Protein AF-A0AA39H3S0-F1 (afdb_monomer_lite)

Structure (mmCIF, N/CA/C/O backbone):
data_AF-A0AA39H3S0-F1
#
_entry.id   AF-A0AA39H3S0-F1
#
loop_
_atom_site.group_PDB
_atom_site.id
_atom_site.type_symbol
_atom_site.label_atom_id
_atom_site.label_alt_id
_atom_site.label_comp_id
_atom_site.label_asym_id
_atom_site.label_entity_id
_atom_site.label_seq_id
_atom_site.pdbx_PDB_ins_code
_atom_site.Cartn_x
_atom_site.Cartn_y
_atom_site.Cartn_z
_atom_site.occupancy
_atom_site.B_iso_or_equiv
_atom_site.auth_seq_id
_atom_site.auth_comp_id
_atom_site.auth_asym_id
_atom_site.auth_atom_id
_atom_site.pdbx_PDB_model_num
ATOM 1 N N . MET A 1 1 ? -45.505 -39.256 -21.355 1.00 34.66 1 MET A N 1
ATOM 2 C CA . MET A 1 1 ? -44.046 -39.459 -21.510 1.00 34.66 1 MET A CA 1
ATOM 3 C C . MET A 1 1 ? -43.349 -38.580 -20.465 1.00 34.66 1 MET A C 1
ATOM 5 O O . MET A 1 1 ? -42.935 -37.482 -20.804 1.00 34.66 1 MET A O 1
ATOM 9 N N . GLN A 1 2 ? -43.386 -38.869 -19.154 1.00 29.56 2 GLN A N 1
ATOM 10 C CA . GLN A 1 2 ? -43.341 -40.167 -18.428 1.00 29.56 2 GLN A CA 1
ATOM 11 C C . GLN A 1 2 ? -41.993 -40.883 -18.647 1.00 29.56 2 GLN A C 1
ATOM 13 O O . GLN A 1 2 ? -41.614 -41.015 -19.807 1.00 29.56 2 GLN A O 1
ATOM 18 N N . GLU A 1 3 ? -41.151 -41.051 -17.606 1.00 34.22 3 GLU A N 1
ATOM 19 C CA . GLU A 1 3 ? -41.067 -42.186 -16.622 1.00 34.22 3 GLU A CA 1
ATOM 20 C C . GLU A 1 3 ? -40.345 -43.412 -17.243 1.00 34.22 3 GLU A C 1
ATOM 22 O O . GLU A 1 3 ? -40.505 -43.626 -18.436 1.00 34.22 3 GLU A O 1
ATOM 27 N N . GLU A 1 4 ? -39.508 -44.250 -16.601 1.00 32.31 4 GLU A N 1
ATOM 28 C CA . GLU A 1 4 ? -38.961 -44.440 -15.225 1.00 32.31 4 GLU A CA 1
ATOM 29 C C . GLU A 1 4 ? -37.394 -44.580 -15.281 1.00 32.31 4 GLU A C 1
ATOM 31 O O . GLU A 1 4 ? -36.858 -44.537 -16.384 1.00 32.31 4 GLU A O 1
ATOM 36 N N . ARG A 1 5 ? -36.504 -44.628 -14.254 1.00 34.47 5 ARG A N 1
ATOM 37 C CA . ARG A 1 5 ? -36.439 -44.980 -12.795 1.00 34.47 5 ARG A CA 1
ATOM 38 C C . ARG A 1 5 ? -35.853 -46.402 -12.539 1.00 34.47 5 ARG A C 1
ATOM 40 O O . ARG A 1 5 ? -36.136 -47.311 -13.306 1.00 34.47 5 ARG A O 1
ATOM 47 N N . SER A 1 6 ? -35.096 -46.591 -11.434 1.00 27.64 6 SER A N 1
ATOM 48 C CA . SER A 1 6 ? -34.459 -47.861 -10.935 1.00 27.64 6 SER A CA 1
ATOM 49 C C . SER A 1 6 ? -33.300 -48.463 -11.787 1.00 27.64 6 SER A C 1
ATOM 51 O O . SER A 1 6 ? -33.198 -48.120 -12.958 1.00 27.64 6 SER A O 1
ATOM 53 N N . SER A 1 7 ? -32.363 -49.322 -11.316 1.00 25.88 7 SER A N 1
ATOM 54 C CA . SER A 1 7 ? -31.772 -49.603 -9.972 1.00 25.88 7 SER A CA 1
ATOM 55 C C . SER A 1 7 ? -30.453 -50.440 -10.062 1.00 25.88 7 SER A C 1
ATOM 57 O O . SER A 1 7 ? -30.147 -51.002 -11.106 1.00 25.88 7 SER A O 1
ATOM 59 N N . PHE A 1 8 ? -29.687 -50.531 -8.958 1.00 25.45 8 PHE A N 1
ATOM 60 C CA . PHE A 1 8 ? -28.541 -51.452 -8.679 1.00 25.45 8 PHE A CA 1
ATOM 61 C C . PHE A 1 8 ? -28.967 -52.951 -8.547 1.00 25.45 8 PHE A C 1
ATOM 63 O O . PHE A 1 8 ? -30.180 -53.165 -8.485 1.00 25.45 8 PHE A O 1
ATOM 70 N N . PRO A 1 9 ? -28.089 -53.969 -8.276 1.00 51.00 9 PRO A N 1
ATOM 71 C CA . PRO A 1 9 ? -26.633 -54.220 -8.505 1.00 51.00 9 PRO A CA 1
ATOM 72 C C . PRO A 1 9 ? -26.455 -55.576 -9.303 1.00 51.00 9 PRO A C 1
ATOM 74 O O . PRO A 1 9 ? -27.165 -55.672 -10.300 1.00 51.00 9 PRO A O 1
ATOM 77 N N . PRO A 1 10 ? -25.692 -56.666 -8.956 1.00 49.91 10 PRO A N 1
ATOM 78 C CA . PRO A 1 10 ? -24.397 -56.885 -8.251 1.00 49.91 10 PRO A CA 1
ATOM 79 C C . PRO A 1 10 ? -23.364 -57.896 -8.890 1.00 49.91 10 PRO A C 1
ATOM 81 O O . PRO A 1 10 ? -23.702 -58.733 -9.712 1.00 49.91 10 PRO A O 1
ATOM 84 N N . THR A 1 11 ? -22.105 -57.833 -8.411 1.00 26.19 11 THR A N 1
ATOM 85 C CA . THR A 1 11 ? -21.070 -58.894 -8.147 1.00 26.19 11 THR A CA 1
ATOM 86 C C . THR A 1 11 ? -20.799 -60.161 -9.008 1.00 26.19 11 THR A C 1
ATOM 88 O O . THR A 1 11 ? -21.623 -61.063 -9.061 1.00 26.19 11 THR A O 1
ATOM 91 N N . ALA A 1 12 ? -19.492 -60.319 -9.314 1.00 27.72 12 ALA A N 1
ATOM 92 C CA . ALA A 1 12 ? -18.595 -61.483 -9.073 1.00 27.72 12 ALA A CA 1
ATOM 93 C C . ALA A 1 12 ? -18.612 -62.766 -9.940 1.00 27.72 12 ALA A C 1
ATOM 95 O O . ALA A 1 12 ? -19.651 -63.357 -10.193 1.00 27.72 12 ALA A O 1
ATOM 96 N N . GLU A 1 13 ? -17.397 -63.275 -10.208 1.00 24.83 13 GLU A N 1
ATOM 97 C CA . GLU A 1 13 ? -17.066 -64.712 -10.279 1.00 24.83 13 GLU A CA 1
ATOM 98 C C . GLU A 1 13 ? -15.561 -64.927 -9.966 1.00 24.83 13 GLU A C 1
ATOM 100 O O . GLU A 1 13 ? -14.766 -64.002 -10.157 1.00 24.83 13 GLU A O 1
ATOM 105 N N . ALA A 1 14 ? -15.166 -66.090 -9.418 1.00 29.27 14 ALA A N 1
ATOM 106 C CA . ALA A 1 14 ? -13.783 -66.397 -9.008 1.00 29.27 14 ALA A CA 1
ATOM 107 C C . ALA A 1 14 ? -13.521 -67.912 -8.825 1.00 29.27 14 ALA A C 1
ATOM 109 O O . ALA A 1 14 ? -14.398 -68.635 -8.357 1.00 29.27 14 ALA A O 1
ATOM 110 N N . THR A 1 15 ? -12.289 -68.359 -9.104 1.00 26.80 15 THR A N 1
ATOM 111 C CA . THR A 1 15 ? -11.750 -69.726 -8.887 1.00 26.80 15 THR A CA 1
ATOM 112 C C . THR A 1 15 ? -10.251 -69.607 -8.530 1.00 26.80 15 THR A C 1
ATOM 114 O O . THR A 1 15 ? -9.566 -68.844 -9.209 1.00 26.80 15 THR A O 1
ATOM 117 N N . VAL A 1 16 ? -9.741 -70.116 -7.389 1.00 32.19 16 VAL A N 1
ATOM 118 C CA . VAL A 1 16 ? -9.474 -71.540 -7.013 1.00 32.19 16 VAL A CA 1
ATOM 119 C C . VAL A 1 16 ? -8.237 -72.087 -7.753 1.00 32.19 16 VAL A C 1
ATOM 121 O O . VAL A 1 16 ? -8.102 -71.795 -8.936 1.00 32.19 16 VAL A O 1
ATOM 124 N N . GLU A 1 17 ? -7.317 -72.870 -7.165 1.00 28.11 17 GLU A N 1
ATOM 125 C CA . GLU A 1 17 ? -7.115 -73.408 -5.785 1.00 28.11 17 GLU A CA 1
ATOM 126 C C . GLU A 1 17 ? -6.655 -72.328 -4.731 1.00 28.11 17 GLU A C 1
ATOM 128 O O . GLU A 1 17 ? -6.962 -71.157 -4.943 1.00 28.11 17 GLU A O 1
ATOM 133 N N . ASP A 1 18 ? -6.045 -72.534 -3.537 1.00 27.91 18 ASP A N 1
ATOM 134 C CA . ASP A 1 18 ? -5.355 -73.676 -2.873 1.00 27.91 18 ASP A CA 1
ATOM 135 C C . ASP A 1 18 ? -5.297 -73.568 -1.307 1.00 27.91 18 ASP A C 1
ATOM 137 O O . ASP A 1 18 ? -5.942 -72.708 -0.701 1.00 27.91 18 ASP A O 1
ATOM 141 N N . LEU A 1 19 ? -4.565 -74.479 -0.642 1.00 27.22 19 LEU A N 1
ATOM 142 C CA . LEU A 1 19 ? -4.560 -74.822 0.797 1.00 27.22 19 LEU A CA 1
ATOM 143 C C . LEU A 1 19 ? -3.393 -74.162 1.598 1.00 27.22 19 LEU A C 1
ATOM 145 O O . LEU A 1 19 ? -2.263 -74.140 1.129 1.00 27.22 19 LEU A O 1
ATOM 149 N N . GLN A 1 20 ? -3.621 -73.443 2.720 1.00 27.97 20 GLN A N 1
ATOM 150 C CA . GLN A 1 20 ? -3.739 -73.875 4.151 1.00 27.97 20 GLN A CA 1
ATOM 151 C C . GLN A 1 20 ? -2.425 -74.399 4.804 1.00 27.97 20 GLN A C 1
ATOM 153 O O . GLN A 1 20 ? -1.723 -75.169 4.169 1.00 27.97 20 GLN A O 1
ATOM 158 N N . GLN A 1 21 ? -2.007 -74.114 6.060 1.00 27.75 21 GLN A N 1
ATOM 159 C CA . GLN A 1 21 ? -2.441 -73.284 7.229 1.00 27.75 21 GLN A CA 1
ATOM 160 C C . GLN A 1 21 ? -1.183 -73.004 8.139 1.00 27.75 21 GLN A C 1
ATOM 162 O O . GLN A 1 21 ? -0.101 -73.444 7.767 1.00 27.75 21 GLN A O 1
ATOM 167 N N . GLY A 1 22 ? -1.141 -72.309 9.301 1.00 26.58 22 GLY A N 1
ATOM 168 C CA . GLY A 1 22 ? -2.152 -71.773 10.244 1.00 26.58 22 GLY A CA 1
ATOM 169 C C . GLY A 1 22 ? -1.568 -70.813 11.336 1.00 26.58 22 GLY A C 1
ATOM 170 O O . GLY A 1 22 ? -1.102 -69.727 11.006 1.00 26.58 22 GLY A O 1
ATOM 171 N N . SER A 1 23 ? -1.643 -71.144 12.642 1.00 26.12 23 SER A N 1
ATOM 172 C CA . SER A 1 23 ? -1.149 -70.392 13.856 1.00 26.12 23 SER A CA 1
ATOM 173 C C . SER A 1 23 ? -0.979 -71.399 15.053 1.00 26.12 23 SER A C 1
ATOM 175 O O . SER A 1 23 ? -1.088 -72.581 14.715 1.00 26.12 23 SER A O 1
ATOM 177 N N . PRO A 1 24 ? -0.797 -71.102 16.390 1.00 42.78 24 PRO A N 1
ATOM 178 C CA . PRO A 1 24 ? -0.671 -69.831 17.176 1.00 42.78 24 PRO A CA 1
ATOM 179 C C . PRO A 1 24 ? 0.274 -69.768 18.463 1.00 42.78 24 PRO A C 1
ATOM 181 O O . PRO A 1 24 ? 0.262 -70.665 19.294 1.00 42.78 24 PRO A O 1
ATOM 184 N N . ILE A 1 25 ? 0.934 -68.614 18.728 1.00 26.59 25 ILE A N 1
ATOM 185 C CA . ILE A 1 25 ? 1.431 -68.030 20.041 1.00 26.59 25 ILE A CA 1
ATOM 186 C C . ILE A 1 25 ? 2.549 -68.805 20.890 1.00 26.59 25 ILE A C 1
ATOM 188 O O . ILE A 1 25 ? 3.367 -69.408 20.199 1.00 26.59 25 ILE A O 1
ATOM 192 N N . PRO A 1 26 ? 2.808 -68.688 22.247 1.00 60.19 26 PRO A N 1
ATOM 193 C CA . PRO A 1 26 ? 4.179 -68.426 22.811 1.00 60.19 26 PRO A CA 1
ATOM 194 C C . PRO A 1 26 ? 4.705 -69.315 23.997 1.00 60.19 26 PRO A C 1
ATOM 196 O O . PRO A 1 26 ? 3.995 -70.208 24.432 1.00 60.19 26 PRO A O 1
ATOM 199 N N . GLU A 1 27 ? 5.901 -68.997 24.553 1.00 25.64 27 GLU A N 1
ATOM 200 C CA . GLU A 1 27 ? 6.422 -69.122 25.966 1.00 25.64 27 GLU A CA 1
ATOM 201 C C . GLU A 1 27 ? 7.857 -68.472 26.005 1.00 25.64 27 GLU A C 1
ATOM 203 O O . GLU A 1 27 ? 8.443 -68.319 24.930 1.00 25.64 27 GLU A O 1
ATOM 208 N N . GLU A 1 28 ? 8.452 -67.835 27.041 1.00 29.19 28 GLU A N 1
ATOM 209 C CA . GLU A 1 28 ? 8.688 -68.086 28.500 1.00 29.19 28 GLU A CA 1
ATOM 210 C C . GLU A 1 28 ? 9.741 -69.180 28.812 1.00 29.19 28 GLU A C 1
ATOM 212 O O . GLU A 1 28 ? 9.846 -70.149 28.069 1.00 29.19 28 GLU A O 1
ATOM 217 N N . ASP A 1 29 ? 10.585 -69.134 29.861 1.00 28.56 29 ASP A N 1
ATOM 218 C CA . ASP A 1 29 ? 11.201 -68.050 30.689 1.00 28.56 29 ASP A CA 1
ATOM 219 C C . ASP A 1 29 ? 12.631 -68.577 31.105 1.00 28.56 29 ASP A C 1
ATOM 221 O O . ASP A 1 29 ? 13.154 -69.393 30.346 1.00 28.56 29 ASP A O 1
ATOM 225 N N . VAL A 1 30 ? 13.453 -68.293 32.139 1.00 30.11 30 VAL A N 1
ATOM 226 C CA . VAL A 1 30 ? 13.544 -67.626 33.477 1.00 30.11 30 VAL A CA 1
ATOM 227 C C . VAL A 1 30 ? 15.060 -67.245 33.629 1.00 30.11 30 VAL A C 1
ATOM 229 O O . VAL A 1 30 ? 15.873 -67.816 32.901 1.00 30.11 30 VAL A O 1
ATOM 232 N N . VAL A 1 31 ? 15.664 -66.374 34.467 1.00 27.86 31 VAL A N 1
ATOM 233 C CA . VAL A 1 31 ? 15.462 -65.673 35.772 1.00 27.86 31 VAL A CA 1
ATOM 234 C C . VAL A 1 31 ? 16.294 -64.338 35.719 1.00 27.86 31 VAL A C 1
ATOM 236 O O . VAL A 1 31 ? 16.843 -64.041 34.663 1.00 27.86 31 VAL A O 1
ATOM 239 N N . SER A 1 32 ? 16.532 -63.454 36.715 1.00 24.42 32 SER A N 1
ATOM 240 C CA . SER A 1 32 ? 16.335 -63.365 38.187 1.00 24.42 32 SER A CA 1
ATOM 241 C C . SER A 1 32 ? 16.336 -61.899 38.691 1.00 24.42 32 SER A C 1
ATOM 243 O O . SER A 1 32 ? 16.833 -61.005 38.014 1.00 24.42 32 SER A O 1
ATOM 245 N N . ASN A 1 33 ? 15.874 -61.685 39.931 1.00 24.19 33 ASN A N 1
ATOM 246 C CA . ASN A 1 33 ? 15.874 -60.412 40.691 1.00 24.19 33 ASN A CA 1
ATOM 247 C C . ASN A 1 33 ? 17.105 -60.264 41.630 1.00 24.19 33 ASN A C 1
ATOM 249 O O . ASN A 1 33 ? 17.789 -61.274 41.818 1.00 24.19 33 ASN A O 1
ATOM 253 N N . PRO A 1 34 ? 17.368 -59.110 42.312 1.00 45.41 34 PRO A N 1
ATOM 254 C CA . PRO A 1 34 ? 16.652 -57.809 42.388 1.00 45.41 34 PRO A CA 1
ATOM 255 C C . PRO A 1 34 ? 17.563 -56.619 41.911 1.00 45.41 34 PRO A C 1
ATOM 257 O O . PRO A 1 34 ? 18.404 -56.868 41.056 1.00 45.41 34 PRO A O 1
ATOM 260 N N . SER A 1 35 ? 17.519 -55.325 42.312 1.00 23.62 35 SER A N 1
ATOM 261 C CA . SER A 1 35 ? 16.773 -54.521 43.322 1.00 23.62 35 SER A CA 1
ATOM 262 C C . SER A 1 35 ? 16.784 -52.996 43.029 1.00 23.62 35 SER A C 1
ATOM 264 O O . SER A 1 35 ? 17.794 -52.473 42.578 1.00 23.62 35 SER A O 1
ATOM 266 N N . GLU A 1 36 ? 15.697 -52.311 43.418 1.00 26.22 36 GLU A N 1
ATOM 267 C CA . GLU A 1 36 ? 15.548 -50.929 43.959 1.00 26.22 36 GLU A CA 1
ATOM 268 C C . GLU A 1 36 ? 16.282 -49.660 43.411 1.00 26.22 36 GLU A C 1
ATOM 270 O O . GLU A 1 36 ? 17.498 -49.569 43.311 1.00 26.22 36 GLU A O 1
ATOM 275 N N . ALA A 1 37 ? 15.470 -48.589 43.294 1.00 25.33 37 ALA A N 1
ATOM 276 C CA . ALA A 1 37 ? 15.727 -47.180 43.671 1.00 25.33 37 ALA A CA 1
ATOM 277 C C . ALA A 1 37 ? 16.636 -46.208 42.849 1.00 25.33 37 ALA A C 1
ATOM 279 O O . ALA A 1 37 ? 17.791 -45.967 43.180 1.00 25.33 37 ALA A O 1
ATOM 280 N N . SER A 1 38 ? 15.956 -45.350 42.063 1.00 23.31 38 SER A N 1
ATOM 281 C CA . SER A 1 38 ? 16.024 -43.858 42.125 1.00 23.31 38 SER A CA 1
ATOM 282 C C . SER A 1 38 ? 17.192 -43.016 41.537 1.00 23.31 38 SER A C 1
ATOM 284 O O . SER A 1 38 ? 18.358 -43.387 41.561 1.00 23.31 38 SER A O 1
ATOM 286 N N . THR A 1 39 ? 16.836 -41.756 41.214 1.00 25.14 39 THR A N 1
ATOM 287 C CA . THR A 1 39 ? 17.670 -40.523 41.076 1.00 25.14 39 THR A CA 1
ATOM 288 C C . THR A 1 39 ? 18.270 -40.152 39.701 1.00 25.14 39 THR A C 1
ATOM 290 O O . THR A 1 39 ? 18.663 -40.994 38.902 1.00 25.14 39 THR A O 1
ATOM 293 N N . GLU A 1 40 ? 18.328 -38.835 39.438 1.00 30.39 40 GLU A N 1
ATOM 294 C CA . GLU A 1 40 ? 19.031 -38.174 38.319 1.00 30.39 40 GLU A CA 1
ATOM 295 C C . GLU A 1 40 ? 20.569 -38.254 38.451 1.00 30.39 40 GLU A C 1
ATOM 297 O O . GLU A 1 40 ? 21.087 -38.510 39.541 1.00 30.39 40 GLU A O 1
ATOM 302 N N . PRO A 1 41 ? 21.323 -37.890 37.392 1.00 34.56 41 PRO A N 1
ATOM 303 C CA . PRO A 1 41 ? 22.283 -36.795 37.608 1.00 34.56 41 PRO A CA 1
ATOM 304 C C . PRO A 1 41 ? 22.442 -35.776 36.455 1.00 34.56 41 PRO A C 1
ATOM 306 O O . PRO A 1 41 ? 22.125 -36.016 35.293 1.00 34.56 41 PRO A O 1
ATOM 309 N N . GLN A 1 42 ? 23.009 -34.618 36.812 1.00 21.97 42 GLN A N 1
ATOM 310 C CA . GLN A 1 42 ? 23.301 -33.461 35.948 1.00 21.97 42 GLN A CA 1
ATOM 311 C C . GLN A 1 42 ? 24.601 -33.611 35.126 1.00 21.97 42 GLN A C 1
ATOM 313 O O . GLN A 1 42 ? 25.492 -34.377 35.496 1.00 21.97 42 GLN A O 1
ATOM 318 N N . LEU A 1 43 ? 24.789 -32.764 34.098 1.00 28.72 43 LEU A N 1
ATOM 319 C CA . LEU A 1 43 ? 26.077 -32.576 33.403 1.00 28.72 43 LEU A CA 1
ATOM 320 C C . LEU A 1 43 ? 26.659 -31.156 33.597 1.00 28.72 43 LEU A C 1
ATOM 322 O O . LEU A 1 43 ? 25.923 -30.193 33.808 1.00 28.72 43 LEU A O 1
ATOM 326 N N . LYS A 1 44 ? 27.996 -31.030 33.568 1.00 26.25 44 LYS A N 1
ATOM 327 C CA . LYS A 1 44 ? 28.760 -29.868 34.083 1.00 26.25 44 LYS A CA 1
ATOM 328 C C . LYS A 1 44 ? 29.294 -28.902 33.005 1.00 26.25 44 LYS A C 1
ATOM 330 O O . LYS A 1 44 ? 29.339 -29.219 31.821 1.00 26.25 44 LYS A O 1
ATOM 335 N N . LYS A 1 45 ? 29.735 -27.717 33.459 1.00 22.98 45 LYS A N 1
ATOM 336 C CA . LYS A 1 45 ? 30.402 -26.652 32.674 1.00 22.98 45 LYS A CA 1
ATOM 337 C C . LYS A 1 45 ? 31.883 -26.974 32.338 1.00 22.98 45 LYS A C 1
ATOM 339 O O . LYS A 1 45 ? 32.493 -27.749 33.075 1.00 22.98 45 LYS A O 1
ATOM 344 N N . PRO A 1 46 ? 32.487 -26.319 31.319 1.00 25.78 46 PRO A N 1
ATOM 345 C CA . PRO A 1 46 ? 33.942 -26.293 31.078 1.00 25.78 46 PRO A CA 1
ATOM 346 C C . PRO A 1 46 ? 34.722 -25.373 32.059 1.00 25.78 46 PRO A C 1
ATOM 348 O O . PRO A 1 46 ? 34.088 -24.648 32.831 1.00 25.78 46 PRO A O 1
ATOM 351 N N . PRO A 1 47 ? 36.077 -25.396 32.052 1.00 29.31 47 PRO A N 1
ATOM 352 C CA . PRO A 1 47 ? 36.922 -24.846 33.124 1.00 29.31 47 PRO A CA 1
ATOM 353 C C . PRO A 1 47 ? 37.433 -23.401 32.922 1.00 29.31 47 PRO A C 1
ATOM 355 O O . PRO A 1 47 ? 37.252 -22.786 31.873 1.00 29.31 47 PRO A O 1
ATOM 358 N N . ILE A 1 48 ? 38.120 -22.895 33.955 1.00 25.62 48 ILE A N 1
ATOM 359 C CA . ILE A 1 48 ? 38.788 -21.583 34.053 1.00 25.62 48 ILE A CA 1
ATOM 360 C C . ILE A 1 48 ? 40.317 -21.784 34.044 1.00 25.62 48 ILE A C 1
ATOM 362 O O . ILE A 1 48 ? 40.799 -22.787 34.569 1.00 25.62 48 ILE A O 1
ATOM 366 N N . PHE A 1 49 ? 41.076 -20.818 33.512 1.00 23.47 49 PHE A N 1
ATOM 367 C CA . PHE A 1 49 ? 42.535 -20.714 33.674 1.00 23.47 49 PHE A CA 1
ATOM 368 C C . PHE A 1 49 ? 42.913 -19.483 34.517 1.00 23.47 49 PHE A C 1
ATOM 370 O O . PHE A 1 49 ? 42.243 -18.456 34.446 1.00 23.47 49 PHE A O 1
ATOM 377 N N . TYR A 1 50 ? 44.006 -19.591 35.278 1.00 23.31 50 TYR A N 1
ATOM 378 C CA . TYR A 1 50 ? 44.614 -18.524 36.087 1.00 23.31 50 TYR A CA 1
ATOM 379 C C . TYR A 1 50 ? 46.015 -18.178 35.559 1.00 23.31 50 TYR A C 1
ATOM 381 O O . TYR A 1 50 ? 46.758 -19.079 35.173 1.00 23.31 50 TYR A O 1
ATOM 389 N N . VAL A 1 51 ? 46.395 -16.898 35.631 1.00 23.61 51 VAL A N 1
ATOM 390 C CA . VAL A 1 51 ? 47.782 -16.390 35.557 1.00 23.61 51 VAL A CA 1
ATOM 391 C C . VAL A 1 51 ? 47.913 -15.240 36.574 1.00 23.61 51 VAL A C 1
ATOM 393 O O . VAL A 1 51 ? 46.912 -14.600 36.895 1.00 23.61 51 VAL A O 1
ATOM 396 N N . SER A 1 52 ? 49.107 -15.036 37.136 1.00 22.56 52 SER A N 1
ATOM 397 C CA . SER A 1 52 ? 49.381 -14.164 38.291 1.00 22.56 52 SER A CA 1
ATOM 398 C C . SER A 1 52 ? 49.824 -12.731 37.943 1.00 22.56 52 SER A C 1
ATOM 400 O O . SER A 1 52 ? 50.059 -12.393 36.786 1.00 22.56 52 SER A O 1
ATOM 402 N N . GLU A 1 53 ? 49.934 -11.898 38.982 1.00 28.64 53 GLU A N 1
ATOM 403 C CA . GLU A 1 53 ? 50.349 -10.487 38.957 1.00 28.64 53 GLU A CA 1
ATOM 404 C C . GLU A 1 53 ? 51.838 -10.280 38.617 1.00 28.64 53 GLU A C 1
ATOM 406 O O . GLU A 1 53 ? 52.665 -11.117 38.972 1.00 28.64 53 GLU A O 1
ATOM 411 N N . GLU A 1 54 ? 52.194 -9.100 38.082 1.00 23.45 54 GLU A N 1
ATOM 412 C CA . GLU A 1 54 ? 53.395 -8.378 38.538 1.00 23.45 54 GLU A CA 1
ATOM 413 C C . GLU A 1 54 ? 53.325 -6.849 38.290 1.00 23.45 54 GLU A C 1
ATOM 415 O O . GLU A 1 54 ? 52.446 -6.337 37.598 1.00 23.45 54 GLU A O 1
ATOM 420 N N . ASN A 1 55 ? 54.234 -6.114 38.939 1.00 24.59 55 ASN A N 1
ATOM 421 C CA . ASN A 1 55 ? 54.230 -4.661 39.161 1.00 24.59 55 ASN A CA 1
ATOM 422 C C . ASN A 1 55 ? 54.506 -3.786 37.919 1.00 24.59 55 ASN A C 1
ATOM 424 O O . ASN A 1 55 ? 55.371 -4.128 37.119 1.00 24.59 55 ASN A O 1
ATOM 428 N N . LEU A 1 56 ? 53.971 -2.547 37.896 1.00 25.36 56 LEU A N 1
ATOM 429 C CA . LEU A 1 56 ? 54.786 -1.307 37.973 1.00 25.36 56 LEU A CA 1
ATOM 430 C C . LEU A 1 56 ? 53.952 -0.006 38.054 1.00 25.36 56 LEU A C 1
ATOM 432 O O . LEU A 1 56 ? 52.740 0.001 37.866 1.00 25.36 56 LEU A O 1
ATOM 436 N N . SER A 1 57 ? 54.613 1.105 38.400 1.00 21.78 57 SER A N 1
ATOM 437 C CA . SER A 1 57 ? 54.010 2.387 38.808 1.00 21.78 57 SER A CA 1
ATOM 438 C C . SER A 1 57 ? 54.251 3.538 37.817 1.00 21.78 57 SER A C 1
ATOM 440 O O . SER A 1 57 ? 55.243 3.497 37.087 1.00 21.78 57 SER A O 1
ATOM 442 N N . ARG A 1 58 ? 53.424 4.612 37.872 1.00 24.20 58 ARG A N 1
ATOM 443 C CA . ARG A 1 58 ? 53.883 6.018 38.097 1.00 24.20 58 ARG A CA 1
ATOM 444 C C . ARG A 1 58 ? 52.808 7.137 38.019 1.00 24.20 58 ARG A C 1
ATOM 446 O O . ARG A 1 58 ? 52.089 7.261 37.041 1.00 24.20 58 ARG A O 1
ATOM 453 N N . THR A 1 59 ? 52.844 8.005 39.043 1.00 23.05 59 THR A N 1
ATOM 454 C CA . THR A 1 59 ? 52.653 9.486 39.062 1.00 23.05 59 THR A CA 1
ATOM 455 C C . THR A 1 59 ? 51.406 10.195 38.482 1.00 23.05 59 THR A C 1
ATOM 457 O O . THR A 1 59 ? 51.247 10.337 37.275 1.00 23.05 59 THR A O 1
ATOM 460 N N . TYR A 1 60 ? 50.676 10.839 39.406 1.00 23.67 60 TYR A N 1
ATOM 461 C CA . TYR A 1 60 ? 49.963 12.141 39.321 1.00 23.67 60 TYR A CA 1
ATOM 462 C C . TYR A 1 60 ? 50.915 13.323 38.934 1.00 23.67 60 TYR A C 1
ATOM 464 O O . TYR A 1 60 ? 52.127 13.092 39.016 1.00 23.67 60 TYR A O 1
ATOM 472 N N . PRO A 1 61 ? 50.474 14.564 38.553 1.00 33.97 61 PRO A N 1
ATOM 473 C CA . PRO A 1 61 ? 49.504 15.387 39.310 1.00 33.97 61 PRO A CA 1
ATOM 474 C C . PRO A 1 61 ? 48.595 16.390 38.541 1.00 33.97 61 PRO A C 1
ATOM 476 O O . PRO A 1 61 ? 48.510 16.416 37.317 1.00 33.97 61 PRO A O 1
ATOM 479 N N . ASP A 1 62 ? 47.889 17.199 39.338 1.00 24.83 62 ASP A N 1
ATOM 480 C CA . ASP A 1 62 ? 46.840 18.188 39.046 1.00 24.83 62 ASP A CA 1
ATOM 481 C C . ASP A 1 62 ? 47.261 19.416 38.210 1.00 24.83 62 ASP A C 1
ATOM 483 O O . ASP A 1 62 ? 48.427 19.819 38.239 1.00 24.83 62 ASP A O 1
ATOM 487 N N . ASN A 1 63 ? 46.273 20.153 37.660 1.00 25.56 63 ASN A N 1
ATOM 488 C CA . ASN A 1 63 ? 45.988 21.513 38.169 1.00 25.56 63 ASN A CA 1
ATOM 489 C C . ASN A 1 63 ? 44.660 22.174 37.719 1.00 25.56 63 ASN A C 1
ATOM 491 O O . ASN A 1 63 ? 44.003 21.759 36.769 1.00 25.56 63 ASN A O 1
ATOM 495 N N . HIS A 1 64 ? 44.290 23.247 38.433 1.00 25.48 64 HIS A N 1
ATOM 496 C CA . HIS A 1 64 ? 43.081 24.067 38.251 1.00 25.48 64 HIS A CA 1
ATOM 497 C C . HIS A 1 64 ? 43.027 24.882 36.938 1.00 25.48 64 HIS A C 1
ATOM 499 O O . HIS A 1 64 ? 44.060 25.383 36.494 1.00 25.48 64 HIS A O 1
ATOM 505 N N . ARG A 1 65 ? 41.806 25.236 36.475 1.00 24.08 65 ARG A N 1
ATOM 506 C CA . ARG A 1 65 ? 41.326 26.649 36.400 1.00 24.08 65 ARG A CA 1
ATOM 507 C C . ARG A 1 65 ? 39.872 26.828 35.915 1.00 24.08 65 ARG A C 1
ATOM 509 O O . ARG A 1 65 ? 39.351 26.060 35.119 1.00 24.08 65 ARG A O 1
ATOM 516 N N . THR A 1 66 ? 39.273 27.930 36.368 1.00 24.80 66 THR A N 1
ATOM 517 C CA . THR A 1 66 ? 37.995 28.563 35.962 1.00 24.80 66 THR A CA 1
ATOM 518 C C . THR A 1 66 ? 38.157 30.089 36.126 1.00 24.80 66 THR A C 1
ATOM 520 O O . THR A 1 66 ? 39.109 30.474 36.811 1.00 24.80 66 THR A O 1
ATOM 523 N N . PRO A 1 67 ? 37.235 30.977 35.687 1.00 49.50 67 PRO A N 1
ATOM 524 C CA . PRO A 1 67 ? 36.148 30.880 34.694 1.00 49.50 67 PRO A CA 1
ATOM 525 C C . PRO A 1 67 ? 36.326 31.949 33.572 1.00 49.50 67 PRO A C 1
ATOM 527 O O . PRO A 1 67 ? 37.398 32.529 33.468 1.00 49.50 67 PRO A O 1
ATOM 530 N N . HIS A 1 68 ? 35.291 32.256 32.765 1.00 24.64 68 HIS A N 1
ATOM 531 C CA . HIS A 1 68 ? 34.757 33.631 32.562 1.00 24.64 68 HIS A CA 1
ATOM 532 C C . HIS A 1 68 ? 33.537 33.667 31.605 1.00 24.64 68 HIS A C 1
ATOM 534 O O . HIS A 1 68 ? 33.288 32.719 30.865 1.00 24.64 68 HIS A O 1
ATOM 540 N N . LEU A 1 69 ? 32.752 34.756 31.653 1.00 26.92 69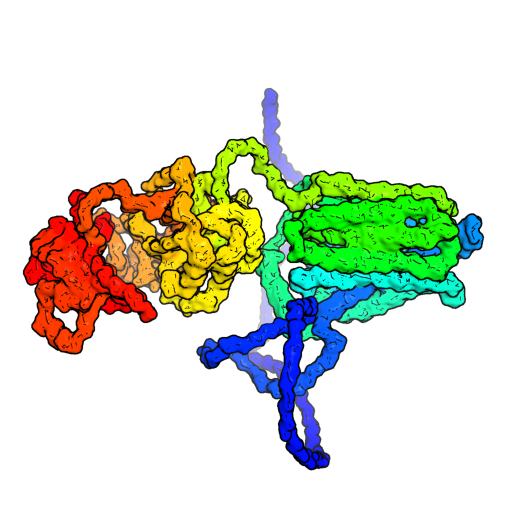 LEU A N 1
ATOM 541 C CA . LEU A 1 69 ? 31.541 34.997 30.846 1.00 26.92 69 LEU A CA 1
ATOM 542 C C . LEU A 1 69 ? 31.805 35.929 29.649 1.00 26.92 69 LEU A C 1
ATOM 544 O O . LEU A 1 69 ? 32.607 36.856 29.752 1.00 26.92 69 LEU A O 1
ATOM 548 N N . SER A 1 70 ? 30.967 35.822 28.615 1.00 23.25 70 SER A N 1
ATOM 549 C CA . SER A 1 70 ? 30.517 36.971 27.810 1.00 23.25 70 SER A CA 1
ATOM 550 C C . SER A 1 70 ? 29.033 36.808 27.412 1.00 23.25 70 SER A C 1
ATOM 552 O O . SER A 1 70 ? 28.392 35.822 27.779 1.00 23.25 70 SER A O 1
ATOM 554 N N . ARG A 1 71 ? 28.436 37.824 26.774 1.00 24.56 71 ARG A N 1
ATOM 555 C CA . ARG A 1 71 ? 26.978 37.994 26.569 1.00 24.56 71 ARG A CA 1
ATOM 556 C C . ARG A 1 71 ? 26.675 38.407 25.119 1.00 24.56 71 ARG A C 1
ATOM 558 O O . ARG A 1 71 ? 27.560 38.945 24.464 1.00 24.56 71 ARG A O 1
ATOM 565 N N . SER A 1 72 ? 25.393 38.324 24.726 1.00 21.97 72 SER A N 1
ATOM 566 C CA . SER A 1 72 ? 24.791 38.907 23.496 1.00 21.97 72 SER A CA 1
ATOM 567 C C . SER A 1 72 ? 25.148 38.183 22.170 1.00 21.97 72 SER A C 1
ATOM 569 O O . SER A 1 72 ? 26.214 37.589 22.084 1.00 21.97 72 SER A O 1
ATOM 571 N N . THR A 1 73 ? 24.309 38.125 21.121 1.00 23.88 73 THR A N 1
ATOM 572 C CA . THR A 1 73 ? 22.884 38.521 20.961 1.00 23.88 73 THR A CA 1
ATOM 573 C C . THR A 1 73 ? 22.206 37.715 19.833 1.00 23.88 73 THR A C 1
ATOM 575 O O . THR A 1 73 ? 22.896 37.185 18.974 1.00 23.88 73 THR A O 1
ATOM 578 N N . SER A 1 74 ? 20.865 37.660 19.854 1.00 23.80 74 SER A N 1
ATOM 579 C CA . SER A 1 74 ? 19.907 37.424 18.741 1.00 23.80 74 SER A CA 1
ATOM 580 C C . SER A 1 74 ? 20.379 36.849 17.389 1.00 23.80 74 SER A C 1
ATOM 582 O O . SER A 1 74 ? 21.169 37.489 16.698 1.00 23.80 74 SER A O 1
ATOM 584 N N . LEU A 1 75 ? 19.680 35.813 16.898 1.00 24.12 75 LEU A N 1
ATOM 585 C CA . LEU A 1 75 ? 18.829 35.903 15.689 1.00 24.12 75 LEU A CA 1
ATOM 586 C C . LEU A 1 75 ? 18.000 34.621 15.466 1.00 24.12 75 LEU A C 1
ATOM 588 O O . LEU A 1 75 ? 18.201 33.613 16.143 1.00 24.12 75 LEU A O 1
ATOM 592 N N . ASP A 1 76 ? 17.029 34.696 14.555 1.00 27.17 76 ASP A N 1
ATOM 593 C CA . ASP A 1 76 ? 16.010 33.673 14.308 1.00 27.17 76 ASP A CA 1
ATOM 594 C C . ASP A 1 76 ? 16.561 32.315 13.843 1.00 27.17 76 ASP A C 1
ATOM 596 O O . ASP A 1 76 ? 17.428 32.220 12.969 1.00 27.17 76 ASP A O 1
ATOM 600 N N . HIS A 1 77 ? 15.957 31.233 14.344 1.00 23.95 77 HIS A N 1
ATOM 601 C CA . HIS A 1 77 ? 16.087 29.904 13.751 1.00 23.95 77 HIS A CA 1
ATOM 602 C C . HIS A 1 77 ? 14.762 29.465 13.107 1.00 23.95 77 HIS A C 1
ATOM 604 O O . HIS A 1 77 ? 13.746 29.384 13.802 1.00 23.95 77 HIS A O 1
ATOM 610 N N . PRO A 1 78 ? 14.746 29.138 11.798 1.00 24.25 78 PRO A N 1
ATOM 611 C CA . PRO A 1 78 ? 13.577 28.544 11.159 1.00 24.25 78 PRO A CA 1
ATOM 612 C C . PRO A 1 78 ? 13.324 27.128 11.711 1.00 24.25 78 PRO A C 1
ATOM 614 O O . PRO A 1 78 ? 14.248 26.501 12.240 1.00 24.25 78 PRO A O 1
ATOM 617 N N . PRO A 1 79 ? 12.106 26.570 11.562 1.00 28.42 79 PRO A N 1
ATOM 618 C CA . PRO A 1 79 ? 11.786 25.231 12.051 1.00 28.42 79 PRO A CA 1
ATOM 619 C C . PRO A 1 79 ? 12.705 24.178 11.415 1.00 28.42 79 PRO A C 1
ATOM 621 O O . PRO A 1 79 ? 12.590 23.846 10.231 1.00 28.42 79 PRO A O 1
ATOM 624 N N . ALA A 1 80 ? 13.634 23.655 12.218 1.00 25.38 80 ALA A N 1
ATOM 625 C CA . ALA A 1 80 ? 14.653 22.722 11.767 1.00 25.38 80 ALA A CA 1
ATOM 626 C C . ALA A 1 80 ? 14.012 21.424 11.254 1.00 25.38 80 ALA A C 1
ATOM 628 O O . ALA A 1 80 ? 13.440 20.644 12.019 1.00 25.38 80 ALA A O 1
ATOM 629 N N . ARG A 1 81 ? 14.133 21.169 9.944 1.00 31.92 81 ARG A N 1
ATOM 630 C CA . ARG A 1 81 ? 13.719 19.898 9.336 1.00 31.92 81 ARG A CA 1
ATOM 631 C C . ARG A 1 81 ? 14.510 18.763 9.985 1.00 31.92 81 ARG A C 1
ATOM 633 O O . ARG A 1 81 ? 15.731 18.703 9.847 1.00 31.92 81 ARG A O 1
ATOM 640 N N . SER A 1 82 ? 13.824 17.854 10.670 1.00 30.47 82 SER A N 1
ATOM 641 C CA . SER A 1 82 ? 14.466 16.680 11.252 1.00 30.47 82 SER A CA 1
ATOM 642 C C . SER A 1 82 ? 15.030 15.778 10.141 1.00 30.47 82 SER A C 1
ATOM 644 O O . SER A 1 82 ? 14.311 15.445 9.194 1.00 30.47 82 SER A O 1
ATOM 646 N N . PRO A 1 83 ? 16.311 15.367 10.210 1.00 33.19 83 PRO A N 1
ATOM 647 C CA . PRO A 1 83 ? 16.860 14.426 9.244 1.00 33.19 83 PRO A CA 1
ATOM 648 C C . PRO A 1 83 ? 16.176 13.063 9.404 1.00 33.19 83 PRO A C 1
ATOM 650 O O . PRO A 1 83 ? 16.010 12.563 10.517 1.00 33.19 83 PRO A O 1
ATOM 653 N N . ILE A 1 84 ? 15.800 12.464 8.270 1.00 45.28 84 ILE A N 1
ATOM 654 C CA . ILE A 1 84 ? 14.844 11.343 8.154 1.00 45.28 84 ILE A CA 1
ATOM 655 C C . ILE A 1 84 ? 15.236 10.098 8.982 1.00 45.28 84 ILE A C 1
ATOM 657 O O . ILE A 1 84 ? 14.368 9.312 9.347 1.00 45.28 84 ILE A O 1
ATOM 661 N N . PHE A 1 85 ? 16.518 9.940 9.329 1.00 36.19 85 PHE A N 1
ATOM 662 C CA . PHE A 1 85 ? 17.063 8.767 10.024 1.00 36.19 85 PHE A CA 1
ATOM 663 C C . PHE A 1 85 ? 17.741 9.077 11.376 1.00 36.19 85 PHE A C 1
ATOM 665 O O . PHE A 1 85 ? 18.737 8.442 11.719 1.00 36.19 85 PHE A O 1
ATOM 672 N N . ARG A 1 86 ? 17.236 10.033 12.174 1.00 34.62 86 ARG A N 1
ATOM 673 C CA . ARG A 1 86 ? 17.754 10.276 13.541 1.00 34.62 86 ARG A CA 1
ATOM 674 C C . ARG A 1 86 ? 16.893 9.611 14.618 1.00 34.62 86 ARG A C 1
ATOM 676 O O . ARG A 1 86 ? 15.692 9.853 14.699 1.00 34.62 86 ARG A O 1
ATOM 683 N N . ILE A 1 87 ? 17.523 8.828 15.498 1.00 38.19 87 ILE A N 1
ATOM 684 C CA . ILE A 1 87 ? 16.898 8.364 16.744 1.00 38.19 87 ILE A CA 1
ATOM 685 C C . ILE A 1 87 ? 16.912 9.535 17.733 1.00 38.19 87 ILE A C 1
ATOM 687 O O . ILE A 1 87 ? 17.943 9.838 18.328 1.00 38.19 87 ILE A O 1
ATOM 691 N N . GLY A 1 88 ? 15.774 10.214 17.873 1.00 28.34 88 GLY A N 1
ATOM 692 C CA . GLY A 1 88 ? 15.538 11.220 18.907 1.00 28.34 88 GLY A CA 1
ATOM 693 C C . GLY A 1 88 ? 14.593 10.676 19.974 1.00 28.34 88 GLY A C 1
ATOM 694 O O . GLY A 1 88 ? 13.451 10.339 19.665 1.00 28.34 88 GLY A O 1
ATOM 695 N N . ILE A 1 89 ? 15.064 10.603 21.218 1.00 28.47 89 ILE A N 1
ATOM 696 C CA . ILE A 1 89 ? 14.209 10.460 22.402 1.00 28.47 89 ILE A CA 1
ATOM 697 C C . ILE A 1 89 ? 13.895 11.893 22.872 1.00 28.47 89 ILE A C 1
ATOM 699 O O . ILE A 1 89 ? 14.832 12.691 22.944 1.00 28.47 89 ILE A O 1
ATOM 703 N N . PRO A 1 90 ? 12.630 12.267 23.145 1.00 27.41 90 PRO A N 1
ATOM 704 C CA . PRO A 1 90 ? 12.332 13.566 23.749 1.00 27.41 90 PRO A CA 1
ATOM 705 C C . PRO A 1 90 ? 12.925 13.639 25.170 1.00 27.41 90 PRO A C 1
ATOM 707 O O . PRO A 1 90 ? 12.952 12.616 25.859 1.00 27.41 90 PRO A O 1
ATOM 710 N N . PRO A 1 91 ? 13.411 14.808 25.626 1.00 23.95 91 PRO A N 1
ATOM 711 C CA . PRO A 1 91 ? 13.976 14.941 26.965 1.00 23.95 91 PRO A CA 1
ATOM 712 C C . PRO A 1 91 ? 12.905 14.706 28.050 1.00 23.95 91 PRO A C 1
ATOM 714 O O . PRO A 1 91 ? 11.752 15.103 27.860 1.00 23.95 91 PRO A O 1
ATOM 717 N N . PRO A 1 92 ? 13.256 14.077 29.186 1.00 28.39 92 PRO A N 1
ATOM 718 C CA . PRO A 1 92 ? 12.328 13.858 30.288 1.00 28.39 92 PRO A CA 1
ATOM 719 C C . PRO A 1 92 ? 12.260 15.094 31.197 1.00 28.39 92 PRO A C 1
ATOM 721 O O . PRO A 1 92 ? 13.071 15.244 32.111 1.00 28.39 92 PRO A O 1
ATOM 724 N N . GLU A 1 93 ? 11.277 15.968 30.987 1.00 26.91 93 GLU A N 1
ATOM 725 C CA . GLU A 1 93 ? 10.985 17.046 31.938 1.00 26.91 93 GLU A CA 1
ATOM 726 C C . GLU A 1 93 ? 9.951 16.599 32.986 1.00 26.91 93 GLU A C 1
ATOM 728 O O . GLU A 1 93 ? 8.805 16.295 32.674 1.00 26.91 93 GLU A O 1
ATOM 733 N N . TYR A 1 94 ? 10.398 16.575 34.246 1.00 27.47 94 TYR A N 1
ATOM 734 C CA . TYR A 1 94 ? 9.603 16.492 35.479 1.00 27.47 94 TYR A CA 1
ATOM 735 C C . TYR A 1 94 ? 8.586 15.342 35.628 1.00 27.47 94 TYR A C 1
ATOM 737 O O . TYR A 1 94 ? 7.375 15.542 35.666 1.00 27.47 94 TYR A O 1
ATOM 745 N N . ALA A 1 95 ? 9.110 14.153 35.946 1.00 25.72 95 ALA A N 1
ATOM 746 C CA . ALA A 1 95 ? 8.425 13.185 36.809 1.00 25.72 95 ALA A CA 1
ATOM 747 C C . ALA A 1 95 ? 9.302 12.906 38.044 1.00 25.72 95 ALA A C 1
ATOM 749 O O . ALA A 1 95 ? 10.440 12.456 37.909 1.00 25.72 95 ALA A O 1
ATOM 750 N N . SER A 1 96 ? 8.809 13.207 39.250 1.00 26.31 96 SER A N 1
ATOM 751 C CA . SER A 1 96 ? 9.589 13.135 40.492 1.00 26.31 96 SER A CA 1
ATOM 752 C C . SER A 1 96 ? 9.157 11.979 41.407 1.00 26.31 96 SER A C 1
ATOM 754 O O . SER A 1 96 ? 8.008 11.901 41.824 1.00 26.31 96 SER A O 1
ATOM 756 N N . LYS A 1 97 ? 10.147 11.155 41.788 1.00 25.31 97 LYS A N 1
ATOM 757 C CA . LYS A 1 97 ? 10.110 10.019 42.742 1.00 25.31 97 LYS A CA 1
ATOM 758 C C . LYS A 1 97 ? 9.300 8.767 42.319 1.00 25.31 97 LYS A C 1
ATOM 760 O O . LYS A 1 97 ? 8.099 8.858 42.097 1.00 25.31 97 LYS A O 1
ATOM 765 N N . PRO A 1 98 ? 9.931 7.574 42.300 1.00 29.61 98 PRO A N 1
ATOM 766 C CA . PRO A 1 98 ? 9.250 6.285 42.166 1.00 29.61 98 PRO A CA 1
ATOM 767 C C . PRO A 1 98 ? 9.071 5.564 43.516 1.00 29.61 98 PRO A C 1
ATOM 769 O O . PRO A 1 98 ? 9.890 5.726 44.423 1.00 29.61 98 PRO A O 1
ATOM 772 N N . THR A 1 99 ? 8.084 4.665 43.600 1.00 25.67 99 THR A N 1
ATOM 773 C CA . THR A 1 99 ? 8.019 3.640 44.657 1.00 25.67 99 THR A CA 1
ATOM 774 C C . THR A 1 99 ? 7.493 2.308 44.106 1.00 25.67 99 THR A C 1
ATOM 776 O O . THR A 1 99 ? 6.586 2.288 43.281 1.00 25.67 99 THR A O 1
ATOM 779 N N . LEU A 1 100 ? 8.121 1.224 44.573 1.00 28.34 100 LEU A N 1
ATOM 780 C CA . LEU A 1 100 ? 7.961 -0.213 44.282 1.00 28.34 100 LEU A CA 1
ATOM 781 C C . LEU A 1 100 ? 6.490 -0.716 44.246 1.00 28.34 100 LEU A C 1
ATOM 783 O O . LEU A 1 100 ? 5.602 -0.052 44.768 1.00 28.34 100 LEU A O 1
ATOM 787 N N . ILE A 1 101 ? 6.129 -1.879 43.675 1.00 25.12 101 ILE A N 1
ATOM 788 C CA . ILE A 1 101 ? 6.685 -3.260 43.776 1.00 25.12 101 ILE A CA 1
ATOM 789 C C . ILE A 1 101 ? 6.373 -4.004 42.447 1.00 25.12 101 ILE A C 1
ATOM 791 O O . ILE A 1 101 ? 5.265 -3.842 41.948 1.00 25.12 101 ILE A O 1
ATOM 795 N N . SER A 1 102 ? 7.217 -4.760 41.717 1.00 24.77 102 SER A N 1
ATOM 796 C CA . SER A 1 102 ? 8.402 -5.628 41.946 1.00 24.77 102 SER A CA 1
ATOM 797 C C . SER A 1 102 ? 8.121 -7.078 42.398 1.00 24.77 102 SER A C 1
ATOM 799 O O . SER A 1 102 ? 7.948 -7.314 43.587 1.00 24.77 102 SER A O 1
ATOM 801 N N . TYR A 1 103 ? 8.193 -8.070 41.495 1.00 25.27 103 TYR A N 1
ATOM 802 C CA . TYR A 1 103 ? 8.430 -9.477 41.880 1.00 25.27 103 TYR A CA 1
ATOM 803 C C . TYR A 1 103 ? 9.048 -10.322 40.745 1.00 25.27 103 TYR A C 1
ATOM 805 O O . TYR A 1 103 ? 8.517 -10.312 39.641 1.00 25.27 103 TYR A O 1
ATOM 813 N N . TYR A 1 104 ? 10.137 -11.039 41.076 1.00 25.50 104 TYR A N 1
ATOM 814 C CA . TYR A 1 104 ? 10.933 -12.020 40.299 1.00 25.50 104 TYR A CA 1
ATOM 815 C C . TYR A 1 104 ? 11.368 -11.653 38.861 1.00 25.50 104 TYR A C 1
ATOM 817 O O . TYR A 1 104 ? 10.546 -11.429 37.981 1.00 25.50 104 TYR A O 1
ATOM 825 N N . SER A 1 105 ? 12.656 -11.675 38.503 1.00 24.61 105 SER A N 1
ATOM 826 C CA . SER A 1 105 ? 13.923 -11.725 39.271 1.00 24.61 105 SER A CA 1
ATOM 827 C C . SER A 1 105 ? 15.026 -11.198 38.336 1.00 24.61 105 SER A C 1
ATOM 829 O O . SER A 1 105 ? 15.037 -11.530 37.155 1.00 24.61 105 SER A O 1
ATOM 831 N N . GLN A 1 106 ? 15.817 -10.203 38.745 1.00 24.33 106 GLN A N 1
ATOM 832 C CA . GLN A 1 106 ? 17.143 -10.403 39.351 1.00 24.33 106 GLN A CA 1
ATOM 833 C C . GLN A 1 106 ? 18.056 -11.351 38.559 1.00 24.33 106 GLN A C 1
ATOM 835 O O . GLN A 1 106 ? 17.976 -12.561 38.726 1.00 24.33 106 GLN A O 1
ATOM 840 N N . ASP A 1 107 ? 18.968 -10.756 37.788 1.00 24.53 107 ASP A N 1
ATOM 841 C CA . ASP A 1 107 ? 20.400 -11.012 37.966 1.00 24.53 107 ASP A CA 1
ATOM 842 C C . ASP A 1 107 ? 21.210 -9.732 37.656 1.00 24.53 107 ASP A C 1
ATOM 844 O O . ASP A 1 107 ? 20.680 -8.795 37.054 1.00 24.53 107 ASP A O 1
ATOM 848 N N . SER A 1 108 ? 22.437 -9.687 38.176 1.00 26.31 108 SER A N 1
ATOM 849 C CA . SER A 1 108 ? 23.436 -8.593 38.241 1.00 26.31 108 SER A CA 1
ATOM 850 C C . SER A 1 108 ? 23.317 -7.329 37.351 1.00 26.31 108 SER A C 1
ATOM 852 O O . SER A 1 108 ? 23.228 -7.372 36.124 1.00 26.31 108 SER A O 1
ATOM 854 N N . GLN A 1 109 ? 23.522 -6.166 37.991 1.00 26.30 109 GLN A N 1
ATOM 855 C CA . GLN A 1 109 ? 24.185 -5.018 37.357 1.00 26.30 109 GLN A CA 1
ATOM 856 C C . GLN A 1 109 ? 25.706 -5.226 37.392 1.00 26.30 109 GLN A C 1
ATOM 858 O O . GLN A 1 109 ? 26.258 -5.419 38.471 1.00 26.30 109 GLN A O 1
ATOM 863 N N . GLU A 1 110 ? 26.375 -5.040 36.257 1.00 27.17 110 GLU A N 1
ATOM 864 C CA . GLU A 1 110 ? 27.751 -4.534 36.202 1.00 27.17 110 GLU A CA 1
ATOM 865 C C . GLU A 1 110 ? 27.805 -3.439 35.129 1.00 27.17 110 GLU A C 1
ATOM 867 O O . GLU A 1 110 ? 27.806 -3.723 33.931 1.00 27.17 110 GLU A O 1
ATOM 872 N N . GLU A 1 111 ? 27.818 -2.169 35.545 1.00 30.42 111 GLU A N 1
ATOM 873 C CA . GLU A 1 111 ? 28.162 -1.051 34.656 1.00 30.42 111 GLU A CA 1
ATOM 874 C C . GLU A 1 111 ? 29.682 -0.860 34.661 1.00 30.42 111 GLU A C 1
ATOM 876 O O . GLU A 1 111 ? 30.222 0.038 35.301 1.00 30.42 111 GLU A O 1
ATOM 881 N N . GLY A 1 112 ? 30.375 -1.746 33.945 1.00 24.73 112 GLY A N 1
ATOM 882 C CA . GLY A 1 112 ? 31.719 -1.465 33.446 1.00 24.73 112 GLY A CA 1
ATOM 883 C C . GLY A 1 112 ? 31.643 -0.682 32.133 1.00 24.73 112 GLY A C 1
ATOM 884 O O . GLY A 1 112 ? 30.756 -0.937 31.313 1.00 24.73 112 GLY A O 1
ATOM 885 N N . ASP A 1 113 ? 32.586 0.237 31.909 1.00 30.56 113 ASP A N 1
ATOM 886 C CA . ASP A 1 113 ? 32.728 0.993 30.657 1.00 30.56 113 ASP A CA 1
ATOM 887 C C . ASP A 1 113 ? 33.132 0.075 29.486 1.00 30.56 113 ASP A C 1
ATOM 889 O O . ASP A 1 113 ? 34.281 0.032 29.038 1.00 30.56 113 ASP A O 1
ATOM 893 N N . LEU A 1 114 ? 32.163 -0.667 28.942 1.00 28.02 114 LEU A N 1
ATOM 894 C CA . LEU A 1 114 ? 32.315 -1.316 27.647 1.00 28.02 114 LEU A CA 1
ATOM 895 C C . LEU A 1 114 ? 32.345 -0.230 26.570 1.00 28.02 114 LEU A C 1
ATOM 897 O O . LEU A 1 114 ? 31.301 0.250 26.114 1.00 28.02 114 LEU A O 1
ATOM 901 N N . ALA A 1 115 ? 33.566 0.139 26.175 1.00 28.94 115 ALA A N 1
ATOM 902 C CA . ALA A 1 115 ? 33.848 1.069 25.092 1.00 28.94 115 ALA A CA 1
ATOM 903 C C . ALA A 1 115 ? 32.898 0.826 23.913 1.00 28.94 115 ALA A C 1
ATOM 905 O O . ALA A 1 115 ? 32.813 -0.286 23.384 1.00 28.94 115 ALA A O 1
ATOM 906 N N . THR A 1 116 ? 32.162 1.866 23.507 1.00 28.44 116 THR A N 1
ATOM 907 C CA . THR A 1 116 ? 31.194 1.750 22.415 1.00 28.44 116 THR A CA 1
ATOM 908 C C . THR A 1 116 ? 31.911 1.214 21.175 1.00 28.44 116 THR A C 1
ATOM 910 O O . THR A 1 116 ? 32.834 1.890 20.706 1.00 28.44 116 THR A O 1
ATOM 913 N N . PRO A 1 117 ? 31.522 0.047 20.621 1.00 28.94 117 PRO A N 1
ATOM 914 C CA . PRO A 1 117 ? 32.169 -0.468 19.424 1.00 28.94 117 PRO A CA 1
ATOM 915 C C . PRO A 1 117 ? 32.034 0.581 18.323 1.00 28.94 117 PRO A C 1
ATOM 917 O O . PRO A 1 117 ? 30.968 1.182 18.175 1.00 28.94 117 PRO A O 1
ATOM 920 N N . SER A 1 118 ? 33.111 0.831 17.582 1.00 28.83 118 SER A N 1
ATOM 921 C CA . SER A 1 118 ? 33.194 1.885 16.570 1.00 28.83 118 SER A CA 1
ATOM 922 C C . SER A 1 118 ? 32.218 1.609 15.421 1.00 28.83 118 SER A C 1
ATOM 924 O O . SER A 1 118 ? 32.540 0.950 14.432 1.00 28.83 118 SER A O 1
ATOM 926 N N . VAL A 1 119 ? 30.976 2.083 15.571 1.00 34.97 119 VAL A N 1
ATOM 927 C CA . VAL A 1 119 ? 29.888 1.761 14.645 1.00 34.97 119 VAL A CA 1
ATOM 928 C C . VAL A 1 119 ? 30.133 2.467 13.314 1.00 34.97 119 VAL A C 1
ATOM 930 O O . VAL A 1 119 ? 29.837 3.648 13.156 1.00 34.97 119 VAL A O 1
ATOM 933 N N . LEU A 1 120 ? 30.640 1.712 12.338 1.00 39.94 120 LEU A N 1
ATOM 934 C CA . LEU A 1 120 ? 31.015 2.203 11.007 1.00 39.94 120 LEU A CA 1
ATOM 935 C C . LEU A 1 120 ? 29.849 2.832 10.207 1.00 39.94 120 LEU A C 1
ATOM 937 O O . LEU A 1 120 ? 30.075 3.445 9.169 1.00 39.94 120 LEU A O 1
ATOM 941 N N . PHE A 1 121 ? 28.601 2.669 10.669 1.00 42.06 121 PHE A N 1
ATOM 942 C CA . PHE A 1 121 ? 27.383 3.169 10.027 1.00 42.06 121 PHE A CA 1
ATOM 943 C C . PHE A 1 121 ? 26.376 3.719 11.056 1.00 42.06 121 PHE A C 1
ATOM 945 O O . PHE A 1 121 ? 26.117 3.061 12.063 1.00 42.06 121 PHE A O 1
ATOM 952 N N . PRO A 1 122 ? 25.713 4.865 10.797 1.00 56.50 122 PRO A N 1
ATOM 953 C CA . PRO A 1 122 ? 24.821 5.510 11.770 1.00 56.50 122 PRO A CA 1
ATOM 954 C C . PRO A 1 122 ? 23.468 4.801 11.987 1.00 56.50 122 PRO A C 1
ATOM 956 O O . PRO A 1 122 ? 22.746 5.146 12.920 1.00 56.50 122 PRO A O 1
ATOM 959 N N . SER A 1 123 ? 23.089 3.835 11.140 1.00 77.25 123 SER A N 1
ATOM 960 C CA . SER A 1 123 ? 21.985 2.891 11.401 1.00 77.25 123 SER A CA 1
ATOM 961 C C . SER A 1 123 ? 22.073 1.664 10.489 1.00 77.25 123 SER A C 1
ATOM 963 O O . SER A 1 123 ? 22.499 1.768 9.335 1.00 77.25 123 SER A O 1
ATOM 965 N N . MET A 1 124 ? 21.616 0.502 10.967 1.00 85.50 124 MET A N 1
ATOM 966 C CA . MET A 1 124 ? 21.592 -0.727 10.162 1.00 85.50 124 MET A CA 1
ATOM 967 C C . MET A 1 124 ? 20.508 -0.690 9.079 1.00 85.50 124 MET A C 1
ATOM 969 O O . MET A 1 124 ? 20.681 -1.289 8.020 1.00 85.50 124 MET A O 1
ATOM 973 N N . ARG A 1 125 ? 19.425 0.076 9.279 1.00 86.88 125 ARG A N 1
ATOM 974 C CA . ARG A 1 125 ? 18.432 0.349 8.222 1.00 86.88 125 ARG A CA 1
ATOM 975 C C . ARG A 1 125 ? 19.035 1.083 7.026 1.00 86.88 125 ARG A C 1
ATOM 977 O O . ARG A 1 125 ? 18.766 0.696 5.892 1.00 86.88 125 ARG A O 1
ATOM 984 N N . LEU A 1 126 ? 19.861 2.108 7.257 1.00 85.75 126 LEU A N 1
ATOM 985 C CA . LEU A 1 126 ? 20.518 2.833 6.164 1.00 85.75 126 LEU A CA 1
ATOM 986 C C . LEU A 1 126 ? 21.514 1.935 5.417 1.00 85.75 126 LEU A C 1
ATOM 988 O O . LEU A 1 126 ? 21.561 1.977 4.191 1.00 85.75 126 LEU A O 1
ATOM 992 N N . LEU A 1 127 ? 22.240 1.071 6.134 1.00 88.69 127 LEU A N 1
ATOM 993 C CA . LEU A 1 127 ? 23.127 0.072 5.532 1.00 88.69 127 LEU A CA 1
ATOM 994 C C . LEU A 1 127 ? 22.357 -0.936 4.657 1.00 88.69 127 LEU A C 1
ATOM 996 O O . LEU A 1 127 ? 22.771 -1.204 3.533 1.00 88.69 127 LEU A O 1
ATOM 1000 N N . VAL A 1 128 ? 21.202 -1.437 5.110 1.00 90.25 128 VAL A N 1
ATOM 1001 C CA . VAL A 1 128 ? 20.334 -2.309 4.293 1.00 90.25 128 VAL A CA 1
ATOM 1002 C C . VAL A 1 128 ? 19.769 -1.567 3.074 1.00 90.25 128 VAL A C 1
ATOM 1004 O O . VAL A 1 128 ? 19.732 -2.142 1.987 1.00 90.25 128 VAL A O 1
ATOM 1007 N N . ALA A 1 129 ? 19.393 -0.288 3.201 1.00 91.00 129 ALA A N 1
ATOM 1008 C CA . ALA A 1 129 ? 18.981 0.525 2.052 1.00 91.00 129 ALA A CA 1
ATOM 1009 C C . ALA A 1 129 ? 20.123 0.723 1.038 1.00 91.00 129 ALA A C 1
ATOM 1011 O O . ALA A 1 129 ? 19.896 0.609 -0.165 1.00 91.00 129 ALA A O 1
ATOM 1012 N N . ALA A 1 130 ? 21.349 0.966 1.508 1.00 92.19 130 ALA A N 1
ATOM 1013 C CA . ALA A 1 130 ? 22.527 1.094 0.654 1.00 92.19 130 ALA A CA 1
ATOM 1014 C C . ALA A 1 130 ? 22.855 -0.226 -0.065 1.00 92.19 130 ALA A C 1
ATOM 1016 O O . ALA A 1 130 ? 22.992 -0.231 -1.284 1.00 92.19 130 ALA A O 1
ATOM 1017 N N . LEU A 1 131 ? 22.884 -1.356 0.651 1.00 93.44 131 LEU A N 1
ATOM 1018 C CA . LEU A 1 131 ? 23.135 -2.683 0.070 1.00 93.44 131 LEU A CA 1
ATOM 1019 C C . LEU A 1 131 ? 22.083 -3.069 -0.984 1.00 93.44 131 LEU A C 1
ATOM 1021 O O . LEU A 1 131 ? 22.438 -3.566 -2.053 1.00 93.44 131 LEU A O 1
ATOM 1025 N N . LEU A 1 132 ? 20.797 -2.796 -0.734 1.00 94.75 132 LEU A N 1
ATOM 1026 C CA . LEU A 1 132 ? 19.736 -3.015 -1.725 1.00 94.75 132 LEU A CA 1
ATOM 1027 C C . LEU A 1 132 ? 19.834 -2.045 -2.919 1.00 94.75 132 LEU A C 1
ATOM 1029 O O . LEU A 1 132 ? 19.513 -2.435 -4.041 1.00 94.75 132 LEU A O 1
ATOM 1033 N N . SER A 1 133 ? 20.329 -0.819 -2.717 1.00 95.31 133 SER A N 1
ATOM 1034 C CA . SER A 1 133 ? 20.653 0.104 -3.815 1.00 95.31 133 SER A CA 1
ATOM 1035 C C . SER A 1 133 ? 21.817 -0.428 -4.667 1.00 95.31 133 SER A C 1
ATOM 1037 O O . SER A 1 133 ? 21.715 -0.455 -5.892 1.00 95.31 133 SER A O 1
ATOM 1039 N N . CYS A 1 134 ? 22.865 -0.987 -4.046 1.00 96.31 134 CYS A N 1
ATOM 1040 C CA . CYS A 1 134 ? 23.957 -1.675 -4.746 1.00 96.31 134 CYS A CA 1
ATOM 1041 C C . CYS A 1 134 ? 23.471 -2.883 -5.568 1.00 96.31 134 CYS A C 1
ATOM 1043 O O . CYS A 1 134 ? 23.973 -3.111 -6.668 1.00 96.31 134 CYS A O 1
ATOM 1045 N N . CYS A 1 135 ? 22.455 -3.616 -5.096 1.00 96.75 135 CYS A N 1
ATOM 1046 C CA . CYS A 1 135 ? 21.828 -4.687 -5.879 1.00 96.75 135 CYS A CA 1
ATOM 1047 C C . CYS A 1 135 ? 21.165 -4.148 -7.161 1.00 96.75 135 CYS A C 1
ATOM 1049 O O . CYS A 1 135 ? 21.300 -4.751 -8.226 1.00 96.75 135 CYS A O 1
ATOM 1051 N N . PHE A 1 136 ? 20.510 -2.982 -7.094 1.00 95.94 136 PHE A N 1
ATOM 1052 C CA . PHE A 1 136 ? 19.977 -2.308 -8.283 1.00 95.94 136 PHE A CA 1
ATOM 1053 C C . PHE A 1 136 ? 21.052 -1.684 -9.177 1.00 95.94 136 PHE A C 1
ATOM 1055 O O . PHE A 1 136 ? 20.849 -1.645 -10.389 1.00 95.94 136 PHE A O 1
ATOM 1062 N N . ILE A 1 137 ? 22.188 -1.245 -8.626 1.00 96.62 137 ILE A N 1
ATOM 1063 C CA . ILE A 1 137 ? 23.356 -0.821 -9.414 1.00 96.62 137 ILE A CA 1
ATOM 1064 C C . ILE A 1 137 ? 23.862 -2.005 -10.249 1.00 96.62 137 ILE A C 1
ATOM 1066 O O . ILE A 1 137 ? 23.915 -1.896 -11.472 1.00 96.62 137 ILE A O 1
ATOM 1070 N N . ALA A 1 138 ? 24.137 -3.156 -9.624 1.00 96.75 138 ALA A N 1
ATOM 1071 C CA . ALA A 1 138 ? 24.608 -4.364 -10.311 1.00 96.75 138 ALA A CA 1
ATOM 1072 C C . ALA A 1 138 ? 23.631 -4.861 -11.396 1.00 96.75 138 ALA A C 1
ATOM 1074 O O . ALA A 1 138 ? 24.044 -5.157 -12.522 1.00 96.75 138 ALA A O 1
ATOM 1075 N N . LEU A 1 139 ? 22.327 -4.892 -11.094 1.00 95.62 139 LEU A N 1
ATOM 1076 C CA . LEU A 1 139 ? 21.298 -5.240 -12.075 1.00 95.62 139 LEU A CA 1
ATOM 1077 C C . LEU A 1 139 ? 21.232 -4.229 -13.230 1.00 95.62 139 LEU A C 1
ATOM 1079 O O . LEU A 1 139 ? 21.156 -4.638 -14.383 1.00 95.62 139 LEU A O 1
ATOM 1083 N N . SER A 1 140 ? 21.276 -2.923 -12.950 1.00 93.75 140 SER A N 1
ATOM 1084 C CA . SER A 1 140 ? 21.131 -1.898 -13.993 1.00 93.75 140 SER A CA 1
ATOM 1085 C C . SER A 1 140 ? 22.359 -1.802 -14.899 1.00 93.75 140 SER A C 1
ATOM 1087 O O . SER A 1 140 ? 22.225 -1.595 -16.105 1.00 93.75 140 SER A O 1
ATOM 1089 N N . ILE A 1 141 ? 23.554 -2.041 -14.350 1.00 95.50 141 ILE A N 1
ATOM 1090 C CA . ILE A 1 141 ? 24.779 -2.276 -15.128 1.00 95.50 141 ILE A CA 1
ATOM 1091 C C . ILE A 1 141 ? 24.561 -3.470 -16.074 1.00 95.50 141 ILE A C 1
ATOM 1093 O O . ILE A 1 141 ? 24.734 -3.339 -17.285 1.00 95.50 141 ILE A O 1
ATOM 1097 N N . SER A 1 142 ? 24.076 -4.594 -15.534 1.00 94.56 142 SER A N 1
ATOM 1098 C CA . SER A 1 142 ? 23.820 -5.841 -16.273 1.00 94.56 142 SER A CA 1
ATOM 1099 C C . SER A 1 142 ? 22.713 -5.756 -17.332 1.00 94.56 142 SER A C 1
ATOM 1101 O O . SER A 1 142 ? 22.724 -6.524 -18.292 1.00 94.56 142 SER A O 1
ATOM 1103 N N . SER A 1 143 ? 21.739 -4.853 -17.180 1.00 91.69 143 SER A N 1
ATOM 1104 C CA . SER A 1 143 ? 20.710 -4.615 -18.198 1.00 91.69 143 SER A CA 1
ATOM 1105 C C . SER A 1 143 ? 21.175 -3.648 -19.284 1.00 91.69 143 SER A C 1
ATOM 1107 O O . SER A 1 143 ? 20.891 -3.866 -20.464 1.00 91.69 143 SER A O 1
ATOM 1109 N N . SER A 1 144 ? 21.875 -2.581 -18.885 1.00 91.75 144 SER A N 1
ATOM 1110 C CA . SER A 1 144 ? 22.160 -1.423 -19.744 1.00 91.75 144 SER A CA 1
ATOM 1111 C C . SER A 1 144 ? 23.450 -1.577 -20.557 1.00 91.75 144 SER A C 1
ATOM 1113 O O . SER A 1 144 ? 23.586 -0.924 -21.585 1.00 91.75 144 SER A O 1
ATOM 1115 N N . ASN A 1 145 ? 24.376 -2.453 -20.146 1.00 91.81 145 ASN A N 1
ATOM 1116 C CA . ASN A 1 145 ? 25.645 -2.700 -20.844 1.00 91.81 145 ASN A CA 1
ATOM 1117 C C . ASN A 1 145 ? 25.486 -2.988 -22.350 1.00 91.81 145 ASN A C 1
ATOM 1119 O O . ASN A 1 145 ? 26.191 -2.399 -23.169 1.00 91.81 145 ASN A O 1
ATOM 1123 N N . MET A 1 146 ? 24.511 -3.820 -22.722 1.00 90.25 146 MET A N 1
ATOM 1124 C CA . MET A 1 146 ? 24.217 -4.187 -24.108 1.00 90.25 146 MET A CA 1
ATOM 1125 C C . MET A 1 146 ? 23.840 -2.982 -24.981 1.00 90.25 146 MET A C 1
ATOM 1127 O O . MET A 1 146 ? 24.132 -3.001 -26.168 1.00 90.25 146 MET A O 1
ATOM 1131 N N . ALA A 1 147 ? 23.253 -1.914 -24.419 1.00 86.44 147 ALA A N 1
ATOM 1132 C CA . ALA A 1 147 ? 22.889 -0.719 -25.191 1.00 86.44 147 ALA A CA 1
ATOM 1133 C C . ALA A 1 147 ? 24.105 -0.049 -25.855 1.00 86.44 147 ALA A C 1
ATOM 1135 O O . ALA A 1 147 ? 23.960 0.581 -26.893 1.00 86.44 147 ALA A O 1
ATOM 1136 N N . VAL A 1 148 ? 25.298 -0.194 -25.263 1.00 85.75 148 VAL A N 1
ATOM 1137 C CA . VAL A 1 148 ? 26.560 0.327 -25.813 1.00 85.75 148 VAL A CA 1
ATOM 1138 C C . VAL A 1 148 ? 27.441 -0.791 -26.369 1.00 85.75 148 VAL A C 1
ATOM 1140 O O . VAL A 1 148 ? 28.156 -0.560 -27.335 1.00 85.75 148 VAL A O 1
ATOM 1143 N N . ALA A 1 149 ? 27.382 -2.012 -25.824 1.00 88.19 149 ALA A N 1
ATOM 1144 C CA . ALA A 1 149 ? 28.143 -3.131 -26.380 1.00 88.19 149 ALA A CA 1
ATOM 1145 C C . ALA A 1 149 ? 27.692 -3.485 -27.809 1.00 88.19 149 ALA A C 1
ATOM 1147 O O . ALA A 1 149 ? 28.542 -3.763 -28.649 1.00 88.19 149 ALA A O 1
ATOM 1148 N N . LEU A 1 150 ? 26.388 -3.393 -28.106 1.00 86.56 150 LEU A N 1
ATOM 1149 C CA . LEU A 1 150 ? 25.813 -3.699 -29.420 1.00 86.56 150 LEU A CA 1
ATOM 1150 C C . LEU A 1 150 ? 26.470 -2.893 -30.554 1.00 86.56 150 LEU A C 1
ATOM 1152 O O . LEU A 1 150 ? 26.866 -3.479 -31.553 1.00 86.56 150 LEU A O 1
ATOM 1156 N N . ILE A 1 151 ? 26.722 -1.592 -30.335 1.00 82.25 151 ILE A N 1
ATOM 1157 C CA . ILE A 1 151 ? 27.454 -0.687 -31.251 1.00 82.25 151 ILE A CA 1
ATOM 1158 C C . ILE A 1 151 ? 28.795 -1.264 -31.726 1.00 82.25 151 ILE A C 1
ATOM 1160 O O . ILE A 1 151 ? 29.252 -0.926 -32.816 1.00 82.25 151 ILE A O 1
ATOM 1164 N N . CYS A 1 152 ? 29.433 -2.070 -30.879 1.00 81.81 152 CYS A N 1
ATOM 1165 C CA . CYS A 1 152 ? 30.794 -2.571 -31.034 1.00 81.81 152 CYS A CA 1
ATOM 1166 C C . CYS A 1 152 ? 30.840 -4.084 -31.314 1.00 81.81 152 CYS A C 1
ATOM 1168 O O . CYS A 1 152 ? 31.901 -4.613 -31.635 1.00 81.81 152 CYS A O 1
ATOM 1170 N N . MET A 1 153 ? 29.703 -4.771 -31.162 1.00 82.44 153 MET A N 1
ATOM 1171 C CA . MET A 1 153 ? 29.524 -6.193 -31.447 1.00 82.44 153 MET A CA 1
ATOM 1172 C C . MET A 1 153 ? 29.114 -6.418 -32.902 1.00 82.44 153 MET A C 1
ATOM 1174 O O . MET A 1 153 ? 29.664 -7.315 -33.538 1.00 82.44 153 MET A O 1
ATOM 1178 N N . THR A 1 154 ? 28.179 -5.617 -33.424 1.00 75.94 154 THR A N 1
ATOM 1179 C CA . THR A 1 154 ? 27.558 -5.829 -34.739 1.00 75.94 154 THR A CA 1
ATOM 1180 C C . THR A 1 154 ? 28.021 -4.816 -35.784 1.00 75.94 154 THR A C 1
ATOM 1182 O O . THR A 1 154 ? 28.338 -3.663 -35.481 1.00 75.94 154 THR A O 1
ATOM 1185 N N . SER A 1 155 ? 28.095 -5.268 -37.036 1.00 63.38 155 SER A N 1
ATOM 1186 C CA . SER A 1 155 ? 28.596 -4.465 -38.154 1.00 63.38 155 SER A CA 1
ATOM 1187 C C . SER A 1 155 ? 27.536 -3.505 -38.700 1.00 63.38 155 SER A C 1
ATOM 1189 O O . SER A 1 155 ? 26.416 -3.917 -38.988 1.00 63.38 155 SER A O 1
ATOM 1191 N N . CYS A 1 156 ? 27.896 -2.235 -38.915 1.00 56.88 156 CYS A N 1
ATOM 1192 C CA . CYS A 1 156 ? 27.028 -1.258 -39.584 1.00 56.88 156 CYS A CA 1
ATOM 1193 C C . CYS A 1 156 ? 27.510 -1.017 -41.030 1.00 56.88 156 CYS A C 1
ATOM 1195 O O . CYS A 1 156 ? 28.585 -0.432 -41.209 1.00 56.88 156 CYS A O 1
ATOM 1197 N N . PRO A 1 157 ? 26.746 -1.427 -42.065 1.00 50.41 157 PRO A N 1
ATOM 1198 C CA . PRO A 1 157 ? 27.233 -1.459 -43.447 1.00 50.41 157 PRO A CA 1
ATOM 1199 C C . PRO A 1 157 ? 27.417 -0.077 -44.094 1.00 50.41 157 PRO A C 1
ATOM 1201 O O . PRO A 1 157 ? 28.191 0.040 -45.038 1.00 50.41 157 PRO A O 1
ATOM 1204 N N . ILE A 1 158 ? 26.741 0.969 -43.602 1.00 50.59 158 ILE A N 1
ATOM 1205 C CA . ILE A 1 158 ? 26.772 2.312 -44.215 1.00 50.59 158 ILE A CA 1
ATOM 1206 C C . ILE A 1 158 ? 27.956 3.155 -43.706 1.00 50.59 158 ILE A C 1
ATOM 1208 O O . ILE A 1 158 ? 28.536 3.924 -44.469 1.00 50.59 158 ILE A O 1
ATOM 1212 N N . HIS A 1 159 ? 28.369 2.971 -42.447 1.00 50.06 159 HIS A N 1
ATOM 1213 C CA . HIS A 1 159 ? 29.409 3.788 -41.795 1.00 50.06 159 HIS A CA 1
ATOM 1214 C C . HIS A 1 159 ? 30.753 3.070 -41.589 1.00 50.06 159 HIS A C 1
ATOM 1216 O O . HIS A 1 159 ? 31.636 3.601 -40.919 1.00 50.06 159 HIS A O 1
ATOM 1222 N N . GLY A 1 160 ? 30.929 1.863 -42.138 1.00 47.47 160 GLY A N 1
ATOM 1223 C CA . GLY A 1 160 ? 32.211 1.141 -42.114 1.00 47.47 160 GLY A CA 1
ATOM 1224 C C . GLY A 1 160 ? 32.649 0.614 -40.739 1.00 47.47 160 GLY A C 1
ATOM 1225 O O . GLY A 1 160 ? 33.804 0.223 -40.568 1.00 47.47 160 GLY A O 1
ATOM 1226 N N . TYR A 1 161 ? 31.749 0.580 -39.752 1.00 53.88 161 TYR A N 1
ATOM 1227 C CA . TYR A 1 161 ? 32.017 -0.036 -38.452 1.00 53.88 161 TYR A CA 1
ATOM 1228 C C . TYR A 1 161 ? 31.915 -1.561 -38.568 1.00 53.88 161 TYR A C 1
ATOM 1230 O O . TYR A 1 161 ? 30.813 -2.105 -38.591 1.00 53.88 161 TYR A O 1
ATOM 1238 N N . GLY A 1 162 ? 33.062 -2.242 -38.628 1.00 56.03 162 GLY A N 1
ATOM 1239 C CA . GLY A 1 162 ? 33.148 -3.703 -38.560 1.00 56.03 162 GLY A CA 1
ATOM 1240 C C . GLY A 1 162 ? 33.065 -4.217 -37.120 1.00 56.03 162 GLY A C 1
ATOM 1241 O O . GLY A 1 162 ? 33.994 -4.012 -36.333 1.00 56.03 162 GLY A O 1
ATOM 1242 N N . GLY A 1 163 ? 31.956 -4.879 -36.795 1.00 66.94 163 GLY A N 1
ATOM 1243 C CA . GLY A 1 163 ? 31.792 -5.689 -35.591 1.00 66.94 163 GLY A CA 1
ATOM 1244 C C . GLY A 1 163 ? 32.368 -7.097 -35.772 1.00 66.94 163 GLY A C 1
ATOM 1245 O O . GLY A 1 163 ? 32.818 -7.470 -36.853 1.00 66.94 163 GLY A O 1
ATOM 1246 N N . GLU A 1 164 ? 32.359 -7.883 -34.700 1.00 69.69 164 GLU A N 1
ATOM 1247 C CA . GLU A 1 164 ? 32.855 -9.271 -34.690 1.00 69.69 164 GLU A CA 1
ATOM 1248 C C . GLU A 1 164 ? 31.722 -10.305 -34.833 1.00 69.69 164 GLU A C 1
ATOM 1250 O O . GLU A 1 164 ? 31.995 -11.498 -34.948 1.00 69.69 164 GLU A O 1
ATOM 1255 N N . LEU A 1 165 ? 30.458 -9.862 -34.821 1.00 80.06 165 LEU A N 1
ATOM 1256 C CA . LEU A 1 165 ? 29.268 -10.708 -34.910 1.00 80.06 165 LEU A CA 1
ATOM 1257 C C . LEU A 1 165 ? 28.336 -10.231 -36.034 1.00 80.06 165 LEU A C 1
ATOM 1259 O O . LEU A 1 165 ? 27.860 -9.094 -36.039 1.00 80.06 165 LEU A O 1
ATOM 1263 N N . GLU A 1 166 ? 28.036 -11.135 -36.963 1.00 77.69 166 GLU A N 1
ATOM 1264 C CA . GLU A 1 166 ? 27.076 -10.931 -38.051 1.00 77.69 166 GLU A CA 1
ATOM 1265 C C . GLU A 1 166 ? 25.654 -11.238 -37.551 1.00 77.69 166 GLU A C 1
ATOM 1267 O O . GLU A 1 166 ? 25.144 -12.346 -37.706 1.00 77.69 166 GLU A O 1
ATOM 1272 N N . TRP A 1 167 ? 25.027 -10.266 -36.881 1.00 84.44 167 TRP A N 1
ATOM 1273 C CA . TRP A 1 167 ? 23.617 -10.328 -36.472 1.00 84.44 167 TRP A CA 1
ATOM 1274 C C . TRP A 1 167 ? 22.768 -9.380 -37.325 1.00 84.44 167 TRP A C 1
ATOM 1276 O O . TRP A 1 167 ? 23.145 -8.232 -37.554 1.00 84.44 167 TRP A O 1
ATOM 1286 N N . GLU A 1 168 ? 21.599 -9.846 -37.759 1.00 83.12 168 GLU A N 1
ATOM 1287 C CA . GLU A 1 168 ? 20.603 -9.026 -38.464 1.00 83.12 168 GLU A CA 1
ATOM 1288 C C . GLU A 1 168 ? 19.872 -8.079 -37.492 1.00 83.12 168 GLU A C 1
ATOM 1290 O O . GLU A 1 168 ? 19.782 -8.355 -36.293 1.00 83.12 168 GLU A O 1
ATOM 1295 N N . SER A 1 169 ? 19.278 -6.985 -37.985 1.00 82.62 169 SER A N 1
ATOM 1296 C CA . SER A 1 169 ? 18.580 -6.014 -37.118 1.00 82.62 169 SER A CA 1
ATOM 1297 C C . SER A 1 169 ? 17.455 -6.670 -36.296 1.00 82.62 169 SER A C 1
ATOM 1299 O O . SER A 1 169 ? 17.357 -6.464 -35.085 1.00 82.62 169 SER A O 1
ATOM 1301 N N . ASP A 1 170 ? 16.665 -7.553 -36.910 1.00 84.56 170 ASP A N 1
ATOM 1302 C CA . ASP A 1 170 ? 15.603 -8.308 -36.231 1.00 84.56 170 ASP A CA 1
ATOM 1303 C C . ASP A 1 170 ? 16.158 -9.237 -35.127 1.00 84.56 170 ASP A C 1
ATOM 1305 O O . ASP A 1 170 ? 15.562 -9.369 -34.051 1.00 84.56 170 ASP A O 1
ATOM 1309 N N . GLN A 1 171 ? 17.345 -9.817 -35.344 1.00 88.50 171 GLN A N 1
ATOM 1310 C CA . GLN A 1 171 ? 18.060 -10.632 -34.358 1.00 88.50 171 GLN A CA 1
ATOM 1311 C C . GLN A 1 171 ? 18.533 -9.780 -33.165 1.00 88.50 171 GLN A C 1
ATOM 1313 O O . GLN A 1 171 ? 18.322 -10.163 -32.008 1.00 88.50 171 GLN A O 1
ATOM 1318 N N . GLU A 1 172 ? 19.092 -8.588 -33.409 1.00 87.62 172 GLU A N 1
ATOM 1319 C CA . GLU A 1 172 ? 19.403 -7.634 -32.335 1.00 87.62 172 GLU A CA 1
ATOM 1320 C C . GLU A 1 172 ? 18.141 -7.272 -31.532 1.00 87.62 172 GLU A C 1
ATOM 1322 O O . GLU A 1 172 ? 18.151 -7.301 -30.297 1.00 87.62 172 GLU A O 1
ATOM 1327 N N . GLY A 1 173 ? 17.032 -6.980 -32.222 1.00 88.94 173 GLY A N 1
ATOM 1328 C CA . GLY A 1 173 ? 15.732 -6.689 -31.613 1.00 88.94 173 GLY A CA 1
ATOM 1329 C C . GLY A 1 173 ? 15.270 -7.798 -30.667 1.00 88.94 173 GLY A C 1
ATOM 1330 O O . GLY A 1 173 ? 14.871 -7.520 -29.531 1.00 88.94 173 GLY A O 1
ATOM 1331 N N . LEU A 1 174 ? 15.412 -9.059 -31.083 1.00 92.25 174 LEU A N 1
ATOM 1332 C CA . LEU A 1 174 ? 15.087 -10.238 -30.280 1.00 92.25 174 LEU A CA 1
ATOM 1333 C C . LEU A 1 174 ? 16.007 -10.402 -29.051 1.00 92.25 174 LEU A C 1
ATOM 1335 O O . LEU A 1 174 ? 15.507 -10.646 -27.952 1.00 92.25 174 LEU A O 1
ATOM 1339 N N . VAL A 1 175 ? 17.325 -10.193 -29.175 1.00 91.81 175 VAL A N 1
ATOM 1340 C CA . VAL A 1 175 ? 18.280 -10.215 -28.036 1.00 91.81 175 VAL A CA 1
ATOM 1341 C C . VAL A 1 175 ? 17.989 -9.107 -27.019 1.00 91.81 175 VAL A C 1
ATOM 1343 O O . VAL A 1 175 ? 18.142 -9.295 -25.806 1.00 91.81 175 VAL A O 1
ATOM 1346 N N . LEU A 1 176 ? 17.528 -7.945 -27.481 1.00 90.69 176 LEU A N 1
ATOM 1347 C CA . LEU A 1 176 ? 17.099 -6.859 -26.605 1.00 90.69 176 LEU A CA 1
ATOM 1348 C C . LEU A 1 176 ? 15.740 -7.150 -25.949 1.00 90.69 176 LEU A C 1
ATOM 1350 O O . LEU A 1 176 ? 15.552 -6.810 -24.773 1.00 90.69 176 LEU A O 1
ATOM 1354 N N . ALA A 1 177 ? 14.808 -7.777 -26.671 1.00 93.44 177 ALA A N 1
ATOM 1355 C CA . ALA A 1 177 ? 13.475 -8.148 -26.192 1.00 93.44 177 ALA A CA 1
ATOM 1356 C C . ALA A 1 177 ? 13.485 -9.336 -25.213 1.00 93.44 177 ALA A C 1
ATOM 1358 O O . ALA A 1 177 ? 12.675 -9.364 -24.285 1.00 93.44 177 ALA A O 1
ATOM 1359 N N . ALA A 1 178 ? 14.439 -10.264 -25.343 1.00 94.88 178 ALA A N 1
ATOM 1360 C CA . ALA A 1 178 ? 14.605 -11.424 -24.463 1.00 94.88 178 ALA A CA 1
ATOM 1361 C C . ALA A 1 178 ? 14.712 -11.047 -22.973 1.00 94.88 178 ALA A C 1
ATOM 1363 O O . ALA A 1 178 ? 14.190 -11.752 -22.110 1.00 94.88 178 ALA A O 1
ATOM 1364 N N . GLN A 1 179 ? 15.306 -9.890 -22.660 1.00 93.38 179 GLN A N 1
ATOM 1365 C CA . GLN A 1 179 ? 15.329 -9.364 -21.293 1.00 93.38 179 GLN A CA 1
ATOM 1366 C C . GLN A 1 179 ? 13.912 -9.078 -20.762 1.00 93.38 179 GLN A C 1
ATOM 1368 O O . GLN A 1 179 ? 13.586 -9.461 -19.643 1.00 93.38 179 GLN A O 1
ATOM 1373 N N . ASN A 1 180 ? 13.040 -8.461 -21.562 1.00 91.69 180 ASN A N 1
ATOM 1374 C CA . ASN A 1 180 ? 11.656 -8.204 -21.159 1.00 91.69 180 ASN A CA 1
ATOM 1375 C C . ASN A 1 180 ? 10.838 -9.505 -21.072 1.00 91.69 180 ASN A C 1
ATOM 1377 O O . ASN A 1 180 ? 10.002 -9.628 -20.179 1.00 91.69 180 ASN A O 1
ATOM 1381 N N . ALA A 1 181 ? 11.122 -10.498 -21.924 1.00 94.50 181 ALA A N 1
ATOM 1382 C CA . ALA A 1 181 ? 10.524 -11.832 -21.825 1.00 94.50 181 ALA A CA 1
ATOM 1383 C C . ALA A 1 181 ? 10.882 -12.528 -20.498 1.00 94.50 181 ALA A C 1
ATOM 1385 O O . ALA A 1 181 ? 10.002 -13.071 -19.832 1.00 94.50 181 ALA A O 1
ATOM 1386 N N . GLY A 1 182 ? 12.137 -12.433 -20.044 1.00 93.38 182 GLY A N 1
ATOM 1387 C CA . GLY A 1 182 ? 12.547 -12.949 -18.732 1.00 93.38 182 GLY A CA 1
ATOM 1388 C C . GLY A 1 182 ? 11.843 -12.236 -17.570 1.00 93.38 182 GLY A C 1
ATOM 1389 O O . GLY A 1 182 ? 11.511 -12.861 -16.561 1.00 93.38 182 GLY A O 1
ATOM 1390 N N . SER A 1 183 ? 11.539 -10.943 -17.728 1.00 90.25 183 SER A N 1
ATOM 1391 C CA . SER A 1 183 ? 10.793 -10.162 -16.735 1.00 90.25 183 SER A CA 1
ATOM 1392 C C . SER A 1 183 ? 9.308 -10.539 -16.614 1.00 90.25 183 SER A C 1
ATOM 1394 O O . SER A 1 183 ? 8.696 -10.208 -15.597 1.00 90.25 183 SER A O 1
ATOM 1396 N N . LEU A 1 184 ? 8.724 -11.291 -17.561 1.00 90.31 184 LEU A N 1
ATOM 1397 C CA . LEU A 1 184 ? 7.350 -11.816 -17.442 1.00 90.31 184 LEU A CA 1
ATOM 1398 C C . LEU A 1 184 ? 7.178 -12.742 -16.224 1.00 90.31 184 LEU A C 1
ATOM 1400 O O . LEU A 1 184 ? 6.089 -12.817 -15.651 1.00 90.31 184 LEU A O 1
ATOM 1404 N N . LEU A 1 185 ? 8.264 -13.372 -15.758 1.00 87.94 185 LEU A N 1
ATOM 1405 C CA . LEU A 1 185 ? 8.297 -14.177 -14.532 1.00 87.94 185 LEU A CA 1
ATOM 1406 C C . LEU A 1 185 ? 7.908 -13.371 -13.271 1.00 87.94 185 LEU A C 1
ATOM 1408 O O . LEU A 1 185 ? 7.551 -13.963 -12.249 1.00 87.94 185 LEU A O 1
ATOM 1412 N N . MET A 1 186 ? 7.910 -12.031 -13.337 1.00 84.25 186 MET A N 1
ATOM 1413 C CA . MET A 1 186 ? 7.614 -11.159 -12.197 1.00 84.25 186 MET A CA 1
ATOM 1414 C C . MET A 1 186 ? 6.193 -11.324 -11.632 1.00 84.25 186 MET A C 1
ATOM 1416 O O . MET A 1 186 ? 5.965 -11.046 -10.453 1.00 84.25 186 MET A O 1
ATOM 1420 N N . VAL A 1 187 ? 5.241 -11.843 -12.417 1.00 81.06 187 VAL A N 1
ATOM 1421 C CA . VAL A 1 187 ? 3.906 -12.194 -11.899 1.00 81.06 187 VAL A CA 1
ATOM 1422 C C . VAL A 1 187 ? 3.968 -13.361 -10.897 1.00 81.06 187 VAL A C 1
ATOM 1424 O O . VAL A 1 187 ? 3.234 -13.370 -9.909 1.00 81.06 187 VAL A O 1
ATOM 1427 N N . VAL A 1 188 ? 4.891 -14.310 -11.092 1.00 83.81 188 VAL A N 1
ATOM 1428 C CA . VAL A 1 188 ? 5.086 -15.479 -10.217 1.00 83.81 188 VAL A CA 1
ATOM 1429 C C . VAL A 1 188 ? 5.904 -15.098 -8.986 1.00 83.81 188 VAL A C 1
ATOM 1431 O O . VAL A 1 188 ? 5.459 -15.311 -7.856 1.00 83.81 188 VAL A O 1
ATOM 1434 N N . THR A 1 189 ? 7.063 -14.462 -9.177 1.00 82.75 189 THR A N 1
ATOM 1435 C CA . THR A 1 189 ? 7.913 -14.008 -8.060 1.00 82.75 189 THR A CA 1
ATOM 1436 C C . THR A 1 189 ? 7.209 -12.956 -7.201 1.00 82.75 189 THR A C 1
ATOM 1438 O O . THR A 1 189 ? 7.406 -12.940 -5.989 1.00 82.75 189 THR A O 1
ATOM 1441 N N . GLY A 1 190 ? 6.320 -12.138 -7.777 1.00 74.38 190 GLY A N 1
ATOM 1442 C CA . GLY A 1 190 ? 5.438 -11.223 -7.050 1.00 74.38 190 GLY A CA 1
ATOM 1443 C C . GLY A 1 190 ? 4.515 -11.932 -6.053 1.00 74.38 190 GLY A C 1
ATOM 1444 O O . GLY A 1 190 ? 4.380 -11.484 -4.914 1.00 74.38 190 GLY A O 1
ATOM 1445 N N . MET A 1 191 ? 3.939 -13.080 -6.430 1.00 74.31 191 MET A N 1
ATOM 1446 C CA . MET A 1 191 ? 3.154 -13.925 -5.516 1.00 74.31 191 MET A CA 1
ATOM 1447 C C . MET A 1 191 ? 4.026 -14.658 -4.485 1.00 74.31 191 MET A C 1
ATOM 1449 O O . MET A 1 191 ? 3.559 -14.980 -3.389 1.00 74.31 191 MET A O 1
ATOM 1453 N N . TRP A 1 192 ? 5.284 -14.943 -4.826 1.00 78.62 192 TRP A N 1
ATOM 1454 C CA . TRP A 1 192 ? 6.221 -15.657 -3.957 1.00 78.62 192 TRP A CA 1
ATOM 1455 C C . TRP A 1 192 ? 6.976 -14.744 -2.982 1.00 78.62 192 TRP A C 1
ATOM 1457 O O . TRP A 1 192 ? 7.390 -15.226 -1.932 1.00 78.62 192 TRP A O 1
ATOM 1467 N N . ALA A 1 193 ? 7.110 -13.445 -3.261 1.00 70.50 193 ALA A N 1
ATOM 1468 C CA . ALA A 1 193 ? 7.945 -12.509 -2.501 1.00 70.50 193 ALA A CA 1
ATOM 1469 C C . ALA A 1 193 ? 7.604 -12.407 -1.007 1.00 70.50 193 ALA A C 1
ATOM 1471 O O . ALA A 1 193 ? 8.497 -12.210 -0.190 1.00 70.50 193 ALA A O 1
ATOM 1472 N N . ASP A 1 194 ? 6.328 -12.561 -0.635 1.00 66.25 194 ASP A N 1
ATOM 1473 C CA . ASP A 1 194 ? 5.927 -12.592 0.776 1.00 66.25 194 ASP A CA 1
ATOM 1474 C C . ASP A 1 194 ? 6.084 -13.981 1.429 1.00 66.25 194 ASP A C 1
ATOM 1476 O O . ASP A 1 194 ? 6.202 -14.061 2.653 1.00 66.25 194 ASP A O 1
ATOM 1480 N N . ARG A 1 195 ? 6.130 -15.065 0.638 1.00 73.81 195 ARG A N 1
ATOM 1481 C CA . ARG A 1 195 ? 6.219 -16.464 1.107 1.00 73.81 195 ARG A CA 1
ATOM 1482 C C . ARG A 1 195 ? 7.658 -16.975 1.216 1.00 73.81 195 ARG A C 1
ATOM 1484 O O . ARG A 1 195 ? 7.984 -17.694 2.155 1.00 73.81 195 ARG A O 1
ATOM 1491 N N . ILE A 1 196 ? 8.503 -16.621 0.250 1.00 77.56 196 ILE A N 1
ATOM 1492 C CA . ILE A 1 196 ? 9.915 -17.005 0.176 1.00 77.56 196 ILE A CA 1
ATOM 1493 C C . ILE A 1 196 ? 10.758 -16.033 1.020 1.00 77.56 196 ILE A C 1
ATOM 1495 O O . ILE A 1 196 ? 10.366 -14.904 1.318 1.00 77.56 196 ILE A O 1
ATOM 1499 N N . ASN A 1 197 ? 11.929 -16.495 1.452 1.00 84.69 197 ASN A N 1
ATOM 1500 C CA . ASN A 1 197 ? 12.921 -15.688 2.152 1.00 84.69 197 ASN A CA 1
ATOM 1501 C C . ASN A 1 197 ? 13.546 -14.654 1.191 1.00 84.69 197 ASN A C 1
ATOM 1503 O O . ASN A 1 197 ? 14.229 -15.021 0.231 1.00 84.69 197 ASN A O 1
ATOM 1507 N N . GLY A 1 198 ? 13.349 -13.362 1.473 1.00 84.94 198 GLY A N 1
ATOM 1508 C CA . GLY A 1 198 ? 13.752 -12.276 0.575 1.00 84.94 198 GLY A CA 1
ATOM 1509 C C . GLY A 1 198 ? 15.266 -12.188 0.356 1.00 84.94 198 GLY A C 1
ATOM 1510 O O . GLY A 1 198 ? 15.700 -11.847 -0.743 1.00 84.94 198 GLY A O 1
ATOM 1511 N N . LYS A 1 199 ? 16.081 -12.571 1.354 1.00 90.62 199 LYS A N 1
ATOM 1512 C CA . LYS A 1 199 ? 17.554 -12.590 1.249 1.00 90.62 199 LYS A CA 1
ATOM 1513 C C . LYS A 1 199 ? 18.016 -13.460 0.082 1.00 90.62 199 LYS A C 1
ATOM 1515 O O . LYS A 1 199 ? 18.841 -13.026 -0.722 1.00 90.62 199 LYS A O 1
ATOM 1520 N N . TRP A 1 200 ? 17.473 -14.674 -0.001 1.00 92.25 200 TRP A N 1
ATOM 1521 C CA . TRP A 1 200 ? 17.864 -15.659 -1.007 1.00 92.25 200 TRP A CA 1
ATOM 1522 C C . TRP A 1 200 ? 17.329 -15.315 -2.397 1.00 92.25 200 TRP A C 1
ATOM 1524 O O . TRP A 1 200 ? 18.037 -15.540 -3.371 1.00 92.25 200 TRP A O 1
ATOM 1534 N N . MET A 1 201 ? 16.150 -14.689 -2.505 1.00 91.44 201 MET A N 1
ATOM 1535 C CA . MET A 1 201 ? 15.621 -14.251 -3.804 1.00 91.44 201 MET A CA 1
ATOM 1536 C C . MET A 1 201 ? 16.441 -13.096 -4.414 1.00 91.44 201 MET A C 1
ATOM 1538 O O . MET A 1 201 ? 16.689 -13.098 -5.618 1.00 91.44 201 MET A O 1
ATOM 1542 N N . VAL A 1 202 ? 16.962 -12.173 -3.589 1.00 94.31 202 VAL A N 1
ATOM 1543 C CA . VAL A 1 202 ? 17.971 -11.181 -4.023 1.00 94.31 202 VAL A CA 1
ATOM 1544 C C . VAL A 1 202 ? 19.303 -11.857 -4.381 1.00 94.31 202 VAL A C 1
ATOM 1546 O O . VAL A 1 202 ? 19.894 -11.536 -5.409 1.00 94.31 202 VAL A O 1
ATOM 1549 N N . GLY A 1 203 ? 19.764 -12.826 -3.582 1.00 94.62 203 GLY A N 1
ATOM 1550 C CA . GLY A 1 203 ? 20.993 -13.579 -3.872 1.00 94.62 203 GLY A CA 1
ATOM 1551 C C . GLY A 1 203 ? 20.937 -14.313 -5.217 1.00 94.62 203 GLY A C 1
ATOM 1552 O O . GLY A 1 203 ? 21.874 -14.225 -6.006 1.00 94.62 203 GLY A O 1
ATOM 1553 N N . MET A 1 204 ? 19.808 -14.958 -5.521 1.00 94.19 204 MET A N 1
ATOM 1554 C CA . MET A 1 204 ? 19.562 -15.629 -6.800 1.00 94.19 204 MET A CA 1
ATOM 1555 C C . MET A 1 204 ? 19.589 -14.649 -7.982 1.00 94.19 204 MET A C 1
ATOM 1557 O O . MET A 1 204 ? 20.186 -14.961 -9.008 1.00 94.19 204 MET A O 1
ATOM 1561 N N . ALA A 1 205 ? 19.020 -13.446 -7.832 1.00 95.25 205 ALA A N 1
ATOM 1562 C CA . ALA A 1 205 ? 19.101 -12.402 -8.856 1.00 95.25 205 ALA A CA 1
ATOM 1563 C C . ALA A 1 205 ? 20.557 -11.988 -9.154 1.00 95.25 205 ALA A C 1
ATOM 1565 O O . ALA A 1 205 ? 20.939 -11.868 -10.316 1.00 95.25 205 ALA A O 1
ATOM 1566 N N . LEU A 1 206 ? 21.393 -11.826 -8.123 1.00 96.62 206 LEU A N 1
ATOM 1567 C CA . LEU A 1 206 ? 22.811 -11.472 -8.288 1.00 96.62 206 LEU A CA 1
ATOM 1568 C C . LEU A 1 206 ? 23.629 -12.604 -8.937 1.00 96.62 206 LEU A C 1
ATOM 1570 O O . LEU A 1 206 ? 24.498 -12.331 -9.768 1.00 96.62 206 LEU A O 1
ATOM 1574 N N . VAL A 1 207 ? 23.325 -13.868 -8.618 1.00 96.69 207 VAL A N 1
ATOM 1575 C CA . VAL A 1 207 ? 23.932 -15.040 -9.278 1.00 96.69 207 VAL A CA 1
ATOM 1576 C C . VAL A 1 207 ? 23.535 -15.105 -10.756 1.00 96.69 207 VAL A C 1
ATOM 1578 O O . VAL A 1 207 ? 24.414 -15.272 -11.599 1.00 96.69 207 VAL A O 1
ATOM 1581 N N . LEU A 1 208 ? 22.255 -14.893 -11.088 1.00 96.75 208 LEU A N 1
ATOM 1582 C CA . LEU A 1 208 ? 21.781 -14.823 -12.478 1.00 96.75 208 LEU A CA 1
ATOM 1583 C C . LEU A 1 208 ? 22.476 -13.698 -13.263 1.00 96.75 208 LEU A C 1
ATOM 1585 O O . LEU A 1 208 ? 22.953 -13.946 -14.369 1.00 96.75 208 LEU A O 1
ATOM 1589 N N . CYS A 1 209 ? 22.618 -12.498 -12.683 1.00 96.94 209 CYS A N 1
ATOM 1590 C CA . CYS A 1 209 ? 23.391 -11.409 -13.293 1.00 96.94 209 CYS A CA 1
ATOM 1591 C C . CYS A 1 209 ? 24.857 -11.796 -13.528 1.00 96.94 209 CYS A C 1
ATOM 1593 O O . CYS A 1 209 ? 25.386 -11.588 -14.619 1.00 96.94 209 CYS A O 1
ATOM 1595 N N . THR A 1 210 ? 25.520 -12.374 -12.526 1.00 97.19 210 THR A N 1
ATOM 1596 C CA . THR A 1 210 ? 26.935 -12.768 -12.624 1.00 97.19 210 THR A CA 1
ATOM 1597 C C . THR A 1 210 ? 27.142 -13.806 -13.730 1.00 97.19 210 THR A C 1
ATOM 1599 O O . THR A 1 210 ? 28.005 -13.619 -14.590 1.00 97.19 210 THR A O 1
ATOM 1602 N N . LEU A 1 211 ? 26.313 -14.856 -13.750 1.00 96.81 211 LEU A N 1
ATOM 1603 C CA . LEU A 1 211 ? 26.394 -15.957 -14.710 1.00 96.81 211 LEU A CA 1
ATOM 1604 C C . LEU A 1 211 ? 26.084 -15.499 -16.141 1.00 96.81 211 LEU A C 1
ATOM 1606 O O . LEU A 1 211 ? 26.865 -15.769 -17.048 1.00 96.81 211 LEU A O 1
ATOM 1610 N N . ALA A 1 212 ? 24.996 -14.753 -16.346 1.00 96.38 212 ALA A N 1
ATOM 1611 C CA . ALA A 1 212 ? 24.603 -14.262 -17.666 1.00 96.38 212 ALA A CA 1
ATOM 1612 C C . ALA A 1 212 ? 25.679 -13.378 -18.316 1.00 96.38 212 ALA A C 1
ATOM 1614 O O . ALA A 1 212 ? 26.020 -13.573 -19.482 1.00 96.38 212 ALA A O 1
ATOM 1615 N N . ASN A 1 213 ? 26.256 -12.444 -17.551 1.00 95.44 213 ASN A N 1
ATOM 1616 C CA . ASN A 1 213 ? 27.333 -11.580 -18.038 1.00 95.44 213 ASN A CA 1
ATOM 1617 C C . ASN A 1 213 ? 28.668 -12.324 -18.235 1.00 95.44 213 ASN A C 1
ATOM 1619 O O . ASN A 1 213 ? 29.496 -11.862 -19.010 1.00 95.44 213 ASN A O 1
ATOM 1623 N N . ALA A 1 214 ? 28.898 -13.454 -17.559 1.00 94.69 214 ALA A N 1
ATOM 1624 C CA . ALA A 1 214 ? 30.070 -14.295 -17.813 1.00 94.69 214 ALA A CA 1
ATOM 1625 C C . ALA A 1 214 ? 29.890 -15.170 -19.068 1.00 94.69 214 ALA A C 1
ATOM 1627 O O . ALA A 1 214 ? 30.816 -15.308 -19.861 1.00 94.69 214 ALA A O 1
ATOM 1628 N N . MET A 1 215 ? 28.694 -15.735 -19.271 1.00 93.12 215 MET A N 1
ATOM 1629 C CA . MET A 1 215 ? 28.394 -16.625 -20.398 1.00 93.12 215 MET A CA 1
ATOM 1630 C C . MET A 1 215 ? 28.306 -15.896 -21.743 1.00 93.12 215 MET A C 1
ATOM 1632 O O . MET A 1 215 ? 28.776 -16.430 -22.745 1.00 93.12 215 MET A O 1
ATOM 1636 N N . LEU A 1 216 ? 27.722 -14.692 -21.785 1.00 92.56 216 LEU A N 1
ATOM 1637 C CA . LEU A 1 216 ? 27.499 -13.956 -23.036 1.00 92.56 216 LEU A CA 1
ATOM 1638 C C . LEU A 1 216 ? 28.788 -13.746 -23.864 1.00 92.56 216 LEU A C 1
ATOM 1640 O O . LEU A 1 216 ? 28.805 -14.201 -25.009 1.00 92.56 216 LEU A O 1
ATOM 1644 N N . PRO A 1 217 ? 29.884 -13.157 -23.336 1.00 90.38 217 PRO A N 1
ATOM 1645 C CA . PRO A 1 217 ? 31.120 -12.967 -24.103 1.00 90.38 217 PRO A CA 1
ATOM 1646 C C . PRO A 1 217 ? 31.857 -14.270 -24.455 1.00 90.38 217 PRO A C 1
ATOM 1648 O O . PRO A 1 217 ? 32.719 -14.249 -25.326 1.00 90.38 217 PRO A O 1
ATOM 1651 N N . LEU A 1 218 ? 31.550 -15.391 -23.790 1.00 88.62 218 LEU A N 1
ATOM 1652 C CA . LEU A 1 218 ? 32.169 -16.696 -24.059 1.00 88.62 218 LEU A CA 1
ATOM 1653 C C . LEU A 1 218 ? 31.425 -17.515 -25.124 1.00 88.62 218 LEU A C 1
ATOM 1655 O O . LEU A 1 218 ? 32.032 -18.380 -25.748 1.00 88.62 218 LEU A O 1
ATOM 1659 N N . LEU A 1 219 ? 30.118 -17.288 -25.302 1.00 89.50 219 LEU A N 1
ATOM 1660 C CA . LEU A 1 219 ? 29.247 -18.165 -26.097 1.00 89.50 219 LEU A CA 1
ATOM 1661 C C . LEU A 1 219 ? 28.519 -17.463 -27.255 1.00 89.50 219 LEU A C 1
ATOM 1663 O O . LEU A 1 219 ? 28.037 -18.152 -28.153 1.00 89.50 219 LEU A O 1
ATOM 1667 N N . ALA A 1 220 ? 28.454 -16.126 -27.283 1.00 84.81 220 ALA A N 1
ATOM 1668 C CA . ALA A 1 220 ? 27.757 -15.380 -28.340 1.00 84.81 220 ALA A CA 1
ATOM 1669 C C . ALA A 1 220 ? 28.311 -15.642 -29.756 1.00 84.81 220 ALA A C 1
ATOM 1671 O O . ALA A 1 220 ? 27.539 -15.636 -30.710 1.00 84.81 220 ALA A O 1
ATOM 1672 N N . ALA A 1 221 ? 29.613 -15.928 -29.881 1.00 80.94 221 ALA A N 1
ATOM 1673 C CA . ALA A 1 221 ? 30.250 -16.298 -31.148 1.00 80.94 221 ALA A CA 1
ATOM 1674 C C . ALA A 1 221 ? 29.892 -17.720 -31.632 1.00 80.94 221 ALA A C 1
ATOM 1676 O O . ALA A 1 221 ? 29.982 -18.000 -32.821 1.00 80.94 221 ALA A O 1
ATOM 1677 N N . ASN A 1 222 ? 29.464 -18.615 -30.730 1.00 85.19 222 ASN A N 1
ATOM 1678 C CA . ASN A 1 222 ? 29.107 -19.998 -31.076 1.00 85.19 222 ASN A CA 1
ATOM 1679 C C . ASN A 1 222 ? 27.646 -20.114 -31.528 1.00 85.19 222 ASN A C 1
ATOM 1681 O O . ASN A 1 222 ? 27.317 -20.928 -32.386 1.00 85.19 222 ASN A O 1
ATOM 1685 N N . SER A 1 223 ? 26.746 -19.338 -30.914 1.00 87.31 223 SER A N 1
ATOM 1686 C CA . SER A 1 223 ? 25.359 -19.214 -31.361 1.00 87.31 223 SER A CA 1
ATOM 1687 C C . SER A 1 223 ? 24.684 -17.980 -30.772 1.00 87.31 223 SER A C 1
ATOM 1689 O O . SER A 1 223 ? 24.712 -17.749 -29.560 1.00 87.31 223 SER A O 1
ATOM 1691 N N . PHE A 1 224 ? 23.960 -17.270 -31.634 1.00 87.12 224 PHE A N 1
ATOM 1692 C CA . PHE A 1 224 ? 23.008 -16.215 -31.294 1.00 87.12 224 PHE A CA 1
ATOM 1693 C C . PHE A 1 224 ? 22.091 -16.567 -30.102 1.00 87.12 224 PHE A C 1
ATOM 1695 O O . PHE A 1 224 ? 21.870 -15.746 -29.206 1.00 87.12 224 PHE A O 1
ATOM 1702 N N . TRP A 1 225 ? 21.609 -17.814 -30.021 1.00 91.75 225 TRP A N 1
ATOM 1703 C CA . TRP A 1 225 ? 20.694 -18.243 -28.957 1.00 91.75 225 TRP A CA 1
ATOM 1704 C C . TRP A 1 225 ? 21.310 -18.203 -27.550 1.00 91.75 225 TRP A C 1
ATOM 1706 O O . TRP A 1 225 ? 20.574 -18.038 -26.575 1.00 91.75 225 TRP A O 1
ATOM 1716 N N . TYR A 1 226 ? 22.640 -18.257 -27.409 1.00 91.88 226 TYR A N 1
ATOM 1717 C CA . TYR A 1 226 ? 23.289 -18.054 -26.109 1.00 91.88 226 TYR A CA 1
ATOM 1718 C C . TYR A 1 226 ? 23.208 -16.595 -25.637 1.00 91.88 226 TYR A C 1
ATOM 1720 O O . TYR A 1 226 ? 23.054 -16.355 -24.438 1.00 91.88 226 TYR A O 1
ATOM 1728 N N . ALA A 1 227 ? 23.231 -15.619 -26.552 1.00 91.38 227 ALA A N 1
ATOM 1729 C CA . ALA A 1 227 ? 22.992 -14.217 -26.210 1.00 91.38 227 ALA A CA 1
ATOM 1730 C C . ALA A 1 227 ? 21.528 -13.990 -25.789 1.00 91.38 227 ALA A C 1
ATOM 1732 O O . ALA A 1 227 ? 21.278 -13.337 -24.774 1.00 91.38 227 ALA A O 1
ATOM 1733 N N . VAL A 1 228 ? 20.568 -14.602 -26.496 1.00 94.12 228 VAL A N 1
ATOM 1734 C CA . VAL A 1 228 ? 19.142 -14.608 -26.111 1.00 94.12 228 VAL A CA 1
ATOM 1735 C C . VAL A 1 228 ? 18.958 -15.197 -24.705 1.00 94.12 228 VAL A C 1
ATOM 1737 O O . VAL A 1 228 ? 18.350 -14.556 -23.847 1.00 94.12 228 VAL A O 1
ATOM 1740 N N . ALA A 1 229 ? 19.535 -16.371 -24.427 1.00 95.12 229 ALA A N 1
ATOM 1741 C CA . ALA A 1 229 ? 19.446 -17.033 -23.123 1.00 95.12 229 ALA A CA 1
ATOM 1742 C C . ALA A 1 229 ? 20.101 -16.219 -21.990 1.00 95.12 229 ALA A C 1
ATOM 1744 O O . ALA A 1 229 ? 19.529 -16.089 -20.905 1.00 95.12 229 ALA A O 1
ATOM 1745 N N . ALA A 1 230 ? 21.263 -15.606 -22.236 1.00 95.31 230 ALA A N 1
ATOM 1746 C CA . ALA A 1 230 ? 21.908 -14.723 -21.267 1.00 95.31 230 ALA A CA 1
ATOM 1747 C C . ALA A 1 230 ? 21.033 -13.500 -20.935 1.00 95.31 230 ALA A C 1
ATOM 1749 O O . ALA A 1 230 ? 20.855 -13.155 -19.766 1.00 95.31 230 ALA A O 1
ATOM 1750 N N . ARG A 1 231 ? 20.417 -12.867 -21.940 1.00 94.62 231 ARG A N 1
ATOM 1751 C CA . ARG A 1 231 ? 19.538 -11.705 -21.727 1.00 94.62 231 ARG A CA 1
ATOM 1752 C C . ARG A 1 231 ? 18.221 -12.098 -21.045 1.00 94.62 231 ARG A C 1
ATOM 1754 O O . ARG A 1 231 ? 17.765 -11.355 -20.177 1.00 94.62 231 ARG A O 1
ATOM 1761 N N . LEU A 1 232 ? 17.681 -13.287 -21.328 1.00 96.12 232 LEU A N 1
ATOM 1762 C CA . LEU A 1 232 ? 16.553 -13.879 -20.595 1.00 96.12 232 LEU A CA 1
ATOM 1763 C C . LEU A 1 232 ? 16.866 -14.017 -19.091 1.00 96.12 232 LEU A C 1
ATOM 1765 O O . LEU A 1 232 ? 16.055 -13.608 -18.259 1.00 96.12 232 LEU A O 1
ATOM 1769 N N . MET A 1 233 ? 18.064 -14.498 -18.731 1.00 96.62 233 MET A N 1
ATOM 1770 C CA . MET A 1 233 ? 18.503 -14.597 -17.329 1.00 96.62 233 MET A CA 1
ATOM 1771 C C . MET A 1 233 ? 18.605 -13.231 -16.626 1.00 96.62 233 MET A C 1
ATOM 1773 O O . MET A 1 233 ? 18.228 -13.130 -15.458 1.00 96.62 233 MET A O 1
ATOM 1777 N N . ILE A 1 234 ? 19.024 -12.160 -17.318 1.00 96.19 234 ILE A N 1
ATOM 1778 C CA . ILE A 1 234 ? 18.969 -10.786 -16.769 1.00 96.19 234 ILE A CA 1
ATOM 1779 C C . ILE A 1 234 ? 17.518 -10.344 -16.517 1.00 96.19 234 ILE A C 1
ATOM 1781 O O . ILE A 1 234 ? 17.222 -9.735 -15.488 1.00 96.19 234 ILE A O 1
ATOM 1785 N N . GLY A 1 235 ? 16.593 -10.696 -17.412 1.00 94.44 235 GLY A N 1
ATOM 1786 C CA . GLY A 1 235 ? 15.160 -10.465 -17.217 1.00 94.44 235 GLY A CA 1
ATOM 1787 C C . GLY A 1 235 ? 14.598 -11.164 -15.977 1.00 94.44 235 GLY A C 1
ATOM 1788 O O . GLY A 1 235 ? 13.879 -10.551 -15.184 1.00 94.44 235 GLY A O 1
ATOM 1789 N N . MET A 1 236 ? 14.976 -12.432 -15.784 1.00 94.69 236 MET A N 1
ATOM 1790 C CA . MET A 1 236 ? 14.619 -13.230 -14.607 1.00 94.69 236 MET A CA 1
ATOM 1791 C C . MET A 1 236 ? 15.231 -12.662 -13.316 1.00 94.69 236 MET A C 1
ATOM 1793 O O . MET A 1 236 ? 14.583 -12.692 -12.269 1.00 94.69 236 MET A O 1
ATOM 1797 N N . ALA A 1 237 ? 16.443 -12.099 -13.376 1.00 95.50 237 ALA A N 1
ATOM 1798 C CA . ALA A 1 237 ? 17.069 -11.425 -12.241 1.00 95.50 237 ALA A CA 1
ATOM 1799 C C . ALA A 1 237 ? 16.279 -10.178 -11.799 1.00 95.50 237 ALA A C 1
ATOM 1801 O O . ALA A 1 237 ? 16.036 -10.007 -10.604 1.00 95.50 237 ALA A O 1
ATOM 1802 N N . ASP A 1 238 ? 15.806 -9.352 -12.740 1.00 91.19 238 ASP A N 1
ATOM 1803 C CA . ASP A 1 238 ? 14.954 -8.186 -12.444 1.00 91.19 238 ASP A CA 1
ATOM 1804 C C . ASP A 1 238 ? 13.620 -8.610 -11.804 1.00 91.19 238 ASP A C 1
ATOM 1806 O O . ASP A 1 238 ? 13.240 -8.122 -10.732 1.00 91.19 238 ASP A O 1
ATOM 1810 N N . ALA A 1 239 ? 12.978 -9.629 -12.392 1.00 90.06 239 ALA A N 1
ATOM 1811 C CA . ALA A 1 239 ? 11.772 -10.252 -11.853 1.00 90.06 239 ALA A CA 1
ATOM 1812 C C . ALA A 1 239 ? 11.956 -10.793 -10.426 1.00 90.06 239 ALA A C 1
ATOM 1814 O O . ALA A 1 239 ? 10.996 -10.816 -9.660 1.00 90.06 239 ALA A O 1
ATOM 1815 N N . CYS A 1 240 ? 13.157 -11.219 -10.036 1.00 90.88 240 CYS A N 1
ATOM 1816 C CA . CYS A 1 240 ? 13.437 -11.667 -8.671 1.00 90.88 240 CYS A CA 1
ATOM 1817 C C . CYS A 1 240 ? 13.765 -10.501 -7.724 1.00 90.88 240 CYS A C 1
ATOM 1819 O O . CYS A 1 240 ? 13.288 -10.487 -6.586 1.00 90.88 240 CYS A O 1
ATOM 1821 N N . LEU A 1 241 ? 14.542 -9.509 -8.175 1.00 91.50 241 LEU A N 1
ATOM 1822 C CA . LEU A 1 241 ? 15.028 -8.421 -7.325 1.00 91.50 241 LEU A CA 1
ATOM 1823 C C . LEU A 1 241 ? 13.903 -7.483 -6.866 1.00 91.50 241 LEU A C 1
ATOM 1825 O O . LEU A 1 241 ? 13.772 -7.230 -5.667 1.00 91.50 241 LEU A O 1
ATOM 1829 N N . MET A 1 242 ? 13.086 -6.967 -7.790 1.00 85.44 242 MET A N 1
ATOM 1830 C CA . MET A 1 242 ? 12.118 -5.910 -7.468 1.00 85.44 242 MET A CA 1
ATOM 1831 C C . MET A 1 242 ? 11.021 -6.369 -6.477 1.00 85.44 242 MET A C 1
ATOM 1833 O O . MET A 1 242 ? 10.768 -5.656 -5.498 1.00 85.44 242 MET A O 1
ATOM 1837 N N . PRO A 1 243 ? 10.418 -7.570 -6.605 1.00 82.75 243 PRO A N 1
ATOM 1838 C CA . PRO A 1 243 ? 9.498 -8.088 -5.592 1.00 82.75 243 PRO A CA 1
ATOM 1839 C C . PRO A 1 243 ? 10.174 -8.409 -4.254 1.00 82.75 243 PRO A C 1
ATOM 1841 O O . PRO A 1 243 ? 9.599 -8.117 -3.202 1.00 82.75 243 PRO A O 1
ATOM 1844 N N . ALA A 1 244 ? 11.397 -8.959 -4.266 1.00 87.62 244 ALA A N 1
ATOM 1845 C CA . ALA A 1 244 ? 12.135 -9.262 -3.038 1.00 87.62 244 ALA A CA 1
ATOM 1846 C C . ALA A 1 244 ? 12.423 -7.989 -2.228 1.00 87.62 244 ALA A C 1
ATOM 1848 O O . ALA A 1 244 ? 12.172 -7.955 -1.023 1.00 87.62 244 ALA A O 1
ATOM 1849 N N . VAL A 1 245 ? 12.866 -6.922 -2.900 1.00 88.44 245 VAL A N 1
ATOM 1850 C CA . VAL A 1 245 ? 13.057 -5.590 -2.308 1.00 88.44 245 VAL A CA 1
ATOM 1851 C C . VAL A 1 245 ? 11.760 -5.073 -1.693 1.00 88.44 245 VAL A C 1
ATOM 1853 O O . VAL A 1 245 ? 11.761 -4.679 -0.528 1.00 88.44 245 VAL A O 1
ATOM 1856 N N . ASN A 1 246 ? 10.647 -5.107 -2.430 1.00 80.31 246 ASN A N 1
ATOM 1857 C CA . ASN A 1 246 ? 9.364 -4.618 -1.922 1.00 80.31 246 ASN A CA 1
ATOM 1858 C C . ASN A 1 246 ? 8.913 -5.376 -0.660 1.00 80.31 246 ASN A C 1
ATOM 1860 O O . ASN A 1 246 ? 8.465 -4.743 0.298 1.00 80.31 246 ASN A O 1
ATOM 1864 N N . SER A 1 247 ? 9.094 -6.703 -0.603 1.00 81.44 247 SER A N 1
ATOM 1865 C CA . SER A 1 247 ? 8.801 -7.469 0.617 1.00 81.44 247 SER A CA 1
ATOM 1866 C C . SER A 1 247 ? 9.759 -7.115 1.763 1.00 81.44 247 SER A C 1
ATOM 1868 O O . SER A 1 247 ? 9.300 -6.791 2.863 1.00 81.44 247 SER A O 1
ATOM 1870 N N . LEU A 1 248 ? 11.076 -7.077 1.516 1.00 85.50 248 LEU A N 1
ATOM 1871 C CA . LEU A 1 248 ? 12.087 -6.705 2.516 1.00 85.50 248 LEU A CA 1
ATOM 1872 C C . LEU A 1 248 ? 11.843 -5.304 3.099 1.00 85.50 248 LEU A C 1
ATOM 1874 O O . LEU A 1 248 ? 11.951 -5.125 4.311 1.00 85.50 248 LEU A O 1
ATOM 1878 N N . ILE A 1 249 ? 11.430 -4.327 2.285 1.00 84.25 249 ILE A N 1
ATOM 1879 C CA . ILE A 1 249 ? 11.129 -2.967 2.755 1.00 84.25 249 ILE A CA 1
ATOM 1880 C C . ILE A 1 249 ? 9.988 -2.961 3.786 1.00 84.25 249 ILE A C 1
ATOM 1882 O O . ILE A 1 249 ? 10.048 -2.205 4.758 1.00 84.25 249 ILE A O 1
ATOM 1886 N N . THR A 1 250 ? 8.986 -3.842 3.656 1.00 78.75 250 THR A N 1
ATOM 1887 C CA . THR A 1 250 ? 7.938 -3.978 4.688 1.00 78.75 250 THR A CA 1
ATOM 1888 C C . THR A 1 250 ? 8.457 -4.563 6.004 1.00 78.75 250 THR A C 1
ATOM 1890 O O . THR A 1 250 ? 7.954 -4.188 7.061 1.00 78.75 250 THR A O 1
ATOM 1893 N N . ARG A 1 251 ? 9.484 -5.426 5.946 1.00 82.25 251 ARG A N 1
ATOM 1894 C CA . ARG A 1 251 ? 10.097 -6.136 7.088 1.00 82.25 251 ARG A CA 1
ATOM 1895 C C . ARG A 1 251 ? 11.158 -5.304 7.825 1.00 82.25 251 ARG A C 1
ATOM 1897 O O . ARG A 1 251 ? 11.444 -5.593 8.984 1.00 82.25 251 ARG A O 1
ATOM 1904 N N . TRP A 1 252 ? 11.731 -4.294 7.165 1.00 85.94 252 TRP A N 1
ATOM 1905 C CA . TRP A 1 252 ? 12.867 -3.506 7.667 1.00 85.94 252 TRP A CA 1
ATOM 1906 C C . TRP A 1 252 ? 12.561 -2.043 8.008 1.00 85.94 252 TRP A C 1
ATOM 1908 O O . TRP A 1 252 ? 13.218 -1.485 8.886 1.00 85.94 252 TRP A O 1
ATOM 1918 N N . PHE A 1 253 ? 11.584 -1.416 7.346 1.00 83.94 253 PHE A N 1
ATOM 1919 C CA . PHE A 1 253 ? 11.292 0.013 7.510 1.00 83.94 253 PHE A CA 1
ATOM 1920 C C . PHE A 1 253 ? 9.853 0.221 8.008 1.00 83.94 253 PHE A C 1
ATOM 1922 O O . PHE A 1 253 ? 8.926 -0.317 7.391 1.00 83.94 253 PHE A O 1
ATOM 1929 N N . PRO A 1 254 ? 9.626 1.013 9.075 1.00 76.75 254 PRO A N 1
ATOM 1930 C CA . PRO A 1 254 ? 8.293 1.465 9.476 1.00 76.75 254 PRO A CA 1
ATOM 1931 C C . PRO A 1 254 ? 7.602 2.268 8.366 1.00 76.75 254 PRO A C 1
ATOM 1933 O O . PRO A 1 254 ? 8.265 2.940 7.574 1.00 76.75 254 PRO A O 1
ATOM 1936 N N . GLN A 1 255 ? 6.266 2.271 8.330 1.00 64.31 255 GLN A N 1
ATOM 1937 C CA . GLN A 1 255 ? 5.469 2.839 7.231 1.00 64.31 255 GLN A CA 1
ATOM 1938 C C . GLN A 1 255 ? 5.864 4.274 6.832 1.00 64.31 255 GLN A C 1
ATOM 1940 O O . GLN A 1 255 ? 5.862 4.589 5.643 1.00 64.31 255 GLN A O 1
ATOM 1945 N N . LYS A 1 256 ? 6.233 5.128 7.799 1.00 63.06 256 LYS A N 1
ATOM 1946 C CA . LYS A 1 256 ? 6.655 6.522 7.554 1.00 63.06 256 LYS A CA 1
ATOM 1947 C C . LYS A 1 256 ? 7.978 6.645 6.782 1.00 63.06 256 LYS A C 1
ATOM 1949 O O . LYS A 1 256 ? 8.174 7.633 6.087 1.00 63.06 256 LYS A O 1
ATOM 1954 N N . GLU A 1 257 ? 8.868 5.660 6.889 1.00 70.81 257 GLU A N 1
ATOM 1955 C CA . GLU A 1 257 ? 10.204 5.670 6.271 1.00 70.81 257 GLU A CA 1
ATOM 1956 C C . GLU A 1 257 ? 10.226 4.978 4.897 1.00 70.81 257 GLU A C 1
ATOM 1958 O O . GLU A 1 257 ? 11.096 5.267 4.075 1.00 70.81 257 GLU A O 1
ATOM 1963 N N . ARG A 1 258 ? 9.257 4.088 4.616 1.00 73.81 258 ARG A N 1
ATOM 1964 C CA . ARG A 1 258 ? 9.239 3.236 3.408 1.00 73.81 258 ARG A CA 1
ATOM 1965 C C . ARG A 1 258 ? 9.381 4.018 2.100 1.00 73.81 258 ARG A C 1
ATOM 1967 O O . ARG A 1 258 ? 10.116 3.575 1.227 1.00 73.81 258 ARG A O 1
ATOM 1974 N N . ALA A 1 259 ? 8.739 5.179 1.965 1.00 67.69 259 ALA A N 1
ATOM 1975 C CA . ALA A 1 259 ? 8.837 5.994 0.750 1.00 67.69 259 ALA A CA 1
ATOM 1976 C C . ALA A 1 259 ? 10.270 6.511 0.497 1.00 67.69 259 ALA A C 1
ATOM 1978 O O . ALA A 1 259 ? 10.766 6.429 -0.625 1.00 67.69 259 ALA A O 1
ATOM 1979 N N . ALA A 1 260 ? 10.965 6.969 1.545 1.00 72.62 260 ALA A N 1
ATOM 1980 C CA . ALA A 1 260 ? 12.358 7.407 1.449 1.00 72.62 260 ALA A CA 1
ATOM 1981 C C . ALA A 1 260 ? 13.305 6.227 1.168 1.00 72.62 260 ALA A C 1
ATOM 1983 O O . ALA A 1 260 ? 14.201 6.343 0.332 1.00 72.62 260 ALA A O 1
ATOM 1984 N N . ALA A 1 261 ? 13.065 5.071 1.799 1.00 78.62 261 ALA A N 1
ATOM 1985 C CA . ALA A 1 261 ? 13.818 3.846 1.534 1.00 78.62 261 ALA A CA 1
ATOM 1986 C C . ALA A 1 261 ? 13.667 3.381 0.071 1.00 78.62 261 ALA A C 1
ATOM 1988 O O . ALA A 1 261 ? 14.671 3.124 -0.587 1.00 78.62 261 ALA A O 1
ATOM 1989 N N . ILE A 1 262 ? 12.443 3.352 -0.476 1.00 79.94 262 ILE A N 1
ATOM 1990 C CA . ILE A 1 262 ? 12.180 3.037 -1.896 1.00 79.94 262 ILE A CA 1
ATOM 1991 C C . ILE A 1 262 ? 12.902 4.027 -2.827 1.00 79.94 262 ILE A C 1
ATOM 1993 O O . ILE A 1 262 ? 13.448 3.614 -3.852 1.00 79.94 262 ILE A O 1
ATOM 1997 N N . GLY A 1 263 ? 12.957 5.314 -2.471 1.00 77.56 263 GLY A N 1
ATOM 1998 C CA . GLY A 1 263 ? 13.721 6.324 -3.210 1.00 77.56 263 GLY A CA 1
ATOM 1999 C C . GLY A 1 263 ? 15.215 5.989 -3.292 1.00 77.56 263 GLY A C 1
ATOM 2000 O O . GLY A 1 263 ? 15.751 5.848 -4.390 1.00 77.56 263 GLY A O 1
ATOM 2001 N N . ILE A 1 264 ? 15.863 5.786 -2.139 1.00 83.94 264 ILE A N 1
ATOM 2002 C CA . ILE A 1 264 ? 17.297 5.446 -2.033 1.00 83.94 264 ILE A CA 1
ATOM 2003 C C . ILE A 1 264 ? 17.618 4.131 -2.758 1.00 83.94 264 ILE A C 1
ATOM 2005 O O . ILE A 1 264 ? 18.602 4.039 -3.493 1.00 83.94 264 ILE A O 1
ATOM 2009 N N . ILE A 1 265 ? 16.778 3.112 -2.572 1.00 89.25 265 ILE A N 1
ATOM 2010 C CA . ILE A 1 265 ? 16.996 1.771 -3.120 1.00 89.25 265 ILE A CA 1
ATOM 2011 C C . ILE A 1 265 ? 16.798 1.764 -4.644 1.00 89.25 265 ILE A C 1
ATOM 2013 O O . ILE A 1 265 ? 17.676 1.313 -5.375 1.00 89.25 265 ILE A O 1
ATOM 2017 N N . THR A 1 266 ? 15.691 2.312 -5.160 1.00 85.44 266 THR A N 1
ATOM 2018 C CA . THR A 1 266 ? 15.440 2.314 -6.617 1.00 85.44 266 THR A CA 1
ATOM 2019 C C . THR A 1 266 ? 16.299 3.323 -7.381 1.00 85.44 266 THR A C 1
ATOM 2021 O O . THR A 1 266 ? 16.489 3.152 -8.586 1.00 85.44 266 THR A O 1
ATOM 2024 N N . GLY A 1 267 ? 16.846 4.347 -6.712 1.00 85.75 267 GLY A N 1
ATOM 2025 C CA . GLY A 1 267 ? 17.831 5.270 -7.288 1.00 85.75 267 GLY A CA 1
ATOM 2026 C C . GLY A 1 267 ? 19.111 4.572 -7.764 1.00 85.75 267 GLY A C 1
ATOM 2027 O O . GLY A 1 267 ? 19.735 5.027 -8.723 1.00 85.75 267 GLY A O 1
ATOM 2028 N N . GLY A 1 268 ? 19.438 3.406 -7.190 1.00 91.69 268 GLY A N 1
ATOM 2029 C CA . GLY A 1 268 ? 20.545 2.560 -7.636 1.00 91.69 268 GLY A CA 1
ATOM 2030 C C . GLY A 1 268 ? 20.469 2.172 -9.117 1.00 91.69 268 GLY A C 1
ATOM 2031 O O . GLY A 1 268 ? 21.507 2.048 -9.763 1.00 91.69 268 GLY A O 1
ATOM 2032 N N . ARG A 1 269 ? 19.265 2.076 -9.712 1.00 91.06 269 ARG A N 1
ATOM 2033 C CA . ARG A 1 269 ? 19.142 1.791 -11.154 1.00 91.06 269 ARG A CA 1
ATOM 2034 C C . ARG A 1 269 ? 19.730 2.911 -12.008 1.00 91.06 269 ARG A C 1
ATOM 2036 O O . ARG A 1 269 ? 20.511 2.639 -12.914 1.00 91.06 269 ARG A O 1
ATOM 2043 N N . GLN A 1 270 ? 19.398 4.161 -11.686 1.00 91.19 270 GLN A N 1
ATOM 2044 C CA . GLN A 1 270 ? 19.926 5.330 -12.391 1.00 91.19 270 GLN A CA 1
ATOM 2045 C C . GLN A 1 270 ? 21.450 5.436 -12.221 1.00 91.19 270 GLN A C 1
ATOM 2047 O O . GLN A 1 270 ? 22.154 5.643 -13.204 1.00 91.19 270 GLN A O 1
ATOM 2052 N N . ILE A 1 271 ? 21.964 5.216 -11.004 1.00 92.50 271 ILE A N 1
ATOM 2053 C CA . ILE A 1 271 ? 23.408 5.241 -10.710 1.00 92.50 271 ILE A CA 1
ATOM 2054 C C . ILE A 1 271 ? 24.158 4.161 -11.511 1.00 92.50 271 ILE A C 1
ATOM 2056 O O . ILE A 1 271 ? 25.191 4.451 -12.109 1.00 92.50 271 ILE A O 1
ATOM 2060 N N . GLY A 1 272 ? 23.620 2.938 -11.589 1.00 94.56 272 GLY A N 1
ATOM 2061 C CA . GLY A 1 272 ? 24.211 1.860 -12.389 1.00 94.56 272 GLY A CA 1
ATOM 2062 C C . GLY A 1 272 ? 24.250 2.170 -13.889 1.00 94.56 272 GLY A C 1
ATOM 2063 O O . GLY A 1 272 ? 25.276 1.946 -14.529 1.00 94.56 272 GLY A O 1
ATOM 2064 N N . THR A 1 273 ? 23.182 2.753 -14.444 1.00 92.44 273 THR A N 1
ATOM 2065 C CA . THR A 1 273 ? 23.156 3.192 -15.851 1.00 92.44 273 THR A CA 1
ATOM 2066 C C . THR A 1 273 ? 24.168 4.319 -16.111 1.00 92.44 273 THR A C 1
ATOM 2068 O O . THR A 1 273 ? 24.921 4.254 -17.080 1.00 92.44 273 THR A O 1
ATOM 2071 N N . LEU A 1 274 ? 24.238 5.318 -15.220 1.00 93.38 274 LEU A N 1
ATOM 2072 C CA . LEU A 1 274 ? 25.193 6.434 -15.298 1.00 93.38 274 LEU A CA 1
ATOM 2073 C C . LEU A 1 274 ? 26.658 5.980 -15.228 1.00 93.38 274 LEU A C 1
ATOM 2075 O O . LEU A 1 274 ? 27.516 6.612 -15.837 1.00 93.38 274 LEU A O 1
ATOM 2079 N N . PHE A 1 275 ? 26.944 4.889 -14.515 1.00 94.69 275 PHE A N 1
ATOM 2080 C CA . PHE A 1 275 ? 28.277 4.292 -14.470 1.00 94.69 275 PHE A CA 1
ATOM 2081 C C . PHE A 1 275 ? 28.605 3.485 -15.737 1.00 94.69 275 PHE A C 1
ATOM 2083 O O . PHE A 1 275 ? 29.706 3.615 -16.278 1.00 94.69 275 PHE A O 1
ATOM 2090 N N . ILE A 1 276 ? 27.677 2.649 -16.224 1.00 94.81 276 ILE A N 1
ATOM 2091 C CA . ILE A 1 276 ? 27.991 1.719 -17.320 1.00 94.81 276 ILE A CA 1
ATOM 2092 C C . ILE A 1 276 ? 28.022 2.375 -18.700 1.00 94.81 276 ILE A C 1
ATOM 2094 O O . ILE A 1 276 ? 28.856 1.976 -19.501 1.00 94.81 276 ILE A O 1
ATOM 2098 N N . LEU A 1 277 ? 27.188 3.377 -19.008 1.00 91.62 277 LEU A N 1
ATOM 2099 C CA . LEU A 1 277 ? 27.177 3.956 -20.364 1.00 91.62 277 LEU A CA 1
ATOM 2100 C C . LEU A 1 277 ? 28.532 4.603 -20.748 1.00 91.62 277 LEU A C 1
ATOM 2102 O O . LEU A 1 277 ? 29.055 4.261 -21.813 1.00 91.62 277 LEU A O 1
ATOM 2106 N N . PRO A 1 278 ? 29.182 5.432 -19.898 1.00 93.00 278 PRO A N 1
ATOM 2107 C CA . PRO A 1 278 ? 30.501 5.986 -20.211 1.00 93.00 278 PRO A CA 1
ATOM 2108 C C . PRO A 1 278 ? 31.615 4.933 -20.186 1.00 93.00 278 PRO A C 1
ATOM 2110 O O . PRO A 1 278 ? 32.486 4.939 -21.055 1.00 93.00 278 PRO A O 1
ATOM 2113 N N . THR A 1 279 ? 31.594 4.008 -19.216 1.00 92.81 279 THR A N 1
ATOM 2114 C CA . THR A 1 279 ? 32.647 2.984 -19.086 1.00 92.81 279 THR A CA 1
ATOM 2115 C C . THR A 1 279 ? 32.576 1.937 -20.198 1.00 92.81 279 THR A C 1
ATOM 2117 O O . THR A 1 279 ? 33.618 1.548 -20.717 1.00 92.81 279 THR A O 1
ATOM 2120 N N . ALA A 1 280 ? 31.379 1.552 -20.649 1.00 91.00 280 ALA A N 1
ATOM 2121 C CA . ALA A 1 280 ? 31.182 0.707 -21.824 1.00 91.00 280 ALA A CA 1
ATOM 2122 C C . ALA A 1 280 ? 31.676 1.390 -23.109 1.00 91.00 280 ALA A C 1
ATOM 2124 O O . ALA A 1 280 ? 32.390 0.770 -23.895 1.00 91.00 280 ALA A O 1
ATOM 2125 N N . GLY A 1 281 ? 31.358 2.679 -23.292 1.00 89.25 281 GLY A N 1
ATOM 2126 C CA . GLY A 1 281 ? 31.816 3.460 -24.447 1.00 89.25 281 GLY A CA 1
ATOM 2127 C C . GLY A 1 281 ? 33.339 3.604 -24.502 1.00 89.25 281 GLY A C 1
ATOM 2128 O O . GLY A 1 281 ? 33.919 3.565 -25.585 1.00 89.25 281 GLY A O 1
ATOM 2129 N N . TYR A 1 282 ? 33.994 3.715 -23.342 1.00 90.31 282 TYR A N 1
ATOM 2130 C CA . TYR A 1 282 ? 35.454 3.710 -23.226 1.00 90.31 282 TYR A CA 1
ATOM 2131 C C . TYR A 1 282 ? 36.064 2.320 -23.472 1.00 90.31 282 TYR A C 1
ATOM 2133 O O . TYR A 1 282 ? 36.992 2.191 -24.263 1.00 90.31 282 TYR A O 1
ATOM 2141 N N . LEU A 1 283 ? 35.543 1.264 -22.836 1.00 90.19 283 LEU A N 1
ATOM 2142 C CA . LEU A 1 283 ? 36.064 -0.101 -22.999 1.00 90.19 283 LEU A CA 1
ATOM 2143 C C . LEU A 1 283 ? 35.933 -0.602 -24.443 1.00 90.19 283 LEU A C 1
ATOM 2145 O O . LEU A 1 283 ? 36.859 -1.223 -24.954 1.00 90.19 283 LEU A O 1
ATOM 2149 N N . CYS A 1 284 ? 34.840 -0.261 -25.132 1.00 84.06 284 CYS A N 1
ATOM 2150 C CA . CYS A 1 284 ? 34.653 -0.564 -26.550 1.00 84.06 284 CYS A CA 1
ATOM 2151 C C . CYS A 1 284 ? 35.805 -0.057 -27.442 1.00 84.06 284 CYS A C 1
ATOM 2153 O O . CYS A 1 284 ? 36.209 -0.760 -28.368 1.00 84.06 284 CYS A O 1
ATOM 2155 N N . THR A 1 285 ? 36.377 1.125 -27.173 1.00 81.56 285 THR A N 1
ATOM 2156 C CA . THR A 1 285 ? 37.481 1.661 -27.996 1.00 81.56 285 THR A CA 1
ATOM 2157 C C . THR A 1 285 ? 38.849 1.060 -27.655 1.00 81.56 285 THR A C 1
ATOM 2159 O O . THR A 1 285 ? 39.810 1.271 -28.395 1.00 81.56 285 THR A O 1
ATOM 2162 N N . ARG A 1 286 ? 38.957 0.288 -26.567 1.00 83.69 286 ARG A N 1
ATOM 2163 C CA . ARG A 1 286 ? 40.200 -0.323 -26.072 1.00 83.69 286 ARG A CA 1
ATOM 2164 C C . ARG A 1 286 ? 40.262 -1.814 -26.405 1.00 83.69 286 ARG A C 1
ATOM 2166 O O . ARG A 1 286 ? 40.118 -2.665 -25.529 1.00 83.69 286 ARG A O 1
ATOM 2173 N N . LYS A 1 287 ? 40.507 -2.142 -27.683 1.00 78.44 287 LYS A N 1
ATOM 2174 C CA . LYS A 1 287 ? 40.660 -3.540 -28.153 1.00 78.44 287 LYS A CA 1
ATOM 2175 C C . LYS A 1 287 ? 41.778 -4.314 -27.431 1.00 78.44 287 LYS A C 1
ATOM 2177 O O . LYS A 1 287 ? 41.694 -5.534 -27.318 1.00 78.44 287 LYS A O 1
ATOM 2182 N N . ASP A 1 288 ? 42.771 -3.615 -26.881 1.00 81.56 288 ASP A N 1
ATOM 2183 C CA . ASP A 1 288 ? 43.812 -4.163 -26.002 1.00 81.56 288 ASP A CA 1
ATOM 2184 C C . ASP A 1 288 ? 43.252 -4.801 -24.715 1.00 81.56 288 ASP A C 1
ATOM 2186 O O . ASP A 1 288 ? 43.817 -5.764 -24.193 1.00 81.56 288 ASP A O 1
ATOM 2190 N N . ILE A 1 289 ? 42.103 -4.329 -24.225 1.00 82.94 289 ILE A N 1
ATOM 2191 C CA . ILE A 1 289 ? 41.438 -4.871 -23.040 1.00 82.94 289 ILE A CA 1
ATOM 2192 C C . ILE A 1 289 ? 40.449 -5.956 -23.483 1.00 82.94 289 ILE A C 1
ATOM 2194 O O . ILE A 1 289 ? 39.278 -5.688 -23.741 1.00 82.94 289 ILE A O 1
ATOM 2198 N N . LYS A 1 290 ? 40.917 -7.211 -23.554 1.00 76.69 290 LYS A N 1
ATOM 2199 C CA . LYS A 1 290 ? 40.074 -8.408 -23.794 1.00 76.69 290 LYS A CA 1
ATOM 2200 C C . LYS A 1 290 ? 39.190 -8.321 -25.062 1.00 76.69 290 LYS A C 1
ATOM 2202 O O . LYS A 1 290 ? 38.082 -8.848 -25.054 1.00 76.69 290 LYS A O 1
ATOM 2207 N N . GLY A 1 291 ? 39.658 -7.673 -26.133 1.00 75.62 291 GLY A N 1
ATOM 2208 C CA . GLY A 1 291 ? 38.891 -7.490 -27.378 1.00 75.62 291 GLY A CA 1
ATOM 2209 C C . GLY A 1 291 ? 37.916 -6.302 -27.364 1.00 75.62 291 GLY A C 1
ATOM 2210 O O . GLY A 1 291 ? 37.133 -6.128 -28.291 1.00 75.62 291 GLY A O 1
ATOM 2211 N N . GLY A 1 292 ? 37.943 -5.458 -26.329 1.00 84.12 292 GLY A N 1
ATOM 2212 C CA . GLY A 1 292 ? 37.073 -4.287 -26.207 1.00 84.12 292 GLY A CA 1
ATOM 2213 C C . GLY A 1 292 ? 35.672 -4.645 -25.708 1.00 84.12 292 GLY A C 1
ATOM 2214 O O . GLY A 1 292 ? 35.402 -4.564 -24.508 1.00 84.12 292 GLY A O 1
ATOM 2215 N N . TRP A 1 293 ? 34.763 -5.060 -26.599 1.00 87.62 293 TRP A N 1
ATOM 2216 C CA . TRP A 1 293 ? 33.362 -5.324 -26.225 1.00 87.62 293 TRP A CA 1
ATOM 2217 C C . TRP A 1 293 ? 33.173 -6.415 -25.143 1.00 87.62 293 TRP A C 1
ATOM 2219 O O . TRP A 1 293 ? 32.324 -6.211 -24.266 1.00 87.62 293 TRP A O 1
ATOM 2229 N N . PRO A 1 294 ? 33.966 -7.512 -25.076 1.00 91.00 294 PRO A N 1
ATOM 2230 C CA . PRO A 1 294 ? 33.799 -8.528 -24.033 1.00 91.00 294 PRO A CA 1
ATOM 2231 C C . PRO A 1 294 ? 34.094 -7.995 -22.625 1.00 91.00 294 PRO A C 1
ATOM 2233 O O . PRO A 1 294 ? 33.478 -8.430 -21.648 1.00 91.00 294 PRO A O 1
ATOM 2236 N N . ALA A 1 295 ? 35.002 -7.017 -22.500 1.00 91.44 295 ALA A N 1
ATOM 2237 C CA . ALA A 1 295 ? 35.391 -6.424 -21.219 1.00 91.44 295 ALA A CA 1
ATOM 2238 C C . ALA A 1 295 ? 34.212 -5.759 -20.488 1.00 91.44 295 ALA A C 1
ATOM 2240 O O . ALA A 1 295 ? 34.165 -5.772 -19.258 1.00 91.44 295 ALA A O 1
ATOM 2241 N N . ILE A 1 296 ? 33.235 -5.236 -21.236 1.00 93.62 296 ILE A N 1
ATOM 2242 C CA . ILE A 1 296 ? 32.024 -4.598 -20.702 1.00 93.62 296 ILE A CA 1
ATOM 2243 C C . ILE A 1 296 ? 31.195 -5.616 -19.897 1.00 93.62 296 ILE A C 1
ATOM 2245 O O . ILE A 1 296 ? 30.732 -5.332 -18.786 1.00 93.62 296 ILE A O 1
ATOM 2249 N N . PHE A 1 297 ? 31.047 -6.830 -20.430 1.00 94.62 297 PHE A N 1
ATOM 2250 C CA . PHE A 1 297 ? 30.314 -7.915 -19.781 1.00 94.62 297 PHE A CA 1
ATOM 2251 C C . PHE A 1 297 ? 31.105 -8.516 -18.612 1.00 94.62 297 PHE A C 1
ATOM 2253 O O . PHE A 1 297 ? 30.543 -8.681 -17.529 1.00 94.62 297 PHE A O 1
ATOM 2260 N N . TYR A 1 298 ? 32.421 -8.722 -18.750 1.00 94.81 298 TYR A N 1
ATOM 2261 C CA . TYR A 1 298 ? 33.252 -9.166 -17.622 1.00 94.81 298 TYR A CA 1
ATOM 2262 C C . TYR A 1 298 ? 33.228 -8.174 -16.445 1.00 94.81 298 TYR A C 1
ATOM 2264 O O . TYR A 1 298 ? 33.046 -8.599 -15.305 1.00 94.81 298 TYR A O 1
ATOM 2272 N N . LEU A 1 299 ? 33.302 -6.859 -16.697 1.00 94.94 299 LEU A N 1
ATOM 2273 C CA . LEU A 1 299 ? 33.143 -5.832 -15.658 1.00 94.94 299 LEU A CA 1
ATOM 2274 C C . LEU A 1 299 ? 31.760 -5.911 -14.984 1.00 94.94 299 LEU A C 1
ATOM 2276 O O . LEU A 1 299 ? 31.660 -5.860 -13.757 1.00 94.94 299 LEU A O 1
ATOM 2280 N N . SER A 1 300 ? 30.700 -6.099 -15.774 1.00 95.62 300 SER A N 1
ATOM 2281 C CA . SER A 1 300 ? 29.322 -6.252 -15.278 1.00 95.62 300 SER A CA 1
ATOM 2282 C C . SER A 1 300 ? 29.152 -7.495 -14.387 1.00 95.62 300 SER A C 1
ATOM 2284 O O . SER A 1 300 ? 28.474 -7.440 -13.356 1.00 95.62 300 SER A O 1
ATOM 2286 N N . SER A 1 301 ? 29.806 -8.604 -14.752 1.00 96.50 301 SER A N 1
ATOM 2287 C CA . SER A 1 301 ? 29.842 -9.845 -13.970 1.00 96.50 301 SER A CA 1
ATOM 2288 C C . SER A 1 301 ? 30.613 -9.664 -12.656 1.00 96.50 301 SER A C 1
ATOM 2290 O O . SER A 1 301 ? 30.086 -9.982 -11.593 1.00 96.50 301 SER A O 1
ATOM 2292 N N . ILE A 1 302 ? 31.806 -9.055 -12.698 1.00 96.38 302 ILE A N 1
ATOM 2293 C CA . ILE A 1 302 ? 32.643 -8.792 -11.513 1.00 96.38 302 ILE A CA 1
ATOM 2294 C C . ILE A 1 302 ? 31.918 -7.890 -10.503 1.00 96.38 302 ILE A C 1
ATOM 2296 O O . ILE A 1 302 ? 31.900 -8.200 -9.313 1.00 96.38 302 ILE A O 1
ATOM 2300 N N . ILE A 1 303 ? 31.270 -6.810 -10.952 1.00 96.69 303 ILE A N 1
ATOM 2301 C CA . ILE A 1 303 ? 30.503 -5.924 -10.059 1.00 96.69 303 ILE A CA 1
ATOM 2302 C C . ILE A 1 303 ? 29.320 -6.677 -9.428 1.00 96.69 303 ILE A C 1
ATOM 2304 O O . ILE A 1 303 ? 29.082 -6.549 -8.225 1.00 96.69 303 ILE A O 1
ATOM 2308 N N . SER A 1 304 ? 28.616 -7.508 -10.203 1.00 96.12 304 SER A N 1
ATOM 2309 C CA . SER A 1 304 ? 27.516 -8.342 -9.694 1.00 96.12 304 SER A CA 1
ATOM 2310 C C . SER A 1 304 ? 27.990 -9.360 -8.650 1.00 96.12 304 SER A C 1
ATOM 2312 O O . SER A 1 304 ? 27.342 -9.519 -7.612 1.00 96.12 304 SER A O 1
ATOM 2314 N N . LEU A 1 305 ? 29.154 -9.978 -8.874 1.00 96.81 305 LEU A N 1
ATOM 2315 C CA . LEU A 1 305 ? 29.787 -10.908 -7.943 1.00 96.81 305 LEU A CA 1
ATOM 2316 C C . LEU A 1 305 ? 30.206 -10.214 -6.640 1.00 96.81 305 LEU A C 1
ATOM 2318 O O . LEU A 1 305 ? 29.895 -10.716 -5.563 1.00 96.81 305 LEU A O 1
ATOM 2322 N N . ILE A 1 306 ? 30.846 -9.042 -6.715 1.00 96.81 306 ILE A N 1
ATOM 2323 C CA . ILE A 1 306 ? 31.255 -8.259 -5.536 1.00 96.81 306 ILE A CA 1
ATOM 2324 C C . ILE A 1 306 ? 30.032 -7.857 -4.700 1.00 96.81 306 ILE A C 1
ATOM 2326 O O . ILE A 1 306 ? 30.025 -8.048 -3.483 1.00 96.81 306 ILE A O 1
ATOM 2330 N N . VAL A 1 307 ? 28.961 -7.364 -5.333 1.00 96.88 307 VAL A N 1
ATOM 2331 C CA . VAL A 1 307 ? 27.708 -7.043 -4.627 1.00 96.88 307 VAL A CA 1
ATOM 2332 C C . VAL A 1 307 ? 27.080 -8.301 -4.010 1.00 96.88 307 VAL A C 1
ATOM 2334 O O . VAL A 1 307 ? 26.586 -8.238 -2.885 1.00 96.88 307 VAL A O 1
ATOM 2337 N N . GLY A 1 308 ? 27.168 -9.458 -4.675 1.00 95.19 308 GLY A N 1
ATOM 2338 C CA . GLY A 1 308 ? 26.794 -10.760 -4.111 1.00 95.19 308 GLY A CA 1
ATOM 2339 C C . GLY A 1 308 ? 27.600 -11.138 -2.863 1.00 95.19 308 GLY A C 1
ATOM 2340 O O . GLY A 1 308 ? 27.012 -11.525 -1.853 1.00 95.19 308 GLY A O 1
ATOM 2341 N N . ILE A 1 309 ? 28.924 -10.963 -2.900 1.00 95.19 309 ILE A N 1
ATOM 2342 C CA . ILE A 1 309 ? 29.847 -11.258 -1.790 1.00 95.19 309 ILE A CA 1
ATOM 2343 C C . ILE A 1 309 ? 29.557 -10.391 -0.556 1.00 95.19 309 ILE A C 1
ATOM 2345 O O . ILE A 1 309 ? 29.689 -10.886 0.559 1.00 95.19 309 ILE A O 1
ATOM 2349 N N . PHE A 1 310 ? 29.095 -9.146 -0.717 1.00 92.75 310 PHE A N 1
ATOM 2350 C CA . PHE A 1 310 ? 28.630 -8.328 0.414 1.00 92.75 310 PHE A CA 1
ATOM 2351 C C . PHE A 1 310 ? 27.183 -8.642 0.835 1.00 92.75 310 PHE A C 1
ATOM 2353 O O . PHE A 1 310 ? 26.879 -8.677 2.030 1.00 92.75 310 PHE A O 1
ATOM 2360 N N . TRP A 1 311 ? 26.276 -8.916 -0.110 1.00 94.25 311 TRP A N 1
ATOM 2361 C CA . TRP A 1 311 ? 24.868 -9.195 0.194 1.00 94.25 311 TRP A CA 1
ATOM 2362 C C . TRP A 1 311 ? 24.649 -10.530 0.922 1.00 94.25 311 TRP A C 1
ATOM 2364 O O . TRP A 1 311 ? 23.850 -10.602 1.859 1.00 94.25 311 TRP A O 1
ATOM 2374 N N . LEU A 1 312 ? 25.341 -11.598 0.520 1.00 90.81 312 LEU A N 1
ATOM 2375 C CA . LEU A 1 312 ? 25.150 -12.933 1.092 1.00 90.81 312 LEU A CA 1
ATOM 2376 C C . LEU A 1 312 ? 25.494 -13.038 2.593 1.00 90.81 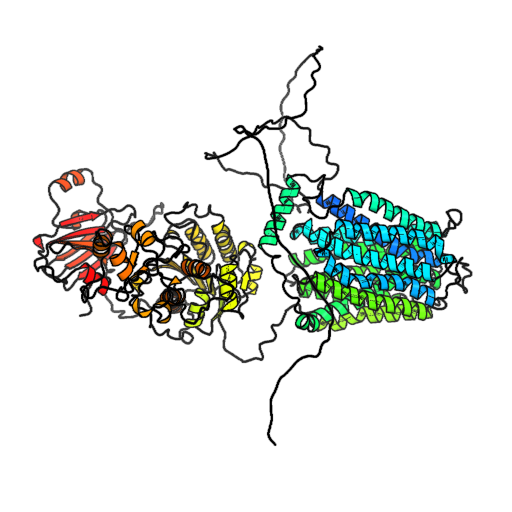312 LEU A C 1
ATOM 2378 O O . LEU A 1 312 ? 24.724 -13.689 3.301 1.00 90.81 312 LEU A O 1
ATOM 2382 N N . PRO A 1 313 ? 26.539 -12.393 3.145 1.00 89.62 313 PRO A N 1
ATOM 2383 C CA . PRO A 1 313 ? 26.708 -12.280 4.591 1.00 89.62 313 PRO A CA 1
ATOM 2384 C C . PRO A 1 313 ? 25.789 -11.208 5.200 1.00 89.62 313 PRO A C 1
ATOM 2386 O O . PRO A 1 313 ? 25.025 -11.526 6.112 1.00 89.62 313 PRO A O 1
ATOM 2389 N N . MET A 1 314 ? 25.806 -9.968 4.690 1.00 88.06 314 MET A N 1
ATOM 2390 C CA . MET A 1 314 ? 25.229 -8.804 5.389 1.00 88.06 314 MET A CA 1
ATOM 2391 C C . MET A 1 314 ? 23.710 -8.632 5.223 1.00 88.06 314 MET A C 1
ATOM 2393 O O . MET A 1 314 ? 23.077 -7.968 6.043 1.00 88.06 314 MET A O 1
ATOM 2397 N N . GLY A 1 315 ? 23.100 -9.193 4.179 1.00 88.00 315 GLY A N 1
ATOM 2398 C CA . GLY A 1 315 ? 21.652 -9.150 3.970 1.00 88.00 315 GLY A CA 1
ATOM 2399 C C . GLY A 1 315 ? 20.909 -10.096 4.918 1.00 88.00 315 GLY A C 1
ATOM 2400 O O . GLY A 1 315 ? 21.385 -11.192 5.212 1.00 88.00 315 GLY A O 1
ATOM 2401 N N . ALA A 1 316 ? 19.713 -9.724 5.380 1.00 87.94 316 ALA A N 1
ATOM 2402 C CA . ALA A 1 316 ? 18.866 -10.595 6.201 1.00 87.94 316 ALA A CA 1
ATOM 2403 C C . ALA A 1 316 ? 17.365 -10.361 5.945 1.00 87.94 316 ALA A C 1
ATOM 2405 O O . ALA A 1 316 ? 16.926 -9.249 5.672 1.00 87.94 316 ALA A O 1
ATOM 2406 N N . ASP A 1 317 ? 16.567 -11.429 6.041 1.00 85.19 317 ASP A N 1
ATOM 2407 C CA . ASP A 1 317 ? 15.118 -11.423 5.757 1.00 85.19 317 ASP A CA 1
ATOM 2408 C C . ASP A 1 317 ? 14.287 -10.657 6.800 1.00 85.19 317 ASP A C 1
ATOM 2410 O O . ASP A 1 317 ? 13.241 -10.090 6.491 1.00 85.19 317 ASP A O 1
ATOM 2414 N N . LYS A 1 318 ? 14.764 -10.651 8.048 1.00 84.56 318 LYS A N 1
ATOM 2415 C CA . LYS A 1 318 ? 14.131 -10.010 9.204 1.00 84.56 318 LYS A CA 1
ATOM 2416 C C . LYS A 1 318 ? 15.211 -9.365 10.076 1.00 84.56 318 LYS A C 1
ATOM 2418 O O . LYS A 1 318 ? 16.286 -9.960 10.191 1.00 84.56 318 LYS A O 1
ATOM 2423 N N . PRO A 1 319 ? 14.920 -8.250 10.771 1.00 85.12 319 PRO A N 1
ATOM 2424 C CA . PRO A 1 319 ? 15.823 -7.657 11.761 1.00 85.12 319 PRO A CA 1
ATOM 2425 C C . PRO A 1 319 ? 16.324 -8.664 12.811 1.00 85.12 319 PRO A C 1
ATOM 2427 O O . PRO A 1 319 ? 17.497 -8.651 13.161 1.00 85.12 319 PRO A O 1
ATOM 2430 N N . SER A 1 320 ? 15.482 -9.609 13.244 1.00 81.19 320 SER A N 1
ATOM 2431 C CA . SER A 1 320 ? 15.852 -10.696 14.168 1.00 81.19 320 SER A CA 1
ATOM 2432 C C . SER A 1 320 ? 16.903 -11.685 13.659 1.00 81.19 320 SER A C 1
ATOM 2434 O O . SER A 1 320 ? 17.441 -12.437 14.467 1.00 81.19 320 SER A O 1
ATOM 2436 N N . LYS A 1 321 ? 17.193 -11.705 12.351 1.00 84.38 321 LYS A N 1
ATOM 2437 C CA . LYS A 1 321 ? 18.209 -12.566 11.721 1.00 84.38 321 LYS A CA 1
ATOM 2438 C C . LYS A 1 321 ? 19.455 -11.795 11.263 1.00 84.38 321 LYS A C 1
ATOM 2440 O O . LYS A 1 321 ? 20.262 -12.350 10.525 1.00 84.38 321 LYS A O 1
ATOM 2445 N N . GLN A 1 322 ? 19.594 -10.527 11.653 1.00 85.44 322 GLN A N 1
ATOM 2446 C CA . GLN A 1 322 ? 20.787 -9.728 11.384 1.00 85.44 322 GLN A CA 1
ATOM 2447 C C . GLN A 1 322 ? 21.784 -9.862 12.539 1.00 85.44 322 GLN A C 1
ATOM 2449 O O . GLN A 1 322 ? 21.407 -9.691 13.695 1.00 85.44 322 GLN A O 1
ATOM 2454 N N . TYR A 1 323 ? 23.055 -10.117 12.228 1.00 79.94 323 TYR A N 1
ATOM 2455 C CA . TYR A 1 323 ? 24.103 -10.304 13.238 1.00 79.94 323 TYR A CA 1
ATOM 2456 C C . TYR A 1 323 ? 24.550 -8.978 13.865 1.00 79.94 323 TYR A C 1
ATOM 2458 O O . TYR A 1 323 ? 24.720 -8.887 15.075 1.00 79.94 323 TYR A O 1
ATOM 2466 N N . CYS A 1 324 ? 24.692 -7.925 13.056 1.00 84.56 324 CYS A N 1
ATOM 2467 C CA . CYS A 1 324 ? 25.266 -6.646 13.490 1.00 84.56 324 CYS A CA 1
ATOM 2468 C C . CYS A 1 324 ? 24.237 -5.632 14.036 1.00 84.56 324 CYS A C 1
ATOM 2470 O O . CYS A 1 324 ? 24.573 -4.463 14.225 1.00 84.56 324 CYS A O 1
ATOM 2472 N N . ILE A 1 325 ? 22.972 -6.019 14.247 1.00 85.69 325 ILE A N 1
ATOM 2473 C CA . ILE A 1 325 ? 21.922 -5.070 14.647 1.00 85.69 325 ILE A CA 1
ATOM 2474 C C . ILE A 1 325 ? 21.935 -4.788 16.154 1.00 85.69 325 ILE A C 1
ATOM 2476 O O . ILE A 1 325 ? 21.868 -5.693 16.983 1.00 85.69 325 ILE A O 1
ATOM 2480 N N . SER A 1 326 ? 21.949 -3.505 16.525 1.00 83.62 326 SER A N 1
ATOM 2481 C CA . SER A 1 326 ? 21.799 -3.104 17.927 1.00 83.62 326 SER A CA 1
ATOM 2482 C C . SER A 1 326 ? 20.443 -3.551 18.478 1.00 83.62 326 SER A C 1
ATOM 2484 O O . SER A 1 326 ? 19.407 -3.310 17.853 1.00 83.62 326 SER A O 1
ATOM 2486 N N . ARG A 1 327 ? 20.421 -4.110 19.698 1.00 79.88 327 ARG A N 1
ATOM 2487 C CA . ARG A 1 327 ? 19.184 -4.476 20.420 1.00 79.88 327 ARG A CA 1
ATOM 2488 C C . ARG A 1 327 ? 18.190 -3.307 20.492 1.00 79.88 327 ARG A C 1
ATOM 2490 O O . ARG A 1 327 ? 16.989 -3.537 20.384 1.00 79.88 327 ARG A O 1
ATOM 2497 N N . LYS A 1 328 ? 18.679 -2.061 20.598 1.00 77.69 328 LYS A N 1
ATOM 2498 C CA . LYS A 1 328 ? 17.852 -0.838 20.594 1.00 77.69 328 LYS A CA 1
ATOM 2499 C C . LYS A 1 328 ? 17.164 -0.611 19.237 1.00 77.69 328 LYS A C 1
ATOM 2501 O O . LYS A 1 328 ? 15.960 -0.375 19.199 1.00 77.69 328 LYS A O 1
ATOM 2506 N N . GLU A 1 329 ? 17.894 -0.732 18.124 1.00 80.31 329 GLU A N 1
ATOM 2507 C CA . GLU A 1 329 ? 17.324 -0.573 16.775 1.00 80.31 329 GLU A CA 1
ATOM 2508 C C . GLU A 1 329 ? 16.404 -1.745 16.401 1.00 80.31 329 GLU A C 1
ATOM 2510 O O . GLU A 1 329 ? 15.309 -1.521 15.887 1.00 80.31 329 GLU A O 1
ATOM 2515 N N . ARG A 1 330 ? 16.785 -2.985 16.735 1.00 83.19 330 ARG A N 1
ATOM 2516 C CA . ARG A 1 330 ? 15.939 -4.166 16.521 1.00 83.19 330 ARG A CA 1
ATOM 2517 C C . ARG A 1 330 ? 14.592 -4.030 17.235 1.00 83.19 330 ARG A C 1
ATOM 2519 O O . ARG A 1 330 ? 13.561 -4.181 16.588 1.00 83.19 330 ARG A O 1
ATOM 2526 N N . LEU A 1 331 ? 14.588 -3.698 18.531 1.00 79.88 331 LEU A N 1
ATOM 2527 C CA . LEU A 1 331 ? 13.350 -3.514 19.299 1.00 79.88 331 LEU A CA 1
ATOM 2528 C C . LEU A 1 331 ? 12.511 -2.336 18.784 1.00 79.88 331 LEU A C 1
ATOM 2530 O O . LEU A 1 331 ? 11.285 -2.425 18.788 1.00 79.88 331 LEU A O 1
ATOM 2534 N N . PHE A 1 332 ? 13.130 -1.259 18.287 1.00 81.31 332 PHE A N 1
ATOM 2535 C CA . PHE A 1 332 ? 12.402 -0.170 17.627 1.00 81.31 332 PHE A CA 1
ATOM 2536 C C . PHE A 1 332 ? 11.682 -0.652 16.358 1.00 81.31 332 PHE A C 1
ATOM 2538 O O . PHE A 1 332 ? 10.491 -0.392 16.199 1.00 81.31 332 PHE A O 1
ATOM 2545 N N . ILE A 1 333 ? 12.366 -1.386 15.473 1.00 80.88 333 ILE A N 1
ATOM 2546 C CA . ILE A 1 333 ? 11.756 -1.896 14.235 1.00 80.88 333 ILE A CA 1
ATOM 2547 C C . ILE A 1 333 ? 10.665 -2.924 14.562 1.00 80.88 333 ILE A C 1
ATOM 2549 O O . ILE A 1 333 ? 9.544 -2.800 14.073 1.00 80.88 333 ILE A O 1
ATOM 2553 N N . GLU A 1 334 ? 10.961 -3.899 15.426 1.00 81.38 334 GLU A N 1
ATOM 2554 C CA . GLU A 1 334 ? 10.025 -4.964 15.800 1.00 81.38 334 GLU A CA 1
ATOM 2555 C C . GLU A 1 334 ? 8.783 -4.410 16.516 1.00 81.38 334 GLU A C 1
ATOM 2557 O O . GLU A 1 334 ? 7.676 -4.810 16.171 1.00 81.38 334 GLU A O 1
ATOM 2562 N N . SER A 1 335 ? 8.917 -3.433 17.423 1.00 74.50 335 SER A N 1
ATOM 2563 C CA . SER A 1 335 ? 7.758 -2.808 18.086 1.00 74.50 335 SER A CA 1
ATOM 2564 C C . SER A 1 335 ? 6.928 -1.923 17.150 1.00 74.50 335 SER A C 1
ATOM 2566 O O . SER A 1 335 ? 5.700 -1.983 17.188 1.00 74.50 335 SER A O 1
ATOM 2568 N N . ARG A 1 336 ? 7.552 -1.133 16.261 1.00 69.88 336 ARG A N 1
ATOM 2569 C CA . ARG A 1 336 ? 6.806 -0.326 15.278 1.00 69.88 336 ARG A CA 1
ATOM 2570 C C . ARG A 1 336 ? 6.068 -1.208 14.270 1.00 69.88 336 ARG A C 1
ATOM 2572 O O . ARG A 1 336 ? 4.893 -0.959 14.017 1.00 69.88 336 ARG A O 1
ATOM 2579 N N . ILE A 1 337 ? 6.706 -2.265 13.764 1.00 69.44 337 ILE A N 1
ATOM 2580 C CA . ILE A 1 337 ? 6.071 -3.223 12.847 1.00 69.44 337 ILE A CA 1
ATOM 2581 C C . ILE A 1 337 ? 5.030 -4.095 13.574 1.00 69.44 337 ILE A C 1
ATOM 2583 O O . ILE A 1 337 ? 4.013 -4.422 12.970 1.00 69.44 337 ILE A O 1
ATOM 2587 N N . ALA A 1 338 ? 5.195 -4.402 14.866 1.00 60.72 338 ALA A N 1
ATOM 2588 C CA . ALA A 1 338 ? 4.150 -5.052 15.664 1.00 60.72 338 ALA A CA 1
ATOM 2589 C C . ALA A 1 338 ? 2.909 -4.156 15.822 1.00 60.72 338 ALA A C 1
ATOM 2591 O O . ALA A 1 338 ? 1.789 -4.612 15.611 1.00 60.72 338 ALA A O 1
ATOM 2592 N N . CYS A 1 339 ? 3.081 -2.859 16.097 1.00 52.97 339 CYS A N 1
ATOM 2593 C CA . CYS A 1 339 ? 1.960 -1.914 16.108 1.00 52.97 339 CYS A CA 1
ATOM 2594 C C . CYS A 1 339 ? 1.285 -1.764 14.728 1.00 52.97 339 CYS A C 1
ATOM 2596 O O . CYS A 1 339 ? 0.087 -1.495 14.665 1.00 52.97 339 CYS A O 1
ATOM 2598 N N . GLU A 1 340 ? 2.012 -1.972 13.623 1.00 55.53 340 GLU A N 1
ATOM 2599 C CA . GLU A 1 340 ? 1.419 -2.074 12.280 1.00 55.53 340 GLU A CA 1
ATOM 2600 C C . GLU A 1 340 ? 0.679 -3.411 12.061 1.00 55.53 340 GLU A C 1
ATOM 2602 O O . GLU A 1 340 ? -0.417 -3.414 11.493 1.00 55.53 340 GLU A O 1
ATOM 2607 N N . SER A 1 341 ? 1.221 -4.546 12.522 1.00 41.72 341 SER A N 1
ATOM 2608 C CA . SER A 1 341 ? 0.629 -5.878 12.314 1.00 41.72 341 SER A CA 1
ATOM 2609 C C . SER A 1 341 ? -0.626 -6.117 13.157 1.00 41.72 341 SER A C 1
ATOM 2611 O O . SER A 1 341 ? -1.585 -6.693 12.645 1.00 41.72 341 SER A O 1
ATOM 2613 N N . ILE A 1 342 ? -0.671 -5.571 14.380 1.00 34.88 342 ILE A N 1
ATOM 2614 C CA . ILE A 1 342 ? -1.870 -5.474 15.236 1.00 34.88 342 ILE A CA 1
ATOM 2615 C C . ILE A 1 342 ? -3.001 -4.699 14.526 1.00 34.88 342 ILE A C 1
ATOM 2617 O O . ILE A 1 342 ? -4.175 -4.902 14.828 1.00 34.88 342 ILE A O 1
ATOM 2621 N N . GLY A 1 343 ? -2.668 -3.840 13.554 1.00 38.59 343 GLY A N 1
ATOM 2622 C CA . GLY A 1 343 ? -3.635 -3.151 12.701 1.00 38.59 343 GLY A CA 1
ATOM 2623 C C . GLY A 1 343 ? -4.002 -3.895 11.410 1.00 38.59 343 GLY A C 1
ATOM 2624 O O . GLY A 1 343 ? -5.183 -3.967 11.074 1.00 38.59 343 GLY A O 1
ATOM 2625 N N . LYS A 1 344 ? -3.019 -4.381 10.628 1.00 40.94 344 LYS A N 1
ATOM 2626 C CA . LYS A 1 344 ? -3.255 -4.938 9.274 1.00 40.94 344 LYS A CA 1
ATOM 2627 C C . LYS A 1 344 ? -2.184 -5.935 8.771 1.00 40.94 344 LYS A C 1
ATOM 2629 O O . LYS A 1 344 ? -1.393 -5.552 7.910 1.00 40.94 344 LYS A O 1
ATOM 2634 N N . ARG A 1 345 ? -2.216 -7.222 9.168 1.00 41.78 345 ARG A N 1
ATOM 2635 C CA . ARG A 1 345 ? -1.827 -8.376 8.293 1.00 41.78 345 ARG A CA 1
ATOM 2636 C C . ARG A 1 345 ? -2.101 -9.761 8.930 1.00 41.78 345 ARG A C 1
ATOM 2638 O O . ARG A 1 345 ? -1.191 -10.563 9.105 1.00 41.78 345 ARG A O 1
ATOM 2645 N N . THR A 1 346 ? -3.366 -10.074 9.220 1.00 33.50 346 THR A N 1
ATOM 2646 C CA . THR A 1 346 ? -3.760 -11.379 9.803 1.00 33.50 346 THR A CA 1
ATOM 2647 C C . THR A 1 346 ? -5.094 -11.900 9.259 1.00 33.50 346 THR A C 1
ATOM 2649 O O . THR A 1 346 ? -6.018 -12.165 10.008 1.00 33.50 346 THR A O 1
ATOM 2652 N N . GLU A 1 347 ? -5.194 -12.035 7.932 1.00 37.72 347 GLU A N 1
ATOM 2653 C CA . GLU A 1 347 ? -6.001 -13.081 7.275 1.00 37.72 347 GLU A CA 1
ATOM 2654 C C . GLU A 1 347 ? -5.751 -13.097 5.759 1.00 37.72 347 GLU A C 1
ATOM 2656 O O . GLU A 1 347 ? -5.401 -12.075 5.158 1.00 37.72 347 GLU A O 1
ATOM 2661 N N . ALA A 1 348 ? -5.948 -14.255 5.123 1.00 42.44 348 ALA A N 1
ATOM 2662 C CA . ALA A 1 348 ? -5.771 -14.445 3.683 1.00 42.44 348 ALA A CA 1
ATOM 2663 C C . ALA A 1 348 ? -6.976 -13.902 2.888 1.00 42.44 348 ALA A C 1
ATOM 2665 O O . ALA A 1 348 ? -7.748 -14.657 2.296 1.00 42.44 348 ALA A O 1
ATOM 2666 N N . ARG A 1 349 ? -7.139 -12.571 2.875 1.00 56.19 349 ARG A N 1
ATOM 2667 C CA . ARG A 1 349 ? -8.195 -11.882 2.114 1.00 56.19 349 ARG A CA 1
ATOM 2668 C C . ARG A 1 349 ? -8.151 -12.307 0.643 1.00 56.19 349 ARG A C 1
ATOM 2670 O O . ARG A 1 349 ? -7.195 -11.980 -0.062 1.00 56.19 349 ARG A O 1
ATOM 2677 N N . ARG A 1 350 ? -9.188 -13.016 0.179 1.00 65.81 350 ARG A N 1
ATOM 2678 C CA . ARG A 1 350 ? -9.317 -13.429 -1.227 1.00 65.81 350 ARG A CA 1
ATOM 2679 C C . ARG A 1 350 ? -9.257 -12.193 -2.128 1.00 65.81 350 ARG A C 1
ATOM 2681 O O . ARG A 1 350 ? -9.944 -11.203 -1.882 1.00 65.81 350 ARG A O 1
ATOM 2688 N N . VAL A 1 351 ? -8.425 -12.257 -3.164 1.00 70.81 351 VAL A N 1
ATOM 2689 C CA . VAL A 1 351 ? -8.258 -11.171 -4.136 1.00 70.81 351 VAL A CA 1
ATOM 2690 C C . VAL A 1 351 ? -9.561 -11.035 -4.935 1.00 70.81 351 VAL A C 1
ATOM 2692 O O . VAL A 1 351 ? -10.003 -12.026 -5.521 1.00 70.81 351 VAL A O 1
ATOM 2695 N N . PRO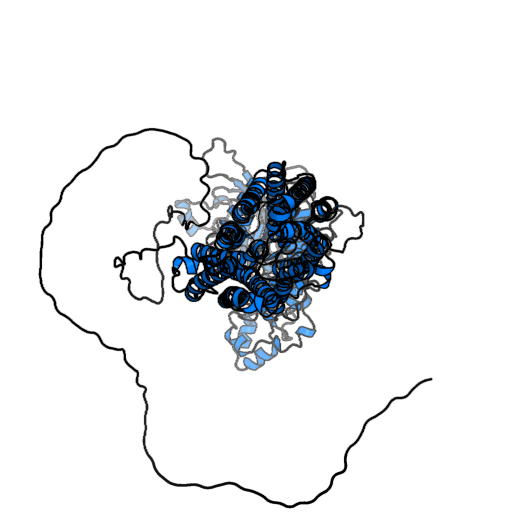 A 1 352 ? -10.200 -9.851 -4.985 1.00 78.69 352 PRO A N 1
ATOM 2696 C CA . PRO A 1 352 ? -11.474 -9.667 -5.675 1.00 78.69 352 PRO A CA 1
ATOM 2697 C C . PRO A 1 352 ? -11.248 -9.487 -7.185 1.00 78.69 352 PRO A C 1
ATOM 2699 O O . PRO A 1 352 ? -11.513 -8.421 -7.738 1.00 78.69 352 PRO A O 1
ATOM 2702 N N . TRP A 1 353 ? -10.731 -10.527 -7.852 1.00 82.44 353 TRP A N 1
ATOM 2703 C CA . TRP A 1 353 ? -10.284 -10.503 -9.254 1.00 82.44 353 TRP A CA 1
ATOM 2704 C C . TRP A 1 353 ? -11.300 -9.870 -10.215 1.00 82.44 353 TRP A C 1
ATOM 2706 O O . TRP A 1 353 ? -10.932 -9.000 -10.994 1.00 82.44 353 TRP A O 1
ATOM 2716 N N . ASN A 1 354 ? -12.581 -10.237 -10.110 1.00 80.69 354 ASN A N 1
ATOM 2717 C CA . ASN A 1 354 ? -13.674 -9.695 -10.930 1.00 80.69 354 ASN A CA 1
ATOM 2718 C C . ASN A 1 354 ? -13.811 -8.162 -10.792 1.00 80.69 354 ASN A C 1
ATOM 2720 O O . ASN A 1 354 ? -13.966 -7.459 -11.786 1.00 80.69 354 ASN A O 1
ATOM 2724 N N . ASN A 1 355 ? -13.689 -7.631 -9.571 1.00 77.75 355 ASN A N 1
ATOM 2725 C CA . ASN A 1 355 ? -13.814 -6.195 -9.299 1.00 77.75 355 ASN A CA 1
ATOM 2726 C C . ASN A 1 355 ? -12.536 -5.439 -9.691 1.00 77.75 355 ASN A C 1
ATOM 2728 O O . ASN A 1 355 ? -12.605 -4.303 -10.148 1.00 77.75 355 ASN A O 1
ATOM 2732 N N . LEU A 1 356 ? -11.372 -6.079 -9.533 1.00 80.38 356 LEU A N 1
ATOM 2733 C CA . LEU A 1 356 ? -10.075 -5.525 -9.919 1.00 80.38 356 LEU A CA 1
ATOM 2734 C C . LEU A 1 356 ? -9.968 -5.413 -11.449 1.00 80.38 356 LEU A C 1
ATOM 2736 O O . LEU A 1 356 ? -9.663 -4.339 -11.957 1.00 80.38 356 LEU A O 1
ATOM 2740 N N . LEU A 1 357 ? -10.330 -6.469 -12.185 1.00 82.12 357 LEU A N 1
ATOM 2741 C CA . LEU A 1 357 ? -10.355 -6.488 -13.654 1.00 82.12 357 LEU A CA 1
ATOM 2742 C C . LEU A 1 357 ? -11.431 -5.572 -14.265 1.00 82.12 357 LEU A C 1
ATOM 2744 O O . LEU A 1 357 ? -11.288 -5.165 -15.412 1.00 82.12 357 LEU A O 1
ATOM 2748 N N . LYS A 1 358 ? -12.481 -5.209 -13.517 1.00 81.88 358 LYS A N 1
ATOM 2749 C CA . LYS A 1 358 ? -13.509 -4.234 -13.940 1.00 81.88 358 LYS A CA 1
ATOM 2750 C C . LYS A 1 358 ? -13.226 -2.793 -13.493 1.00 81.88 358 LYS A C 1
ATOM 2752 O O . LYS A 1 358 ? -14.034 -1.903 -13.750 1.00 81.88 358 LYS A O 1
ATOM 2757 N N . SER A 1 359 ? -12.096 -2.535 -12.834 1.00 82.69 359 SER A N 1
ATOM 2758 C CA . SER A 1 359 ? -11.748 -1.200 -12.343 1.00 82.69 359 SER A CA 1
ATOM 2759 C C . SER A 1 359 ? -11.205 -0.313 -13.470 1.00 82.69 359 SER A C 1
ATOM 2761 O O . SER A 1 359 ? -10.031 -0.392 -13.828 1.00 82.69 359 SER A O 1
ATOM 2763 N N . SER A 1 360 ? -12.046 0.571 -14.018 1.00 81.88 360 SER A N 1
ATOM 2764 C CA . SER A 1 360 ? -11.622 1.572 -15.015 1.00 81.88 360 SER A CA 1
ATOM 2765 C C . SER A 1 360 ? -10.419 2.424 -14.549 1.00 81.88 360 SER A C 1
ATOM 2767 O O . SER A 1 360 ? -9.466 2.530 -15.323 1.00 81.88 360 SER A O 1
ATOM 2769 N N . PRO A 1 361 ? -10.355 2.939 -13.299 1.00 80.25 361 PRO A N 1
ATOM 2770 C CA . PRO A 1 361 ? -9.179 3.673 -12.816 1.00 80.25 361 PRO A CA 1
ATOM 2771 C C . PRO A 1 361 ? -7.881 2.851 -12.770 1.00 80.25 361 PRO A C 1
ATOM 2773 O O . PRO A 1 361 ? -6.799 3.428 -12.866 1.00 80.25 361 PRO A O 1
ATOM 2776 N N . LEU A 1 362 ? -7.963 1.519 -12.638 1.00 83.56 362 LEU A N 1
ATOM 2777 C CA . LEU A 1 362 ? -6.787 0.648 -12.735 1.00 83.56 362 LEU A CA 1
ATOM 2778 C C . LEU A 1 362 ? -6.295 0.551 -14.181 1.00 83.56 362 LEU A C 1
ATOM 2780 O O . LEU A 1 362 ? -5.102 0.711 -14.420 1.00 83.56 362 LEU A O 1
ATOM 2784 N N . TRP A 1 363 ? -7.196 0.329 -15.139 1.00 86.75 363 TRP A N 1
ATOM 2785 C CA . TRP A 1 363 ? -6.822 0.253 -16.553 1.00 86.75 363 TRP A CA 1
ATOM 2786 C C . TRP A 1 363 ? -6.287 1.582 -17.092 1.00 86.75 363 TRP A C 1
ATOM 2788 O O . TRP A 1 363 ? -5.295 1.560 -17.810 1.00 86.75 363 TRP A O 1
ATOM 2798 N N . ALA A 1 364 ? -6.842 2.722 -16.669 1.00 84.56 364 ALA A N 1
ATOM 2799 C CA . ALA A 1 364 ? -6.289 4.048 -16.961 1.00 84.56 364 ALA A CA 1
ATOM 2800 C C . ALA A 1 364 ? -4.854 4.212 -16.417 1.00 84.56 364 ALA A C 1
ATOM 2802 O O . ALA A 1 364 ? -3.948 4.639 -17.130 1.00 84.56 364 ALA A O 1
ATOM 2803 N N . ALA A 1 365 ? -4.601 3.795 -15.168 1.00 83.25 365 ALA A N 1
ATOM 2804 C CA . ALA A 1 365 ? -3.258 3.840 -14.583 1.00 83.25 365 ALA A CA 1
ATOM 2805 C C . ALA A 1 365 ? -2.263 2.889 -15.282 1.00 83.25 365 ALA A C 1
ATOM 2807 O O . ALA A 1 365 ? -1.101 3.249 -15.461 1.00 83.25 365 ALA A O 1
ATOM 2808 N N . ILE A 1 366 ? -2.705 1.698 -15.707 1.00 88.00 366 ILE A N 1
ATOM 2809 C CA . ILE A 1 366 ? -1.897 0.759 -16.507 1.00 88.00 366 ILE A CA 1
ATOM 2810 C C . ILE A 1 366 ? -1.596 1.349 -17.890 1.00 88.00 366 ILE A C 1
ATOM 2812 O O . ILE A 1 366 ? -0.454 1.296 -18.339 1.00 88.00 366 ILE A O 1
ATOM 2816 N N . PHE A 1 367 ? -2.596 1.931 -18.553 1.00 89.81 367 PHE A N 1
ATOM 2817 C CA . PHE A 1 367 ? -2.462 2.545 -19.871 1.00 89.81 367 PHE A CA 1
ATOM 2818 C C . PHE A 1 367 ? -1.481 3.722 -19.847 1.00 89.81 367 PHE A C 1
ATOM 2820 O O . PHE A 1 367 ? -0.548 3.752 -20.649 1.00 89.81 367 PHE A O 1
ATOM 2827 N N . ALA A 1 368 ? -1.620 4.632 -18.877 1.00 88.38 368 ALA A N 1
ATOM 2828 C CA . ALA A 1 368 ? -0.679 5.728 -18.674 1.00 88.38 368 ALA A CA 1
ATOM 2829 C C . ALA A 1 368 ? 0.748 5.216 -18.403 1.00 88.38 368 ALA A C 1
ATOM 2831 O O . ALA A 1 368 ? 1.689 5.671 -19.053 1.00 88.38 368 ALA A O 1
ATOM 2832 N N . LEU A 1 369 ? 0.910 4.217 -17.523 1.00 88.88 369 LEU A N 1
ATOM 2833 C CA . LEU A 1 369 ? 2.211 3.596 -17.247 1.00 88.88 369 LEU A CA 1
ATOM 2834 C C . LEU A 1 369 ? 2.851 3.024 -18.523 1.00 88.88 369 LEU A C 1
ATOM 2836 O O . LEU A 1 369 ? 4.012 3.312 -18.791 1.00 88.88 369 LEU A O 1
ATOM 2840 N N . VAL A 1 370 ? 2.106 2.266 -19.336 1.00 91.81 370 VAL A N 1
ATOM 2841 C CA . VAL A 1 370 ? 2.596 1.730 -20.620 1.00 91.81 370 VAL A CA 1
ATOM 2842 C C . VAL A 1 370 ? 3.016 2.854 -21.570 1.00 91.81 370 VAL A C 1
ATOM 2844 O O . VAL A 1 370 ? 4.096 2.783 -22.153 1.00 91.81 370 VAL A O 1
ATOM 2847 N N . CYS A 1 371 ? 2.210 3.910 -21.693 1.00 91.88 371 CYS A N 1
ATOM 2848 C CA . CYS A 1 371 ? 2.496 5.039 -22.581 1.00 91.88 371 CYS A CA 1
ATOM 2849 C C . CYS A 1 371 ? 3.734 5.854 -22.166 1.00 91.88 371 CYS A C 1
ATOM 2851 O O . CYS A 1 371 ? 4.378 6.457 -23.021 1.00 91.88 371 CYS A O 1
ATOM 2853 N N . HIS A 1 372 ? 4.096 5.855 -20.880 1.00 89.62 372 HIS A N 1
ATOM 2854 C CA . HIS A 1 372 ? 5.332 6.468 -20.384 1.00 89.62 372 HIS A CA 1
ATOM 2855 C C . HIS A 1 372 ? 6.545 5.529 -20.444 1.00 89.62 372 HIS A C 1
ATOM 2857 O O . HIS A 1 372 ? 7.645 5.971 -20.773 1.00 89.62 372 HIS A O 1
ATOM 2863 N N . GLU A 1 373 ? 6.365 4.238 -20.161 1.00 89.75 373 GLU A N 1
ATOM 2864 C CA . GLU A 1 373 ? 7.441 3.242 -20.228 1.00 89.75 373 GLU A CA 1
ATOM 2865 C C . GLU A 1 373 ? 7.854 2.937 -21.682 1.00 89.75 373 GLU A C 1
ATOM 2867 O O . GLU A 1 373 ? 9.017 2.637 -21.934 1.00 89.75 373 GLU A O 1
ATOM 2872 N N . TYR A 1 374 ? 6.954 3.072 -22.665 1.00 92.69 374 TYR A N 1
ATOM 2873 C CA . TYR A 1 374 ? 7.258 2.857 -24.088 1.00 92.69 374 TYR A CA 1
ATOM 2874 C C . TYR A 1 374 ? 8.389 3.770 -24.628 1.00 92.69 374 TYR A C 1
ATOM 2876 O O . TYR A 1 374 ? 9.420 3.238 -25.053 1.00 92.69 374 TYR A O 1
ATOM 2884 N N . PRO A 1 375 ? 8.285 5.116 -24.594 1.00 91.88 375 PRO A N 1
ATOM 2885 C CA . PRO A 1 375 ? 9.386 5.991 -25.000 1.00 91.88 375 PRO A CA 1
ATOM 2886 C C . PRO A 1 375 ? 10.598 5.846 -24.068 1.00 91.88 375 PRO A C 1
ATOM 2888 O O . PRO A 1 375 ? 11.733 5.895 -24.535 1.00 91.88 375 PRO A O 1
ATOM 2891 N N . LEU A 1 376 ? 10.389 5.597 -22.767 1.00 89.62 376 LEU A N 1
ATOM 2892 C CA . LEU A 1 376 ? 11.478 5.393 -21.809 1.00 89.62 376 LEU A CA 1
ATOM 2893 C C . LEU A 1 376 ? 12.343 4.173 -22.172 1.00 89.62 376 LEU A C 1
ATOM 2895 O O . LEU A 1 376 ? 13.566 4.265 -22.122 1.00 89.62 376 LEU A O 1
ATOM 2899 N N . VAL A 1 377 ? 11.745 3.059 -22.608 1.00 88.62 377 VAL A N 1
ATOM 2900 C CA . VAL A 1 377 ? 12.479 1.879 -23.098 1.00 88.62 377 VAL A CA 1
ATOM 2901 C C . VAL A 1 377 ? 13.355 2.226 -24.305 1.00 88.62 377 VAL A C 1
ATOM 2903 O O . VAL A 1 377 ? 14.489 1.753 -24.370 1.00 88.62 377 VAL A O 1
ATOM 2906 N N . ILE A 1 378 ? 12.892 3.087 -25.217 1.00 88.38 378 ILE A N 1
ATOM 2907 C CA . ILE A 1 378 ? 13.697 3.548 -26.359 1.00 88.38 378 ILE A CA 1
ATOM 2908 C C . ILE A 1 378 ? 14.868 4.419 -25.882 1.00 88.38 378 ILE A C 1
ATOM 2910 O O . ILE A 1 378 ? 16.019 4.136 -26.221 1.00 88.38 378 ILE A O 1
ATOM 2914 N N . MET A 1 379 ? 14.609 5.396 -25.007 1.00 87.19 379 MET A N 1
ATOM 2915 C CA . MET A 1 379 ? 15.650 6.268 -24.441 1.00 87.19 379 MET A CA 1
ATOM 2916 C C . MET A 1 379 ? 16.679 5.519 -23.574 1.00 87.19 379 MET A C 1
ATOM 2918 O O . MET A 1 379 ? 17.817 5.965 -23.456 1.00 87.19 379 MET A O 1
ATOM 2922 N N . LEU A 1 380 ? 16.309 4.387 -22.966 1.00 84.62 380 LEU A N 1
ATOM 2923 C CA . LEU A 1 380 ? 17.215 3.557 -22.161 1.00 84.62 380 LEU A CA 1
ATOM 2924 C C . LEU A 1 380 ? 18.000 2.526 -22.984 1.00 84.62 380 LEU A C 1
ATOM 2926 O O . LEU A 1 380 ? 19.124 2.194 -22.614 1.00 84.62 380 LEU A O 1
ATOM 2930 N N . GLN A 1 381 ? 17.410 1.979 -24.052 1.00 86.88 381 GLN A N 1
ATOM 2931 C CA . GLN A 1 381 ? 17.966 0.822 -24.762 1.00 86.88 381 GLN A CA 1
ATOM 2932 C C . GLN A 1 381 ? 18.607 1.162 -26.111 1.00 86.88 381 GLN A C 1
ATOM 2934 O O . GLN A 1 381 ? 19.568 0.494 -26.490 1.00 86.88 381 GLN A O 1
ATOM 2939 N N . PHE A 1 382 ? 18.063 2.151 -26.822 1.00 89.94 382 PHE A N 1
ATOM 2940 C CA . PHE A 1 382 ? 18.365 2.441 -28.228 1.00 89.94 382 PHE A CA 1
ATOM 2941 C C . PHE A 1 382 ? 18.995 3.823 -28.452 1.00 89.94 382 PHE A C 1
ATOM 2943 O O . PHE A 1 382 ? 19.553 4.066 -29.520 1.00 89.94 382 PHE A O 1
ATOM 2950 N N . LEU A 1 383 ? 18.971 4.704 -27.445 1.00 89.62 383 LEU A N 1
ATOM 2951 C CA . LEU A 1 383 ? 19.621 6.019 -27.476 1.00 89.62 383 LEU A CA 1
ATOM 2952 C C . LEU A 1 383 ? 21.088 5.978 -27.966 1.00 89.62 383 LEU A C 1
ATOM 2954 O O . LEU A 1 383 ? 21.427 6.814 -28.807 1.00 89.62 383 LEU A O 1
ATOM 2958 N N . PRO A 1 384 ? 21.950 5.024 -27.545 1.00 89.56 384 PRO A N 1
ATOM 2959 C CA . PRO A 1 384 ? 23.312 4.960 -28.067 1.00 89.56 384 PRO A CA 1
ATOM 2960 C C . PRO A 1 384 ? 23.367 4.615 -29.564 1.00 89.56 384 PRO A C 1
ATOM 2962 O O . PRO A 1 384 ? 24.213 5.153 -30.276 1.00 89.56 384 PRO A O 1
ATOM 2965 N N . ASN A 1 385 ? 22.455 3.776 -30.069 1.00 88.44 385 ASN A N 1
ATOM 2966 C CA . ASN A 1 385 ? 22.393 3.450 -31.497 1.00 88.44 385 ASN A CA 1
ATOM 2967 C C . ASN A 1 385 ? 22.012 4.696 -32.309 1.00 88.44 385 ASN A C 1
ATOM 2969 O O . ASN A 1 385 ? 22.740 5.056 -33.223 1.00 88.44 385 ASN A O 1
ATOM 2973 N N . TYR A 1 386 ? 20.980 5.443 -31.904 1.00 91.12 386 TYR A N 1
ATOM 2974 C CA . TYR A 1 386 ? 20.629 6.723 -32.539 1.00 91.12 386 TYR A CA 1
ATOM 2975 C C . TYR A 1 386 ? 21.805 7.725 -32.559 1.00 91.12 386 TYR A C 1
ATOM 2977 O O . TYR A 1 386 ? 22.087 8.360 -33.577 1.00 91.12 386 TYR A O 1
ATOM 2985 N N . MET A 1 387 ? 22.538 7.832 -31.444 1.00 90.00 387 MET A N 1
ATOM 2986 C CA . MET A 1 387 ? 23.728 8.688 -31.319 1.00 90.00 387 MET A CA 1
ATOM 2987 C C . MET A 1 387 ? 24.888 8.256 -32.239 1.00 90.00 387 MET A C 1
ATOM 2989 O O . MET A 1 387 ? 25.717 9.093 -32.596 1.00 90.00 387 MET A O 1
ATOM 2993 N N . ARG A 1 388 ? 24.956 6.972 -32.623 1.00 86.94 388 ARG A N 1
ATOM 2994 C CA . ARG A 1 388 ? 25.888 6.437 -33.630 1.00 86.94 388 ARG A CA 1
ATOM 2995 C C . ARG A 1 388 ? 25.372 6.703 -35.046 1.00 86.94 388 ARG A C 1
ATOM 2997 O O . ARG A 1 388 ? 26.118 7.230 -35.857 1.00 86.94 388 ARG A O 1
ATOM 3004 N N . ASP A 1 389 ? 24.121 6.345 -35.313 1.00 87.88 389 ASP A N 1
ATOM 3005 C CA . ASP A 1 389 ? 23.558 6.235 -36.661 1.00 87.88 389 ASP A CA 1
ATOM 3006 C C . ASP A 1 389 ? 23.237 7.602 -37.293 1.00 87.88 389 ASP A C 1
ATOM 3008 O O . ASP A 1 389 ? 23.498 7.811 -38.473 1.00 87.88 389 ASP A O 1
ATOM 3012 N N . VAL A 1 390 ? 22.693 8.548 -36.512 1.00 89.69 390 VAL A N 1
ATOM 3013 C CA . VAL A 1 390 ? 22.209 9.853 -37.022 1.00 89.69 390 VAL A CA 1
ATOM 3014 C C . VAL A 1 390 ? 23.119 11.017 -36.623 1.00 89.69 390 VAL A C 1
ATOM 3016 O O . VAL A 1 390 ? 23.273 11.978 -37.374 1.00 89.69 390 VAL A O 1
ATOM 3019 N N . LEU A 1 391 ? 23.736 10.950 -35.437 1.00 89.06 391 LEU A N 1
ATOM 3020 C CA . LEU A 1 391 ? 24.626 12.008 -34.928 1.00 89.06 391 LEU A CA 1
ATOM 3021 C C . LEU A 1 391 ? 26.122 11.670 -35.069 1.00 89.06 391 LEU A C 1
ATOM 3023 O O . LEU A 1 391 ? 26.969 12.504 -34.741 1.00 89.06 391 LEU A O 1
ATOM 3027 N N . GLU A 1 392 ? 26.448 10.476 -35.578 1.00 87.75 392 GLU A N 1
ATOM 3028 C CA . GLU A 1 392 ? 27.804 10.020 -35.923 1.00 87.75 392 GLU A CA 1
ATOM 3029 C C . GLU A 1 392 ? 28.828 10.162 -34.780 1.00 87.75 392 GLU A C 1
ATOM 3031 O O . GLU A 1 392 ? 30.001 10.498 -34.975 1.00 87.75 392 GLU A O 1
ATOM 3036 N N . PHE A 1 393 ? 28.397 9.923 -33.536 1.00 87.88 393 PHE A N 1
ATOM 3037 C CA . PHE A 1 393 ? 29.282 9.989 -32.377 1.00 87.88 393 PHE A CA 1
ATOM 3038 C C . PHE A 1 393 ? 30.062 8.687 -32.172 1.00 87.88 393 PHE A C 1
ATOM 3040 O O . PHE A 1 393 ? 29.495 7.637 -31.866 1.00 87.88 393 PHE A O 1
ATOM 3047 N N . ALA A 1 394 ? 31.393 8.800 -32.219 1.00 85.25 394 ALA A N 1
ATOM 3048 C CA . ALA A 1 394 ? 32.316 7.726 -31.863 1.00 85.25 394 ALA A CA 1
ATOM 3049 C C . ALA A 1 394 ? 32.013 7.136 -30.460 1.00 85.25 394 ALA A C 1
ATOM 3051 O O . ALA A 1 394 ? 31.667 7.903 -29.550 1.00 85.25 394 ALA A O 1
ATOM 3052 N N . PRO A 1 395 ? 32.196 5.815 -30.231 1.00 82.00 395 PRO A N 1
ATOM 3053 C CA . PRO A 1 395 ? 31.651 5.108 -29.061 1.00 82.00 395 PRO A CA 1
ATOM 3054 C C . PRO A 1 395 ? 31.964 5.723 -27.687 1.00 82.00 395 PRO A C 1
ATOM 3056 O O . PRO A 1 395 ? 31.078 5.804 -26.837 1.00 82.00 395 PRO A O 1
ATOM 3059 N N . ALA A 1 396 ? 33.179 6.239 -27.473 1.00 86.00 396 ALA A N 1
ATOM 3060 C CA . ALA A 1 396 ? 33.549 6.887 -26.211 1.00 86.00 396 ALA A CA 1
ATOM 3061 C C . ALA A 1 396 ? 32.793 8.210 -25.965 1.00 86.00 396 ALA A C 1
ATOM 3063 O O . ALA A 1 396 ? 32.313 8.454 -24.858 1.00 86.00 396 ALA A O 1
ATOM 3064 N N . LYS A 1 397 ? 32.622 9.048 -27.001 1.00 88.62 397 LYS A N 1
ATOM 3065 C CA . LYS A 1 397 ? 31.814 10.281 -26.928 1.00 88.62 397 LYS A CA 1
ATOM 3066 C C . LYS A 1 397 ? 30.334 9.940 -26.734 1.00 88.62 397 LYS A C 1
ATOM 3068 O O . LYS A 1 397 ? 29.654 10.569 -25.926 1.00 88.62 397 LYS A O 1
ATOM 3073 N N . ASN A 1 398 ? 29.858 8.927 -27.454 1.00 89.69 398 ASN A N 1
ATOM 3074 C CA . ASN A 1 398 ? 28.488 8.435 -27.400 1.00 89.69 398 ASN A CA 1
ATOM 3075 C C . ASN A 1 398 ? 28.111 7.932 -25.993 1.00 89.69 398 ASN A C 1
ATOM 3077 O O . ASN A 1 398 ? 27.118 8.391 -25.434 1.00 89.69 398 ASN A O 1
ATOM 3081 N N . GLY A 1 399 ? 28.940 7.087 -25.368 1.00 88.00 399 GLY A N 1
ATOM 3082 C CA . GLY A 1 399 ? 28.700 6.582 -24.010 1.00 88.00 399 GLY A CA 1
ATOM 3083 C C . GLY A 1 399 ? 28.609 7.681 -22.942 1.00 88.00 399 GLY A C 1
ATOM 3084 O O . GLY A 1 399 ? 27.780 7.596 -22.036 1.00 88.00 399 GLY A O 1
ATOM 3085 N N . ILE A 1 400 ? 29.410 8.747 -23.072 1.00 90.44 400 ILE A N 1
ATOM 3086 C CA . ILE A 1 400 ? 29.360 9.921 -22.183 1.00 90.44 400 ILE A CA 1
ATOM 3087 C C . ILE A 1 400 ? 28.084 10.744 -22.421 1.00 90.44 400 ILE A C 1
ATOM 3089 O O . ILE A 1 400 ? 27.391 11.091 -21.467 1.00 90.44 400 ILE A O 1
ATOM 3093 N N . ILE A 1 401 ? 27.742 11.045 -23.678 1.00 91.75 401 ILE A N 1
ATOM 3094 C CA . ILE A 1 401 ? 26.566 11.868 -24.008 1.00 91.75 401 ILE A CA 1
ATOM 3095 C C . ILE A 1 401 ? 25.258 11.131 -23.687 1.00 91.75 401 ILE A C 1
ATOM 3097 O O . ILE A 1 401 ? 24.351 11.724 -23.103 1.00 91.75 401 ILE A O 1
ATOM 3101 N N . SER A 1 402 ? 25.184 9.829 -23.967 1.00 90.75 402 SER A N 1
ATOM 3102 C CA . SER A 1 402 ? 24.034 8.977 -23.637 1.00 90.75 402 SER A CA 1
ATOM 3103 C C . SER A 1 402 ? 23.756 8.894 -22.128 1.00 90.75 402 SER A C 1
ATOM 3105 O O . SER A 1 402 ? 22.636 8.579 -21.735 1.00 90.75 402 SER A O 1
ATOM 3107 N N . ALA A 1 403 ? 24.722 9.231 -21.264 1.00 91.31 403 ALA A N 1
ATOM 3108 C CA . ALA A 1 403 ? 24.505 9.325 -19.822 1.00 91.31 403 ALA A CA 1
ATOM 3109 C C . ALA A 1 403 ? 23.764 10.613 -19.388 1.00 91.31 403 ALA A C 1
ATOM 3111 O O . ALA A 1 403 ? 23.121 10.611 -18.337 1.00 91.31 403 ALA A O 1
ATOM 3112 N N . MET A 1 404 ? 23.790 11.705 -20.169 1.00 92.50 404 MET A N 1
ATOM 3113 C CA . MET A 1 404 ? 23.152 12.970 -19.759 1.00 92.50 404 MET A CA 1
ATOM 3114 C C . MET A 1 404 ? 21.623 12.877 -19.611 1.00 92.50 404 MET A C 1
ATOM 3116 O O . MET A 1 404 ? 21.127 13.277 -18.554 1.00 92.50 404 MET A O 1
ATOM 3120 N N . PRO A 1 405 ? 20.850 12.292 -20.547 1.00 93.19 405 PRO A N 1
ATOM 3121 C CA . PRO A 1 405 ? 19.408 12.128 -20.347 1.00 93.19 405 PRO A CA 1
ATOM 3122 C C . PRO A 1 405 ? 19.061 11.275 -19.114 1.00 93.19 405 PRO A C 1
ATOM 3124 O O . PRO A 1 405 ? 18.081 11.545 -18.420 1.00 93.19 405 PRO A O 1
ATOM 3127 N N . ILE A 1 406 ? 19.910 10.303 -18.763 1.00 91.44 406 ILE A N 1
ATOM 3128 C CA . ILE A 1 406 ? 19.759 9.479 -17.552 1.00 91.44 406 ILE A CA 1
ATOM 3129 C C . ILE A 1 406 ? 19.973 10.307 -16.275 1.00 91.44 406 ILE A C 1
ATOM 3131 O O . ILE A 1 406 ? 19.279 10.104 -15.275 1.00 91.44 406 ILE A O 1
ATOM 3135 N N . LEU A 1 407 ? 20.898 11.272 -16.305 1.00 92.88 407 LEU A N 1
ATOM 3136 C CA . LEU A 1 407 ? 21.134 12.194 -15.194 1.00 92.88 407 LEU A CA 1
ATOM 3137 C C . LEU A 1 407 ? 19.923 13.113 -14.982 1.00 92.88 407 LEU A C 1
ATOM 3139 O O . LEU A 1 407 ? 19.482 13.296 -13.848 1.00 92.88 407 LEU A O 1
ATOM 3143 N N . PHE A 1 408 ? 19.335 13.627 -16.066 1.00 93.81 408 PHE A N 1
ATOM 3144 C CA . PHE A 1 408 ? 18.116 14.441 -16.008 1.00 93.81 408 PHE A CA 1
ATOM 3145 C C . PHE A 1 408 ? 16.910 13.643 -15.482 1.00 93.81 408 PHE A C 1
ATOM 3147 O O . PHE A 1 408 ? 16.162 14.165 -14.652 1.00 93.81 408 PHE A O 1
ATOM 3154 N N . LEU A 1 409 ? 16.769 12.362 -15.854 1.00 91.12 409 LEU A N 1
ATOM 3155 C CA . LEU A 1 409 ? 15.782 11.448 -15.259 1.00 91.12 409 LEU A CA 1
ATOM 3156 C C . LEU A 1 409 ? 15.990 11.284 -13.742 1.00 91.12 409 LEU A C 1
ATOM 3158 O O . LEU A 1 409 ? 15.028 11.346 -12.975 1.00 91.12 409 LEU A O 1
ATOM 3162 N N . PHE A 1 410 ? 17.234 11.085 -13.294 1.00 89.31 410 PHE A N 1
ATOM 3163 C CA . PHE A 1 410 ? 17.571 10.895 -11.877 1.00 89.31 410 PHE A CA 1
ATOM 3164 C C . PHE A 1 410 ? 17.290 12.141 -11.024 1.00 89.31 410 PHE A C 1
ATOM 3166 O O . PHE A 1 410 ? 16.646 12.043 -9.972 1.00 89.31 410 PHE A O 1
ATOM 3173 N N . LEU A 1 411 ? 17.720 13.315 -11.498 1.00 91.19 411 LEU A N 1
ATOM 3174 C CA . LEU A 1 411 ? 17.430 14.601 -10.862 1.00 91.19 411 LEU A CA 1
ATOM 3175 C C . LEU A 1 411 ? 15.918 14.843 -10.811 1.00 91.19 411 LEU A C 1
ATOM 3177 O O . LEU A 1 411 ? 15.380 15.093 -9.733 1.00 91.19 411 LEU A O 1
ATOM 3181 N N . SER A 1 412 ? 15.221 14.691 -11.941 1.00 91.19 412 SER A N 1
ATOM 3182 C CA . SER A 1 412 ? 13.772 14.895 -12.024 1.00 91.19 412 SER A CA 1
ATOM 3183 C C . SER A 1 412 ? 12.995 13.978 -11.081 1.00 91.19 412 SER A C 1
ATOM 3185 O O . SER A 1 412 ? 12.216 14.470 -10.271 1.00 91.19 412 SER A O 1
ATOM 3187 N N . LYS A 1 413 ? 13.256 12.663 -11.087 1.00 85.44 413 LYS A N 1
ATOM 3188 C CA . LYS A 1 413 ? 12.607 11.692 -10.183 1.00 85.44 413 LYS A CA 1
ATOM 3189 C C . LYS A 1 413 ? 12.774 12.075 -8.704 1.00 85.44 413 LYS A C 1
ATOM 3191 O O . LYS A 1 413 ? 11.836 11.937 -7.916 1.00 85.44 413 LYS A O 1
ATOM 3196 N N . THR A 1 414 ? 13.950 12.587 -8.335 1.00 81.81 414 THR A N 1
ATOM 3197 C CA . THR A 1 414 ? 14.259 13.038 -6.969 1.00 81.81 414 THR A CA 1
ATOM 3198 C C . THR A 1 414 ? 13.506 14.328 -6.620 1.00 81.81 414 THR A C 1
ATOM 3200 O O . THR A 1 414 ? 12.854 14.402 -5.577 1.00 81.81 414 THR A O 1
ATOM 3203 N N . ILE A 1 415 ? 13.516 15.314 -7.523 1.00 86.62 415 ILE A N 1
ATOM 3204 C CA . ILE A 1 415 ? 12.808 16.595 -7.375 1.00 86.62 415 ILE A CA 1
ATOM 3205 C C . ILE A 1 415 ? 11.287 16.381 -7.331 1.00 86.62 415 ILE A C 1
ATOM 3207 O O . ILE A 1 415 ? 10.618 16.941 -6.467 1.00 86.62 415 ILE A O 1
ATOM 3211 N N . ALA A 1 416 ? 10.733 15.532 -8.199 1.00 86.06 416 ALA A N 1
ATOM 3212 C CA . ALA A 1 416 ? 9.300 15.271 -8.327 1.00 86.06 416 ALA A CA 1
ATOM 3213 C C . ALA A 1 416 ? 8.674 14.785 -7.011 1.00 86.06 416 ALA A C 1
ATOM 3215 O O . ALA A 1 416 ? 7.620 15.276 -6.604 1.00 86.06 416 ALA A O 1
ATOM 3216 N N . SER A 1 417 ? 9.350 13.880 -6.291 1.00 77.50 417 SER A N 1
ATOM 3217 C CA . SER A 1 417 ? 8.892 13.427 -4.972 1.00 77.50 417 SER A CA 1
ATOM 3218 C C . SER A 1 417 ? 8.910 14.550 -3.928 1.00 77.50 417 SER A C 1
ATOM 3220 O O . SER A 1 417 ? 8.026 14.600 -3.069 1.00 77.50 417 SER A O 1
ATOM 3222 N N . SER A 1 418 ? 9.894 15.453 -3.981 1.00 80.25 418 SER A N 1
ATOM 3223 C CA . SER A 1 418 ? 9.975 16.610 -3.081 1.00 80.25 418 SER A CA 1
ATOM 3224 C C . SER A 1 418 ? 8.906 17.658 -3.398 1.00 80.25 418 SER A C 1
ATOM 3226 O O . SER A 1 418 ? 8.227 18.122 -2.484 1.00 80.25 418 SER A O 1
ATOM 3228 N N . VAL A 1 419 ? 8.700 17.981 -4.679 1.00 85.31 419 VAL A N 1
ATOM 3229 C CA . VAL A 1 419 ? 7.679 18.935 -5.142 1.00 85.31 419 VAL A CA 1
ATOM 3230 C C . VAL A 1 419 ? 6.271 18.403 -4.871 1.00 85.31 419 VAL A C 1
ATOM 3232 O O . VAL A 1 419 ? 5.429 19.160 -4.401 1.00 85.31 419 VAL A O 1
ATOM 3235 N N . SER A 1 420 ? 6.012 17.103 -5.053 1.00 83.06 420 SER A N 1
ATOM 3236 C CA . SER A 1 420 ? 4.722 16.495 -4.691 1.00 83.06 420 SER A CA 1
ATOM 3237 C C . SER A 1 420 ? 4.418 16.635 -3.194 1.00 83.06 420 SER A C 1
ATOM 3239 O O . SER A 1 420 ? 3.296 16.978 -2.831 1.00 83.06 420 SER A O 1
ATOM 3241 N N . SER A 1 421 ? 5.408 16.422 -2.319 1.00 80.00 421 SER A N 1
ATOM 3242 C CA . SER A 1 421 ? 5.251 16.603 -0.865 1.00 80.00 421 SER A CA 1
ATOM 3243 C C . SER A 1 421 ? 5.106 18.081 -0.463 1.00 80.00 421 SER A C 1
ATOM 3245 O O . SER A 1 421 ? 4.371 18.420 0.467 1.00 80.00 421 SER A O 1
ATOM 3247 N N . TRP A 1 422 ? 5.760 18.990 -1.192 1.00 80.94 422 TRP A N 1
ATOM 3248 C CA . TRP A 1 422 ? 5.603 20.432 -1.002 1.00 80.94 422 TRP A CA 1
ATOM 3249 C C . TRP A 1 422 ? 4.203 20.914 -1.419 1.00 80.94 422 TRP A C 1
ATOM 3251 O O . TRP A 1 422 ? 3.537 21.595 -0.642 1.00 80.94 422 TRP A O 1
ATOM 3261 N N . LEU A 1 423 ? 3.698 20.478 -2.578 1.00 84.38 423 LEU A N 1
ATOM 3262 C CA . LEU A 1 423 ? 2.338 20.778 -3.039 1.00 84.38 423 LEU A CA 1
ATOM 3263 C C . LEU A 1 423 ? 1.269 20.221 -2.085 1.00 84.38 423 LEU A C 1
ATOM 3265 O O . LEU A 1 423 ? 0.316 20.931 -1.775 1.00 84.38 423 LEU A O 1
ATOM 3269 N N . GLU A 1 424 ? 1.448 19.003 -1.559 1.00 78.50 424 GLU A N 1
ATOM 3270 C CA . GLU A 1 424 ? 0.552 18.417 -0.544 1.00 78.50 424 GLU A CA 1
ATOM 3271 C C . GLU A 1 424 ? 0.515 19.186 0.790 1.00 78.50 424 GLU A C 1
ATOM 3273 O O . GLU A 1 424 ? -0.423 19.002 1.565 1.00 78.50 424 GLU A O 1
ATOM 3278 N N . THR A 1 425 ? 1.520 20.020 1.079 1.00 78.75 425 THR A N 1
ATOM 3279 C CA . THR A 1 425 ? 1.631 20.767 2.346 1.00 78.75 425 THR A CA 1
ATOM 3280 C C . THR A 1 425 ? 1.361 22.265 2.210 1.00 78.75 425 THR A C 1
ATOM 3282 O O . THR A 1 425 ? 0.936 22.880 3.183 1.00 78.75 425 THR A O 1
ATOM 3285 N N . HIS A 1 426 ? 1.575 22.851 1.028 1.00 83.69 426 HIS A N 1
ATOM 3286 C CA . HIS A 1 426 ? 1.445 24.294 0.777 1.00 83.69 426 HIS A CA 1
ATOM 3287 C C . HIS A 1 426 ? 0.233 24.659 -0.098 1.00 83.69 426 HIS A C 1
ATOM 3289 O O . HIS A 1 426 ? -0.017 25.839 -0.332 1.00 83.69 426 HIS A O 1
ATOM 3295 N N . THR A 1 427 ? -0.540 23.678 -0.580 1.00 86.38 427 THR A N 1
ATOM 3296 C CA . THR A 1 427 ? -1.756 23.918 -1.376 1.00 86.38 427 THR A CA 1
ATOM 3297 C C . THR A 1 427 ? -2.961 23.164 -0.817 1.00 86.38 427 THR A C 1
ATOM 3299 O O . THR A 1 427 ? -2.833 22.164 -0.114 1.00 86.38 427 THR A O 1
ATOM 3302 N N . THR A 1 428 ? -4.164 23.601 -1.189 1.00 83.19 428 THR A N 1
ATOM 3303 C CA . THR A 1 428 ? -5.424 22.899 -0.891 1.00 83.19 428 THR A CA 1
ATOM 3304 C C . THR A 1 428 ? -5.714 21.738 -1.856 1.00 83.19 428 THR A C 1
ATOM 3306 O O . THR A 1 428 ? -6.816 21.183 -1.852 1.00 83.19 428 THR A O 1
ATOM 3309 N N . TRP A 1 429 ? -4.767 21.362 -2.724 1.00 80.00 429 TRP A N 1
ATOM 3310 C CA . TRP A 1 429 ? -5.000 20.362 -3.763 1.00 80.00 429 TRP A CA 1
ATOM 3311 C C . TRP A 1 429 ? -5.014 18.943 -3.178 1.00 80.00 429 TRP A C 1
ATOM 3313 O O . TRP A 1 429 ? -4.072 18.493 -2.530 1.00 80.00 429 TRP A O 1
ATOM 3323 N N . GLY A 1 430 ? -6.092 18.197 -3.439 1.00 72.44 430 GLY A N 1
ATOM 3324 C CA . GLY A 1 430 ? -6.144 16.767 -3.131 1.00 72.44 430 GLY A CA 1
ATOM 3325 C C . GLY A 1 430 ? -5.149 15.970 -3.980 1.00 72.44 430 GLY A C 1
ATOM 3326 O O . GLY A 1 430 ? -4.871 16.345 -5.121 1.00 72.44 430 GLY A O 1
ATOM 3327 N N . LYS A 1 431 ? -4.663 14.839 -3.450 1.00 72.25 431 LYS A N 1
ATOM 3328 C CA . LYS A 1 431 ? -3.662 13.965 -4.095 1.00 72.25 431 LYS A CA 1
ATOM 3329 C C . LYS A 1 431 ? -3.992 13.665 -5.561 1.00 72.25 431 LYS A C 1
ATOM 3331 O O . LYS A 1 431 ? -3.140 13.835 -6.419 1.00 72.25 431 LYS A O 1
ATOM 3336 N N . THR A 1 432 ? -5.252 13.355 -5.868 1.00 76.06 432 THR A N 1
ATOM 3337 C CA . THR A 1 432 ? -5.751 13.111 -7.233 1.00 76.06 432 THR A CA 1
ATOM 3338 C C . THR A 1 432 ? -5.504 14.283 -8.194 1.00 76.06 432 THR A C 1
ATOM 3340 O O . THR A 1 432 ? -5.134 14.058 -9.342 1.00 76.06 432 THR A O 1
ATOM 3343 N N . LYS A 1 433 ? -5.657 15.540 -7.742 1.00 82.38 433 LYS A N 1
ATOM 3344 C CA . LYS A 1 433 ? -5.354 16.730 -8.562 1.00 82.38 433 LYS A CA 1
ATOM 3345 C C . LYS A 1 433 ? -3.851 16.853 -8.814 1.00 82.38 433 LYS A C 1
ATOM 3347 O O . LYS A 1 433 ? -3.452 17.097 -9.947 1.00 82.38 433 LYS A O 1
ATOM 3352 N N . ILE A 1 434 ? -3.036 16.633 -7.781 1.00 83.25 434 ILE A N 1
ATOM 3353 C CA . ILE A 1 434 ? -1.569 16.654 -7.877 1.00 83.25 434 ILE A CA 1
ATOM 3354 C C . ILE A 1 434 ? -1.095 15.576 -8.868 1.00 83.25 434 ILE A C 1
ATOM 3356 O O . ILE A 1 434 ? -0.375 15.900 -9.808 1.00 83.25 434 ILE A O 1
ATOM 3360 N N . CYS A 1 435 ? -1.579 14.336 -8.742 1.00 82.50 435 CYS A N 1
ATOM 3361 C CA . CYS A 1 435 ? -1.273 13.238 -9.663 1.00 82.50 435 CYS A CA 1
ATOM 3362 C C . CYS A 1 435 ? -1.653 13.567 -11.119 1.00 82.50 435 CYS A C 1
ATOM 3364 O O . CYS A 1 435 ? -0.818 13.404 -12.006 1.00 82.50 435 CYS A O 1
ATOM 3366 N N . LYS A 1 436 ? -2.862 14.098 -11.373 1.00 82.81 436 LYS A N 1
ATOM 3367 C CA . LYS A 1 436 ? -3.281 14.517 -12.726 1.00 82.81 436 LYS A CA 1
ATOM 3368 C C . LYS A 1 436 ? -2.386 15.615 -13.314 1.00 82.81 436 LYS A C 1
ATOM 3370 O O . LYS A 1 436 ? -2.037 15.533 -14.487 1.00 82.81 436 LYS A O 1
ATOM 3375 N N . VAL A 1 437 ? -1.991 16.617 -12.520 1.00 87.75 437 VAL A N 1
ATOM 3376 C CA . VAL A 1 437 ? -1.094 17.696 -12.979 1.00 87.75 437 VAL A CA 1
ATOM 3377 C C . VAL A 1 437 ? 0.298 17.153 -13.306 1.00 87.75 437 VAL A C 1
ATOM 3379 O O . VAL A 1 437 ? 0.811 17.437 -14.386 1.00 87.75 437 VAL A O 1
ATOM 3382 N N . PHE A 1 438 ? 0.885 16.323 -12.436 1.00 88.44 438 PHE A N 1
ATOM 3383 C CA . PHE A 1 438 ? 2.166 15.668 -12.724 1.00 88.44 438 PHE A CA 1
ATOM 3384 C C . PHE A 1 438 ? 2.093 14.794 -13.982 1.00 88.44 438 PHE A C 1
ATOM 3386 O O . PHE A 1 438 ? 2.987 14.885 -14.818 1.00 88.44 438 PHE A O 1
ATOM 3393 N N . ASN A 1 439 ? 1.027 14.004 -14.156 1.00 87.25 439 ASN A N 1
ATOM 3394 C CA . ASN A 1 439 ? 0.880 13.141 -15.327 1.00 87.25 439 ASN A CA 1
ATOM 3395 C C . ASN A 1 439 ? 0.721 13.939 -16.631 1.00 87.25 439 ASN A C 1
ATOM 3397 O O . ASN A 1 439 ? 1.392 13.646 -17.618 1.00 87.25 439 ASN A O 1
ATOM 3401 N N . GLY A 1 440 ? -0.114 14.984 -16.629 1.00 89.00 440 GLY A N 1
ATOM 3402 C CA . GLY A 1 440 ? -0.321 15.845 -17.796 1.00 89.00 440 GLY A CA 1
ATOM 3403 C C . GLY A 1 440 ? 0.946 16.596 -18.213 1.00 89.00 440 GLY A C 1
ATOM 3404 O O . GLY A 1 440 ? 1.298 16.589 -19.390 1.00 89.00 440 GLY A O 1
ATOM 3405 N N . VAL A 1 441 ? 1.675 17.181 -17.253 1.00 91.44 441 VAL A N 1
ATOM 3406 C CA . VAL A 1 441 ? 2.950 17.877 -17.516 1.00 91.44 441 VAL A CA 1
ATOM 3407 C C . VAL A 1 441 ? 4.034 16.901 -17.982 1.00 91.44 441 VAL A C 1
ATOM 3409 O O . VAL A 1 441 ? 4.757 17.209 -18.928 1.00 91.44 441 VAL A O 1
ATOM 3412 N N . ALA A 1 442 ? 4.126 15.713 -17.372 1.00 92.12 442 ALA A N 1
ATOM 3413 C CA . ALA A 1 442 ? 5.045 14.665 -17.810 1.00 92.12 442 ALA A CA 1
ATOM 3414 C C . ALA A 1 442 ? 4.745 14.213 -19.247 1.00 92.12 442 ALA A C 1
ATOM 3416 O O . ALA A 1 442 ? 5.659 14.141 -20.059 1.00 92.12 442 ALA A O 1
ATOM 3417 N N . SER A 1 443 ? 3.474 13.952 -19.574 1.00 92.12 443 SER A N 1
ATOM 3418 C CA . SER A 1 443 ? 3.043 13.480 -20.899 1.00 92.12 443 SER A CA 1
ATOM 3419 C C . SER A 1 443 ? 3.303 14.523 -21.984 1.00 92.12 443 SER A C 1
ATOM 3421 O O . SER A 1 443 ? 3.960 14.235 -22.981 1.00 92.12 443 SER A O 1
ATOM 3423 N N . ALA A 1 444 ? 2.844 15.761 -21.767 1.00 92.94 444 ALA A N 1
ATOM 3424 C CA . ALA A 1 444 ? 2.982 16.843 -22.738 1.00 92.94 444 ALA A CA 1
ATOM 3425 C C . ALA A 1 444 ? 4.449 17.207 -23.001 1.00 92.94 444 ALA A C 1
ATOM 3427 O O . ALA A 1 444 ? 4.842 17.366 -24.155 1.00 92.94 444 ALA A O 1
ATOM 3428 N N . GLY A 1 445 ? 5.270 17.297 -21.949 1.00 94.31 445 GLY A N 1
ATOM 3429 C CA . GLY A 1 445 ? 6.693 17.597 -22.090 1.00 94.31 445 GLY A CA 1
ATOM 3430 C C . GLY A 1 445 ? 7.491 16.453 -22.723 1.00 94.31 445 GLY A C 1
ATOM 3431 O O . GLY A 1 445 ? 8.324 16.703 -23.590 1.00 94.31 445 GLY A O 1
ATOM 3432 N N . LEU A 1 446 ? 7.203 15.198 -22.355 1.00 94.50 446 LEU A N 1
ATOM 3433 C CA . LEU A 1 446 ? 7.816 14.013 -22.963 1.00 94.50 446 LEU A CA 1
ATOM 3434 C C . LEU A 1 446 ? 7.493 13.943 -24.461 1.00 94.50 446 LEU A C 1
ATOM 3436 O O . LEU A 1 446 ? 8.417 13.895 -25.267 1.00 94.50 446 LEU A O 1
ATOM 3440 N N . ALA A 1 447 ? 6.213 14.037 -24.834 1.00 94.75 447 ALA A N 1
ATOM 3441 C CA . ALA A 1 447 ? 5.778 14.021 -26.229 1.00 94.75 447 ALA A CA 1
ATOM 3442 C C . ALA A 1 447 ? 6.403 15.163 -27.048 1.00 94.75 447 ALA A C 1
ATOM 3444 O O . ALA A 1 447 ? 7.034 14.905 -28.073 1.00 94.75 447 ALA A O 1
ATOM 3445 N N . LEU A 1 448 ? 6.291 16.414 -26.580 1.00 95.31 448 LEU A N 1
ATOM 3446 C CA . LEU A 1 448 ? 6.825 17.589 -27.277 1.00 95.31 448 LEU A CA 1
ATOM 3447 C C . LEU A 1 448 ? 8.340 17.490 -27.490 1.00 95.31 448 LEU A C 1
ATOM 3449 O O . LEU A 1 448 ? 8.823 17.718 -28.597 1.00 95.31 448 LEU A O 1
ATOM 3453 N N . CYS A 1 449 ? 9.096 17.117 -26.454 1.00 95.19 449 CYS A N 1
ATOM 3454 C CA . CYS A 1 449 ? 10.541 16.963 -26.575 1.00 95.19 449 CYS A CA 1
ATOM 3455 C C . CYS A 1 449 ? 10.929 15.794 -27.492 1.00 95.19 449 CYS A C 1
ATOM 3457 O O . CYS A 1 449 ? 11.894 15.928 -28.239 1.00 95.19 449 CYS A O 1
ATOM 3459 N N . THR A 1 450 ? 10.186 14.682 -27.498 1.00 93.75 450 THR A N 1
ATOM 3460 C CA . THR A 1 450 ? 10.430 13.570 -28.432 1.00 93.75 450 THR A CA 1
ATOM 3461 C C . THR A 1 450 ? 10.131 13.960 -29.885 1.00 93.75 450 THR A C 1
ATOM 3463 O O . THR A 1 450 ? 10.925 13.638 -30.764 1.00 93.75 450 THR A O 1
ATOM 3466 N N . PHE A 1 451 ? 9.063 14.723 -30.147 1.00 94.38 451 PHE A N 1
ATOM 3467 C CA . PHE A 1 451 ? 8.735 15.213 -31.494 1.00 94.38 451 PHE A CA 1
ATOM 3468 C C . PHE A 1 451 ? 9.765 16.189 -32.083 1.00 94.38 451 PHE A C 1
ATOM 3470 O O . PHE A 1 451 ? 9.812 16.342 -33.299 1.00 94.38 451 PHE A O 1
ATOM 3477 N N . ILE A 1 452 ? 10.603 16.833 -31.265 1.00 93.31 452 ILE A N 1
ATOM 3478 C CA . ILE A 1 452 ? 11.666 17.737 -31.742 1.00 93.31 452 ILE A CA 1
ATOM 3479 C C . ILE A 1 452 ? 12.881 16.960 -32.290 1.00 93.31 452 ILE A C 1
ATOM 3481 O O . ILE A 1 452 ? 13.586 17.465 -33.165 1.00 93.31 452 ILE A O 1
ATOM 3485 N N . VAL A 1 453 ? 13.122 15.727 -31.825 1.00 93.06 453 VAL A N 1
ATOM 3486 C CA . VAL A 1 453 ? 14.329 14.945 -32.161 1.00 93.06 453 VAL A CA 1
ATOM 3487 C C . VAL A 1 453 ? 14.461 14.622 -33.663 1.00 93.06 453 VAL A C 1
ATOM 3489 O O . VAL A 1 453 ? 15.543 14.875 -34.190 1.00 93.06 453 VAL A O 1
ATOM 3492 N N . PRO A 1 454 ? 13.415 14.166 -34.394 1.00 92.62 454 PRO A N 1
ATOM 3493 C CA . PRO A 1 454 ? 13.478 13.931 -35.846 1.00 92.62 454 PRO A CA 1
ATOM 3494 C C . PRO A 1 454 ? 14.011 15.100 -36.682 1.00 92.62 454 PRO A C 1
ATOM 3496 O O . PRO A 1 454 ? 14.638 14.888 -37.719 1.00 92.62 454 PRO A O 1
ATOM 3499 N N . PHE A 1 455 ? 13.766 16.333 -36.232 1.00 89.31 455 PHE A N 1
ATOM 3500 C CA . PHE A 1 455 ? 14.164 17.557 -36.925 1.00 89.31 455 PHE A CA 1
ATOM 3501 C C . PHE A 1 455 ? 15.607 17.992 -36.619 1.00 89.31 455 PHE A C 1
ATOM 3503 O O . PHE A 1 455 ? 15.973 19.109 -36.978 1.00 89.31 455 PHE A O 1
ATOM 3510 N N . CYS A 1 456 ? 16.408 17.174 -35.926 1.00 89.50 456 CYS A N 1
ATOM 3511 C CA . CYS A 1 456 ? 17.759 17.521 -35.485 1.00 89.50 456 CYS A CA 1
ATOM 3512 C C . CYS A 1 456 ? 18.815 16.572 -36.071 1.00 89.50 456 CYS A C 1
ATOM 3514 O O . CYS A 1 456 ? 19.038 15.478 -35.559 1.00 89.50 456 CYS A O 1
ATOM 3516 N N . ASP A 1 457 ? 19.507 17.035 -37.107 1.00 85.31 457 ASP A N 1
ATOM 3517 C CA . ASP A 1 457 ? 20.602 16.321 -37.778 1.00 85.31 457 ASP A CA 1
ATOM 3518 C C . ASP A 1 457 ? 21.936 16.502 -37.024 1.00 85.31 457 ASP A C 1
ATOM 3520 O O . ASP A 1 457 ? 22.014 17.213 -36.017 1.00 85.31 457 ASP A O 1
ATOM 3524 N N . LYS A 1 458 ? 23.015 15.901 -37.540 1.00 85.38 458 LYS A N 1
ATOM 3525 C CA . LYS A 1 458 ? 24.393 15.995 -37.018 1.00 85.38 458 LYS A CA 1
ATOM 3526 C C . LYS A 1 458 ? 24.836 17.426 -36.662 1.00 85.38 458 LYS A C 1
ATOM 3528 O O . LYS A 1 458 ? 25.362 17.643 -35.570 1.00 85.38 458 LYS A O 1
ATOM 3533 N N . ASP A 1 459 ? 24.560 18.412 -37.517 1.00 86.44 459 ASP A N 1
ATOM 3534 C CA . ASP A 1 459 ? 24.914 19.825 -37.276 1.00 86.44 459 ASP A CA 1
ATOM 3535 C C . ASP A 1 459 ? 24.115 20.456 -36.123 1.00 86.44 459 ASP A C 1
ATOM 3537 O O . ASP A 1 459 ? 24.552 21.410 -35.478 1.00 86.44 459 ASP A O 1
ATOM 3541 N N . ARG A 1 460 ? 22.943 19.890 -35.820 1.00 90.88 460 ARG A N 1
ATOM 3542 C CA . ARG A 1 460 ? 22.024 20.311 -34.755 1.00 90.88 460 ARG A CA 1
ATOM 3543 C C . ARG A 1 460 ? 22.029 19.338 -33.570 1.00 90.88 460 ARG A C 1
ATOM 3545 O O . ARG A 1 460 ? 21.142 19.393 -32.717 1.00 90.88 460 ARG A O 1
ATOM 3552 N N . ALA A 1 461 ? 23.063 18.501 -33.443 1.00 89.00 461 ALA A N 1
ATOM 3553 C CA . ALA A 1 461 ? 23.163 17.473 -32.406 1.00 89.00 461 ALA A CA 1
ATOM 3554 C C . ALA A 1 461 ? 23.036 18.012 -30.967 1.00 89.00 461 ALA A C 1
ATOM 3556 O O . ALA A 1 461 ? 22.500 17.325 -30.102 1.00 89.00 461 ALA A O 1
ATOM 3557 N N . VAL A 1 462 ? 23.468 19.250 -30.690 1.00 91.12 462 VAL A N 1
ATOM 3558 C CA . VAL A 1 462 ? 23.286 19.883 -29.365 1.00 91.12 462 VAL A CA 1
ATOM 3559 C C . VAL A 1 462 ? 21.800 20.069 -29.032 1.00 91.12 462 VAL A C 1
ATOM 3561 O O . VAL A 1 462 ? 21.392 19.810 -27.899 1.00 91.12 462 VAL A O 1
ATOM 3564 N N . LEU A 1 463 ? 20.976 20.444 -30.017 1.00 92.56 463 LEU A N 1
ATOM 3565 C CA . LEU A 1 463 ? 19.525 20.564 -29.857 1.00 92.56 463 LEU A CA 1
ATOM 3566 C C . LEU A 1 463 ? 18.875 19.187 -29.659 1.00 92.56 463 LEU A C 1
ATOM 3568 O O . LEU A 1 463 ? 18.024 19.051 -28.782 1.00 92.56 463 LEU A O 1
ATOM 3572 N N . ALA A 1 464 ? 19.337 18.158 -30.381 1.00 92.44 464 ALA A N 1
ATOM 3573 C CA . ALA A 1 464 ? 18.901 16.777 -30.162 1.00 92.44 464 ALA A CA 1
ATOM 3574 C C . ALA A 1 464 ? 19.186 16.317 -28.720 1.00 92.44 464 ALA A C 1
ATOM 3576 O O . ALA A 1 464 ? 18.281 15.850 -28.033 1.00 92.44 464 ALA A O 1
ATOM 3577 N N . ILE A 1 465 ? 20.417 16.497 -28.223 1.00 93.25 465 ILE A N 1
ATOM 3578 C CA . ILE A 1 465 ? 20.813 16.116 -26.854 1.00 93.25 465 ILE A CA 1
ATOM 3579 C C . ILE A 1 465 ? 19.993 16.884 -25.807 1.00 93.25 465 ILE A C 1
ATOM 3581 O O . ILE A 1 465 ? 19.568 16.293 -24.811 1.00 93.25 465 ILE A O 1
ATOM 3585 N N . ALA A 1 466 ? 19.742 18.179 -26.024 1.00 94.50 466 ALA A N 1
ATOM 3586 C CA . ALA A 1 466 ? 18.923 18.997 -25.133 1.00 94.50 466 ALA A CA 1
ATOM 3587 C C . ALA A 1 466 ? 17.460 18.519 -25.100 1.00 94.50 466 ALA A C 1
ATOM 3589 O O . ALA A 1 466 ? 16.906 18.323 -24.018 1.00 94.50 466 ALA A O 1
ATOM 3590 N N . ALA A 1 467 ? 16.856 18.255 -26.264 1.00 94.62 467 ALA A N 1
ATOM 3591 C CA . ALA A 1 467 ? 15.503 17.713 -26.374 1.00 94.62 467 ALA A CA 1
ATOM 3592 C C . ALA A 1 467 ? 15.390 16.326 -25.716 1.00 94.62 467 ALA A C 1
ATOM 3594 O O . ALA A 1 467 ? 14.500 16.100 -24.898 1.00 94.62 467 ALA A O 1
ATOM 3595 N N . LEU A 1 468 ? 16.339 15.423 -25.977 1.00 94.06 468 LEU A N 1
ATOM 3596 C CA . LEU A 1 468 ? 16.400 14.093 -25.362 1.00 94.06 468 LEU A CA 1
ATOM 3597 C C . LEU A 1 468 ? 16.548 14.180 -23.832 1.00 94.06 468 LEU A C 1
ATOM 3599 O O . LEU A 1 468 ? 15.821 13.500 -23.105 1.00 94.06 468 LEU A O 1
ATOM 3603 N N . SER A 1 469 ? 17.406 15.072 -23.330 1.00 95.56 469 SER A N 1
ATOM 3604 C CA . SER A 1 469 ? 17.595 15.291 -21.887 1.00 95.56 469 SER A CA 1
ATOM 3605 C C . SER A 1 469 ? 16.350 15.873 -21.215 1.00 95.56 469 SER A C 1
ATOM 3607 O O . SER A 1 469 ? 15.961 15.414 -20.141 1.00 95.56 469 SER A O 1
ATOM 3609 N N . MET A 1 470 ? 15.667 16.821 -21.864 1.00 95.50 470 MET A N 1
ATOM 3610 C CA . MET A 1 470 ? 14.398 17.364 -21.372 1.00 95.50 470 MET A CA 1
ATOM 3611 C C . MET A 1 470 ? 13.258 16.342 -21.436 1.00 95.50 470 MET A C 1
ATOM 3613 O O . MET A 1 470 ? 12.474 16.266 -20.494 1.00 95.50 470 MET A O 1
ATOM 3617 N N . SER A 1 471 ? 13.198 15.489 -22.465 1.00 95.19 471 SER A N 1
ATOM 3618 C CA . SER A 1 471 ? 12.209 14.402 -22.535 1.00 95.19 471 SER A CA 1
ATOM 3619 C C . SER A 1 471 ? 12.333 13.465 -21.323 1.00 95.19 471 SER A C 1
ATOM 3621 O O . SER A 1 471 ? 11.346 13.163 -20.653 1.00 95.19 471 SER A O 1
ATOM 3623 N N . MET A 1 472 ? 13.568 13.119 -20.946 1.00 93.44 472 MET A N 1
ATOM 3624 C CA . MET A 1 472 ? 13.868 12.279 -19.786 1.00 93.44 472 MET A CA 1
ATOM 3625 C C . MET A 1 472 ? 13.669 13.007 -18.447 1.00 93.44 472 MET A C 1
ATOM 3627 O O . MET A 1 472 ? 13.281 12.381 -17.458 1.00 93.44 472 MET A O 1
ATOM 3631 N N . PHE A 1 473 ? 13.830 14.334 -18.410 1.00 94.38 473 PHE A N 1
ATOM 3632 C CA . PHE A 1 473 ? 13.382 15.149 -17.281 1.00 94.38 473 PHE A CA 1
ATOM 3633 C C . PHE A 1 473 ? 11.859 15.058 -17.101 1.00 94.38 473 PHE A C 1
ATOM 3635 O O . PHE A 1 473 ? 11.393 14.766 -16.001 1.00 94.38 473 PHE A O 1
ATOM 3642 N N . PHE A 1 474 ? 11.064 15.226 -18.161 1.00 93.94 474 PHE A N 1
ATOM 3643 C CA . PHE A 1 474 ? 9.606 15.087 -18.073 1.00 93.94 474 PHE A CA 1
ATOM 3644 C C . PHE A 1 474 ? 9.173 13.655 -17.715 1.00 93.94 474 PHE A C 1
ATOM 3646 O O . PHE A 1 474 ? 8.293 13.487 -16.871 1.00 93.94 474 PHE A O 1
ATOM 3653 N N . ALA A 1 475 ? 9.858 12.625 -18.223 1.00 90.75 475 ALA A N 1
ATOM 3654 C CA . ALA A 1 475 ? 9.641 11.234 -17.813 1.00 90.75 475 ALA A CA 1
ATOM 3655 C C . ALA A 1 475 ? 9.886 10.995 -16.305 1.00 90.75 475 ALA A C 1
ATOM 3657 O O . ALA A 1 475 ? 9.215 10.164 -15.698 1.00 90.75 475 ALA A O 1
ATOM 3658 N N . GLY A 1 476 ? 10.780 11.746 -15.650 1.00 88.81 476 GLY A N 1
ATOM 3659 C CA . GLY A 1 476 ? 10.965 11.657 -14.193 1.00 88.81 476 GLY A CA 1
ATOM 3660 C C . GLY A 1 476 ? 9.754 12.148 -13.383 1.00 88.81 476 GLY A C 1
ATOM 3661 O O . GLY A 1 476 ? 9.432 11.568 -12.337 1.00 88.81 476 GLY A O 1
ATOM 3662 N N . LEU A 1 477 ? 9.032 13.153 -13.901 1.00 88.94 477 LEU A N 1
ATOM 3663 C CA . LEU A 1 477 ? 7.847 13.757 -13.271 1.00 88.94 477 LEU A CA 1
ATOM 3664 C C . LEU A 1 477 ? 6.626 12.817 -13.242 1.00 88.94 477 LEU A C 1
ATOM 3666 O O . LEU A 1 477 ? 5.731 13.004 -12.420 1.00 88.94 477 LEU A O 1
ATOM 3670 N N . HIS A 1 478 ? 6.610 11.772 -14.074 1.00 86.75 478 HIS A N 1
ATOM 3671 C CA . HIS A 1 478 ? 5.584 10.721 -14.082 1.00 86.75 478 HIS A CA 1
ATOM 3672 C C . HIS A 1 478 ? 5.525 9.919 -12.762 1.00 86.75 478 HIS A C 1
ATOM 3674 O O . HIS A 1 478 ? 4.470 9.397 -12.393 1.00 86.75 478 HIS A O 1
ATOM 3680 N N . THR A 1 479 ? 6.625 9.867 -11.996 1.00 82.00 479 THR A N 1
ATOM 3681 C CA . THR A 1 479 ? 6.736 9.073 -10.754 1.00 82.00 479 THR A CA 1
ATOM 3682 C C . THR A 1 479 ? 5.620 9.378 -9.727 1.00 82.00 479 THR A C 1
ATOM 3684 O O . THR A 1 479 ? 4.919 8.442 -9.332 1.00 82.00 479 THR A O 1
ATOM 3687 N N . PRO A 1 480 ? 5.387 10.642 -9.301 1.00 75.56 480 PRO A N 1
ATOM 3688 C CA . PRO A 1 480 ? 4.227 11.019 -8.481 1.00 75.56 480 PRO A CA 1
ATOM 3689 C C . PRO A 1 480 ? 2.887 11.107 -9.243 1.00 75.56 480 PRO A C 1
ATOM 3691 O O . PRO A 1 480 ? 1.850 11.290 -8.602 1.00 75.56 480 PRO A O 1
ATOM 3694 N N . GLY A 1 481 ? 2.888 11.006 -10.576 1.00 74.25 481 GLY A N 1
ATOM 3695 C CA . GLY A 1 481 ? 1.685 11.046 -11.413 1.00 74.25 481 GLY A CA 1
ATOM 3696 C C . GLY A 1 481 ? 0.916 9.723 -11.421 1.00 74.25 481 GLY A C 1
ATOM 3697 O O . GLY A 1 481 ? -0.276 9.703 -11.122 1.00 74.25 481 GLY A O 1
ATOM 3698 N N . VAL A 1 482 ? 1.603 8.612 -11.715 1.00 76.88 482 VAL A N 1
ATOM 3699 C CA . VAL A 1 482 ? 0.963 7.294 -11.920 1.00 76.88 482 VAL A CA 1
ATOM 3700 C C . VAL A 1 482 ? 1.463 6.237 -10.947 1.00 76.88 482 VAL A C 1
ATOM 3702 O O . VAL A 1 482 ? 0.644 5.543 -10.352 1.00 76.88 482 VAL A O 1
ATOM 3705 N N . ILE A 1 483 ? 2.776 6.110 -10.721 1.00 75.75 483 ILE A N 1
ATOM 3706 C CA . ILE A 1 483 ? 3.327 5.009 -9.905 1.00 75.75 483 ILE A CA 1
ATOM 3707 C C . ILE A 1 483 ? 2.827 5.106 -8.452 1.00 75.75 483 ILE A C 1
ATOM 3709 O O . ILE A 1 483 ? 2.381 4.117 -7.867 1.00 75.75 483 ILE A O 1
ATOM 3713 N N . THR A 1 484 ? 2.819 6.310 -7.875 1.00 73.94 484 THR A N 1
ATOM 3714 C CA . THR A 1 484 ? 2.238 6.568 -6.545 1.00 73.94 484 THR A CA 1
ATOM 3715 C C . THR A 1 484 ? 0.713 6.436 -6.519 1.00 73.94 484 THR A C 1
ATOM 3717 O O . THR A 1 484 ? 0.172 5.956 -5.521 1.00 73.94 484 THR A O 1
ATOM 3720 N N . ALA A 1 485 ? 0.015 6.853 -7.581 1.00 75.31 485 ALA A N 1
ATOM 3721 C CA . ALA A 1 485 ? -1.442 6.785 -7.690 1.00 75.31 485 ALA A CA 1
ATOM 3722 C C . ALA A 1 485 ? -1.927 5.328 -7.782 1.00 75.31 485 ALA A C 1
ATOM 3724 O O . ALA A 1 485 ? -2.847 4.928 -7.073 1.00 75.31 485 ALA A O 1
ATOM 3725 N N . MET A 1 486 ? -1.233 4.503 -8.565 1.00 74.56 486 MET A N 1
ATOM 3726 C CA . MET A 1 486 ? -1.463 3.067 -8.714 1.00 74.56 486 MET A CA 1
ATOM 3727 C C . MET A 1 486 ? -1.347 2.318 -7.375 1.00 74.56 486 MET A C 1
ATOM 3729 O O . MET A 1 486 ? -2.196 1.487 -7.053 1.00 74.56 486 MET A O 1
ATOM 3733 N N . VAL A 1 487 ? -0.351 2.655 -6.547 1.00 68.44 487 VAL A N 1
ATOM 3734 C CA . VAL A 1 487 ? -0.215 2.109 -5.180 1.00 68.44 487 VAL A CA 1
ATOM 3735 C C . VAL A 1 487 ? -1.347 2.588 -4.251 1.00 68.44 487 VAL A C 1
ATOM 3737 O O . VAL A 1 487 ? -1.719 1.875 -3.315 1.00 68.44 487 VAL A O 1
ATOM 3740 N N . GLN A 1 488 ? -1.929 3.763 -4.515 1.00 68.69 488 GLN A N 1
ATOM 3741 C CA . GLN A 1 488 ? -3.044 4.331 -3.748 1.00 68.69 488 GLN A CA 1
ATOM 3742 C C . GLN A 1 488 ? -4.430 3.802 -4.157 1.00 68.69 488 GLN A C 1
ATOM 3744 O O . GLN A 1 488 ? -5.323 3.838 -3.315 1.00 68.69 488 GLN A O 1
ATOM 3749 N N . LEU A 1 489 ? -4.615 3.264 -5.374 1.00 70.31 489 LEU A N 1
ATOM 3750 C CA . LEU A 1 489 ? -5.907 2.726 -5.849 1.00 70.31 489 LEU A CA 1
ATOM 3751 C C . LEU A 1 489 ? -6.478 1.630 -4.935 1.00 70.31 489 LEU A C 1
ATOM 3753 O O . LEU A 1 489 ? -7.669 1.620 -4.636 1.00 70.31 489 LEU A O 1
ATOM 3757 N N . ALA A 1 490 ? -5.632 0.702 -4.480 1.00 68.75 490 ALA A N 1
ATOM 3758 C CA . ALA A 1 490 ? -6.006 -0.286 -3.471 1.00 68.75 490 ALA A CA 1
ATOM 3759 C C . ALA A 1 490 ? -4.778 -0.698 -2.639 1.00 68.75 490 ALA A C 1
ATOM 3761 O O . ALA A 1 490 ? -4.157 -1.726 -2.922 1.00 68.75 490 ALA A O 1
ATOM 3762 N N . PRO A 1 491 ? -4.425 0.048 -1.573 1.00 62.16 491 PRO A N 1
ATOM 3763 C CA . PRO A 1 491 ? -3.205 -0.193 -0.804 1.00 62.16 491 PRO A CA 1
ATOM 3764 C C . PRO A 1 491 ? -3.027 -1.637 -0.287 1.00 62.16 491 PRO A C 1
ATOM 3766 O O . PRO A 1 491 ? -1.898 -2.126 -0.342 1.00 62.16 491 PRO A O 1
ATOM 3769 N N . PRO A 1 492 ? -4.082 -2.378 0.138 1.00 58.53 492 PRO A N 1
ATOM 3770 C CA . PRO A 1 492 ? -3.957 -3.790 0.526 1.00 58.53 492 PRO A CA 1
ATOM 3771 C C . PRO A 1 492 ? -3.559 -4.747 -0.610 1.00 58.53 492 PRO A C 1
ATOM 3773 O O . PRO A 1 492 ? -2.986 -5.796 -0.335 1.00 58.53 492 PRO A O 1
ATOM 3776 N N . PHE A 1 493 ? -3.855 -4.396 -1.866 1.00 70.25 493 PHE A N 1
ATOM 3777 C CA . PHE A 1 493 ? -3.583 -5.205 -3.063 1.00 70.25 493 PHE A CA 1
ATOM 3778 C C . PHE A 1 493 ? -2.491 -4.589 -3.958 1.00 70.25 493 PHE A C 1
ATOM 3780 O O . PHE A 1 493 ? -2.239 -5.081 -5.057 1.00 70.25 493 PHE A O 1
ATOM 3787 N N . SER A 1 494 ? -1.818 -3.537 -3.482 1.00 66.81 494 SER A N 1
ATOM 3788 C CA . SER A 1 494 ? -0.820 -2.746 -4.218 1.00 66.81 494 SER A CA 1
ATOM 3789 C C . SER A 1 494 ? 0.290 -3.582 -4.866 1.00 66.81 494 SER A C 1
ATOM 3791 O O . SER A 1 494 ? 0.671 -3.298 -5.999 1.00 66.81 494 SER A O 1
ATOM 3793 N N . GLY A 1 495 ? 0.765 -4.647 -4.211 1.00 66.94 495 GLY A N 1
ATOM 3794 C CA . GLY A 1 495 ? 1.750 -5.572 -4.788 1.00 66.94 495 GLY A CA 1
ATOM 3795 C C . GLY A 1 495 ? 1.225 -6.371 -5.990 1.00 66.94 495 GLY A C 1
ATOM 3796 O O . GLY A 1 495 ? 1.939 -6.525 -6.976 1.00 66.94 495 GLY A O 1
ATOM 3797 N N . ILE A 1 496 ? -0.037 -6.816 -5.949 1.00 74.00 496 ILE A N 1
ATOM 3798 C CA . ILE A 1 496 ? -0.687 -7.543 -7.057 1.00 74.00 496 ILE A CA 1
ATOM 3799 C C . ILE A 1 496 ? -0.946 -6.591 -8.223 1.00 74.00 496 ILE A C 1
ATOM 3801 O O . ILE A 1 496 ? -0.615 -6.917 -9.358 1.00 74.00 496 ILE A O 1
ATOM 3805 N N . ILE A 1 497 ? -1.473 -5.397 -7.930 1.00 77.56 497 ILE A N 1
ATOM 3806 C CA . ILE A 1 497 ? -1.651 -4.323 -8.914 1.00 77.56 497 ILE A CA 1
ATOM 3807 C C . ILE A 1 497 ? -0.319 -4.030 -9.614 1.00 77.56 497 ILE A C 1
ATOM 3809 O O . ILE A 1 497 ? -0.245 -4.112 -10.833 1.00 77.56 497 ILE A O 1
ATOM 3813 N N . THR A 1 498 ? 0.750 -3.788 -8.851 1.00 76.12 498 THR A N 1
ATOM 3814 C CA . THR A 1 498 ? 2.085 -3.502 -9.401 1.00 76.12 498 THR A CA 1
ATOM 3815 C C . THR A 1 498 ? 2.603 -4.655 -10.269 1.00 76.12 498 THR A C 1
ATOM 3817 O O . THR A 1 498 ? 3.133 -4.407 -11.349 1.00 76.12 498 THR A O 1
ATOM 3820 N N . GLY A 1 499 ? 2.411 -5.910 -9.844 1.00 76.88 499 GLY A N 1
ATOM 3821 C CA . GLY A 1 499 ? 2.798 -7.093 -10.621 1.00 76.88 499 GLY A CA 1
ATOM 3822 C C . GLY A 1 499 ? 2.060 -7.216 -11.959 1.00 76.88 499 GLY A C 1
ATOM 3823 O O . GLY A 1 499 ? 2.700 -7.459 -12.978 1.00 76.88 499 GLY A O 1
ATOM 3824 N N . ILE A 1 500 ? 0.740 -6.990 -11.979 1.00 81.94 500 ILE A N 1
ATOM 3825 C CA . ILE A 1 500 ? -0.070 -6.991 -13.211 1.00 81.94 500 ILE A CA 1
ATOM 3826 C C . ILE A 1 500 ? 0.377 -5.858 -14.144 1.00 81.94 500 ILE A C 1
ATOM 3828 O O . ILE A 1 500 ? 0.628 -6.097 -15.324 1.00 81.94 500 ILE A O 1
ATOM 3832 N N . SER A 1 501 ? 0.532 -4.642 -13.616 1.00 84.19 501 SER A N 1
ATOM 3833 C CA . SER A 1 501 ? 0.929 -3.475 -14.404 1.00 84.19 501 SER A CA 1
ATOM 3834 C C . SER A 1 501 ? 2.292 -3.666 -15.072 1.00 84.19 501 SER A C 1
ATOM 3836 O O . SER A 1 501 ? 2.414 -3.461 -16.277 1.00 84.19 501 SER A O 1
ATOM 3838 N N . PHE A 1 502 ? 3.311 -4.125 -14.334 1.00 82.12 502 PHE A N 1
ATOM 3839 C CA . PHE A 1 502 ? 4.637 -4.353 -14.919 1.00 82.12 502 PHE A CA 1
ATOM 3840 C C . PHE A 1 502 ? 4.718 -5.605 -15.810 1.00 82.12 502 PHE A C 1
ATOM 3842 O O . PHE A 1 502 ? 5.525 -5.618 -16.736 1.00 82.12 502 PHE A O 1
ATOM 3849 N N . PHE A 1 503 ? 3.866 -6.618 -15.614 1.00 86.50 503 PHE A N 1
ATOM 3850 C CA . PHE A 1 503 ? 3.713 -7.721 -16.575 1.00 86.50 503 PHE A CA 1
ATOM 3851 C C . PHE A 1 503 ? 3.193 -7.214 -17.933 1.00 86.50 503 PHE A C 1
ATOM 3853 O O . PHE A 1 503 ? 3.701 -7.613 -18.979 1.00 86.50 503 PHE A O 1
ATOM 3860 N N . ILE A 1 504 ? 2.237 -6.280 -17.928 1.00 89.19 504 ILE A N 1
ATOM 3861 C CA . ILE A 1 504 ? 1.722 -5.649 -19.153 1.00 89.19 504 ILE A CA 1
ATOM 3862 C C . ILE A 1 504 ? 2.791 -4.744 -19.792 1.00 89.19 504 ILE A C 1
ATOM 3864 O O . ILE A 1 504 ? 3.033 -4.849 -20.994 1.00 89.19 504 ILE A O 1
ATOM 3868 N N . VAL A 1 505 ? 3.505 -3.927 -19.007 1.00 89.44 505 VAL A N 1
ATOM 3869 C CA . VAL A 1 505 ? 4.653 -3.132 -19.499 1.00 89.44 505 VAL A CA 1
ATOM 3870 C C . VAL A 1 505 ? 5.727 -4.020 -20.135 1.00 89.44 505 VAL A C 1
ATOM 3872 O O . VAL A 1 505 ? 6.275 -3.661 -21.176 1.00 89.44 505 VAL A O 1
ATOM 3875 N N . ALA A 1 506 ? 6.014 -5.194 -19.564 1.00 89.12 506 ALA A N 1
ATOM 3876 C CA . ALA A 1 506 ? 6.975 -6.132 -20.138 1.00 89.12 506 ALA A CA 1
ATOM 3877 C C . ALA A 1 506 ? 6.547 -6.603 -21.541 1.00 89.12 506 ALA A C 1
ATOM 3879 O O . ALA A 1 506 ? 7.370 -6.538 -22.454 1.00 89.12 506 ALA A O 1
ATOM 3880 N N . TRP A 1 507 ? 5.272 -6.966 -21.742 1.00 92.25 507 TRP A N 1
ATOM 3881 C CA . TRP A 1 507 ? 4.716 -7.305 -23.063 1.00 92.25 507 TRP A CA 1
ATOM 3882 C C . TRP A 1 507 ? 4.838 -6.168 -24.082 1.00 92.25 507 TRP A C 1
ATOM 3884 O O . TRP A 1 507 ? 5.368 -6.380 -25.174 1.00 92.25 507 TRP A O 1
ATOM 3894 N N . PHE A 1 508 ? 4.418 -4.949 -23.726 1.00 93.00 508 PHE A N 1
ATOM 3895 C CA . PHE A 1 508 ? 4.575 -3.792 -24.616 1.00 93.00 508 PHE A CA 1
ATOM 3896 C C . PHE A 1 508 ? 6.052 -3.486 -24.905 1.00 93.00 508 PHE A C 1
ATOM 3898 O O . PHE A 1 508 ? 6.389 -3.117 -26.026 1.00 93.00 508 PHE A O 1
ATOM 3905 N N . GLY A 1 509 ? 6.951 -3.704 -23.942 1.00 91.31 509 GLY A N 1
ATOM 3906 C CA . GLY A 1 509 ? 8.395 -3.558 -24.126 1.00 91.31 509 GLY A CA 1
ATOM 3907 C C . GLY A 1 509 ? 9.034 -4.613 -25.040 1.00 91.31 509 GLY A C 1
ATOM 3908 O O . GLY A 1 509 ? 9.986 -4.284 -25.744 1.00 91.31 509 GLY A O 1
ATOM 3909 N N . ILE A 1 510 ? 8.510 -5.847 -25.086 1.00 93.88 510 ILE A N 1
ATOM 3910 C CA . ILE A 1 510 ? 8.901 -6.865 -26.084 1.00 93.88 510 ILE A CA 1
ATOM 3911 C C . ILE A 1 510 ? 8.532 -6.363 -27.483 1.00 93.88 510 ILE A C 1
ATOM 3913 O O . ILE A 1 510 ? 9.405 -6.251 -28.343 1.00 93.88 510 ILE A O 1
ATOM 3917 N N . GLY A 1 511 ? 7.261 -5.992 -27.681 1.00 93.62 511 GLY A N 1
ATOM 3918 C CA . GLY A 1 511 ? 6.763 -5.484 -28.963 1.00 93.62 511 GLY A CA 1
ATOM 3919 C C . GLY A 1 511 ? 7.512 -4.236 -29.434 1.00 93.62 511 GLY A C 1
ATOM 3920 O O . GLY A 1 511 ? 7.956 -4.189 -30.573 1.00 93.62 511 GLY A O 1
ATOM 3921 N N . ASN A 1 512 ? 7.739 -3.270 -28.541 1.00 92.94 512 ASN A N 1
ATOM 3922 C CA . ASN A 1 512 ? 8.492 -2.040 -28.804 1.00 92.94 512 ASN A CA 1
ATOM 3923 C C . ASN A 1 512 ? 9.921 -2.313 -29.306 1.00 92.94 512 ASN A C 1
ATOM 3925 O O . ASN A 1 512 ? 10.365 -1.726 -30.292 1.00 92.94 512 ASN A O 1
ATOM 3929 N N . LYS A 1 513 ? 10.649 -3.226 -28.651 1.00 92.00 513 LYS A N 1
ATOM 3930 C CA . LYS A 1 513 ? 12.040 -3.539 -29.009 1.00 92.00 513 LYS A CA 1
ATOM 3931 C C . LYS A 1 513 ? 12.158 -4.257 -30.351 1.00 92.00 513 LYS A C 1
ATOM 3933 O O . LYS A 1 513 ? 13.072 -3.943 -31.106 1.00 92.00 513 LYS A O 1
ATOM 3938 N N . ILE A 1 514 ? 11.226 -5.162 -30.652 1.00 92.88 514 ILE A N 1
ATOM 3939 C CA . ILE A 1 514 ? 11.147 -5.824 -31.961 1.00 92.88 514 ILE A CA 1
ATOM 3940 C C . ILE A 1 514 ? 10.744 -4.803 -33.033 1.00 92.88 514 ILE A C 1
ATOM 3942 O O . ILE A 1 514 ? 11.453 -4.659 -34.020 1.00 92.88 514 ILE A O 1
ATOM 3946 N N . LEU A 1 515 ? 9.681 -4.021 -32.812 1.00 93.00 515 LEU A N 1
ATOM 3947 C CA . LEU A 1 515 ? 9.179 -3.027 -33.767 1.00 93.00 515 LEU A CA 1
ATOM 3948 C C . LEU A 1 515 ? 10.214 -1.939 -34.087 1.00 93.00 515 LEU A C 1
ATOM 3950 O O . LEU A 1 515 ? 10.399 -1.596 -35.249 1.00 93.00 515 LEU A O 1
ATOM 3954 N N . THR A 1 516 ? 10.923 -1.426 -33.077 1.00 92.56 516 THR A N 1
ATOM 3955 C CA . THR A 1 516 ? 11.990 -0.429 -33.262 1.00 92.56 516 THR A CA 1
ATOM 3956 C C . THR A 1 516 ? 13.093 -0.966 -34.174 1.00 92.56 516 THR A C 1
ATOM 3958 O O . THR A 1 516 ? 13.581 -0.238 -35.034 1.00 92.56 516 THR A O 1
ATOM 3961 N N . LYS A 1 517 ? 13.477 -2.239 -34.017 1.00 89.50 517 LYS A N 1
ATOM 3962 C CA . LYS A 1 517 ? 14.526 -2.860 -34.831 1.00 89.50 517 LYS A CA 1
ATOM 3963 C C . LYS A 1 517 ? 14.049 -3.329 -36.206 1.00 89.50 517 LYS A C 1
ATOM 3965 O O . LYS A 1 517 ? 14.812 -3.215 -37.156 1.00 89.50 517 LYS A O 1
ATOM 3970 N N . TRP A 1 518 ? 12.779 -3.711 -36.321 1.00 90.81 518 TRP A N 1
ATOM 3971 C CA . TRP A 1 518 ? 12.123 -3.975 -37.600 1.00 90.81 518 TRP A CA 1
ATOM 3972 C C . TRP A 1 518 ? 12.006 -2.712 -38.471 1.00 90.81 518 TRP A C 1
ATOM 3974 O O . TRP A 1 518 ? 12.152 -2.794 -39.687 1.00 90.81 518 TRP A O 1
ATOM 3984 N N . ILE A 1 519 ? 11.782 -1.542 -37.852 1.00 92.19 519 ILE A N 1
ATOM 3985 C CA . ILE A 1 519 ? 11.809 -0.232 -38.525 1.00 92.19 519 ILE A CA 1
ATOM 3986 C C . ILE A 1 519 ? 13.247 0.163 -38.889 1.00 92.19 519 ILE A C 1
ATOM 3988 O O . ILE A 1 519 ? 13.500 0.564 -40.020 1.00 92.19 519 ILE A O 1
ATOM 3992 N N . VAL A 1 520 ? 14.187 0.072 -37.941 1.00 90.06 520 VAL A N 1
ATOM 3993 C CA . VAL A 1 520 ? 15.575 0.527 -38.123 1.00 90.06 520 VAL A CA 1
ATOM 3994 C C . VAL A 1 520 ? 16.449 -0.609 -38.671 1.00 90.06 520 VAL A C 1
ATOM 3996 O O . VAL A 1 520 ? 17.211 -1.244 -37.936 1.00 90.06 520 VAL A O 1
ATOM 3999 N N . GLN A 1 521 ? 16.331 -0.864 -39.976 1.00 84.75 521 GLN A N 1
ATOM 4000 C CA . GLN A 1 521 ? 17.120 -1.867 -40.707 1.00 84.75 521 GLN A CA 1
ATOM 4001 C C . GLN A 1 521 ? 18.459 -1.319 -41.217 1.00 84.75 521 GLN A C 1
ATOM 4003 O O . GLN A 1 521 ? 19.441 -2.057 -41.291 1.00 84.75 521 GLN A O 1
ATOM 4008 N N . HIS A 1 522 ? 18.518 -0.032 -41.561 1.00 80.88 522 HIS A N 1
ATOM 4009 C CA . HIS A 1 522 ? 19.706 0.608 -42.134 1.00 80.88 522 HIS A CA 1
ATOM 4010 C C . HIS A 1 522 ? 20.258 1.737 -41.255 1.00 80.88 522 HIS A C 1
ATOM 4012 O O . HIS A 1 522 ? 21.394 2.159 -41.453 1.00 80.88 522 HIS A O 1
ATOM 4018 N N . GLY A 1 523 ? 19.493 2.211 -40.267 1.00 82.12 523 GLY A N 1
ATOM 4019 C CA . GLY A 1 523 ? 19.922 3.290 -39.374 1.00 82.12 523 GLY A CA 1
ATOM 4020 C C . GLY A 1 523 ? 19.676 4.686 -39.945 1.00 82.12 523 GLY A C 1
ATOM 4021 O O . GLY A 1 523 ? 20.194 5.660 -39.403 1.00 82.12 523 GLY A O 1
ATOM 4022 N N . SER A 1 524 ? 18.901 4.824 -41.027 1.00 87.75 524 SER A N 1
ATOM 4023 C CA . SER A 1 524 ? 18.685 6.135 -41.645 1.00 87.75 524 SER A CA 1
ATOM 4024 C C . SER A 1 524 ? 17.929 7.099 -40.720 1.00 87.75 524 SER A C 1
ATOM 4026 O O . SER A 1 524 ? 17.123 6.700 -39.873 1.00 87.75 524 SER A O 1
ATOM 4028 N N . GLN A 1 525 ? 18.139 8.406 -40.913 1.00 88.25 525 GLN A N 1
ATOM 4029 C CA . GLN A 1 525 ? 17.406 9.443 -40.173 1.00 88.25 525 GLN A CA 1
ATOM 4030 C C . GLN A 1 525 ? 15.882 9.310 -40.348 1.00 88.25 525 GLN A C 1
ATOM 4032 O O . GLN A 1 525 ? 15.139 9.644 -39.429 1.00 88.25 525 GLN A O 1
ATOM 4037 N N . GLN A 1 526 ? 15.404 8.792 -41.487 1.00 89.38 526 GLN A N 1
ATOM 4038 C CA . GLN A 1 526 ? 13.974 8.587 -41.740 1.00 89.38 526 GLN A CA 1
ATOM 4039 C C . GLN A 1 526 ? 13.401 7.424 -40.912 1.00 89.38 526 GLN A C 1
ATOM 4041 O O . GLN A 1 526 ? 12.329 7.573 -40.327 1.00 89.38 526 GLN A O 1
ATOM 4046 N N . GLU A 1 527 ? 14.128 6.311 -40.777 1.00 92.62 527 GLU A N 1
ATOM 4047 C CA . GLU A 1 527 ? 13.736 5.194 -39.900 1.00 92.62 527 GLU A CA 1
ATOM 4048 C C . GLU A 1 527 ? 13.675 5.643 -38.433 1.00 92.62 527 GLU A C 1
ATOM 4050 O O . GLU A 1 527 ? 12.662 5.458 -37.752 1.00 92.62 527 GLU A O 1
ATOM 4055 N N . TRP A 1 528 ? 14.724 6.323 -37.956 1.00 92.81 528 TRP A N 1
ATOM 4056 C CA . TRP A 1 528 ? 14.760 6.879 -36.601 1.00 92.81 528 TRP A CA 1
ATOM 4057 C C . TRP A 1 528 ? 13.678 7.942 -36.367 1.00 92.81 528 TRP A C 1
ATOM 4059 O O . TRP A 1 528 ? 13.085 7.983 -35.287 1.00 92.81 528 TRP A O 1
ATOM 4069 N N . ALA A 1 529 ? 13.357 8.760 -37.374 1.00 93.56 529 ALA A N 1
ATOM 4070 C CA . ALA A 1 529 ? 12.252 9.709 -37.299 1.00 93.56 529 ALA A CA 1
ATOM 4071 C C . ALA A 1 529 ? 10.913 8.997 -37.055 1.00 93.56 529 ALA A C 1
ATOM 4073 O O . ALA A 1 529 ? 10.174 9.411 -36.162 1.00 93.56 529 ALA A O 1
ATOM 4074 N N . VAL A 1 530 ? 10.619 7.897 -37.762 1.00 94.50 530 VAL A N 1
ATOM 4075 C CA . VAL A 1 530 ? 9.404 7.089 -37.531 1.00 94.50 530 VAL A CA 1
ATOM 4076 C C . VAL A 1 530 ? 9.360 6.549 -36.096 1.00 94.50 530 VAL A C 1
ATOM 4078 O O . VAL A 1 530 ? 8.327 6.682 -35.436 1.00 94.50 530 VAL A O 1
ATOM 4081 N N . VAL A 1 531 ? 10.473 6.022 -35.569 1.00 94.94 531 VAL A N 1
ATOM 4082 C CA . VAL A 1 531 ? 10.558 5.541 -34.173 1.00 94.94 531 VAL A CA 1
ATOM 4083 C C . VAL A 1 531 ? 10.213 6.652 -33.172 1.00 94.94 531 VAL A C 1
ATOM 4085 O O . VAL A 1 531 ? 9.414 6.432 -32.254 1.00 94.94 531 VAL A O 1
ATOM 4088 N N . PHE A 1 532 ? 10.752 7.863 -33.345 1.00 94.81 532 PHE A N 1
ATOM 4089 C CA . PHE A 1 532 ? 10.441 8.989 -32.458 1.00 94.81 532 PHE A CA 1
ATOM 4090 C C . PHE A 1 532 ? 9.032 9.564 -32.672 1.00 94.81 532 PHE A C 1
ATOM 4092 O O . PHE A 1 532 ? 8.396 9.929 -31.686 1.00 94.81 532 PHE A O 1
ATOM 4099 N N . TYR A 1 533 ? 8.490 9.589 -33.895 1.00 95.12 533 TYR A N 1
ATOM 4100 C CA . TYR A 1 533 ? 7.099 10.001 -34.130 1.00 95.12 533 TYR A CA 1
ATOM 4101 C C . TYR A 1 533 ? 6.109 9.054 -33.440 1.00 95.12 533 TYR A C 1
ATOM 4103 O O . TYR A 1 533 ? 5.228 9.521 -32.719 1.00 95.12 533 TYR A O 1
ATOM 4111 N N . VAL A 1 534 ? 6.290 7.733 -33.570 1.00 94.88 534 VAL A N 1
ATOM 4112 C CA . VAL A 1 534 ? 5.486 6.733 -32.841 1.00 94.88 534 VAL A CA 1
ATOM 4113 C C . VAL A 1 534 ? 5.626 6.927 -31.328 1.00 94.88 534 VAL A C 1
ATOM 4115 O O . VAL A 1 534 ? 4.625 6.958 -30.613 1.00 94.88 534 VAL A O 1
ATOM 4118 N N . SER A 1 535 ? 6.850 7.138 -30.837 1.00 94.38 535 SER A N 1
ATOM 4119 C CA . SER A 1 535 ? 7.124 7.376 -29.412 1.00 94.38 535 SER A CA 1
ATOM 4120 C C . SER A 1 535 ? 6.446 8.638 -28.868 1.00 94.38 535 SER A C 1
ATOM 4122 O O . SER A 1 535 ? 5.878 8.602 -27.778 1.00 94.38 535 SER A O 1
ATOM 4124 N N . GLY A 1 536 ? 6.476 9.742 -29.622 1.00 94.25 536 GLY A N 1
ATOM 4125 C CA . GLY A 1 536 ? 5.834 11.006 -29.258 1.00 94.25 536 GLY A CA 1
ATOM 4126 C C . GLY A 1 536 ? 4.307 10.914 -29.266 1.00 94.25 536 GLY A C 1
ATOM 4127 O O . GLY A 1 536 ? 3.661 11.437 -28.359 1.00 94.25 536 GLY A O 1
ATOM 4128 N N . ILE A 1 537 ? 3.727 10.185 -30.229 1.00 94.19 537 ILE A N 1
ATOM 4129 C CA . ILE A 1 537 ? 2.284 9.898 -30.267 1.00 94.19 537 ILE A CA 1
ATOM 4130 C C . ILE A 1 537 ? 1.880 9.095 -29.028 1.00 94.19 537 ILE A C 1
ATOM 4132 O O . ILE A 1 537 ? 0.973 9.510 -28.311 1.00 94.19 537 ILE A O 1
ATOM 4136 N N . VAL A 1 538 ? 2.580 7.993 -28.731 1.00 94.06 538 VAL A N 1
ATOM 4137 C CA . VAL A 1 538 ? 2.304 7.151 -27.554 1.00 94.06 538 VAL A CA 1
ATOM 4138 C C . VAL A 1 538 ? 2.439 7.952 -26.253 1.00 94.06 538 VAL A C 1
ATOM 4140 O O . VAL A 1 538 ? 1.550 7.881 -25.407 1.00 94.06 538 VAL A O 1
ATOM 4143 N N . ALA A 1 539 ? 3.470 8.793 -26.123 1.00 92.75 539 ALA A N 1
ATOM 4144 C CA . ALA A 1 539 ? 3.656 9.682 -24.974 1.00 92.75 539 ALA A CA 1
ATOM 4145 C C . ALA A 1 539 ? 2.542 10.737 -24.802 1.00 92.75 539 ALA A C 1
ATOM 4147 O O . ALA A 1 539 ? 2.333 11.226 -23.691 1.00 92.75 539 ALA A O 1
ATOM 4148 N N . ALA A 1 540 ? 1.827 11.099 -25.873 1.00 92.12 540 ALA A N 1
ATOM 4149 C CA . ALA A 1 540 ? 0.734 12.070 -25.833 1.00 92.12 540 ALA A CA 1
ATOM 4150 C C . ALA A 1 540 ? -0.625 11.454 -25.442 1.00 92.12 540 ALA A C 1
ATOM 4152 O O . ALA A 1 540 ? -1.484 12.166 -24.917 1.00 92.12 540 ALA A O 1
ATOM 4153 N N . LEU A 1 541 ? -0.837 10.147 -25.649 1.00 90.56 541 LEU A N 1
ATOM 4154 C CA . LEU A 1 541 ? -2.124 9.484 -25.372 1.00 90.56 541 LEU A CA 1
ATOM 4155 C C . LEU A 1 541 ? -2.650 9.684 -23.930 1.00 90.56 541 LEU A C 1
ATOM 4157 O O . LEU A 1 541 ? -3.851 9.936 -23.780 1.00 90.56 541 LEU A O 1
ATOM 4161 N N . PRO A 1 542 ? -1.821 9.658 -22.861 1.00 85.06 542 PRO A N 1
ATOM 4162 C CA . PRO A 1 542 ? -2.310 9.852 -21.495 1.00 85.06 542 PRO A CA 1
ATOM 4163 C C . PRO A 1 542 ? -2.841 11.259 -21.214 1.00 85.06 542 PRO A C 1
ATOM 4165 O O . PRO A 1 542 ? -3.558 11.430 -20.231 1.00 85.06 542 PRO A O 1
ATOM 4168 N N . ILE A 1 543 ? -2.543 12.262 -22.051 1.00 82.62 543 ILE A N 1
ATOM 4169 C CA . ILE A 1 543 ? -3.118 13.614 -21.932 1.00 82.62 543 ILE A CA 1
ATOM 4170 C C . ILE A 1 543 ? -4.640 13.542 -22.123 1.00 82.62 543 ILE A C 1
ATOM 4172 O O . ILE A 1 543 ? -5.391 14.148 -21.361 1.00 82.62 543 ILE A O 1
ATOM 4176 N N . ILE A 1 544 ? -5.086 12.745 -23.099 1.00 68.94 544 ILE A N 1
ATOM 4177 C CA . ILE A 1 544 ? -6.496 12.575 -23.465 1.00 68.94 544 ILE A CA 1
ATOM 4178 C C . ILE A 1 544 ? -7.236 11.782 -22.373 1.00 68.94 544 ILE A C 1
ATOM 4180 O O . ILE A 1 544 ? -8.302 12.196 -21.916 1.00 68.94 544 ILE A O 1
ATOM 4184 N N . ASP A 1 545 ? -6.649 10.681 -21.891 1.00 62.41 545 ASP A N 1
ATOM 4185 C CA . ASP A 1 545 ? -7.256 9.825 -20.858 1.00 62.41 545 ASP A CA 1
ATOM 4186 C C . ASP A 1 545 ? -7.269 10.482 -19.458 1.00 62.41 545 ASP A C 1
ATOM 4188 O O . ASP A 1 545 ? -8.271 10.423 -18.737 1.00 62.41 545 ASP A O 1
ATOM 4192 N N . SER A 1 546 ? -6.205 11.211 -19.086 1.00 54.66 546 SER A N 1
ATOM 4193 C CA . SER A 1 546 ? -6.088 11.878 -17.773 1.00 54.66 546 SER A CA 1
ATOM 4194 C C . SER A 1 546 ? -7.207 12.885 -17.503 1.00 54.66 546 SER A C 1
ATOM 4196 O O . SER A 1 546 ? -7.591 13.083 -16.343 1.00 54.66 546 SER A O 1
ATOM 4198 N N . CYS A 1 547 ? -7.761 13.513 -18.543 1.00 48.34 547 CYS A N 1
ATOM 4199 C CA . CYS A 1 547 ? -8.932 14.380 -18.426 1.00 48.34 547 CYS A CA 1
ATOM 4200 C C . CYS A 1 547 ? -10.173 13.611 -17.938 1.00 48.34 547 CYS A C 1
ATOM 4202 O O . CYS A 1 547 ? -10.904 14.126 -17.090 1.00 48.34 547 CYS A O 1
ATOM 4204 N N . CYS A 1 548 ? -10.359 12.365 -18.378 1.00 41.75 548 CYS A N 1
ATOM 4205 C CA . CYS A 1 548 ? -11.611 11.620 -18.241 1.00 41.75 548 CYS A CA 1
ATOM 4206 C C . CYS A 1 548 ? -11.648 10.628 -17.064 1.00 41.75 548 CYS A C 1
ATOM 4208 O O . CYS A 1 548 ? -12.629 10.607 -16.322 1.00 41.75 548 CYS A O 1
ATOM 4210 N N . THR A 1 549 ? -10.611 9.807 -16.859 1.00 50.78 549 THR A N 1
ATOM 4211 C CA . THR A 1 549 ? -10.756 8.529 -16.117 1.00 50.78 549 THR A CA 1
ATOM 4212 C C . THR A 1 549 ? -10.056 8.455 -14.758 1.00 50.78 549 THR A C 1
ATOM 4214 O O . THR A 1 549 ? -10.559 7.779 -13.861 1.00 50.78 549 THR A O 1
ATOM 4217 N N . MET A 1 550 ? -8.939 9.165 -14.542 1.00 50.22 550 MET A N 1
ATOM 4218 C CA . MET A 1 550 ? -8.163 9.098 -13.285 1.00 50.22 550 MET A CA 1
ATOM 4219 C C . MET A 1 550 ? -8.816 9.835 -12.089 1.00 50.22 550 MET A C 1
ATOM 4221 O O . MET A 1 550 ? -8.184 10.667 -11.436 1.00 50.22 550 MET A O 1
ATOM 4225 N N . SER A 1 551 ? -10.090 9.567 -11.785 1.00 43.50 551 SER A N 1
ATOM 4226 C CA . SER A 1 551 ? -10.718 9.964 -10.516 1.00 43.50 551 SER A CA 1
ATOM 4227 C C . SER A 1 551 ? -10.613 8.805 -9.527 1.00 43.50 551 SER A C 1
ATOM 4229 O O . SER A 1 551 ? -11.282 7.788 -9.687 1.00 43.50 551 SER A O 1
ATOM 4231 N N . GLY A 1 552 ? -9.757 8.947 -8.513 1.00 42.41 552 GLY A N 1
ATOM 4232 C CA . GLY A 1 552 ? -9.418 7.894 -7.541 1.00 42.41 552 GLY A CA 1
ATOM 4233 C C . GLY A 1 552 ? -10.516 7.517 -6.536 1.00 42.41 552 GLY A C 1
ATOM 4234 O O . GLY A 1 552 ? -10.202 6.940 -5.499 1.00 42.41 552 GLY A O 1
ATOM 4235 N N . ASP A 1 553 ? -11.778 7.842 -6.818 1.00 34.19 553 ASP A N 1
ATOM 4236 C CA . ASP A 1 553 ? -12.918 7.521 -5.964 1.00 34.19 553 ASP A CA 1
ATOM 4237 C C . ASP A 1 553 ? -13.541 6.193 -6.402 1.00 34.19 553 ASP A C 1
ATOM 4239 O O . ASP A 1 553 ? -14.166 6.088 -7.461 1.00 34.19 553 ASP A O 1
ATOM 4243 N N . LEU A 1 554 ? -13.413 5.173 -5.551 1.00 32.97 554 LEU A N 1
ATOM 4244 C CA . LEU A 1 554 ? -14.167 3.927 -5.670 1.00 32.97 554 LEU A CA 1
ATOM 4245 C C . LEU A 1 554 ? -15.662 4.209 -5.448 1.00 32.97 554 LEU A C 1
ATOM 4247 O O . LEU A 1 554 ? -16.171 4.114 -4.332 1.00 32.97 554 LEU A O 1
ATOM 4251 N N . LYS A 1 555 ? -16.382 4.544 -6.525 1.00 25.59 555 LYS A N 1
ATOM 4252 C CA . LYS A 1 555 ? -17.849 4.524 -6.532 1.00 25.59 555 LYS A CA 1
ATOM 4253 C C . LYS A 1 555 ? -18.324 3.108 -6.202 1.00 25.59 555 LYS A C 1
ATOM 4255 O O . LYS A 1 555 ? -18.169 2.202 -7.021 1.00 25.59 555 LYS A O 1
ATOM 4260 N N . ASN A 1 556 ? -18.942 2.930 -5.034 1.00 25.09 556 ASN A N 1
ATOM 4261 C CA . ASN A 1 556 ? -19.719 1.727 -4.743 1.00 25.09 556 ASN A CA 1
ATOM 4262 C C . ASN A 1 556 ? -20.798 1.561 -5.833 1.00 25.09 556 ASN A C 1
ATOM 4264 O O . ASN A 1 556 ? -21.555 2.508 -6.069 1.00 25.09 556 ASN A O 1
ATOM 4268 N N . PRO A 1 557 ? -20.894 0.400 -6.506 1.00 26.98 557 PRO A N 1
ATOM 4269 C CA . PRO A 1 557 ? -21.816 0.198 -7.622 1.00 26.98 557 PRO A CA 1
ATOM 4270 C C . PRO A 1 557 ? -23.251 -0.091 -7.139 1.00 26.98 557 PRO A C 1
ATOM 4272 O O . PRO A 1 557 ? -23.804 -1.148 -7.428 1.00 26.98 557 PRO A O 1
ATOM 4275 N N . SER A 1 558 ? -23.853 0.831 -6.375 1.00 29.42 558 SER A N 1
ATOM 4276 C CA . SER A 1 558 ? -25.216 0.671 -5.842 1.00 29.42 558 SER A CA 1
ATOM 4277 C C . SER A 1 558 ? -25.892 1.982 -5.388 1.00 29.42 558 SER A C 1
ATOM 4279 O O . SER A 1 558 ? -26.301 2.092 -4.235 1.00 29.42 558 SER A O 1
ATOM 4281 N N . THR A 1 559 ? -26.052 2.961 -6.285 1.00 28.77 559 THR A N 1
ATOM 4282 C CA . THR A 1 559 ? -27.095 4.013 -6.177 1.00 28.77 559 THR A CA 1
ATOM 4283 C C . THR A 1 559 ? -27.469 4.567 -7.558 1.00 28.77 559 THR A C 1
ATOM 4285 O O . THR A 1 559 ? -27.028 5.638 -7.973 1.00 28.77 559 THR A O 1
ATOM 4288 N N . SER A 1 560 ? -28.340 3.854 -8.277 1.00 25.70 560 SER A N 1
ATOM 4289 C CA . SER A 1 560 ? -29.273 4.514 -9.201 1.00 25.70 560 SER A CA 1
ATOM 4290 C C . SER A 1 560 ? -30.172 5.448 -8.381 1.00 25.70 560 SER A C 1
ATOM 4292 O O . SER A 1 560 ? -30.644 5.054 -7.315 1.00 25.70 560 SER A O 1
ATOM 4294 N N . GLY A 1 561 ? -30.341 6.694 -8.818 1.00 30.19 561 GLY A N 1
ATOM 4295 C CA . GLY A 1 561 ? -30.841 7.757 -7.943 1.00 30.19 561 GLY A CA 1
ATOM 4296 C C . GLY A 1 561 ? -32.340 7.709 -7.631 1.00 30.19 561 GLY A C 1
ATOM 4297 O O . GLY A 1 561 ? -33.157 7.451 -8.510 1.00 30.19 561 GLY A O 1
ATOM 4298 N N . SER A 1 562 ? -32.683 8.101 -6.404 1.00 26.66 562 SER A N 1
ATOM 4299 C CA . SER A 1 562 ? -33.924 8.808 -6.079 1.00 26.66 562 SER A CA 1
ATOM 4300 C C . SER A 1 562 ? -33.570 10.224 -5.603 1.00 26.66 562 SER A C 1
ATOM 4302 O O . SER A 1 562 ? -32.538 10.432 -4.956 1.00 26.66 562 SER A O 1
ATOM 4304 N N . GLN A 1 563 ? -34.394 11.221 -5.937 1.00 31.59 563 GLN A N 1
ATOM 4305 C CA . GLN A 1 563 ? -34.263 12.577 -5.388 1.00 31.59 563 GLN A CA 1
ATOM 4306 C C . GLN A 1 563 ? -34.917 12.638 -4.003 1.00 31.59 563 GLN A C 1
ATOM 4308 O O . GLN A 1 563 ? -36.019 13.157 -3.847 1.00 31.59 563 GLN A O 1
ATOM 4313 N N . ASP A 1 564 ? -34.240 12.090 -2.995 1.00 34.91 564 ASP A N 1
ATOM 4314 C CA . ASP A 1 564 ? -34.725 12.100 -1.615 1.00 34.91 564 ASP A CA 1
ATOM 4315 C C . ASP A 1 564 ? -34.131 13.228 -0.764 1.00 34.91 564 ASP A C 1
ATOM 4317 O O . ASP A 1 564 ? -32.967 13.616 -0.884 1.00 34.91 564 ASP A O 1
ATOM 4321 N N . SER A 1 565 ? -34.972 13.738 0.137 1.00 42.38 565 SER A N 1
ATOM 4322 C CA . SER A 1 565 ? -34.664 14.808 1.094 1.00 42.38 565 SER A CA 1
ATOM 4323 C C . SER A 1 565 ? -33.506 14.437 2.045 1.00 42.38 565 SER A C 1
ATOM 4325 O O . SER A 1 565 ? -33.300 13.253 2.325 1.00 42.38 565 SER A O 1
ATOM 4327 N N . PRO A 1 566 ? -32.743 15.427 2.560 1.00 50.84 566 PRO A N 1
ATOM 4328 C CA . PRO A 1 566 ? -31.450 15.192 3.205 1.00 50.84 566 PRO A CA 1
ATOM 4329 C C . PRO A 1 566 ? -31.502 14.184 4.361 1.00 50.84 566 PRO A C 1
ATOM 4331 O O . PRO A 1 566 ? -32.373 14.241 5.232 1.00 50.84 566 PRO A O 1
ATOM 4334 N N . ARG A 1 567 ? -30.521 13.275 4.360 1.00 72.56 567 ARG A N 1
ATOM 4335 C CA . ARG A 1 567 ? -30.278 12.268 5.401 1.00 72.56 567 ARG A CA 1
ATOM 4336 C C . ARG A 1 567 ? -29.178 12.733 6.350 1.00 72.56 567 ARG A C 1
ATOM 4338 O O . ARG A 1 567 ? -28.197 13.328 5.904 1.00 72.56 567 ARG A O 1
ATOM 4345 N N . PHE A 1 568 ? -29.321 12.415 7.632 1.00 83.25 568 PHE A N 1
ATOM 4346 C CA . PHE A 1 568 ? -28.312 12.710 8.651 1.00 83.25 568 PHE A CA 1
ATOM 4347 C C . PHE A 1 568 ? -27.194 11.667 8.607 1.00 83.25 568 PHE A C 1
ATOM 4349 O O . PHE A 1 568 ? -27.457 10.476 8.441 1.00 83.25 568 PHE A O 1
ATOM 4356 N N . ARG A 1 569 ? -25.944 12.099 8.779 1.00 89.88 569 ARG A N 1
ATOM 4357 C CA . ARG A 1 569 ? -24.757 11.235 8.692 1.00 89.88 569 ARG A CA 1
ATOM 4358 C C . ARG A 1 569 ? -24.172 10.994 10.081 1.00 89.88 569 ARG A C 1
ATOM 4360 O O . ARG A 1 569 ? -23.860 11.952 10.783 1.00 89.88 569 ARG A O 1
ATOM 4367 N N . CYS A 1 570 ? -23.994 9.735 10.476 1.00 92.25 570 CYS A N 1
ATOM 4368 C CA . CYS A 1 570 ? -23.485 9.366 11.801 1.00 92.25 570 CYS A CA 1
ATOM 4369 C C . CYS A 1 570 ? -22.111 8.676 11.742 1.00 92.25 570 CYS A C 1
ATOM 4371 O O . CYS A 1 570 ? -21.856 7.890 10.827 1.00 92.25 570 CYS A O 1
ATOM 4373 N N . LEU A 1 571 ? -21.254 8.931 12.737 1.00 95.25 571 LEU A N 1
ATOM 4374 C CA . LEU A 1 571 ? -20.058 8.135 13.035 1.00 95.25 571 LEU A CA 1
ATOM 4375 C C . LEU A 1 571 ? -20.168 7.500 14.425 1.00 95.25 571 LEU A C 1
ATOM 4377 O O . LEU A 1 571 ? -20.492 8.189 15.389 1.00 95.25 571 LEU A O 1
ATOM 4381 N N . GLU A 1 572 ? -19.855 6.210 14.531 1.00 95.56 572 GLU A N 1
ATOM 4382 C CA . GLU A 1 572 ? -19.852 5.482 15.807 1.00 95.56 572 GLU A CA 1
ATOM 4383 C C . GLU A 1 572 ? -18.418 5.176 16.258 1.00 95.56 572 GLU A C 1
ATOM 4385 O O . GLU A 1 572 ? -17.709 4.405 15.608 1.00 95.56 572 GLU A O 1
ATOM 4390 N N . PHE A 1 573 ? -17.978 5.729 17.385 1.00 95.50 573 PHE A N 1
ATOM 4391 C CA . PHE A 1 573 ? -16.674 5.440 17.984 1.00 95.50 573 PHE A CA 1
ATOM 4392 C C . PHE A 1 573 ? -16.837 4.466 19.148 1.00 95.50 573 PHE A C 1
ATOM 4394 O O . PHE A 1 573 ? -17.734 4.621 19.973 1.00 95.50 573 PHE A O 1
ATOM 4401 N N . PHE A 1 574 ? -15.949 3.472 19.236 1.00 94.50 574 PHE A N 1
ATOM 4402 C CA . PHE A 1 574 ? -16.089 2.354 20.177 1.00 94.50 574 PHE A CA 1
ATOM 4403 C C . PHE A 1 574 ? -17.423 1.608 19.958 1.00 94.50 574 PHE A C 1
ATOM 4405 O O . PHE A 1 574 ? -18.162 1.314 20.893 1.00 94.50 574 PHE A O 1
ATOM 4412 N N . CYS A 1 575 ? -17.760 1.365 18.686 1.00 93.12 575 CYS A N 1
ATOM 4413 C CA . CYS A 1 575 ? -19.095 0.935 18.254 1.00 93.12 575 CYS A CA 1
ATOM 4414 C C . CYS A 1 575 ? -19.536 -0.452 18.769 1.00 93.12 575 CYS A C 1
ATOM 4416 O O . CYS A 1 575 ? -20.724 -0.783 18.698 1.00 93.12 575 CYS A O 1
ATOM 4418 N N . GLY A 1 576 ? -18.614 -1.267 19.298 1.00 93.50 576 GLY A N 1
ATOM 4419 C CA . GLY A 1 576 ? -18.923 -2.563 19.886 1.00 93.50 576 GLY A CA 1
ATOM 4420 C C . GLY A 1 576 ? -19.663 -3.471 18.904 1.00 93.50 576 GLY A C 1
ATOM 4421 O O . GLY A 1 576 ? -19.145 -3.808 17.843 1.00 93.50 576 GLY A O 1
ATOM 4422 N N . ILE A 1 577 ? -20.874 -3.883 19.284 1.00 94.25 577 ILE A N 1
ATOM 4423 C CA . ILE A 1 577 ? -21.770 -4.731 18.478 1.00 94.25 577 ILE A CA 1
ATOM 4424 C C . ILE A 1 577 ? -22.918 -3.953 17.809 1.00 94.25 577 ILE A C 1
ATOM 4426 O O . ILE A 1 577 ? -23.882 -4.565 17.365 1.00 94.25 577 ILE A O 1
ATOM 4430 N N . GLY A 1 578 ? -22.838 -2.618 17.739 1.00 93.56 578 GLY A N 1
ATOM 4431 C CA . GLY A 1 578 ? -23.820 -1.786 17.028 1.00 93.56 578 GLY A CA 1
ATOM 4432 C C . GLY A 1 578 ? -25.091 -1.457 17.819 1.00 93.56 578 GLY A C 1
ATOM 4433 O O . GLY A 1 578 ? -26.146 -1.240 17.231 1.00 93.56 578 GLY A O 1
ATOM 4434 N N . GLY A 1 579 ? -25.019 -1.392 19.153 1.00 93.06 579 GLY A N 1
ATOM 4435 C CA . GLY A 1 579 ? -26.168 -0.976 19.970 1.00 93.06 579 GLY A CA 1
ATOM 4436 C C . GLY A 1 579 ? -26.620 0.466 19.693 1.00 93.06 579 GLY A C 1
ATOM 4437 O O . GLY A 1 579 ? -27.818 0.729 19.614 1.00 93.06 579 GLY A O 1
ATOM 4438 N N . PHE A 1 580 ? -25.679 1.388 19.452 1.00 93.44 580 PHE A N 1
ATOM 4439 C CA . PHE A 1 580 ? -26.007 2.731 18.961 1.00 93.44 580 PHE A CA 1
ATOM 4440 C C . PHE A 1 580 ? -26.618 2.679 17.551 1.00 93.44 580 PHE A C 1
ATOM 4442 O O . PHE A 1 580 ? -27.653 3.304 17.335 1.00 93.44 580 PHE A O 1
ATOM 4449 N N . HIS A 1 581 ? -26.052 1.898 16.625 1.00 93.12 581 HIS A N 1
ATOM 4450 C CA . HIS A 1 581 ? -26.587 1.692 15.274 1.00 93.12 581 HIS A CA 1
ATOM 4451 C C . HIS A 1 581 ? -28.071 1.301 15.282 1.00 93.12 581 HIS A C 1
ATOM 4453 O O . HIS A 1 581 ? -28.879 1.945 14.608 1.00 93.12 581 HIS A O 1
ATOM 4459 N N . ILE A 1 582 ? -28.441 0.276 16.059 1.00 91.38 582 ILE A N 1
ATOM 4460 C CA . ILE A 1 582 ? -29.830 -0.196 16.154 1.00 91.38 582 ILE A CA 1
ATOM 4461 C C . ILE A 1 582 ? -30.721 0.905 16.734 1.00 91.38 582 ILE A C 1
ATOM 4463 O O . ILE A 1 582 ? -31.754 1.214 16.145 1.00 91.38 582 ILE A O 1
ATOM 4467 N N . ALA A 1 583 ? -30.309 1.561 17.824 1.00 89.56 583 ALA A N 1
ATOM 4468 C CA . ALA A 1 583 ? -31.090 2.644 18.423 1.00 89.56 583 ALA A CA 1
ATOM 4469 C C . ALA A 1 583 ? -31.319 3.822 17.451 1.00 89.56 583 ALA A C 1
ATOM 4471 O O . ALA A 1 583 ? -32.446 4.292 17.301 1.00 89.56 583 ALA A O 1
ATOM 4472 N N . LEU A 1 584 ? -30.279 4.248 16.723 1.00 87.88 584 LEU A N 1
ATOM 4473 C CA . LEU A 1 584 ? -30.356 5.305 15.705 1.00 87.88 584 LEU A CA 1
ATOM 4474 C C . LEU A 1 584 ? -31.293 4.924 14.547 1.00 87.88 584 LEU A C 1
ATOM 4476 O O . LEU A 1 584 ? -32.095 5.751 14.109 1.00 87.88 584 LEU A O 1
ATOM 4480 N N . LYS A 1 585 ? -31.237 3.673 14.068 1.00 85.81 585 LYS A N 1
ATOM 4481 C CA . LYS A 1 585 ? -32.133 3.181 13.009 1.00 85.81 585 LYS A CA 1
ATOM 4482 C C . LYS A 1 585 ? -33.578 2.983 13.489 1.00 85.81 585 LYS A C 1
ATOM 4484 O O . LYS A 1 585 ? -34.484 3.228 12.693 1.00 85.81 585 LYS A O 1
ATOM 4489 N N . ARG A 1 586 ? -33.801 2.611 14.758 1.00 83.56 586 ARG A N 1
ATOM 4490 C CA . ARG A 1 586 ? -35.137 2.471 15.375 1.00 83.56 586 ARG A CA 1
ATOM 4491 C C . ARG A 1 586 ? -35.861 3.816 15.525 1.00 83.56 586 ARG A C 1
ATOM 4493 O O . ARG A 1 586 ? -37.049 3.874 15.234 1.00 83.56 586 ARG A O 1
ATOM 4500 N N . ILE A 1 587 ? -35.173 4.894 15.920 1.00 78.12 587 ILE A N 1
ATOM 4501 C CA . ILE A 1 587 ? -35.803 6.228 16.056 1.00 78.12 587 ILE A CA 1
ATOM 4502 C C . ILE A 1 587 ? -35.973 6.968 14.718 1.00 78.12 587 ILE A C 1
ATOM 4504 O O . ILE A 1 587 ? -36.901 7.760 14.557 1.00 78.12 587 ILE A O 1
ATOM 4508 N N . CYS A 1 588 ? -35.053 6.774 13.764 1.00 76.38 588 CYS A N 1
ATOM 4509 C CA . CYS A 1 588 ? -35.022 7.554 12.529 1.00 76.38 588 CYS A CA 1
ATOM 4510 C C . CYS A 1 588 ? -34.290 6.808 11.405 1.00 76.38 588 CYS A C 1
ATOM 4512 O O . CYS A 1 588 ? -33.066 6.864 11.263 1.00 76.38 588 CYS A O 1
ATOM 4514 N N . LYS A 1 589 ? -35.061 6.190 10.502 1.00 75.19 589 LYS A N 1
ATOM 4515 C CA . LYS A 1 589 ? -34.538 5.482 9.315 1.00 75.19 589 LYS A CA 1
ATOM 4516 C C . LYS A 1 589 ? -33.702 6.374 8.376 1.00 75.19 589 LYS A C 1
ATOM 4518 O O . LYS A 1 589 ? -32.940 5.849 7.566 1.00 75.19 589 LYS A O 1
ATOM 4523 N N . ARG A 1 590 ? -33.815 7.707 8.504 1.00 76.94 590 ARG A N 1
ATOM 4524 C CA . ARG A 1 590 ? -33.060 8.735 7.754 1.00 76.94 590 ARG A CA 1
ATOM 4525 C C . ARG A 1 590 ? -31.677 9.066 8.343 1.00 76.94 590 ARG A C 1
ATOM 4527 O O . ARG A 1 590 ? -30.991 9.915 7.775 1.00 76.94 590 ARG A O 1
ATOM 4534 N N . ILE A 1 591 ? -31.262 8.439 9.447 1.00 84.31 591 ILE A N 1
ATOM 4535 C CA . ILE A 1 591 ? -29.870 8.482 9.922 1.00 84.31 591 ILE A CA 1
ATOM 4536 C C . ILE A 1 591 ? -29.094 7.359 9.232 1.00 84.31 591 ILE A C 1
ATOM 4538 O O . ILE A 1 591 ? -29.424 6.189 9.413 1.00 84.31 591 ILE A O 1
ATOM 4542 N N . ASP A 1 592 ? -28.055 7.688 8.467 1.00 86.31 592 ASP A N 1
ATOM 4543 C CA . ASP A 1 592 ? -27.131 6.713 7.880 1.00 86.31 592 ASP A CA 1
ATOM 4544 C C . ASP A 1 592 ? -25.775 6.751 8.596 1.00 86.31 592 ASP A C 1
ATOM 4546 O O . ASP A 1 592 ? -25.110 7.788 8.671 1.00 86.31 592 ASP A O 1
ATOM 4550 N N . VAL A 1 593 ? -25.348 5.600 9.124 1.00 90.75 593 VAL A N 1
ATOM 4551 C CA . VAL A 1 593 ? -24.027 5.431 9.743 1.00 90.75 593 VAL A CA 1
ATOM 4552 C C . VAL A 1 593 ? -22.981 5.293 8.634 1.00 90.75 593 VAL A C 1
ATOM 4554 O O . VAL A 1 593 ? -22.896 4.264 7.965 1.00 90.75 593 VAL A O 1
ATOM 4557 N N . VAL A 1 594 ? -22.184 6.348 8.436 1.00 90.56 594 VAL A N 1
ATOM 4558 C CA . VAL A 1 594 ? -21.181 6.477 7.355 1.00 90.56 594 VAL A CA 1
ATOM 4559 C C . VAL A 1 594 ? -19.769 6.037 7.771 1.00 90.56 594 VAL A C 1
ATOM 4561 O O . VAL A 1 594 ? -18.799 6.235 7.034 1.00 90.56 594 VAL A O 1
ATOM 4564 N N . GLY A 1 595 ? -19.642 5.452 8.962 1.00 91.88 595 GLY A N 1
ATOM 4565 C CA . GLY A 1 595 ? -18.417 4.838 9.464 1.00 91.88 595 GLY A CA 1
ATOM 4566 C C . GLY A 1 595 ? -18.537 4.444 10.934 1.00 91.88 595 GLY A C 1
ATOM 4567 O O . GLY A 1 595 ? -19.086 5.196 11.738 1.00 91.88 595 GLY A O 1
ATOM 4568 N N . ALA A 1 596 ? -18.002 3.280 11.286 1.00 94.56 596 ALA A N 1
ATOM 4569 C CA . ALA A 1 596 ? -18.004 2.761 12.653 1.00 94.56 596 ALA A CA 1
ATOM 4570 C C . ALA A 1 596 ? -16.601 2.268 13.031 1.00 94.56 596 ALA A C 1
ATOM 4572 O O . ALA A 1 596 ? -15.911 1.690 12.193 1.00 94.56 596 ALA A O 1
ATOM 4573 N N . PHE A 1 597 ? -16.145 2.515 14.259 1.00 93.94 597 PHE A N 1
ATOM 4574 C CA . PHE A 1 597 ? -14.764 2.274 14.689 1.00 93.94 597 PHE A CA 1
ATOM 4575 C C . PHE A 1 597 ? -14.712 1.449 15.977 1.00 93.94 597 PHE A C 1
ATOM 4577 O O . PHE A 1 597 ? -15.214 1.878 17.015 1.00 93.94 597 PHE A O 1
ATOM 4584 N N . ASP A 1 598 ? -14.030 0.306 15.943 1.00 92.12 598 ASP A N 1
ATOM 4585 C CA . ASP A 1 598 ? -13.636 -0.458 17.132 1.00 92.12 598 ASP A CA 1
ATOM 4586 C C . ASP A 1 598 ? -12.312 -1.194 16.862 1.00 92.12 598 ASP A C 1
ATOM 4588 O O . ASP A 1 598 ? -11.977 -1.503 15.718 1.00 92.12 598 ASP A O 1
ATOM 4592 N N . ILE A 1 599 ? -11.544 -1.495 17.905 1.00 88.56 599 ILE A N 1
ATOM 4593 C CA . ILE A 1 599 ? -10.287 -2.251 17.824 1.00 88.56 599 ILE A CA 1
ATOM 4594 C C . ILE A 1 599 ? -10.489 -3.764 18.032 1.00 88.56 599 ILE A C 1
ATOM 4596 O O . ILE A 1 599 ? -9.667 -4.567 17.593 1.00 88.56 599 ILE A O 1
ATOM 4600 N N . ASN A 1 600 ? -11.580 -4.171 18.684 1.00 88.50 600 ASN A N 1
ATOM 4601 C CA . ASN A 1 600 ? -11.839 -5.548 19.097 1.00 88.50 600 ASN A CA 1
ATOM 4602 C C . ASN A 1 600 ? -12.331 -6.413 17.919 1.00 88.50 600 ASN A C 1
ATOM 4604 O O . ASN A 1 600 ? -13.371 -6.149 17.322 1.00 88.50 600 ASN A O 1
ATOM 4608 N N . THR A 1 601 ? -11.584 -7.466 17.577 1.00 89.69 601 THR A N 1
ATOM 4609 C CA . THR A 1 601 ? -11.899 -8.392 16.471 1.00 89.69 601 THR A CA 1
ATOM 4610 C C . THR A 1 601 ? -13.260 -9.068 16.624 1.00 89.69 601 THR A C 1
ATOM 4612 O O . THR A 1 601 ? -13.998 -9.189 15.651 1.00 89.69 601 THR A O 1
ATOM 4615 N N . THR A 1 602 ? -13.609 -9.495 17.839 1.00 89.50 602 THR A N 1
ATOM 4616 C CA . THR A 1 602 ? -14.826 -10.268 18.117 1.00 89.50 602 THR A CA 1
ATOM 4617 C C . THR A 1 602 ? -16.081 -9.419 17.936 1.00 89.50 602 THR A C 1
ATOM 4619 O O . THR A 1 602 ? -17.032 -9.852 17.291 1.00 89.50 602 THR A O 1
ATOM 4622 N N . THR A 1 603 ? -16.079 -8.188 18.453 1.00 91.06 603 THR A N 1
ATOM 4623 C CA . THR A 1 603 ? -17.219 -7.277 18.294 1.00 91.06 603 THR A CA 1
ATOM 4624 C C . THR A 1 603 ? -17.319 -6.754 16.864 1.00 91.06 603 THR A C 1
ATOM 4626 O O . THR A 1 603 ? -18.415 -6.755 16.314 1.00 91.06 603 THR A O 1
ATOM 4629 N N . ASN A 1 604 ? -16.191 -6.455 16.204 1.00 92.81 604 ASN A N 1
ATOM 4630 C CA . ASN A 1 604 ? -16.168 -6.112 14.777 1.00 92.81 604 ASN A CA 1
ATOM 4631 C C . ASN A 1 604 ? -16.748 -7.232 13.882 1.00 92.81 604 ASN A C 1
ATOM 4633 O O . ASN A 1 604 ? -17.416 -6.930 12.894 1.00 92.81 604 ASN A O 1
ATOM 4637 N N . ALA A 1 605 ? -16.533 -8.513 14.209 1.00 91.38 605 ALA A N 1
ATOM 4638 C CA . ALA A 1 605 ? -17.125 -9.633 13.469 1.00 91.38 605 ALA A CA 1
ATOM 4639 C C . ALA A 1 605 ? -18.656 -9.694 13.636 1.00 91.38 605 ALA A C 1
ATOM 4641 O O . ALA A 1 605 ? -19.378 -9.806 12.646 1.00 91.38 605 ALA A O 1
ATOM 4642 N N . ILE A 1 606 ? -19.153 -9.539 14.871 1.00 93.25 606 ILE A N 1
ATOM 4643 C CA . ILE A 1 606 ? -20.594 -9.469 15.173 1.00 93.25 606 ILE A CA 1
ATOM 4644 C C . ILE A 1 606 ? -21.236 -8.250 14.487 1.00 93.25 606 ILE A C 1
ATOM 4646 O O . ILE A 1 606 ? -22.294 -8.380 13.874 1.00 93.25 606 ILE A O 1
ATOM 4650 N N . TYR A 1 607 ? -20.581 -7.085 14.525 1.00 94.69 607 TYR A N 1
ATOM 4651 C CA . TYR A 1 607 ? -21.034 -5.870 13.844 1.00 94.69 607 TYR A CA 1
ATOM 4652 C C . TYR A 1 607 ? -21.103 -6.086 12.324 1.00 94.69 607 TYR A C 1
ATOM 4654 O O . TYR A 1 607 ? -22.140 -5.840 11.717 1.00 94.69 607 TYR A O 1
ATOM 4662 N N . SER A 1 608 ? -20.033 -6.597 11.702 1.00 92.31 608 SER A N 1
ATOM 4663 C CA . SER A 1 608 ? -19.965 -6.813 10.242 1.00 92.31 608 SER A CA 1
ATOM 4664 C C . SER A 1 608 ? -21.049 -7.760 9.724 1.00 92.31 608 SER A C 1
ATOM 4666 O O . SER A 1 608 ? -21.530 -7.591 8.608 1.00 92.31 608 SER A O 1
ATOM 4668 N N . TYR A 1 609 ? -21.416 -8.765 10.523 1.00 92.75 609 TYR A N 1
ATOM 4669 C CA . TYR A 1 609 ? -22.440 -9.750 10.177 1.00 92.75 609 TYR A CA 1
ATOM 4670 C C . TYR A 1 609 ? -23.857 -9.156 10.173 1.00 92.75 609 TYR A C 1
ATOM 4672 O O . TYR A 1 609 ? -24.674 -9.535 9.339 1.00 92.75 609 TYR A O 1
ATOM 4680 N N . ASN A 1 610 ? -24.134 -8.205 11.072 1.00 91.75 610 ASN A N 1
ATOM 4681 C CA . ASN A 1 610 ? -25.451 -7.577 11.208 1.00 91.75 610 ASN A CA 1
ATOM 4682 C C . ASN A 1 610 ? -25.591 -6.279 10.387 1.00 91.75 610 ASN A C 1
ATOM 4684 O O . ASN A 1 610 ? -26.680 -5.977 9.904 1.00 91.75 610 ASN A O 1
ATOM 4688 N N . PHE A 1 611 ? -24.491 -5.554 10.143 1.00 91.94 611 PHE A N 1
ATOM 4689 C CA . PHE A 1 611 ? -24.465 -4.286 9.395 1.00 91.94 611 PHE A CA 1
ATOM 4690 C C . PHE A 1 611 ? -23.498 -4.329 8.187 1.00 91.94 611 PHE A C 1
ATOM 4692 O O . PHE A 1 611 ? -22.617 -3.472 8.069 1.00 91.94 611 PHE A O 1
ATOM 4699 N N . PRO A 1 612 ? -23.635 -5.298 7.254 1.00 86.56 612 PRO A N 1
ATOM 4700 C CA . PRO A 1 612 ? -22.667 -5.530 6.171 1.00 86.56 612 PRO A CA 1
ATOM 4701 C C . PRO A 1 612 ? -22.556 -4.379 5.156 1.00 86.56 612 PRO A C 1
ATOM 4703 O O . PRO A 1 612 ? -21.601 -4.323 4.383 1.00 86.56 612 PRO A O 1
ATOM 4706 N N . THR A 1 613 ? -23.519 -3.454 5.142 1.00 81.94 613 THR A N 1
ATOM 4707 C CA . THR A 1 613 ? -23.523 -2.248 4.299 1.00 81.94 613 THR A CA 1
ATOM 4708 C C . THR A 1 613 ? -22.742 -1.073 4.892 1.00 81.94 613 THR A C 1
ATOM 4710 O O . THR A 1 613 ? -22.536 -0.076 4.200 1.00 81.94 613 THR A O 1
ATOM 4713 N N . THR A 1 614 ? -22.336 -1.142 6.163 1.00 87.31 614 THR A N 1
ATOM 4714 C CA . THR A 1 614 ? -21.710 -0.023 6.878 1.00 87.31 614 THR A CA 1
ATOM 4715 C C . THR A 1 614 ? -20.190 -0.116 6.859 1.00 87.31 614 THR A C 1
ATOM 4717 O O . THR A 1 614 ? -19.597 -1.186 6.974 1.00 87.31 614 THR A O 1
ATOM 4720 N N . GLU A 1 615 ? -19.537 1.038 6.707 1.00 87.81 615 GLU A N 1
ATOM 4721 C CA . GLU A 1 615 ? -18.087 1.144 6.546 1.00 87.81 615 GLU A CA 1
ATOM 4722 C C . GLU A 1 615 ? -17.351 0.942 7.884 1.00 87.81 615 GLU A C 1
ATOM 4724 O O . GLU A 1 615 ? -16.879 1.886 8.525 1.00 87.81 615 GLU A O 1
ATOM 4729 N N . LEU A 1 616 ? -17.273 -0.314 8.326 1.00 88.88 616 LEU A N 1
ATOM 4730 C CA . LEU A 1 616 ? -16.594 -0.682 9.561 1.00 88.88 616 LEU A CA 1
ATOM 4731 C C . LEU A 1 616 ? -15.074 -0.494 9.438 1.00 88.88 616 LEU A C 1
ATOM 4733 O O . LEU A 1 616 ? -14.422 -0.825 8.441 1.00 88.88 616 LEU A O 1
ATOM 4737 N N . HIS A 1 617 ? -14.487 0.060 10.488 1.00 84.56 617 HIS A N 1
ATOM 4738 C CA . HIS A 1 617 ? -13.103 0.485 10.540 1.00 84.56 617 HIS A CA 1
ATOM 4739 C C . HIS A 1 617 ? -12.398 -0.107 11.753 1.00 84.56 617 HIS A C 1
ATOM 4741 O O . HIS A 1 617 ? -12.118 0.588 12.729 1.00 84.56 617 HIS A O 1
ATOM 4747 N N . GLN A 1 618 ? -12.006 -1.376 11.620 1.00 83.31 618 GLN A N 1
ATOM 4748 C CA . GLN A 1 618 ? -11.046 -2.012 12.515 1.00 83.31 618 GLN A CA 1
ATOM 4749 C C . GLN A 1 618 ? -9.685 -1.295 12.436 1.00 83.31 618 GLN A C 1
ATOM 4751 O O . GLN A 1 618 ? -8.847 -1.586 11.578 1.00 83.31 618 GLN A O 1
ATOM 4756 N N . ARG A 1 619 ? -9.491 -0.293 13.298 1.00 74.56 619 ARG A N 1
ATOM 4757 C CA . ARG A 1 619 ? -8.248 0.469 13.483 1.00 74.56 619 ARG A CA 1
ATOM 4758 C C . ARG A 1 619 ? -8.263 1.164 14.845 1.00 74.56 619 ARG A C 1
ATOM 4760 O O . ARG A 1 619 ? -9.325 1.492 15.363 1.00 74.56 619 ARG A O 1
ATOM 4767 N N . ASN A 1 620 ? -7.089 1.468 15.395 1.00 80.12 620 ASN A N 1
ATOM 4768 C CA . ASN A 1 620 ? -6.996 2.322 16.580 1.00 80.12 620 ASN A CA 1
ATOM 4769 C C . ASN A 1 620 ? -7.507 3.743 16.246 1.00 80.12 620 ASN A C 1
ATOM 4771 O O . ASN A 1 620 ? -7.017 4.370 15.303 1.00 80.12 620 ASN A O 1
ATOM 4775 N N . ILE A 1 621 ? -8.463 4.251 17.027 1.00 85.25 621 ILE A N 1
ATOM 4776 C CA . ILE A 1 621 ? -9.077 5.585 16.887 1.00 85.25 621 ILE A CA 1
ATOM 4777 C C . ILE A 1 621 ? -8.032 6.717 16.964 1.00 85.25 621 ILE A C 1
ATOM 4779 O O . ILE A 1 621 ? -8.169 7.722 16.272 1.00 85.25 621 ILE A O 1
ATOM 4783 N N . GLN A 1 622 ? -6.914 6.513 17.669 1.00 84.12 622 GLN A N 1
ATOM 4784 C CA . GLN A 1 622 ? -5.775 7.448 17.704 1.00 84.12 622 GLN A CA 1
ATOM 4785 C C . GLN A 1 622 ? -5.157 7.728 16.315 1.00 84.12 622 GLN A C 1
ATOM 4787 O O . GLN A 1 622 ? -4.462 8.725 16.128 1.00 84.12 622 GLN A O 1
ATOM 4792 N N . SER A 1 623 ? -5.391 6.853 15.326 1.00 79.88 623 SER A N 1
ATOM 4793 C CA . SER A 1 623 ? -4.911 7.028 13.944 1.00 79.88 623 SER A CA 1
ATOM 4794 C C . SER A 1 623 ? -5.774 7.965 13.088 1.00 79.88 623 SER A C 1
ATOM 4796 O O . SER A 1 623 ? -5.417 8.242 11.941 1.00 79.88 623 SER A O 1
ATOM 4798 N N . LEU A 1 624 ? -6.909 8.446 13.605 1.00 82.62 624 LEU A N 1
ATOM 4799 C CA . LEU A 1 624 ? -7.823 9.314 12.868 1.00 82.62 624 LEU A CA 1
ATOM 4800 C C . LEU A 1 624 ? -7.307 10.761 12.849 1.00 82.62 624 LEU A C 1
ATOM 4802 O O . LEU A 1 624 ? -6.993 11.352 13.885 1.00 82.62 624 LEU A O 1
ATOM 4806 N N . SER A 1 625 ? -7.219 11.346 11.655 1.00 85.88 625 SER A N 1
ATOM 4807 C CA . SER A 1 625 ? -6.893 12.762 11.459 1.00 85.88 625 SER A CA 1
ATOM 4808 C C . SER A 1 625 ? -8.167 13.609 11.426 1.00 85.88 625 SER A C 1
ATOM 4810 O O . SER A 1 625 ? -9.225 13.124 11.028 1.00 85.88 625 SER A O 1
ATOM 4812 N N . ALA A 1 626 ? -8.065 14.890 11.800 1.00 85.12 626 ALA A N 1
ATOM 4813 C CA . ALA A 1 626 ? -9.199 15.818 11.725 1.00 85.12 626 ALA A CA 1
ATOM 4814 C C . ALA A 1 626 ? -9.750 15.903 10.292 1.00 85.12 626 ALA A C 1
ATOM 4816 O O . ALA A 1 626 ? -10.944 15.736 10.088 1.00 85.12 626 ALA A O 1
ATOM 4817 N N . LYS A 1 627 ? -8.859 15.985 9.292 1.00 84.75 627 LYS A N 1
ATOM 4818 C CA . LYS A 1 627 ? -9.216 15.964 7.867 1.00 84.75 627 LYS A CA 1
ATOM 4819 C C . LYS A 1 627 ? -10.062 14.747 7.460 1.00 84.75 627 LYS A C 1
ATOM 4821 O O . LYS A 1 627 ? -11.064 14.928 6.784 1.00 84.75 627 LYS A O 1
ATOM 4826 N N . PHE A 1 628 ? -9.711 13.534 7.894 1.00 85.44 628 PHE A N 1
ATOM 4827 C CA . PHE A 1 628 ? -10.496 12.329 7.577 1.00 85.44 628 PHE A CA 1
ATOM 4828 C C . PHE A 1 628 ? -11.902 12.362 8.208 1.00 85.44 628 PHE A C 1
ATOM 4830 O O . PHE A 1 628 ? -12.850 11.812 7.655 1.00 85.44 628 PHE A O 1
ATOM 4837 N N . LEU A 1 629 ? -12.048 13.015 9.362 1.00 87.38 629 LEU A N 1
ATOM 4838 C CA . LEU A 1 629 ? -13.331 13.185 10.045 1.00 87.38 629 LEU A CA 1
ATOM 4839 C C . LEU A 1 629 ? -14.171 14.309 9.402 1.00 87.38 629 LEU A C 1
ATOM 4841 O O . LEU A 1 629 ? -15.358 14.102 9.153 1.00 87.38 629 LEU A O 1
ATOM 4845 N N . ASP A 1 630 ? -13.547 15.433 9.025 1.00 87.00 630 ASP A N 1
ATOM 4846 C CA . ASP A 1 630 ? -14.157 16.498 8.211 1.00 87.00 630 ASP A CA 1
ATOM 4847 C C . ASP A 1 630 ? -14.658 15.953 6.851 1.00 87.00 630 ASP A C 1
ATOM 4849 O O . ASP A 1 630 ? -15.748 16.306 6.395 1.00 87.00 630 ASP A O 1
ATOM 4853 N N . GLU A 1 631 ? -13.889 15.057 6.214 1.00 88.50 631 GLU A N 1
ATOM 4854 C CA . GLU A 1 631 ? -14.227 14.373 4.952 1.00 88.50 631 GLU A CA 1
ATOM 4855 C C . GLU A 1 631 ? -15.455 13.455 5.080 1.00 88.50 631 GLU A C 1
ATOM 4857 O O . GLU A 1 631 ? -16.238 13.340 4.135 1.00 88.50 631 GLU A O 1
ATOM 4862 N N . LYS A 1 632 ? -15.689 12.840 6.250 1.00 85.56 632 LYS A N 1
ATOM 4863 C CA . LYS A 1 632 ? -16.915 12.060 6.501 1.00 85.56 632 LYS A CA 1
ATOM 4864 C C . LYS A 1 632 ? -18.160 12.944 6.634 1.00 85.56 632 LYS A C 1
ATOM 4866 O O . LYS A 1 632 ? -19.255 12.432 6.387 1.00 85.56 632 LYS A O 1
ATOM 4871 N N . ASN A 1 633 ? -18.013 14.238 6.948 1.00 86.88 633 ASN A N 1
ATOM 4872 C CA . ASN A 1 633 ? -19.093 15.232 7.031 1.00 86.88 633 ASN A CA 1
ATOM 4873 C C . ASN A 1 633 ? -20.301 14.693 7.828 1.00 86.88 633 ASN A C 1
ATOM 4875 O O . ASN A 1 633 ? -21.386 14.510 7.272 1.00 86.88 633 ASN A O 1
ATOM 4879 N N . ALA A 1 634 ? -20.075 14.340 9.094 1.00 90.00 634 ALA A N 1
ATOM 4880 C CA . ALA A 1 634 ? -21.068 13.700 9.953 1.00 90.00 634 ALA A CA 1
ATOM 4881 C C . ALA A 1 634 ? -21.783 14.714 10.856 1.00 90.00 634 ALA A C 1
ATOM 4883 O O . ALA A 1 634 ? -21.136 15.533 11.500 1.00 90.00 634 ALA A O 1
ATOM 4884 N N . ASP A 1 635 ? -23.109 14.625 10.925 1.00 88.88 635 ASP A N 1
ATOM 4885 C CA . ASP A 1 635 ? -23.960 15.423 11.808 1.00 88.88 635 ASP A CA 1
ATOM 4886 C C . ASP A 1 635 ? -23.938 14.911 13.253 1.00 88.88 635 ASP A C 1
ATOM 4888 O O . ASP A 1 635 ? -24.069 15.709 14.179 1.00 88.88 635 ASP A O 1
ATOM 4892 N N . ILE A 1 636 ? -23.800 13.591 13.438 1.00 91.06 636 ILE A N 1
ATOM 4893 C CA . ILE A 1 636 ? -23.936 12.892 14.725 1.00 91.06 636 ILE A CA 1
ATOM 4894 C C . ILE A 1 636 ? -22.684 12.054 15.001 1.00 91.06 636 ILE A C 1
ATOM 4896 O O . ILE A 1 636 ? -22.241 11.297 14.136 1.00 91.06 636 ILE A O 1
ATOM 4900 N N . TRP A 1 637 ? -22.134 12.148 16.211 1.00 95.19 637 TRP A N 1
ATOM 4901 C CA . TRP A 1 637 ? -21.143 11.204 16.740 1.00 95.19 637 TRP A CA 1
ATOM 4902 C C . TRP A 1 637 ? -21.709 10.467 17.963 1.00 95.19 637 TRP A C 1
ATOM 4904 O O . TRP A 1 637 ? -22.231 11.107 18.875 1.00 95.19 637 TRP A O 1
ATOM 4914 N N . THR A 1 638 ? -21.557 9.143 18.021 1.00 95.62 638 THR A N 1
ATOM 4915 C CA . THR A 1 638 ? -21.846 8.332 19.221 1.00 95.62 638 THR A CA 1
ATOM 4916 C C . THR A 1 638 ? -20.574 7.681 19.760 1.00 95.62 638 THR A C 1
ATOM 4918 O O . THR A 1 638 ? -19.693 7.313 18.979 1.00 95.62 638 THR A O 1
ATOM 4921 N N . LEU A 1 639 ? -20.443 7.574 21.088 1.00 95.31 639 LEU A N 1
ATOM 4922 C CA . LEU A 1 639 ? -19.230 7.087 21.752 1.00 95.31 639 LEU A CA 1
ATOM 4923 C C . LEU A 1 639 ? -19.541 6.210 22.981 1.00 95.31 639 LEU A C 1
ATOM 4925 O O . LEU A 1 639 ? -20.206 6.672 23.902 1.00 95.31 639 LEU A O 1
ATOM 4929 N N . SER A 1 640 ? -18.973 5.000 23.050 1.00 93.69 640 SER A N 1
ATOM 4930 C CA . SER A 1 640 ? -18.913 4.171 24.279 1.00 93.69 640 SER A CA 1
ATOM 4931 C C . SER A 1 640 ? -17.452 3.874 24.667 1.00 93.69 640 SER A C 1
ATOM 4933 O O . SER A 1 640 ? -16.972 2.753 24.468 1.00 93.69 640 SER A O 1
ATOM 4935 N N . PRO A 1 641 ? -16.676 4.871 25.145 1.00 92.00 641 PRO A N 1
ATOM 4936 C CA . PRO A 1 641 ? -15.258 4.692 25.461 1.00 92.00 641 PRO A CA 1
ATOM 4937 C C . PRO A 1 641 ? -15.017 3.592 26.517 1.00 92.00 641 PRO A C 1
ATOM 4939 O O . PRO A 1 641 ? -15.903 3.289 27.317 1.00 92.00 641 PRO A O 1
ATOM 4942 N N . PRO A 1 642 ? -13.817 2.975 26.561 1.00 87.25 642 PRO A N 1
ATOM 4943 C CA . PRO A 1 642 ? -13.570 1.810 27.407 1.00 87.25 642 PRO A CA 1
ATOM 4944 C C . PRO A 1 642 ? -13.800 2.118 28.891 1.00 87.25 642 PRO A C 1
ATOM 4946 O O . PRO A 1 642 ? -13.066 2.895 29.493 1.00 87.25 642 PRO A O 1
ATOM 4949 N N . CYS A 1 643 ? -14.799 1.477 29.497 1.00 85.50 643 CYS A N 1
ATOM 4950 C CA . CYS A 1 643 ? -15.269 1.840 30.835 1.00 85.50 643 CYS A CA 1
ATOM 4951 C C . CYS A 1 643 ? -14.353 1.407 31.996 1.00 85.50 643 CYS A C 1
ATOM 4953 O O . CYS A 1 643 ? -14.569 1.804 33.139 1.00 85.50 643 CYS A O 1
ATOM 4955 N N . GLN A 1 644 ? -13.346 0.562 31.737 1.00 81.88 644 GLN A N 1
ATOM 4956 C CA . GLN A 1 644 ? -12.546 -0.094 32.781 1.00 81.88 644 GLN A CA 1
ATOM 4957 C C . GLN A 1 644 ? -11.710 0.835 33.689 1.00 81.88 644 GLN A C 1
ATOM 4959 O O . GLN A 1 644 ? -11.584 0.480 34.864 1.00 81.88 644 GLN A O 1
ATOM 4964 N N . PRO A 1 645 ? -11.176 1.989 33.230 1.00 82.50 645 PRO A N 1
ATOM 4965 C CA . PRO A 1 645 ? -10.480 2.948 34.095 1.00 82.50 645 PRO A CA 1
ATOM 4966 C C . PRO A 1 645 ? -11.379 3.501 35.210 1.00 82.50 645 PRO A C 1
ATOM 4968 O O . PRO A 1 645 ? -10.888 3.819 36.286 1.00 82.50 645 PRO A O 1
ATOM 4971 N N . PHE A 1 646 ? -12.695 3.540 34.977 1.00 83.81 646 PHE A N 1
ATOM 4972 C CA . PHE A 1 646 ? -13.698 4.232 35.794 1.00 83.81 646 PHE A CA 1
ATOM 4973 C C . PHE A 1 646 ? -14.520 3.290 36.700 1.00 83.81 646 PHE A C 1
ATOM 4975 O O . PHE A 1 646 ? -15.518 3.677 37.313 1.00 83.81 646 PHE A O 1
ATOM 4982 N N . VAL A 1 647 ? -14.157 2.003 36.777 1.00 77.19 647 VAL A N 1
ATOM 4983 C CA . VAL A 1 647 ? -14.880 1.019 37.600 1.00 77.19 647 VAL A CA 1
ATOM 4984 C C . VAL A 1 647 ? -14.399 1.089 39.051 1.00 77.19 647 VAL A C 1
ATOM 4986 O O . VAL A 1 647 ? -13.227 0.848 39.324 1.00 77.19 647 VAL A O 1
ATOM 4989 N N . LYS A 1 648 ? -15.323 1.269 40.007 1.00 65.88 648 LYS A N 1
ATOM 4990 C CA . LYS A 1 648 ? -15.068 1.375 41.469 1.00 65.88 648 LYS A CA 1
ATOM 4991 C C . LYS A 1 648 ? -14.345 0.178 42.135 1.00 65.88 648 LYS A C 1
ATOM 4993 O O . LYS A 1 648 ? -14.080 0.213 43.330 1.00 65.88 648 LYS A O 1
ATOM 4998 N N . LYS A 1 649 ? -14.066 -0.899 41.390 1.00 60.25 649 LYS A N 1
ATOM 4999 C CA . LYS A 1 649 ? -13.285 -2.087 41.809 1.00 60.25 649 LYS A CA 1
ATOM 5000 C C . LYS A 1 649 ? -12.047 -2.343 40.925 1.00 60.25 649 LYS A C 1
ATOM 5002 O O . LYS A 1 649 ? -11.431 -3.397 41.033 1.00 60.25 649 LYS A O 1
ATOM 5007 N N . GLY A 1 650 ? -11.737 -1.432 40.004 1.00 62.50 650 GLY A N 1
ATOM 5008 C CA . GLY A 1 650 ? -10.531 -1.451 39.177 1.00 62.50 650 GLY A CA 1
ATOM 5009 C C . GLY A 1 650 ? -9.404 -0.617 39.790 1.00 62.50 650 GLY A C 1
ATOM 5010 O O . GLY A 1 650 ? -9.518 -0.132 40.913 1.00 62.50 650 GLY A O 1
ATOM 5011 N N . LEU A 1 651 ? -8.332 -0.422 39.016 1.00 63.09 651 LEU A N 1
ATOM 5012 C CA . LEU A 1 651 ? -7.152 0.351 39.429 1.00 63.09 651 LEU A CA 1
ATOM 5013 C C . LEU A 1 651 ? -7.391 1.873 39.504 1.00 63.09 651 LEU A C 1
ATOM 5015 O O . LEU A 1 651 ? -6.533 2.571 40.025 1.00 63.09 651 LEU A O 1
ATOM 5019 N N . GLN A 1 652 ? -8.521 2.376 38.984 1.00 66.81 652 GLN A N 1
ATOM 5020 C CA . GLN A 1 652 ? -8.930 3.793 39.043 1.00 66.81 652 GLN A CA 1
ATOM 5021 C C . GLN A 1 652 ? -7.845 4.783 38.571 1.00 66.81 652 GLN A C 1
ATOM 5023 O O . GLN A 1 652 ? -7.676 5.857 39.133 1.00 66.81 652 GLN A O 1
ATOM 5028 N N . LEU A 1 653 ? -7.109 4.407 37.518 1.00 74.00 653 LEU A N 1
ATOM 5029 C CA . LEU A 1 653 ? -6.010 5.206 36.957 1.00 74.00 653 LEU A CA 1
ATOM 5030 C C . LEU A 1 653 ? -6.479 6.375 36.074 1.00 74.00 653 LEU A C 1
ATOM 5032 O O . LEU A 1 653 ? -5.642 7.180 35.681 1.00 74.00 653 LEU A O 1
ATOM 5036 N N . ASP A 1 654 ? -7.771 6.445 35.733 1.00 85.38 654 ASP A N 1
ATOM 5037 C CA . ASP A 1 654 ? -8.369 7.489 34.885 1.00 85.38 654 ASP A CA 1
ATOM 5038 C C . ASP A 1 654 ? -7.545 7.744 33.596 1.00 85.38 654 ASP A C 1
ATOM 5040 O O . ASP A 1 654 ? -7.242 6.796 32.863 1.00 85.38 654 ASP A O 1
ATOM 5044 N N . LEU A 1 655 ? -7.123 8.984 33.322 1.00 81.25 655 LEU A N 1
ATOM 5045 C CA . LEU A 1 655 ? -6.259 9.362 32.199 1.00 81.25 655 LEU A CA 1
ATOM 5046 C C . LEU A 1 655 ? -4.881 8.670 32.209 1.00 81.25 655 LEU A C 1
ATOM 5048 O O . LEU A 1 655 ? -4.191 8.696 31.188 1.00 81.25 655 LEU A O 1
ATOM 5052 N N . GLY A 1 656 ? -4.472 8.041 33.311 1.00 74.81 656 GLY A N 1
ATOM 5053 C CA . GLY A 1 656 ? -3.286 7.189 33.407 1.00 74.81 656 GLY A CA 1
ATOM 5054 C C . GLY A 1 656 ? -3.448 5.786 32.801 1.00 74.81 656 GLY A C 1
ATOM 5055 O O . GLY A 1 656 ? -2.441 5.131 32.533 1.00 74.81 656 GLY A O 1
ATOM 5056 N N . ASP A 1 657 ? -4.671 5.307 32.538 1.00 81.50 657 ASP A N 1
ATOM 5057 C CA . ASP A 1 657 ? -4.883 4.079 31.756 1.00 81.50 657 ASP A CA 1
ATOM 5058 C C . ASP A 1 657 ? -4.764 4.391 30.252 1.00 81.50 657 ASP A C 1
ATOM 5060 O O . ASP A 1 657 ? -5.501 5.215 29.709 1.00 81.50 657 ASP A O 1
ATOM 5064 N N . ALA A 1 658 ? -3.877 3.685 29.544 1.00 79.62 658 ALA A N 1
ATOM 5065 C CA . ALA A 1 658 ? -3.678 3.827 28.097 1.00 79.62 658 ALA A CA 1
ATOM 5066 C C . ALA A 1 658 ? -4.953 3.566 27.259 1.00 79.62 658 ALA A C 1
ATOM 5068 O O . ALA A 1 658 ? -5.039 3.962 26.095 1.00 79.62 658 ALA A O 1
ATOM 5069 N N . ARG A 1 659 ? -5.991 2.938 27.832 1.00 79.69 659 ARG A N 1
ATOM 5070 C CA . ARG A 1 659 ? -7.328 2.841 27.215 1.00 79.69 659 ARG A CA 1
ATOM 5071 C C . ARG A 1 659 ? -7.973 4.212 26.984 1.00 79.69 659 ARG A C 1
ATOM 5073 O O . ARG A 1 659 ? -8.699 4.374 26.002 1.00 79.69 659 ARG A O 1
ATOM 5080 N N . CYS A 1 660 ? -7.680 5.198 27.832 1.00 85.25 660 CYS A N 1
ATOM 5081 C CA . CYS A 1 660 ? -8.177 6.567 27.699 1.00 85.25 660 CYS A CA 1
ATOM 5082 C C . CYS A 1 660 ? -7.543 7.320 26.522 1.00 85.25 660 CYS A C 1
ATOM 5084 O O . CYS A 1 660 ? -8.144 8.269 26.030 1.00 85.25 660 CYS A O 1
ATOM 5086 N N . ASP A 1 661 ? -6.383 6.901 26.004 1.00 86.31 661 ASP A N 1
ATOM 5087 C CA . ASP A 1 661 ? -5.669 7.616 24.931 1.00 86.31 661 ASP A CA 1
ATOM 5088 C C . ASP A 1 661 ? -6.481 7.746 23.631 1.00 86.31 661 ASP A C 1
ATOM 5090 O O . ASP A 1 661 ? -6.314 8.699 22.869 1.00 86.31 661 ASP A O 1
ATOM 5094 N N . ALA A 1 662 ? -7.399 6.808 23.373 1.00 87.25 662 ALA A N 1
ATOM 5095 C CA . ALA A 1 662 ? -8.343 6.918 22.264 1.00 87.25 662 ALA A CA 1
ATOM 5096 C C . ALA A 1 662 ? -9.392 8.028 22.486 1.00 87.25 662 ALA A C 1
ATOM 5098 O O . ALA A 1 662 ? -9.737 8.726 21.534 1.00 87.25 662 ALA A O 1
ATOM 5099 N N . LEU A 1 663 ? -9.852 8.227 23.728 1.00 91.81 663 LEU A N 1
ATOM 5100 C CA . LEU A 1 663 ? -10.758 9.317 24.107 1.00 91.81 663 LEU A CA 1
ATOM 5101 C C . LEU A 1 663 ? -10.025 10.668 24.124 1.00 91.81 663 LEU A C 1
ATOM 5103 O O . LEU A 1 663 ? -10.531 11.618 23.536 1.00 91.81 663 LEU A O 1
ATOM 5107 N N . LYS A 1 664 ? -8.799 10.734 24.675 1.00 90.44 664 LYS A N 1
ATOM 5108 C CA . LYS A 1 664 ? -7.920 11.924 24.593 1.00 90.44 664 LYS A CA 1
ATOM 5109 C C . LYS A 1 664 ? -7.804 12.413 23.149 1.00 90.44 664 LYS A C 1
ATOM 5111 O O . LYS A 1 664 ? -8.087 13.569 22.850 1.00 90.44 664 LYS A O 1
ATOM 5116 N N . CYS A 1 665 ? -7.488 11.493 22.233 1.00 90.06 665 CYS A N 1
ATOM 5117 C CA . CYS A 1 665 ? -7.356 11.817 20.819 1.00 90.06 665 CYS A CA 1
ATOM 5118 C C . CYS A 1 665 ? -8.665 12.342 20.206 1.00 90.06 665 CYS A C 1
ATOM 5120 O O . CYS A 1 665 ? -8.621 13.279 19.416 1.00 90.06 665 CYS A O 1
ATOM 5122 N N . ILE A 1 666 ? -9.828 11.796 20.578 1.00 93.81 666 ILE A N 1
ATOM 5123 C CA . ILE A 1 666 ? -11.133 12.319 20.144 1.00 93.81 666 ILE A CA 1
ATOM 5124 C C . ILE A 1 666 ? -11.362 13.751 20.646 1.00 93.81 666 ILE A C 1
ATOM 5126 O O . ILE A 1 666 ? -11.736 14.608 19.844 1.00 93.81 666 ILE A O 1
ATOM 5130 N N . CYS A 1 667 ? -11.080 14.040 21.918 1.00 93.25 667 CYS A N 1
ATOM 5131 C CA . CYS A 1 667 ? -11.188 15.388 22.482 1.00 93.25 667 CYS A CA 1
ATOM 5132 C C . CYS A 1 667 ? -10.273 16.384 21.743 1.00 93.25 667 CYS A C 1
ATOM 5134 O O . CYS A 1 667 ? -10.718 17.464 21.347 1.00 93.25 667 CYS A O 1
ATOM 5136 N N . ASP A 1 668 ? -9.035 15.982 21.432 1.00 91.25 668 ASP A N 1
ATOM 5137 C CA . ASP A 1 668 ? -8.118 16.763 20.591 1.00 91.25 668 ASP A CA 1
ATOM 5138 C C . ASP A 1 668 ? -8.642 16.977 19.163 1.00 91.25 668 ASP A C 1
ATOM 5140 O O . ASP A 1 668 ? -8.316 17.984 18.539 1.00 91.25 668 ASP A O 1
ATOM 5144 N N . ARG A 1 669 ? -9.427 16.044 18.601 1.00 92.44 669 ARG A N 1
ATOM 5145 C CA . ARG A 1 669 ? -10.060 16.230 17.283 1.00 92.44 669 ARG A CA 1
ATOM 5146 C C . ARG A 1 669 ? -11.210 17.223 17.356 1.00 92.44 669 ARG A C 1
ATOM 5148 O O . ARG A 1 669 ? -11.217 18.135 16.538 1.00 92.44 669 ARG A O 1
ATOM 5155 N N . ILE A 1 670 ? -12.121 17.101 18.325 1.00 92.69 670 ILE A N 1
ATOM 5156 C CA . ILE A 1 670 ? -13.259 18.026 18.499 1.00 92.69 670 ILE A CA 1
ATOM 5157 C C . ILE A 1 670 ? -12.763 19.481 18.522 1.00 92.69 670 ILE A C 1
ATOM 5159 O O . ILE A 1 670 ? -13.266 20.315 17.766 1.00 92.69 670 ILE A O 1
ATOM 5163 N N . ARG A 1 671 ? -11.697 19.749 19.289 1.00 91.19 671 ARG A N 1
ATOM 5164 C CA . ARG A 1 671 ? -11.036 21.061 19.408 1.00 91.19 671 ARG A CA 1
ATOM 5165 C C . ARG A 1 671 ? -10.526 21.651 18.077 1.00 91.19 671 ARG A C 1
ATOM 5167 O O . ARG A 1 671 ? -10.433 22.870 17.980 1.00 91.19 671 ARG A O 1
ATOM 5174 N N . VAL A 1 672 ? -10.220 20.837 17.056 1.00 90.06 672 VAL A N 1
ATOM 5175 C CA . VAL A 1 672 ? -9.570 21.284 15.797 1.00 90.06 672 VAL A CA 1
ATOM 5176 C C . VAL A 1 672 ? -10.334 20.951 14.504 1.00 90.06 672 VAL A C 1
ATOM 5178 O O . VAL A 1 672 ? -9.795 21.143 13.414 1.00 90.06 672 VAL A O 1
ATOM 5181 N N . LEU A 1 673 ? -11.570 20.445 14.582 1.00 89.31 673 LEU A N 1
ATOM 5182 C CA . LEU A 1 673 ? -12.390 20.185 13.390 1.00 89.31 673 LEU A CA 1
ATOM 5183 C C . LEU A 1 673 ? -12.865 21.475 12.714 1.00 89.31 673 LEU A C 1
ATOM 5185 O O . LEU A 1 673 ? -13.385 22.390 13.368 1.00 89.31 673 LEU A O 1
ATOM 5189 N N . ASN A 1 674 ? -12.780 21.477 11.382 1.00 88.56 674 ASN A N 1
ATOM 5190 C CA . ASN A 1 674 ? -13.354 22.510 10.520 1.00 88.56 674 ASN A CA 1
ATOM 5191 C C . ASN A 1 674 ? -14.877 22.334 10.410 1.00 88.56 674 ASN A C 1
ATOM 5193 O O . ASN A 1 674 ? -15.622 23.310 10.370 1.00 88.56 674 ASN A O 1
ATOM 5197 N N . LYS A 1 675 ? -15.329 21.076 10.395 1.00 86.69 675 LYS A N 1
ATOM 5198 C CA . LYS A 1 675 ? -16.722 20.630 10.376 1.00 86.69 675 LYS A CA 1
ATOM 5199 C C . LYS A 1 675 ? -17.001 19.757 11.611 1.00 86.69 675 LYS A C 1
ATOM 5201 O O . LYS A 1 675 ? -17.101 18.535 11.485 1.00 86.69 675 LYS A O 1
ATOM 5206 N N . PRO A 1 676 ? -17.083 20.349 12.818 1.00 89.75 676 PRO A N 1
ATOM 5207 C CA . PRO A 1 676 ? -17.550 19.621 13.994 1.00 89.75 676 PRO A CA 1
ATOM 5208 C C . PRO A 1 676 ? -18.960 19.049 13.745 1.00 89.75 676 PRO A C 1
ATOM 5210 O O . PRO A 1 676 ? -19.743 19.675 13.022 1.00 89.75 676 PRO A O 1
ATOM 5213 N N . PRO A 1 677 ? -19.305 17.886 14.327 1.00 91.81 677 PRO A N 1
ATOM 5214 C CA . PRO A 1 677 ? -20.672 17.384 14.273 1.00 91.81 677 PRO A CA 1
ATOM 5215 C C . PRO A 1 677 ? -21.636 18.362 14.953 1.00 91.81 677 PRO A C 1
ATOM 5217 O O . PRO A 1 677 ? -21.266 19.157 15.814 1.00 91.81 677 PRO A O 1
ATOM 5220 N N . ARG A 1 678 ? -22.913 18.288 14.584 1.00 88.56 678 ARG A N 1
ATOM 5221 C CA . ARG A 1 678 ? -23.977 19.067 15.235 1.00 88.56 678 ARG A CA 1
ATOM 5222 C C . ARG A 1 678 ? -24.342 18.483 16.599 1.00 88.56 678 ARG A C 1
ATOM 5224 O O . ARG A 1 678 ? -24.816 19.211 17.469 1.00 88.56 678 ARG A O 1
ATOM 5231 N N . PHE A 1 679 ? -24.115 17.181 16.753 1.00 89.56 679 PHE A N 1
ATOM 5232 C CA . PHE A 1 679 ? -24.598 16.338 17.833 1.00 89.56 679 PHE A CA 1
ATOM 5233 C C . PHE A 1 679 ? -23.515 15.354 18.291 1.00 89.56 679 PHE A C 1
ATOM 5235 O O . PHE A 1 679 ? -22.920 14.658 17.466 1.00 89.56 679 PHE A O 1
ATOM 5242 N N . ILE A 1 680 ? -23.297 15.242 19.601 1.00 93.94 680 ILE A N 1
ATOM 5243 C CA . ILE A 1 680 ? -22.425 14.231 20.214 1.00 93.94 680 ILE A CA 1
ATOM 5244 C C . ILE A 1 680 ? -23.187 13.547 21.356 1.00 93.94 680 ILE A C 1
ATOM 5246 O O . ILE A 1 680 ? -23.795 14.226 22.181 1.00 93.94 680 ILE A O 1
ATOM 5250 N N . MET A 1 681 ? -23.146 12.213 21.413 1.00 93.62 681 MET A N 1
ATOM 5251 C CA . MET A 1 681 ? -23.685 11.412 22.519 1.00 93.62 681 MET A CA 1
ATOM 5252 C C . MET A 1 681 ? -22.633 10.431 23.046 1.00 93.62 681 MET A C 1
ATOM 5254 O O . MET A 1 681 ? -21.975 9.747 22.262 1.00 93.62 681 MET A O 1
ATOM 5258 N N . VAL A 1 682 ? -22.504 10.329 24.370 1.00 95.81 682 VAL A N 1
ATOM 5259 C CA . VAL A 1 682 ? -21.551 9.436 25.049 1.00 95.81 682 VAL A CA 1
ATOM 5260 C C . VAL A 1 682 ? -22.279 8.553 26.064 1.00 95.81 682 VAL A C 1
ATOM 5262 O O . VAL A 1 682 ? -23.138 9.048 26.785 1.00 95.81 682 VAL A O 1
ATOM 5265 N N . GLU A 1 683 ? -21.925 7.269 26.147 1.00 95.38 683 GLU A N 1
ATOM 5266 C CA . GLU A 1 683 ? -22.306 6.347 27.231 1.00 95.38 683 GLU A CA 1
ATOM 5267 C C . GLU A 1 683 ? -21.057 5.866 27.979 1.00 95.38 683 GLU A C 1
ATOM 5269 O O . GLU A 1 683 ? -20.022 5.593 27.371 1.00 95.38 683 GLU A O 1
ATOM 5274 N N . ASN A 1 684 ? -21.135 5.773 29.310 1.00 94.38 684 ASN A N 1
ATOM 5275 C CA . ASN A 1 684 ? -20.092 5.167 30.139 1.00 94.38 684 ASN A CA 1
ATOM 5276 C C . ASN A 1 684 ? -20.660 4.697 31.497 1.00 94.38 684 ASN A C 1
ATOM 5278 O O . ASN A 1 684 ? -21.820 4.930 31.835 1.00 94.38 684 ASN A O 1
ATOM 5282 N N . VAL A 1 685 ? -19.855 4.028 32.325 1.00 91.38 685 VAL A N 1
ATOM 5283 C CA . VAL A 1 685 ? -20.234 3.706 33.713 1.00 91.38 685 VAL A CA 1
ATOM 5284 C C . VAL A 1 685 ? -20.342 4.968 34.571 1.00 91.38 685 VAL A C 1
ATOM 5286 O O . VAL A 1 685 ? -19.621 5.931 34.352 1.00 91.38 685 VAL A O 1
ATOM 5289 N N . VAL A 1 686 ? -21.177 4.932 35.615 1.00 89.25 686 VAL A N 1
ATOM 5290 C CA . VAL A 1 686 ? -21.385 6.057 36.554 1.00 89.25 686 VAL A CA 1
ATOM 5291 C C . VAL A 1 686 ? -20.083 6.614 37.157 1.00 89.25 686 VAL A C 1
ATOM 5293 O O . VAL A 1 686 ? -20.007 7.795 37.454 1.00 89.25 686 VAL A O 1
ATOM 5296 N N . GLY A 1 687 ? -19.035 5.797 37.314 1.00 86.88 687 GLY A N 1
ATOM 5297 C CA . GLY A 1 687 ? -17.726 6.263 37.800 1.00 86.88 687 GLY A CA 1
ATOM 5298 C C . GLY A 1 687 ? -16.902 7.089 36.802 1.00 86.88 687 GLY A C 1
ATOM 5299 O O . GLY A 1 687 ? -15.793 7.476 37.144 1.00 86.88 687 GLY A O 1
ATOM 5300 N N . PHE A 1 688 ? -17.404 7.318 35.582 1.00 91.06 688 PHE A N 1
ATOM 5301 C CA . PHE A 1 688 ? -16.862 8.304 34.637 1.00 91.06 688 PHE A CA 1
ATOM 5302 C C . PHE A 1 688 ? -17.298 9.733 34.982 1.00 91.06 688 PHE A C 1
ATOM 5304 O O . PHE A 1 688 ? -16.723 10.682 34.473 1.00 91.06 688 PHE A O 1
ATOM 5311 N N . ARG A 1 689 ? -18.307 9.890 35.841 1.00 89.44 689 ARG A N 1
ATOM 5312 C CA . ARG A 1 689 ? -18.705 11.186 36.378 1.00 89.44 689 ARG A CA 1
ATOM 5313 C C . ARG A 1 689 ? -17.698 11.664 37.429 1.00 89.44 689 ARG A C 1
ATOM 5315 O O . ARG A 1 689 ? -17.214 10.853 38.219 1.00 89.44 689 ARG A O 1
ATOM 5322 N N . ASP A 1 690 ? -17.451 12.971 37.462 1.00 86.06 690 ASP A N 1
ATOM 5323 C CA . ASP A 1 690 ? -16.518 13.660 38.358 1.00 86.06 690 ASP A CA 1
ATOM 5324 C C . ASP A 1 690 ? -15.058 13.157 38.183 1.00 86.06 690 ASP A C 1
ATOM 5326 O O . ASP A 1 690 ? -14.274 13.129 39.132 1.00 86.06 690 ASP A O 1
ATOM 5330 N N . SER A 1 691 ? -14.706 12.740 36.955 1.00 90.38 691 SER A N 1
ATOM 5331 C CA . SER A 1 691 ? -13.420 12.137 36.551 1.00 90.38 691 SER A CA 1
ATOM 5332 C C . SER A 1 691 ? -12.626 13.047 35.596 1.00 90.38 691 SER A C 1
ATOM 5334 O O . SER A 1 691 ? -13.203 13.842 34.848 1.00 90.38 691 SER A O 1
ATOM 5336 N N . ASP A 1 692 ? -11.293 12.913 35.576 1.00 88.94 692 ASP A N 1
ATOM 5337 C CA . ASP A 1 692 ? -10.408 13.736 34.734 1.00 88.94 692 ASP A CA 1
ATOM 5338 C C . ASP A 1 692 ? -10.723 13.559 33.234 1.00 88.94 692 ASP A C 1
ATOM 5340 O O . ASP A 1 692 ? -10.639 14.505 32.444 1.00 88.94 692 ASP A O 1
ATOM 5344 N N . ALA A 1 693 ? -11.125 12.350 32.823 1.00 89.94 693 ALA A N 1
ATOM 5345 C CA . ALA A 1 693 ? -11.538 12.058 31.454 1.00 89.94 693 ALA A CA 1
ATOM 5346 C C . ALA A 1 693 ? -12.908 12.647 31.070 1.00 89.94 693 ALA A C 1
ATOM 5348 O O . ALA A 1 693 ? -13.106 12.951 29.889 1.00 89.94 693 ALA A O 1
ATOM 5349 N N . GLU A 1 694 ? -13.829 12.842 32.023 1.00 94.38 694 GLU A N 1
ATOM 5350 C CA . GLU A 1 694 ? -15.030 13.655 31.796 1.00 94.38 694 GLU A CA 1
ATOM 5351 C C . GLU A 1 694 ? -14.637 15.126 31.663 1.00 94.38 694 GLU A C 1
ATOM 5353 O O . GLU A 1 694 ? -14.980 15.738 30.653 1.00 94.38 694 GLU A O 1
ATOM 5358 N N . GLN A 1 695 ? -13.865 15.687 32.603 1.00 92.75 695 GLN A N 1
ATOM 5359 C CA . GLN A 1 695 ? -13.485 17.104 32.547 1.00 92.75 695 GLN A CA 1
ATOM 5360 C C . GLN A 1 695 ? -12.783 17.451 31.222 1.00 92.75 695 GLN A C 1
ATOM 5362 O O . GLN A 1 695 ? -13.151 18.420 30.562 1.00 92.75 695 GLN A O 1
ATOM 5367 N N . MET A 1 696 ? -11.845 16.615 30.767 1.00 94.62 696 MET A N 1
ATOM 5368 C CA . MET A 1 696 ? -11.175 16.765 29.470 1.00 94.62 696 MET A CA 1
ATOM 5369 C C . MET A 1 696 ? -12.150 16.763 28.274 1.00 94.62 696 MET A C 1
ATOM 5371 O O . MET A 1 696 ? -11.911 17.454 27.278 1.00 94.62 696 MET A O 1
ATOM 5375 N N . LEU A 1 697 ? -13.227 15.972 28.337 1.00 95.75 697 LEU A N 1
ATOM 5376 C CA . LEU A 1 697 ? -14.280 15.950 27.318 1.00 95.75 697 LEU A CA 1
ATOM 5377 C C . LEU A 1 697 ? -15.133 17.224 27.379 1.00 95.75 697 LEU A C 1
ATOM 5379 O O . LEU A 1 697 ? -15.357 17.836 26.335 1.00 95.75 697 LEU A O 1
ATOM 5383 N N . LEU A 1 698 ? -15.554 17.652 28.573 1.00 95.62 698 LEU A N 1
ATOM 5384 C CA . LEU A 1 698 ? -16.303 18.898 28.771 1.00 95.62 698 LEU A CA 1
ATOM 5385 C C . LEU A 1 698 ? -15.500 20.098 28.245 1.00 95.62 698 LEU A C 1
ATOM 5387 O O . LEU A 1 698 ? -15.986 20.824 27.385 1.00 95.62 698 LEU A O 1
ATOM 5391 N N . GLU A 1 699 ? -14.222 20.228 28.611 1.00 94.81 699 GLU A N 1
ATOM 5392 C CA . GLU A 1 699 ? -13.320 21.268 28.091 1.00 94.81 699 GLU A CA 1
ATOM 5393 C C . GLU A 1 699 ? -13.177 21.245 26.555 1.00 94.81 699 GLU A C 1
ATOM 5395 O O . GLU A 1 699 ? -12.942 22.277 25.927 1.00 94.81 699 GLU A O 1
ATOM 5400 N N . ALA A 1 700 ? -13.253 20.072 25.916 1.00 94.19 700 ALA A N 1
ATOM 5401 C CA . ALA A 1 700 ? -13.196 19.955 24.456 1.00 94.19 700 ALA A CA 1
ATOM 5402 C C . ALA A 1 700 ? -14.510 20.362 23.768 1.00 94.19 700 ALA A C 1
ATOM 5404 O O . ALA A 1 700 ? -14.476 20.880 22.650 1.00 94.19 700 ALA A O 1
ATOM 5405 N N . LEU A 1 701 ? -15.644 20.162 24.443 1.00 95.19 701 LEU A N 1
ATOM 5406 C CA . LEU A 1 701 ? -16.975 20.595 24.019 1.00 95.19 701 LEU A CA 1
ATOM 5407 C C . LEU A 1 701 ? -17.158 22.111 24.224 1.00 95.19 701 LEU A C 1
ATOM 5409 O O . LEU A 1 701 ? -17.540 22.818 23.288 1.00 95.19 701 LEU A O 1
ATOM 5413 N N . GLU A 1 702 ? -16.791 22.638 25.395 1.00 92.56 702 GLU A N 1
ATOM 5414 C CA . GLU A 1 702 ? -16.807 24.074 25.711 1.00 92.56 702 GLU A CA 1
ATOM 5415 C C . GLU A 1 702 ? -15.921 24.881 24.746 1.00 92.56 702 GLU A C 1
ATOM 5417 O O . GLU A 1 702 ? -16.349 25.916 24.233 1.00 92.56 702 GLU A O 1
ATOM 5422 N N . ALA A 1 703 ? -14.732 24.369 24.396 1.00 90.50 703 ALA A N 1
ATOM 5423 C CA . ALA A 1 703 ? -13.821 24.991 23.426 1.00 90.50 703 ALA A CA 1
ATOM 5424 C C . ALA A 1 703 ? -14.394 25.126 21.998 1.00 90.50 703 ALA A C 1
ATOM 5426 O O . ALA A 1 703 ? -13.805 25.807 21.155 1.00 90.50 703 ALA A O 1
ATOM 5427 N N . ARG A 1 704 ? -15.535 24.489 21.698 1.00 89.12 704 ARG A N 1
ATOM 5428 C CA . ARG A 1 704 ? -16.287 24.661 20.443 1.00 89.12 704 ARG A CA 1
ATOM 5429 C C . ARG A 1 704 ? -17.720 25.159 20.669 1.00 89.12 704 ARG A C 1
ATOM 5431 O O . ARG A 1 704 ? -18.502 25.138 19.725 1.00 89.12 704 ARG A O 1
ATOM 5438 N N . SER A 1 705 ? -18.034 25.636 21.875 1.00 89.19 705 SER A N 1
ATOM 5439 C CA . SER A 1 705 ? -19.338 26.187 22.270 1.00 89.19 705 SER A CA 1
ATOM 5440 C C . SER A 1 705 ? -20.511 25.205 22.145 1.00 89.19 705 SER A C 1
ATOM 5442 O O . SER A 1 705 ? -21.627 25.606 21.824 1.00 89.19 705 SER A O 1
ATOM 5444 N N . TYR A 1 706 ? -20.281 23.917 22.419 1.00 91.12 706 TYR A N 1
ATOM 5445 C CA . TYR A 1 706 ? -21.387 22.974 22.588 1.00 91.12 706 TYR A CA 1
ATOM 5446 C C . TYR A 1 706 ? -22.146 23.250 23.891 1.00 91.12 706 TYR A C 1
ATOM 5448 O O . TYR A 1 706 ? -21.545 23.452 24.944 1.00 91.12 706 TYR A O 1
ATOM 5456 N N . HIS A 1 707 ? -23.469 23.147 23.833 1.00 89.19 707 HIS A N 1
ATOM 5457 C CA . HIS A 1 707 ? -24.334 23.034 25.002 1.00 89.19 707 HIS A CA 1
ATOM 5458 C C . HIS A 1 707 ? -24.468 21.553 25.363 1.00 89.19 707 HIS A C 1
ATOM 5460 O O . HIS A 1 707 ? -24.813 20.752 24.491 1.00 89.19 707 HIS A O 1
ATOM 5466 N N . HIS A 1 708 ? -24.192 21.182 26.615 1.00 90.25 708 HIS A N 1
ATOM 5467 C CA . HIS A 1 708 ? -24.199 19.786 27.061 1.00 90.25 708 HIS A CA 1
ATOM 5468 C C . HIS A 1 708 ? -25.014 19.544 28.337 1.00 90.25 708 HIS A C 1
ATOM 5470 O O . HIS A 1 708 ? -25.049 20.379 29.243 1.00 90.25 708 HIS A O 1
ATOM 5476 N N . GLU A 1 709 ? -25.603 18.356 28.415 1.00 89.69 709 GLU A N 1
ATOM 5477 C CA . GLU A 1 709 ? -26.334 17.809 29.559 1.00 89.69 709 GLU A CA 1
ATOM 5478 C C . GLU A 1 709 ? -25.840 16.385 29.834 1.00 89.69 709 GLU A C 1
ATOM 5480 O O . GLU A 1 709 ? -25.389 15.689 28.919 1.00 89.69 709 GLU A O 1
ATOM 5485 N N . TRP A 1 710 ? -25.942 15.932 31.083 1.00 91.44 710 TRP A N 1
ATOM 5486 C CA . TRP A 1 710 ? -25.623 14.559 31.468 1.00 91.44 710 TRP A CA 1
ATOM 5487 C C . TRP A 1 710 ? -26.724 13.964 32.349 1.00 91.44 710 TRP A C 1
ATOM 5489 O O . TRP A 1 710 ? -27.438 14.680 33.052 1.00 91.44 710 TRP A O 1
ATOM 5499 N N . TYR A 1 711 ? -26.849 12.639 32.308 1.00 91.31 711 TYR A N 1
ATOM 5500 C CA . TYR A 1 711 ? -27.863 11.872 33.024 1.00 91.31 711 TYR A CA 1
ATOM 5501 C C . TYR A 1 711 ? -27.262 10.579 33.580 1.00 91.31 711 TYR A C 1
ATOM 5503 O O . TYR A 1 711 ? -26.603 9.832 32.856 1.00 91.31 711 TYR A O 1
ATOM 5511 N N . GLU A 1 712 ? -27.534 10.274 34.849 1.00 92.50 712 GLU A N 1
ATOM 5512 C CA . GLU A 1 712 ? -27.367 8.924 35.396 1.00 92.50 712 GLU A CA 1
ATOM 5513 C C . GLU A 1 712 ? -28.697 8.175 35.274 1.00 92.50 712 GLU A C 1
ATOM 5515 O O . GLU A 1 712 ? -29.714 8.650 35.776 1.00 92.50 712 GLU A O 1
ATOM 5520 N N . ILE A 1 713 ? -28.699 7.033 34.583 1.00 91.06 713 ILE A N 1
ATOM 5521 C CA . ILE A 1 713 ? -29.901 6.248 34.277 1.00 91.06 713 ILE A CA 1
ATOM 5522 C C . ILE A 1 713 ? -29.648 4.757 34.471 1.00 91.06 713 ILE A C 1
ATOM 5524 O O . ILE A 1 713 ? -28.640 4.209 34.024 1.00 91.06 713 ILE A O 1
ATOM 5528 N N . ASN A 1 714 ? -30.622 4.088 35.071 1.00 90.19 714 ASN A N 1
ATOM 5529 C CA . ASN A 1 714 ? -30.763 2.648 35.181 1.00 90.19 714 ASN A CA 1
ATOM 5530 C C . ASN A 1 714 ? -31.983 2.198 34.339 1.00 90.19 714 ASN A C 1
ATOM 5532 O O . ASN A 1 714 ? -33.010 2.868 34.391 1.00 90.19 714 ASN A O 1
ATOM 5536 N N . PRO A 1 715 ? -31.954 1.081 33.582 1.00 88.81 715 PRO A N 1
ATOM 5537 C CA . PRO A 1 715 ? -33.152 0.593 32.884 1.00 88.81 715 PRO A CA 1
ATOM 5538 C C . PRO A 1 715 ? -34.360 0.354 33.812 1.00 88.81 715 PRO A C 1
ATOM 5540 O O . PRO A 1 715 ? -35.497 0.555 33.388 1.00 88.81 715 PRO A O 1
ATOM 5543 N N . LEU A 1 716 ? -34.115 0.028 35.090 1.00 85.44 716 LEU A N 1
ATOM 5544 C CA . LEU A 1 716 ? -35.152 -0.047 36.132 1.00 85.44 716 LEU A CA 1
ATOM 5545 C C . LEU A 1 716 ? -35.948 1.260 36.303 1.00 85.44 716 LEU A C 1
ATOM 5547 O O . LEU A 1 716 ? -37.132 1.196 36.614 1.00 85.44 716 LEU A O 1
ATOM 5551 N N . ASP A 1 717 ? -35.348 2.428 36.044 1.00 82.88 717 ASP A N 1
ATOM 5552 C CA . ASP A 1 717 ? -36.020 3.737 36.139 1.00 82.88 717 ASP A CA 1
ATOM 5553 C C . ASP A 1 717 ? -37.107 3.915 35.055 1.00 82.88 717 ASP A C 1
ATOM 5555 O O . ASP A 1 717 ? -37.913 4.841 35.116 1.00 82.88 717 ASP A O 1
ATOM 5559 N N . TYR A 1 718 ? -37.126 3.017 34.062 1.00 79.69 718 TYR A N 1
ATOM 5560 C CA . TYR A 1 718 ? -38.117 2.918 32.988 1.00 79.69 718 TYR A CA 1
ATOM 5561 C C . TYR A 1 718 ? -38.928 1.612 33.068 1.00 79.69 718 TYR A C 1
ATOM 5563 O O . TYR A 1 718 ? -39.599 1.249 32.108 1.00 79.69 718 TYR A O 1
ATOM 5571 N N . GLY A 1 719 ? -38.860 0.882 34.188 1.00 78.81 719 GLY A N 1
ATOM 5572 C CA . GLY A 1 719 ? -39.569 -0.387 34.389 1.00 78.81 719 GLY A CA 1
ATOM 5573 C C . GLY A 1 719 ? -38.965 -1.597 33.665 1.00 78.81 719 GLY A C 1
ATOM 5574 O O . GLY A 1 719 ? -39.559 -2.669 33.695 1.00 78.81 719 GLY A O 1
ATOM 5575 N N . ILE A 1 720 ? -37.792 -1.463 33.035 1.00 87.69 720 ILE A N 1
ATOM 5576 C CA . ILE A 1 720 ? -37.105 -2.577 32.365 1.00 87.69 720 ILE A CA 1
ATOM 5577 C C . ILE A 1 720 ? -36.356 -3.397 33.430 1.00 87.69 720 ILE A C 1
ATOM 5579 O O . ILE A 1 720 ? -35.539 -2.812 34.149 1.00 87.69 720 ILE A O 1
ATOM 5583 N N . PRO A 1 721 ? -36.530 -4.732 33.524 1.00 89.69 721 PRO A N 1
ATOM 5584 C CA . PRO A 1 721 ? -36.026 -5.549 34.632 1.00 89.69 721 PRO A CA 1
ATOM 5585 C C . PRO A 1 721 ? -34.508 -5.830 34.562 1.00 89.69 721 PRO A C 1
ATOM 5587 O O . PRO A 1 721 ? -34.062 -6.976 34.643 1.00 89.69 721 PRO A O 1
ATOM 5590 N N . ASN A 1 722 ? -33.669 -4.795 34.432 1.00 92.12 722 ASN A N 1
ATOM 5591 C CA . ASN A 1 722 ? -32.207 -4.901 34.439 1.00 92.12 722 ASN A CA 1
ATOM 5592 C C . ASN A 1 722 ? -31.515 -3.735 35.166 1.00 92.12 722 ASN A C 1
ATOM 5594 O O . ASN A 1 722 ? -31.529 -2.595 34.712 1.00 92.12 722 ASN A O 1
ATOM 5598 N N . SER A 1 723 ? -30.836 -4.042 36.274 1.00 89.69 723 SER A N 1
ATOM 5599 C CA . SER A 1 723 ? -30.082 -3.081 37.086 1.00 89.69 723 SER A CA 1
ATOM 5600 C C . SER A 1 723 ? -28.716 -2.769 36.462 1.00 89.69 723 SER A C 1
ATOM 5602 O O . SER A 1 723 ? -27.684 -3.304 36.874 1.00 89.69 723 SER A O 1
ATOM 5604 N N . ARG A 1 724 ? -28.700 -1.920 35.431 1.00 90.44 724 ARG A N 1
ATOM 5605 C CA . ARG A 1 724 ? -27.512 -1.485 34.673 1.00 90.44 724 ARG A CA 1
ATOM 5606 C C . ARG A 1 724 ? -27.379 0.047 34.692 1.00 90.44 724 ARG A C 1
ATOM 5608 O O . ARG A 1 724 ? -27.532 0.671 33.645 1.00 90.44 724 ARG A O 1
ATOM 5615 N N . PRO A 1 725 ? -27.052 0.669 35.841 1.00 90.75 725 PRO A N 1
ATOM 5616 C CA . PRO A 1 725 ? -26.834 2.110 35.908 1.00 90.75 725 PRO A CA 1
ATOM 5617 C C . PRO A 1 725 ? -25.676 2.555 34.998 1.00 90.75 725 PRO A C 1
ATOM 5619 O O . PRO A 1 725 ? -24.614 1.910 34.932 1.00 90.75 725 PRO A O 1
ATOM 5622 N N . ARG A 1 726 ? -25.897 3.661 34.288 1.00 93.00 726 ARG A N 1
ATOM 5623 C CA . ARG A 1 726 ? -25.000 4.266 33.301 1.00 93.00 726 ARG A CA 1
ATOM 5624 C C . ARG A 1 726 ? -25.073 5.783 33.327 1.00 93.00 726 ARG A C 1
ATOM 5626 O O . ARG A 1 726 ? -26.110 6.358 33.625 1.00 93.00 726 ARG A O 1
ATOM 5633 N N . TYR A 1 727 ? -23.945 6.391 32.997 1.00 94.56 727 TYR A N 1
ATOM 5634 C CA . TYR A 1 727 ? -23.815 7.801 32.686 1.00 94.56 727 TYR A CA 1
ATOM 5635 C C . TYR A 1 727 ? -24.028 7.986 31.179 1.00 94.56 727 TYR A C 1
ATOM 5637 O O . TYR A 1 727 ? -23.444 7.251 30.376 1.00 94.56 727 TYR A O 1
ATOM 5645 N N . TYR A 1 728 ? -24.823 8.983 30.809 1.00 94.75 728 TYR A N 1
ATOM 5646 C CA . TYR A 1 728 ? -25.012 9.435 29.436 1.00 94.75 728 TYR A CA 1
ATOM 5647 C C . TYR A 1 728 ? -24.741 10.934 29.352 1.00 94.75 728 TYR A C 1
ATOM 5649 O O . TYR A 1 728 ? -25.293 11.683 30.151 1.00 94.75 728 TYR A O 1
ATOM 5657 N N . LEU A 1 729 ? -23.958 11.374 28.366 1.00 94.62 729 LEU A N 1
ATOM 5658 C CA . LEU A 1 729 ? -23.786 12.791 28.026 1.00 94.62 729 LEU A CA 1
ATOM 5659 C C . LEU A 1 729 ? -24.358 13.067 26.637 1.00 94.62 729 LEU A C 1
ATOM 5661 O O . LEU A 1 729 ? -24.156 12.288 25.703 1.00 94.62 729 LEU A O 1
ATOM 5665 N N . LEU A 1 730 ? -25.051 14.194 26.510 1.00 92.69 730 LEU A N 1
ATOM 5666 C CA . LEU A 1 730 ? -25.679 14.696 25.294 1.00 92.69 730 LEU A CA 1
ATOM 5667 C C . LEU A 1 730 ? -25.173 16.116 25.031 1.00 92.69 730 LEU A C 1
ATOM 5669 O O . LEU A 1 730 ? -25.314 16.978 25.891 1.00 92.69 730 LEU A O 1
ATOM 5673 N N . ALA A 1 731 ? -24.607 16.379 23.852 1.00 92.00 731 ALA A N 1
ATOM 5674 C CA . ALA A 1 731 ? -24.076 17.694 23.492 1.00 92.00 731 ALA A CA 1
ATOM 5675 C C . ALA A 1 731 ? -24.523 18.156 22.095 1.00 92.00 731 ALA A C 1
ATOM 5677 O O . ALA A 1 731 ? -24.514 17.381 21.135 1.00 92.00 731 ALA A O 1
ATOM 5678 N N . LYS A 1 732 ? -24.889 19.438 21.977 1.00 89.00 732 LYS A N 1
ATOM 5679 C CA . LYS A 1 732 ? -25.365 20.090 20.746 1.00 89.00 732 LYS A CA 1
ATOM 5680 C C . LYS A 1 732 ? -24.535 21.330 20.430 1.00 89.00 732 LYS A C 1
ATOM 5682 O O . LYS A 1 732 ? -24.314 22.159 21.306 1.00 89.00 732 LYS A O 1
ATOM 5687 N N . LEU A 1 733 ? -24.128 21.494 19.173 1.00 84.69 733 LEU A N 1
ATOM 5688 C CA . LEU A 1 733 ? -23.352 22.658 18.716 1.00 84.69 733 LEU A CA 1
ATOM 5689 C C . LEU A 1 733 ? -24.198 23.945 18.599 1.00 84.69 733 LEU A C 1
ATOM 5691 O O . LEU A 1 733 ? -23.665 25.041 18.484 1.00 84.69 733 LEU A O 1
ATOM 5695 N N . THR A 1 734 ? -25.525 23.817 18.577 1.00 73.69 734 THR A N 1
ATOM 5696 C CA . THR A 1 734 ? -26.495 24.926 18.521 1.00 73.69 734 THR A CA 1
ATOM 5697 C C . THR A 1 734 ? -27.753 24.512 19.296 1.00 73.69 734 THR A C 1
ATOM 5699 O O . THR A 1 734 ? -28.221 23.394 19.066 1.00 73.69 734 THR A O 1
ATOM 5702 N N . PRO A 1 735 ? -28.320 25.349 20.191 1.00 59.69 735 PRO A N 1
ATOM 5703 C CA . PRO A 1 735 ? -29.511 24.987 20.974 1.00 59.69 735 PRO A CA 1
ATOM 5704 C C . PRO A 1 735 ? -30.707 24.590 20.100 1.00 59.69 735 PRO A C 1
ATOM 5706 O O . PRO A 1 735 ? -31.312 23.538 20.307 1.00 59.69 735 PRO A O 1
ATOM 5709 N N . ASP A 1 736 ? -30.962 25.376 19.051 1.00 53.22 736 ASP A N 1
ATOM 5710 C CA . ASP A 1 736 ? -32.091 25.215 18.123 1.00 53.22 736 ASP A CA 1
ATOM 5711 C C . ASP A 1 736 ? -31.877 24.094 17.087 1.00 53.22 736 ASP A C 1
ATOM 5713 O O . ASP A 1 736 ? -32.682 23.906 16.169 1.00 53.22 736 ASP A O 1
ATOM 5717 N N . ALA A 1 737 ? -30.783 23.327 17.191 1.00 55.50 737 ALA A N 1
ATOM 5718 C CA . ALA A 1 737 ? -30.540 22.169 16.340 1.00 55.50 737 ALA A CA 1
ATOM 5719 C C . ALA A 1 737 ? -31.467 21.009 16.732 1.00 55.50 737 ALA A C 1
ATOM 5721 O O . ALA A 1 737 ? -31.081 20.067 17.420 1.00 55.50 737 ALA A O 1
ATOM 5722 N N . VAL A 1 738 ? -32.703 21.062 16.244 1.00 56.56 738 VAL A N 1
ATOM 5723 C CA . VAL A 1 738 ? -33.677 19.976 16.357 1.00 56.56 738 VAL A CA 1
ATOM 5724 C C . VAL A 1 738 ? -33.469 18.983 15.208 1.00 56.56 738 VAL A C 1
ATOM 5726 O O . VAL A 1 738 ? -33.495 19.346 14.028 1.00 56.56 738 VAL A O 1
ATOM 5729 N N . LEU A 1 739 ? -33.316 17.700 15.540 1.00 59.69 739 LEU A N 1
ATOM 5730 C CA . LEU A 1 739 ? -33.522 16.585 14.607 1.00 59.69 739 LEU A CA 1
ATOM 5731 C C . LEU A 1 739 ? -35.035 16.506 14.338 1.00 59.69 739 LEU A C 1
ATOM 5733 O O . LEU A 1 739 ? -35.760 15.811 15.038 1.00 59.69 739 LEU A O 1
ATOM 5737 N N . SER A 1 740 ? -35.505 17.337 13.396 1.00 51.84 740 SER A N 1
ATOM 5738 C CA . SER A 1 740 ? -36.916 17.736 13.257 1.00 51.84 740 SER A CA 1
ATOM 5739 C C . SER A 1 740 ? -37.902 16.580 13.444 1.00 51.84 740 SER A C 1
ATOM 5741 O O . SER A 1 740 ? -37.856 15.596 12.705 1.00 51.84 740 SER A O 1
ATOM 5743 N N . GLY A 1 741 ? -38.842 16.741 14.384 1.00 50.03 741 GLY A N 1
ATOM 5744 C CA . GLY A 1 741 ? -39.787 15.697 14.799 1.00 50.03 741 GLY A CA 1
ATOM 5745 C C . GLY A 1 741 ? -40.684 15.126 13.692 1.00 50.03 741 GLY A C 1
ATOM 5746 O O . GLY A 1 741 ? -41.279 14.075 13.887 1.00 50.03 741 GLY A O 1
ATOM 5747 N N . LYS A 1 742 ? -40.724 15.746 12.503 1.00 47.72 742 LYS A N 1
ATOM 5748 C CA . LYS A 1 742 ? -41.322 15.165 11.284 1.00 47.72 742 LYS A CA 1
ATOM 5749 C C . LYS A 1 742 ? -40.581 13.925 10.753 1.00 47.72 742 LYS A C 1
ATOM 5751 O O . LYS A 1 742 ? -41.105 13.248 9.874 1.00 47.72 742 LYS A O 1
ATOM 5756 N N . TYR A 1 743 ? -39.366 13.654 11.233 1.00 50.34 743 TYR A N 1
ATOM 5757 C CA . TYR A 1 743 ? -38.518 12.536 10.802 1.00 50.34 743 TYR A CA 1
ATOM 5758 C C . TYR A 1 743 ? -38.288 11.475 11.884 1.00 50.34 743 TYR A C 1
ATOM 5760 O O . TYR A 1 743 ? -37.673 10.450 11.595 1.00 50.34 743 TYR A O 1
ATOM 5768 N N . LEU A 1 744 ? -38.774 11.715 13.103 1.00 54.03 744 LEU A N 1
ATOM 5769 C CA . LEU A 1 744 ? -38.793 10.720 14.167 1.00 54.03 744 LEU A CA 1
ATOM 5770 C C . LEU A 1 744 ? -39.997 9.809 13.947 1.00 54.03 744 LEU A C 1
ATOM 5772 O O . LEU A 1 744 ? -41.141 10.264 13.987 1.00 54.03 744 LEU A O 1
ATOM 5776 N N . GLU A 1 745 ? -39.753 8.518 13.758 1.00 53.47 745 GLU A N 1
ATOM 5777 C CA . GLU A 1 745 ? -40.821 7.549 13.969 1.00 53.47 745 GLU A CA 1
ATOM 5778 C C . GLU A 1 745 ? -41.021 7.448 15.484 1.00 53.47 745 GLU A C 1
ATOM 5780 O O . GLU A 1 745 ? -40.070 7.185 16.222 1.00 53.47 745 GLU A O 1
ATOM 5785 N N . ARG A 1 746 ? -42.241 7.720 15.974 1.00 51.44 746 ARG A N 1
ATOM 5786 C CA . ARG A 1 746 ? -42.555 7.574 17.403 1.00 51.44 746 ARG A CA 1
ATOM 5787 C C . ARG A 1 746 ? -42.360 6.109 17.785 1.00 51.44 746 ARG A C 1
ATOM 5789 O O . ARG A 1 746 ? -43.220 5.282 17.490 1.00 51.44 746 ARG A O 1
ATOM 5796 N N . TRP A 1 747 ? -41.233 5.804 18.425 1.00 57.22 747 TRP A N 1
ATOM 5797 C CA . TRP A 1 747 ? -40.934 4.468 18.922 1.00 57.22 747 TRP A CA 1
ATOM 5798 C C . TRP A 1 747 ? -42.039 4.038 19.896 1.00 57.22 747 TRP A C 1
ATOM 5800 O O . TRP A 1 747 ? -42.215 4.629 20.961 1.00 57.22 747 TRP A O 1
ATOM 5810 N N . GLY A 1 748 ? -42.821 3.035 19.489 1.00 53.72 748 GLY A N 1
ATOM 5811 C CA . GLY A 1 748 ? -43.868 2.451 20.316 1.00 53.72 748 GLY A CA 1
ATOM 5812 C C . GLY A 1 748 ? -43.241 1.734 21.504 1.00 53.72 748 GLY A C 1
ATOM 5813 O O . GLY A 1 748 ? -42.544 0.737 21.328 1.00 53.72 748 GLY A O 1
ATOM 5814 N N . SER A 1 749 ? -43.484 2.252 22.705 1.00 52.81 749 SER A N 1
ATOM 5815 C CA . SER A 1 749 ? -42.902 1.768 23.954 1.00 52.81 749 SER A CA 1
ATOM 5816 C C . SER A 1 749 ? -43.543 0.455 24.419 1.00 52.81 749 SER A C 1
ATOM 5818 O O . SER A 1 749 ? -44.318 0.429 25.373 1.00 52.81 749 SER A O 1
ATOM 5820 N N . GLN A 1 750 ? -43.203 -0.638 23.737 1.00 64.50 750 GLN A N 1
ATOM 5821 C CA . GLN A 1 750 ? -43.233 -1.981 24.304 1.00 64.50 750 GLN A CA 1
ATOM 5822 C C . GLN A 1 750 ? -41.793 -2.382 24.635 1.00 64.50 750 GLN A C 1
ATOM 5824 O O . GLN A 1 750 ? -40.921 -2.412 23.769 1.00 64.50 750 GLN A O 1
ATOM 5829 N N . PHE A 1 751 ? -41.555 -2.639 25.914 1.00 78.38 751 PHE A N 1
ATOM 5830 C CA . PHE A 1 751 ? -40.310 -3.146 26.480 1.00 78.38 751 PHE A CA 1
ATOM 5831 C C . PHE A 1 751 ? -40.683 -4.129 27.604 1.00 78.38 751 PHE A C 1
ATOM 5833 O O . PHE A 1 751 ? -41.770 -3.992 28.174 1.00 78.38 751 PHE A O 1
ATOM 5840 N N . PRO A 1 752 ? -39.842 -5.132 27.913 1.00 83.94 752 PRO A N 1
ATOM 5841 C CA . PRO A 1 752 ? -40.153 -6.112 28.952 1.00 83.94 752 PRO A CA 1
ATOM 5842 C C . PRO A 1 752 ? -40.291 -5.430 30.317 1.00 83.94 752 PRO A C 1
ATOM 5844 O O . PRO A 1 752 ? -39.492 -4.550 30.640 1.00 83.94 752 PRO A O 1
ATOM 5847 N N . GLN A 1 753 ? -41.276 -5.853 31.112 1.00 82.69 753 GLN A N 1
ATOM 5848 C CA . GLN A 1 753 ? -41.519 -5.374 32.481 1.00 82.69 753 GLN A CA 1
ATOM 5849 C C . GLN A 1 753 ? -41.161 -6.443 33.524 1.00 82.69 753 GLN A C 1
ATOM 5851 O O . GLN A 1 753 ? -40.691 -6.127 34.616 1.00 82.69 753 GLN A O 1
ATOM 5856 N N . GLN A 1 754 ? -41.342 -7.718 33.178 1.00 88.06 754 GLN A N 1
ATOM 5857 C CA . GLN A 1 754 ? -40.979 -8.877 33.991 1.00 88.06 754 GLN A CA 1
ATOM 5858 C C . GLN A 1 754 ? -40.009 -9.794 33.243 1.00 88.06 754 GLN A C 1
ATOM 5860 O O . GLN A 1 754 ? -39.930 -9.792 32.015 1.00 88.06 754 GLN A O 1
ATOM 5865 N N . ILE A 1 755 ? -39.280 -10.626 33.987 1.00 89.81 755 ILE A N 1
ATOM 5866 C CA . ILE A 1 755 ? -38.341 -11.599 33.411 1.00 89.81 755 ILE A CA 1
ATOM 5867 C C . ILE A 1 755 ? -39.033 -12.586 32.453 1.00 89.81 755 ILE A C 1
ATOM 5869 O O . ILE A 1 755 ? -38.426 -12.963 31.458 1.00 89.81 755 ILE A O 1
ATOM 5873 N N . LYS A 1 756 ? -40.303 -12.953 32.665 1.00 87.50 756 LYS A N 1
ATOM 5874 C CA . LYS A 1 756 ? -41.081 -13.809 31.746 1.00 87.50 756 LYS A CA 1
ATOM 5875 C C . LYS A 1 756 ? -41.149 -13.242 30.319 1.00 87.50 756 LYS A C 1
ATOM 5877 O O . LYS A 1 756 ? -41.182 -14.016 29.371 1.00 87.50 756 LYS A O 1
ATOM 5882 N N . ASP A 1 757 ? -41.138 -11.914 30.173 1.00 87.75 757 ASP A N 1
ATOM 5883 C CA . ASP A 1 757 ? -41.366 -11.217 28.900 1.00 87.75 757 ASP A CA 1
ATOM 5884 C C . ASP A 1 757 ? -40.168 -11.349 27.939 1.00 87.75 757 ASP A C 1
ATOM 5886 O O . ASP A 1 757 ? -40.278 -11.017 26.761 1.00 87.75 757 ASP A O 1
ATOM 5890 N N . ILE A 1 758 ? -39.016 -11.817 28.441 1.00 89.69 758 ILE A N 1
ATOM 5891 C CA . ILE A 1 758 ? -37.798 -12.073 27.656 1.00 89.69 758 ILE A CA 1
ATOM 5892 C C . ILE A 1 758 ? -37.500 -13.564 27.454 1.00 89.69 758 ILE A C 1
ATOM 5894 O O . ILE A 1 758 ? -36.563 -13.867 26.716 1.00 89.69 758 ILE A O 1
ATOM 5898 N N . LEU A 1 759 ? -38.219 -14.480 28.120 1.00 88.69 759 LEU A N 1
ATOM 5899 C CA . LEU A 1 759 ? -37.893 -15.912 28.099 1.00 88.69 759 LEU A CA 1
ATOM 5900 C C . LEU A 1 759 ? -38.226 -16.549 26.748 1.00 88.69 759 LEU A C 1
ATOM 5902 O O . LEU A 1 759 ? -39.239 -16.239 26.124 1.00 88.69 759 LEU A O 1
ATOM 5906 N N . CYS A 1 760 ? -37.377 -17.479 26.315 1.00 82.62 760 CYS A N 1
ATOM 5907 C CA . CYS A 1 760 ? -37.565 -18.234 25.076 1.00 82.62 760 CYS A CA 1
ATOM 5908 C C . CYS A 1 760 ? -37.923 -19.692 25.392 1.00 82.62 760 CYS A C 1
ATOM 5910 O O . CYS A 1 760 ? -37.288 -20.302 26.253 1.00 82.62 760 CYS A O 1
ATOM 5912 N N . THR A 1 761 ? -38.895 -20.260 24.671 1.00 72.38 761 THR A N 1
ATOM 5913 C CA . THR A 1 761 ? -39.309 -21.675 24.777 1.00 72.38 761 THR A CA 1
ATOM 5914 C C . THR A 1 761 ? -38.116 -22.616 24.658 1.00 72.38 761 THR A C 1
ATOM 5916 O O . THR A 1 761 ? -37.837 -23.402 25.556 1.00 72.38 761 THR A O 1
ATOM 5919 N N . ASP A 1 762 ? -37.334 -22.423 23.603 1.00 68.94 762 ASP A N 1
ATOM 5920 C CA . ASP A 1 762 ? -36.213 -23.269 23.199 1.00 68.94 762 ASP A CA 1
ATOM 5921 C C . ASP A 1 762 ? -35.055 -23.222 24.223 1.00 68.94 762 ASP A C 1
ATOM 5923 O O . ASP A 1 762 ? -34.199 -24.102 24.265 1.00 68.94 762 ASP A O 1
ATOM 5927 N N . ALA A 1 763 ? -35.026 -22.192 25.081 1.00 70.19 763 ALA A N 1
ATOM 5928 C CA . ALA A 1 763 ? -34.049 -22.035 26.158 1.00 70.19 763 ALA A CA 1
ATOM 5929 C C . ALA A 1 763 ? -34.482 -22.702 27.479 1.00 70.19 763 ALA A C 1
ATOM 5931 O O . ALA A 1 763 ? -33.668 -22.805 28.397 1.00 70.19 763 ALA A O 1
ATOM 5932 N N . ALA A 1 764 ? -35.737 -23.148 27.603 1.00 62.31 764 ALA A N 1
ATOM 5933 C CA . ALA A 1 764 ? -36.210 -23.907 28.763 1.00 62.31 764 ALA A CA 1
ATOM 5934 C C . ALA A 1 764 ? -35.801 -25.392 28.703 1.00 62.31 764 ALA A C 1
ATOM 5936 O O . ALA A 1 764 ? -35.597 -26.003 29.747 1.00 62.31 764 ALA A O 1
ATOM 5937 N N . GLU A 1 765 ? -35.633 -25.944 27.498 1.00 61.91 765 GLU A N 1
ATOM 5938 C CA . GLU A 1 765 ? -35.303 -27.361 27.253 1.00 61.91 765 GLU A CA 1
ATOM 5939 C C . GLU A 1 765 ? -33.786 -27.623 27.114 1.00 61.91 765 GLU A C 1
ATOM 5941 O O . GLU A 1 765 ? -33.347 -28.763 26.980 1.00 61.91 765 GLU A O 1
ATOM 5946 N N . SER A 1 766 ? -32.958 -26.574 27.149 1.00 76.12 766 SER A N 1
ATOM 5947 C CA . SER A 1 766 ? -31.517 -26.657 26.878 1.00 76.12 766 SER A CA 1
ATOM 5948 C C . SER A 1 766 ? -30.692 -27.017 28.121 1.00 76.12 766 SER A C 1
ATOM 5950 O O . SER A 1 766 ? -30.348 -26.138 28.918 1.00 76.12 766 SER A O 1
ATOM 5952 N N . GLU A 1 767 ? -30.257 -28.278 28.228 1.00 77.25 767 GLU A N 1
ATOM 5953 C CA . GLU A 1 767 ? -29.363 -28.749 29.304 1.00 77.25 767 GLU A CA 1
ATOM 5954 C C . GLU A 1 767 ? -28.060 -27.935 29.420 1.00 77.25 767 GLU A C 1
ATOM 5956 O O . GLU A 1 767 ? -27.590 -27.694 30.530 1.00 77.25 767 GLU A O 1
ATOM 5961 N N . GLU A 1 768 ? -27.517 -27.416 28.308 1.00 81.81 768 GLU A N 1
ATOM 5962 C CA . GLU A 1 768 ? -26.290 -26.592 28.289 1.00 81.81 768 GLU A CA 1
ATOM 5963 C C . GLU A 1 768 ? -26.377 -25.297 29.125 1.00 81.81 768 GLU A C 1
ATOM 5965 O O . GLU A 1 768 ? -25.353 -24.682 29.430 1.00 81.81 768 GLU A O 1
ATOM 5970 N N . LEU A 1 769 ? -27.587 -24.852 29.489 1.00 86.62 769 LEU A N 1
ATOM 5971 C CA . LEU A 1 769 ? -27.802 -23.662 30.317 1.00 86.62 769 LEU A CA 1
ATOM 5972 C C . LEU A 1 769 ? -27.907 -23.984 31.816 1.00 86.62 769 LEU A C 1
ATOM 5974 O O . LEU A 1 769 ? -27.810 -23.059 32.628 1.00 86.62 769 LEU A O 1
ATOM 5978 N N . LEU A 1 770 ? -28.121 -25.249 32.197 1.00 88.31 770 LEU A N 1
ATOM 5979 C CA . LEU A 1 770 ? -28.256 -25.666 33.594 1.00 88.31 770 LEU A CA 1
ATOM 5980 C C . LEU A 1 770 ? -26.927 -25.513 34.343 1.00 88.31 770 LEU A C 1
ATOM 5982 O O . LEU A 1 770 ? -25.849 -25.783 33.816 1.00 88.31 770 LEU A O 1
ATOM 5986 N N . ILE A 1 771 ? -26.999 -25.099 35.609 1.00 88.38 771 ILE A N 1
ATOM 5987 C CA . ILE A 1 771 ? -25.813 -24.966 36.460 1.00 88.38 771 ILE A CA 1
ATOM 5988 C C . ILE A 1 771 ? -25.715 -26.183 37.376 1.00 88.38 771 ILE A C 1
ATOM 5990 O O . ILE A 1 771 ? -26.673 -26.537 38.060 1.00 88.38 771 ILE A O 1
ATOM 5994 N N . SER A 1 772 ? -24.538 -26.812 37.421 1.00 88.44 772 SER A N 1
ATOM 5995 C CA . SER A 1 772 ? -24.301 -27.972 38.282 1.00 88.44 772 SER A CA 1
ATOM 5996 C C . SER A 1 772 ? -24.533 -27.644 39.760 1.00 88.44 772 SER A C 1
ATOM 5998 O O . SER A 1 772 ? -24.124 -26.587 40.255 1.00 88.44 772 SER A O 1
ATOM 6000 N N . VAL A 1 773 ? -25.178 -28.571 40.475 1.00 86.81 773 VAL A N 1
ATOM 6001 C CA . VAL A 1 773 ? -25.626 -28.369 41.862 1.00 86.81 773 VAL A CA 1
ATOM 6002 C C . VAL A 1 773 ? -24.458 -28.036 42.794 1.00 86.81 773 VAL A C 1
ATOM 6004 O O . VAL A 1 773 ? -24.577 -27.121 43.607 1.00 86.81 773 VAL A O 1
ATOM 6007 N N . ASP A 1 774 ? -23.292 -28.660 42.609 1.00 86.69 774 ASP A N 1
ATOM 6008 C CA . ASP A 1 774 ? -22.063 -28.320 43.342 1.00 86.69 774 ASP A CA 1
ATOM 6009 C C . ASP A 1 774 ? -21.664 -26.853 43.162 1.00 86.69 774 ASP A C 1
ATOM 6011 O O . ASP A 1 774 ? -21.276 -26.174 44.114 1.00 86.69 774 ASP A O 1
ATOM 6015 N N . THR A 1 775 ? -21.788 -26.333 41.940 1.00 86.31 775 THR A N 1
ATOM 6016 C CA . THR A 1 775 ? -21.444 -24.947 41.611 1.00 86.31 775 THR A CA 1
ATOM 6017 C C . THR A 1 775 ? -22.462 -23.971 42.198 1.00 86.31 775 THR A C 1
ATOM 6019 O O . THR A 1 775 ? -22.065 -22.895 42.654 1.00 86.31 775 THR A O 1
ATOM 6022 N N . ILE A 1 776 ? -23.743 -24.349 42.256 1.00 86.44 776 ILE A N 1
ATOM 6023 C CA . ILE A 1 776 ? -24.801 -23.591 42.939 1.00 86.44 776 ILE A CA 1
ATOM 6024 C C . ILE A 1 776 ? -24.527 -23.548 44.450 1.00 86.44 776 ILE A C 1
ATOM 6026 O O . ILE A 1 776 ? -24.412 -22.462 45.019 1.00 86.44 776 ILE A O 1
ATOM 6030 N N . LEU A 1 777 ? -24.352 -24.708 45.094 1.00 85.38 777 LEU A N 1
ATOM 6031 C CA . LEU A 1 777 ? -24.112 -24.827 46.537 1.00 85.38 777 LEU A CA 1
ATOM 6032 C C . LEU A 1 777 ? -22.834 -24.086 46.966 1.00 85.38 777 LEU A C 1
ATOM 6034 O O . LEU A 1 777 ? -22.865 -23.314 47.926 1.00 85.38 777 LEU A O 1
ATOM 6038 N N . LYS A 1 778 ? -21.740 -24.222 46.204 1.00 86.69 778 LYS A N 1
ATOM 6039 C CA . LYS A 1 778 ? -20.457 -23.520 46.418 1.00 86.69 778 LYS A CA 1
ATOM 6040 C C . LYS A 1 778 ? -20.563 -21.991 46.354 1.00 86.69 778 LYS A C 1
ATOM 6042 O O . LYS A 1 778 ? -19.710 -21.298 46.907 1.00 86.69 778 LYS A O 1
ATOM 6047 N N . HIS A 1 779 ? -21.581 -21.453 45.682 1.00 87.19 779 HIS A N 1
ATOM 6048 C CA . HIS A 1 779 ? -21.782 -20.013 45.512 1.00 87.19 779 HIS A CA 1
ATOM 6049 C C . HIS A 1 779 ? -23.098 -19.501 46.121 1.00 87.19 779 HIS A C 1
ATOM 6051 O O . HIS A 1 779 ? -23.462 -18.352 45.865 1.00 87.19 779 HIS A O 1
ATOM 6057 N N . ARG A 1 780 ? -23.791 -20.300 46.946 1.00 83.06 780 ARG A N 1
ATOM 6058 C CA . ARG A 1 780 ? -25.147 -20.009 47.455 1.00 83.06 780 ARG A CA 1
ATOM 6059 C C . ARG A 1 780 ? -25.289 -18.626 48.110 1.00 83.06 780 ARG A C 1
ATOM 6061 O O . ARG A 1 780 ? -26.277 -17.924 47.902 1.00 83.06 780 ARG A O 1
ATOM 6068 N N . ASP A 1 781 ? -24.257 -18.176 48.819 1.00 80.19 781 ASP A N 1
ATOM 6069 C CA . ASP A 1 781 ? -24.259 -16.892 49.527 1.00 80.19 781 ASP A CA 1
ATOM 6070 C C . ASP A 1 781 ? -24.084 -15.692 48.575 1.00 80.19 781 ASP A C 1
ATOM 6072 O O . ASP A 1 781 ? -24.460 -14.564 48.899 1.00 80.19 781 ASP A O 1
ATOM 6076 N N . VAL A 1 782 ? -23.564 -15.907 47.359 1.00 83.06 782 VAL A N 1
ATOM 6077 C CA . VAL A 1 782 ? -23.148 -14.851 46.411 1.00 83.06 782 VAL A CA 1
ATOM 6078 C C . VAL A 1 782 ? -23.814 -14.905 45.033 1.00 83.06 782 VAL A C 1
ATOM 6080 O O . VAL A 1 782 ? -23.664 -13.951 44.271 1.00 83.06 782 VAL A O 1
ATOM 6083 N N . ILE A 1 783 ? -24.545 -15.974 44.715 1.00 86.25 783 ILE A N 1
ATOM 6084 C CA . ILE A 1 783 ? -25.416 -16.051 43.537 1.00 86.25 783 ILE A CA 1
ATOM 6085 C C . ILE A 1 783 ? -26.602 -15.080 43.687 1.00 86.25 783 ILE A C 1
ATOM 6087 O O . ILE A 1 783 ? -27.075 -14.830 44.801 1.00 86.25 783 ILE A O 1
ATOM 6091 N N . ASP A 1 784 ? -27.051 -14.504 42.574 1.00 88.19 784 ASP A N 1
ATOM 6092 C CA . ASP A 1 784 ? -28.273 -13.701 42.475 1.00 88.19 784 ASP A CA 1
ATOM 6093 C C . ASP A 1 784 ? -29.278 -14.490 41.634 1.00 88.19 784 ASP A C 1
ATOM 6095 O O . ASP A 1 784 ? -29.016 -14.782 40.464 1.00 88.19 784 ASP A O 1
ATOM 6099 N N . LEU A 1 785 ? -30.384 -14.879 42.263 1.00 88.31 785 LEU A N 1
ATOM 6100 C CA . LEU A 1 785 ? -31.458 -15.650 41.648 1.00 88.31 785 LEU A CA 1
ATOM 6101 C C . LEU A 1 785 ? -32.632 -14.725 41.323 1.00 88.31 785 LEU A C 1
ATOM 6103 O O . LEU A 1 785 ? -32.908 -13.773 42.061 1.00 88.31 785 LEU A O 1
ATOM 6107 N N . VAL A 1 786 ? -33.294 -15.022 40.209 1.00 87.88 786 VAL A N 1
ATOM 6108 C CA . VAL A 1 786 ? -34.527 -14.379 39.741 1.00 87.88 786 VAL A CA 1
ATOM 6109 C C . VAL A 1 786 ? -35.471 -15.448 39.200 1.00 87.88 786 VAL A C 1
ATOM 6111 O O . VAL A 1 786 ? -35.030 -16.515 38.776 1.00 87.88 786 VAL A O 1
ATOM 6114 N N . GLU A 1 787 ? -36.762 -15.159 39.189 1.00 86.25 787 GLU A N 1
ATOM 6115 C CA . GLU A 1 787 ? -37.805 -16.035 38.648 1.00 86.25 787 GLU A CA 1
ATOM 6116 C C . GLU A 1 787 ? -38.543 -15.327 37.495 1.00 86.25 787 GLU A C 1
ATOM 6118 O O . GLU A 1 787 ? -38.385 -14.113 37.333 1.00 86.25 787 GLU A O 1
ATOM 6123 N N . PRO A 1 788 ? -39.389 -16.012 36.701 1.00 85.56 788 PRO A N 1
ATOM 6124 C CA . PRO A 1 788 ? -40.119 -15.376 35.598 1.00 85.56 788 PRO A CA 1
ATOM 6125 C C . PRO A 1 788 ? -40.982 -14.172 36.026 1.00 85.56 788 PRO A C 1
ATOM 6127 O O . PRO A 1 788 ? -41.187 -13.243 35.248 1.00 85.56 788 PRO A O 1
ATOM 6130 N N . ARG A 1 789 ? -41.474 -14.145 37.268 1.00 82.38 789 ARG A N 1
ATOM 6131 C CA . ARG A 1 789 ? -42.280 -13.035 37.806 1.00 82.38 789 ARG A CA 1
ATOM 6132 C C . ARG A 1 789 ? -41.453 -11.823 38.261 1.00 82.38 789 ARG A C 1
ATOM 6134 O O . ARG A 1 789 ? -42.037 -10.759 38.449 1.00 82.38 789 ARG A O 1
ATOM 6141 N N . SER A 1 790 ? -40.130 -11.948 38.414 1.00 83.00 790 SER A N 1
ATOM 6142 C CA . SER A 1 790 ? -39.289 -10.870 38.946 1.00 83.00 790 SER A CA 1
ATOM 6143 C C . SER A 1 790 ? -39.308 -9.612 38.074 1.00 83.00 790 SER A C 1
ATOM 6145 O O . SER A 1 790 ? -39.208 -9.680 36.848 1.00 83.00 790 SER A O 1
ATOM 6147 N N . PHE A 1 791 ? -39.320 -8.450 38.730 1.00 84.69 791 PHE A N 1
ATOM 6148 C CA . PHE A 1 791 ? -39.211 -7.122 38.101 1.00 84.69 791 PHE A CA 1
ATOM 6149 C C . PHE A 1 791 ? -37.759 -6.602 38.024 1.00 84.69 791 PHE A C 1
ATOM 6151 O O . PHE A 1 791 ? -37.512 -5.429 37.744 1.00 84.69 791 PHE A O 1
ATOM 6158 N N . ARG A 1 792 ? -36.759 -7.451 38.301 1.00 87.88 792 ARG A N 1
ATOM 6159 C CA . ARG A 1 792 ? -35.335 -7.078 38.312 1.00 87.88 792 ARG A CA 1
ATOM 6160 C C . ARG A 1 792 ? -34.428 -8.189 37.790 1.00 87.88 792 ARG A C 1
ATOM 6162 O O . ARG A 1 792 ? -34.739 -9.368 37.894 1.00 87.88 792 ARG A O 1
ATOM 6169 N N . SER A 1 793 ? -33.230 -7.786 37.381 1.00 90.69 793 SER A N 1
ATOM 6170 C CA . SER A 1 793 ? -32.028 -8.620 37.306 1.00 90.69 793 SER A CA 1
ATOM 6171 C C . SER A 1 793 ? -30.794 -7.763 37.602 1.00 90.69 793 SER A C 1
ATOM 6173 O O . SER A 1 793 ? -30.850 -6.530 37.568 1.00 90.69 793 SER A O 1
ATOM 6175 N N . SER A 1 794 ? -29.669 -8.397 37.907 1.00 90.50 794 SER A N 1
ATOM 6176 C CA . SER A 1 794 ? -28.368 -7.757 38.086 1.00 90.50 794 SER A CA 1
ATOM 6177 C C . SER A 1 794 ? -27.749 -7.319 36.752 1.00 90.50 794 SER A C 1
ATOM 6179 O O . SER A 1 794 ? -28.062 -7.840 35.682 1.00 90.50 794 SER A O 1
ATOM 6181 N N . CYS A 1 795 ? -26.804 -6.378 36.814 1.00 89.69 795 CYS A N 1
ATOM 6182 C CA . CYS A 1 795 ? -26.006 -5.964 35.660 1.00 89.69 795 CYS A CA 1
ATOM 6183 C C . CYS A 1 795 ? -25.254 -7.161 35.051 1.00 89.69 795 CYS A C 1
ATOM 6185 O O . CYS A 1 795 ? -24.318 -7.676 35.667 1.00 89.69 795 CYS A O 1
ATOM 6187 N N . PHE A 1 796 ? -25.607 -7.569 33.829 1.00 91.88 796 PHE A N 1
ATOM 6188 C CA . PHE A 1 796 ? -24.843 -8.580 33.101 1.00 91.88 796 PHE A CA 1
ATOM 6189 C C . PHE A 1 796 ? -23.492 -8.011 32.651 1.00 91.88 796 PHE A C 1
ATOM 6191 O O . PHE A 1 796 ? -23.404 -6.947 32.027 1.00 91.88 796 PHE A O 1
ATOM 6198 N N . THR A 1 797 ? -22.425 -8.727 32.988 1.00 89.00 797 THR A N 1
ATOM 6199 C CA . THR A 1 797 ? -21.030 -8.322 32.786 1.00 89.00 797 THR A CA 1
ATOM 6200 C C . THR A 1 797 ? -20.339 -9.195 31.744 1.00 89.00 797 THR A C 1
ATOM 6202 O O . THR A 1 797 ? -20.779 -10.299 31.435 1.00 89.00 797 THR A O 1
ATOM 6205 N N . LYS A 1 798 ? -19.165 -8.753 31.278 1.00 85.12 798 LYS A N 1
ATOM 6206 C CA . LYS A 1 798 ? -18.290 -9.499 30.356 1.00 85.12 798 LYS A CA 1
ATOM 6207 C C . LYS A 1 798 ? -17.821 -10.892 30.838 1.00 85.12 798 LYS A C 1
ATOM 6209 O O . LYS A 1 798 ? -17.088 -11.547 30.102 1.00 85.12 798 LYS A O 1
ATOM 6214 N N . SER A 1 799 ? -18.140 -11.266 32.079 1.00 85.38 799 SER A N 1
ATOM 6215 C CA . SER A 1 799 ? -17.690 -12.481 32.776 1.00 85.38 799 SER A CA 1
ATOM 6216 C C . SER A 1 799 ? -18.847 -13.414 33.170 1.00 85.38 799 SER A C 1
ATOM 6218 O O . SER A 1 799 ? -18.627 -14.373 33.912 1.00 85.38 799 SER A O 1
ATOM 6220 N N . TYR A 1 800 ? -20.071 -13.123 32.713 1.00 89.88 800 TYR A N 1
ATOM 6221 C CA . TYR A 1 800 ? -21.240 -13.983 32.905 1.00 89.88 800 TYR A CA 1
ATOM 6222 C C . TYR A 1 800 ? -21.012 -15.382 32.302 1.00 89.88 800 TYR A C 1
ATOM 6224 O O . TYR A 1 800 ? -20.275 -15.525 31.325 1.00 89.88 800 TYR A O 1
ATOM 6232 N N . GLY A 1 801 ? -21.570 -16.420 32.929 1.00 81.94 801 GLY A N 1
ATOM 6233 C CA . GLY A 1 801 ? -21.323 -17.828 32.586 1.00 81.94 801 GLY A CA 1
ATOM 6234 C C . GLY A 1 801 ? -19.944 -18.372 33.005 1.00 81.94 801 GLY A C 1
ATOM 6235 O O . GLY A 1 801 ? -19.837 -19.541 33.347 1.00 81.94 801 GLY A O 1
ATOM 6236 N N . THR A 1 802 ? -18.887 -17.549 33.049 1.00 83.31 802 THR A N 1
ATOM 6237 C CA . THR A 1 802 ? -17.541 -17.982 33.497 1.00 83.31 802 THR A CA 1
ATOM 6238 C C . THR A 1 802 ? -17.332 -17.841 35.009 1.00 83.31 802 THR A C 1
ATOM 6240 O O . THR A 1 802 ? -16.601 -18.619 35.613 1.00 83.31 802 THR A O 1
ATOM 6243 N N . TYR A 1 803 ? -17.963 -16.846 35.638 1.00 84.19 803 TYR A N 1
ATOM 6244 C CA . TYR A 1 803 ? -17.935 -16.634 37.088 1.00 84.19 803 TYR A CA 1
ATOM 6245 C C . TYR A 1 803 ? -19.344 -16.297 37.581 1.00 84.19 803 TYR A C 1
ATOM 6247 O O . TYR A 1 803 ? -20.053 -15.548 36.916 1.00 84.19 803 TYR A O 1
ATOM 6255 N N . ILE A 1 804 ? -19.741 -16.777 38.765 1.00 84.56 804 ILE A N 1
ATOM 6256 C CA . ILE A 1 804 ? -21.080 -16.509 39.333 1.00 84.56 804 ILE A CA 1
ATOM 6257 C C . ILE A 1 804 ? -21.137 -15.198 40.135 1.00 84.56 804 ILE A C 1
ATOM 6259 O O . ILE A 1 804 ? -22.113 -14.456 40.053 1.00 84.56 804 ILE A O 1
ATOM 6263 N N . LYS A 1 805 ? -20.097 -14.888 40.921 1.00 83.81 805 LYS A N 1
ATOM 6264 C CA . LYS A 1 805 ? -20.127 -13.804 41.919 1.00 83.81 805 LYS A CA 1
ATOM 6265 C C . LYS A 1 805 ? -20.198 -12.409 41.279 1.00 83.81 805 LYS A C 1
ATOM 6267 O O . LYS A 1 805 ? -19.172 -11.823 40.942 1.00 83.81 805 LYS A O 1
ATOM 6272 N N . GLY A 1 806 ? -21.407 -11.850 41.202 1.00 80.00 806 GLY A N 1
ATOM 6273 C CA . GLY A 1 806 ? -21.655 -10.464 40.787 1.00 80.00 806 GLY A CA 1
ATOM 6274 C C . GLY A 1 806 ? -21.482 -10.204 39.288 1.00 80.00 806 GLY A C 1
ATOM 6275 O O . GLY A 1 806 ? -21.017 -9.128 38.915 1.00 80.00 806 GLY A O 1
ATOM 6276 N N . THR A 1 807 ? -21.812 -11.184 38.441 1.00 85.69 807 THR A N 1
ATOM 6277 C CA . THR A 1 807 ? -21.645 -11.105 36.978 1.00 85.69 807 THR A CA 1
ATOM 6278 C C . THR A 1 807 ? -22.944 -10.982 36.180 1.00 85.69 807 THR A C 1
ATOM 6280 O O . THR A 1 807 ? -22.865 -10.667 34.991 1.00 85.69 807 THR A O 1
ATOM 6283 N N . GLY A 1 808 ? -24.092 -11.240 36.810 1.00 90.94 808 GLY A N 1
ATOM 6284 C CA . GLY A 1 808 ? -25.445 -11.299 36.248 1.00 90.94 808 GLY A CA 1
ATOM 6285 C C . GLY A 1 808 ? -26.361 -12.101 37.187 1.00 90.94 808 GLY A C 1
ATOM 6286 O O . GLY A 1 808 ? -25.886 -12.595 38.213 1.00 90.94 808 GLY A O 1
ATOM 6287 N N . SER A 1 809 ? -27.646 -12.228 36.851 1.00 92.44 809 SER A N 1
ATOM 6288 C CA . SER A 1 809 ? -28.595 -13.101 37.573 1.00 92.44 809 SER A CA 1
ATOM 6289 C C . SER A 1 809 ? -28.709 -14.479 36.920 1.00 92.44 809 SER A C 1
ATOM 6291 O O . SER A 1 809 ? -28.312 -14.657 35.767 1.00 92.44 809 SER A O 1
ATOM 6293 N N . TYR A 1 810 ? -29.296 -15.438 37.630 1.00 91.00 810 TYR A N 1
ATOM 6294 C CA . TYR A 1 810 ? -29.591 -16.786 37.137 1.00 91.00 810 TYR A CA 1
ATOM 6295 C C . TYR A 1 810 ? -31.068 -17.118 37.379 1.00 91.00 810 TYR A C 1
ATOM 6297 O O . TYR A 1 810 ? -31.630 -16.710 38.397 1.00 91.00 810 TYR A O 1
ATOM 6305 N N . LEU A 1 811 ? -31.700 -17.797 36.422 1.00 90.69 811 LEU A N 1
ATOM 6306 C CA . LEU A 1 811 ? -33.138 -18.054 36.419 1.00 90.69 811 LEU A CA 1
ATOM 6307 C C . LEU A 1 811 ? -33.460 -19.323 37.214 1.00 90.69 811 LEU A C 1
ATOM 6309 O O . LEU A 1 811 ? -32.892 -20.379 36.941 1.00 90.69 811 LEU A O 1
ATOM 6313 N N . VAL A 1 812 ? -34.405 -19.230 38.147 1.00 89.00 812 VAL A N 1
ATOM 6314 C CA . VAL A 1 812 ? -35.102 -20.379 38.741 1.00 89.00 812 VAL A CA 1
ATOM 6315 C C . VAL A 1 812 ? -36.233 -20.768 37.791 1.00 89.00 812 VAL A C 1
ATOM 6317 O O . VAL A 1 812 ? -37.190 -20.009 37.640 1.00 89.00 812 VAL A O 1
ATOM 6320 N N . SER A 1 813 ? -36.112 -21.914 37.117 1.00 82.44 813 SER A N 1
ATOM 6321 C CA . SER A 1 813 ? -37.119 -22.351 36.135 1.00 82.44 813 SER A CA 1
ATOM 6322 C C . SER A 1 813 ? -38.344 -22.973 36.812 1.00 82.44 813 SER A C 1
ATOM 6324 O O . SER A 1 813 ? -39.472 -22.725 36.393 1.00 82.44 813 SER A O 1
ATOM 6326 N N . ASN A 1 814 ? -38.128 -23.727 37.896 1.00 80.25 814 ASN A N 1
ATOM 6327 C CA . ASN A 1 814 ? -39.168 -24.466 38.609 1.00 80.25 814 ASN A CA 1
ATOM 6328 C C . ASN A 1 814 ? -39.412 -23.837 39.989 1.00 80.25 814 ASN A C 1
ATOM 6330 O O . ASN A 1 814 ? -38.777 -24.208 40.979 1.00 80.25 814 ASN A O 1
ATOM 6334 N N . VAL A 1 815 ? -40.328 -22.871 40.062 1.00 70.12 815 VAL A N 1
ATOM 6335 C CA . VAL A 1 815 ? -40.734 -22.248 41.334 1.00 70.12 815 VAL A CA 1
ATOM 6336 C C . VAL A 1 815 ? -41.716 -23.177 42.072 1.00 70.12 815 VAL A C 1
ATOM 6338 O O . VAL A 1 815 ? -42.696 -23.609 41.462 1.00 70.12 815 VAL A O 1
ATOM 6341 N N . PRO A 1 816 ? -41.504 -23.505 43.364 1.00 64.69 816 PRO A N 1
ATOM 6342 C CA . PRO A 1 816 ? -42.425 -24.359 44.114 1.00 64.69 816 PRO A CA 1
ATOM 6343 C C . PRO A 1 816 ? -43.825 -23.744 44.262 1.00 64.69 816 PRO A C 1
ATOM 6345 O O . PRO A 1 816 ? -43.960 -22.576 44.624 1.00 64.69 816 PRO A O 1
ATOM 6348 N N . ALA A 1 817 ? -44.869 -24.561 44.089 1.00 54.22 817 ALA A N 1
ATOM 6349 C CA . ALA A 1 817 ? -46.277 -24.140 44.149 1.00 54.22 817 ALA A CA 1
ATOM 6350 C C . ALA A 1 817 ? -46.737 -23.567 45.511 1.00 54.22 817 ALA A C 1
ATOM 6352 O O . ALA A 1 817 ? -47.840 -23.051 45.622 1.00 54.22 817 ALA A O 1
ATOM 6353 N N . SER A 1 818 ? -45.902 -23.612 46.554 1.00 52.59 818 SER A N 1
ATOM 6354 C CA . SER A 1 818 ? -46.151 -22.922 47.826 1.00 52.59 818 SER A CA 1
ATOM 6355 C C . SER A 1 818 ? -45.945 -21.399 47.766 1.00 52.59 818 SER A C 1
ATOM 6357 O O . SER A 1 818 ? -46.252 -20.719 48.741 1.00 52.59 818 SER A O 1
ATOM 6359 N N . HIS A 1 819 ? -45.408 -20.858 46.663 1.00 54.81 819 HIS A N 1
ATOM 6360 C CA . HIS A 1 819 ? -45.104 -19.428 46.474 1.00 54.81 819 HIS A CA 1
ATOM 6361 C C . HIS A 1 819 ? -45.988 -18.764 45.406 1.00 54.81 819 HIS A C 1
ATOM 6363 O O . HIS A 1 819 ? -45.516 -18.007 44.562 1.00 54.81 819 HIS A O 1
ATOM 6369 N N . GLU A 1 820 ? -47.299 -19.017 45.417 1.00 47.00 820 GLU A N 1
ATOM 6370 C CA . GLU A 1 820 ? -48.201 -18.391 44.434 1.00 47.00 820 GLU A CA 1
ATOM 6371 C C . GLU A 1 820 ? -48.306 -16.858 44.564 1.00 47.00 820 GLU A C 1
ATOM 6373 O O . GLU A 1 820 ? -48.688 -16.206 43.589 1.00 47.00 820 GLU A O 1
ATOM 6378 N N . THR A 1 821 ? -47.940 -16.271 45.714 1.00 42.72 821 THR A N 1
ATOM 6379 C CA . THR A 1 821 ? -48.224 -14.861 46.064 1.00 42.72 821 THR A CA 1
ATOM 6380 C C . THR A 1 821 ? -47.025 -14.009 46.522 1.00 42.72 821 THR A C 1
ATOM 6382 O O . THR A 1 821 ? -47.232 -12.846 46.860 1.00 42.72 821 THR A O 1
ATOM 6385 N N . LEU A 1 822 ? -45.794 -14.534 46.571 1.00 49.34 822 LEU A N 1
ATOM 6386 C CA . LEU A 1 822 ? -44.589 -13.819 47.048 1.00 49.34 822 LEU A CA 1
ATOM 6387 C C . LEU A 1 822 ? -43.375 -14.131 46.153 1.00 49.34 822 LEU A C 1
ATOM 6389 O O . LEU A 1 822 ? -43.314 -15.220 45.592 1.00 49.34 822 LEU A O 1
ATOM 6393 N N . GLU A 1 823 ? -42.416 -13.198 46.020 1.00 52.81 823 GLU A N 1
ATOM 6394 C CA . GLU A 1 823 ? -41.161 -13.467 45.286 1.00 52.81 823 GLU A CA 1
ATOM 6395 C C . GLU A 1 823 ? -40.324 -14.554 45.991 1.00 52.81 823 GLU A C 1
ATOM 6397 O O . GLU A 1 823 ? -40.242 -14.602 47.223 1.00 52.81 823 GLU A O 1
ATOM 6402 N N . PHE A 1 824 ? -39.632 -15.385 45.208 1.00 61.19 824 PHE A N 1
ATOM 6403 C CA . PHE A 1 824 ? -38.726 -16.433 45.680 1.00 61.19 824 PHE A CA 1
ATOM 6404 C C . PHE A 1 824 ? -37.490 -15.837 46.384 1.00 61.19 824 PHE A C 1
ATOM 6406 O O . PHE A 1 824 ? -36.429 -15.610 45.791 1.00 61.19 824 PHE A O 1
ATOM 6413 N N . GLU A 1 825 ? -37.620 -15.559 47.683 1.00 64.00 825 GLU A N 1
ATOM 6414 C CA . GLU A 1 825 ? -36.559 -14.923 48.459 1.00 64.00 825 GLU A CA 1
ATOM 6415 C C . GLU A 1 825 ? -35.285 -15.775 48.562 1.00 64.00 825 GLU A C 1
ATOM 6417 O O . GLU A 1 825 ? -35.298 -16.977 48.848 1.00 64.00 825 GLU A O 1
ATOM 6422 N N . LYS A 1 826 ? -34.133 -15.097 48.500 1.00 67.81 826 LYS A N 1
ATOM 6423 C CA . LYS A 1 826 ? -32.817 -15.707 48.741 1.00 67.81 826 LYS A CA 1
ATOM 6424 C C . LYS A 1 826 ? -32.702 -16.385 50.116 1.00 67.81 826 LYS A C 1
ATOM 6426 O O . LYS A 1 826 ? -31.938 -17.338 50.250 1.00 67.81 826 LYS A O 1
ATOM 6431 N N . ALA A 1 827 ? -33.459 -15.936 51.119 1.00 65.50 827 ALA A N 1
ATOM 6432 C CA . ALA A 1 827 ? -33.534 -16.597 52.421 1.00 65.50 827 ALA A CA 1
ATOM 6433 C C . ALA A 1 827 ? -34.102 -18.025 52.311 1.00 65.50 827 ALA A C 1
ATOM 6435 O O . ALA A 1 827 ? -33.559 -18.947 52.917 1.00 65.50 827 ALA A O 1
ATOM 6436 N N . HIS A 1 828 ? -35.130 -18.226 51.484 1.00 72.25 828 HIS A N 1
ATOM 6437 C CA . HIS A 1 828 ? -35.750 -19.530 51.263 1.00 72.25 828 HIS A CA 1
ATOM 6438 C C . HIS A 1 828 ? -34.840 -20.471 50.459 1.00 72.25 828 HIS A C 1
ATOM 6440 O O . HIS A 1 828 ? -34.642 -21.624 50.840 1.00 72.25 828 HIS A O 1
ATOM 6446 N N . PHE A 1 829 ? -34.170 -19.960 49.421 1.00 78.00 829 PHE A N 1
ATOM 6447 C CA . PHE A 1 829 ? -33.119 -20.714 48.729 1.00 78.00 829 PHE A CA 1
ATOM 6448 C C . PHE A 1 829 ? -31.988 -21.155 49.678 1.00 78.00 829 PHE A C 1
ATOM 6450 O O . PHE A 1 829 ? -31.526 -22.292 49.596 1.00 78.00 829 PHE A O 1
ATOM 6457 N N . LEU A 1 830 ? -31.561 -20.295 50.612 1.00 74.62 830 LEU A N 1
ATOM 6458 C CA . LEU A 1 830 ? -30.535 -20.644 51.601 1.00 74.62 830 LEU A CA 1
ATOM 6459 C C . LEU A 1 830 ? -31.012 -21.686 52.627 1.00 74.62 830 LEU A C 1
ATOM 6461 O O . LEU A 1 830 ? -30.184 -22.469 53.087 1.00 74.62 830 LEU A O 1
ATOM 6465 N N . GLN A 1 831 ? -32.312 -21.749 52.944 1.00 74.00 831 GLN A N 1
ATOM 6466 C CA . GLN A 1 831 ? -32.900 -22.843 53.734 1.00 74.00 831 GLN A CA 1
ATOM 6467 C C . GLN A 1 831 ? -32.829 -24.174 52.969 1.00 74.00 831 GLN A C 1
ATOM 6469 O O . GLN A 1 831 ? -32.306 -25.155 53.496 1.00 74.00 831 GLN A O 1
ATOM 6474 N N . ILE A 1 832 ? -33.269 -24.198 51.703 1.00 75.50 832 ILE A N 1
ATOM 6475 C CA . ILE A 1 832 ? -33.203 -25.390 50.835 1.00 75.50 832 ILE A CA 1
ATOM 6476 C C . ILE A 1 832 ? -31.746 -25.867 50.685 1.00 75.50 832 ILE A C 1
ATOM 6478 O O . ILE A 1 832 ? -31.442 -27.041 50.884 1.00 75.50 832 ILE A O 1
ATOM 6482 N N . ALA A 1 833 ? -30.815 -24.942 50.436 1.00 74.44 833 ALA A N 1
ATOM 6483 C CA . ALA A 1 833 ? -29.380 -25.207 50.315 1.00 74.44 833 ALA A CA 1
ATOM 6484 C C . ALA A 1 833 ? -28.662 -25.512 51.653 1.00 74.44 833 ALA A C 1
ATOM 6486 O O . ALA A 1 833 ? -27.428 -25.616 51.673 1.00 74.44 833 ALA A O 1
ATOM 6487 N N . ALA A 1 834 ? -29.395 -25.633 52.766 1.00 74.81 834 ALA A N 1
ATOM 6488 C CA . ALA A 1 834 ? -28.882 -26.001 54.088 1.00 74.81 834 ALA A CA 1
ATOM 6489 C C . ALA A 1 834 ? -29.471 -27.312 54.646 1.00 74.81 834 ALA A C 1
ATOM 6491 O O . ALA A 1 834 ? -28.924 -27.829 55.618 1.00 74.81 834 ALA A O 1
ATOM 6492 N N . GLY A 1 835 ? -30.525 -27.864 54.033 1.00 74.50 835 GLY A N 1
ATOM 6493 C CA . GLY A 1 835 ? -31.123 -29.139 54.438 1.00 74.50 835 GLY A CA 1
ATOM 6494 C C . GLY A 1 835 ? -30.238 -30.367 54.181 1.00 74.50 835 GLY A C 1
ATOM 6495 O O . GLY A 1 835 ? -29.148 -30.288 53.594 1.00 74.50 835 GLY A O 1
ATOM 6496 N N . GLU A 1 836 ? -30.729 -31.528 54.611 1.00 69.06 836 GLU A N 1
ATOM 6497 C CA . GLU A 1 836 ? -30.062 -32.818 54.401 1.00 69.06 836 GLU A CA 1
ATOM 6498 C C . GLU A 1 836 ? -30.137 -33.208 52.913 1.00 69.06 836 GLU A C 1
ATOM 6500 O O . GLU A 1 836 ? -29.096 -33.231 52.249 1.00 69.06 836 GLU A O 1
ATOM 6505 N N . ASP A 1 837 ? -31.347 -33.285 52.342 1.00 75.75 837 ASP A N 1
ATOM 6506 C CA . ASP A 1 837 ? -31.632 -33.594 50.921 1.00 75.75 837 ASP A CA 1
ATOM 6507 C C . ASP A 1 837 ? -31.342 -32.443 49.927 1.00 75.75 837 ASP A C 1
ATOM 6509 O O . ASP A 1 837 ? -31.874 -32.387 48.814 1.00 75.75 837 ASP A O 1
ATOM 6513 N N . LYS A 1 838 ? -30.481 -31.492 50.308 1.00 77.00 838 LYS A N 1
ATOM 6514 C CA . LYS A 1 838 ? -30.176 -30.260 49.548 1.00 77.00 838 LYS A CA 1
ATOM 6515 C C . LYS A 1 838 ? -29.750 -30.481 48.092 1.00 77.00 838 LYS A C 1
ATOM 6517 O O . LYS A 1 838 ? -29.934 -29.581 47.281 1.00 77.00 838 LYS A O 1
ATOM 6522 N N . LEU A 1 839 ? -29.162 -31.633 47.758 1.00 80.19 839 LEU A N 1
ATOM 6523 C CA . LEU A 1 839 ? -28.725 -31.955 46.394 1.00 80.19 839 LEU A CA 1
ATOM 6524 C C . LEU A 1 839 ? -29.930 -32.096 45.458 1.00 80.19 839 LEU A C 1
ATOM 6526 O O . LEU A 1 839 ? -30.052 -31.338 44.496 1.00 80.19 839 LEU A O 1
ATOM 6530 N N . GLU A 1 840 ? -30.856 -32.997 45.786 1.00 80.06 840 GLU A N 1
ATOM 6531 C CA . GLU A 1 840 ? -32.057 -33.214 44.980 1.00 80.06 840 GLU A CA 1
ATOM 6532 C C . GLU A 1 840 ? -32.994 -31.998 45.043 1.00 80.06 840 GLU A C 1
ATOM 6534 O O . GLU A 1 840 ? -33.528 -31.559 44.024 1.00 80.06 840 GLU A O 1
ATOM 6539 N N . ALA A 1 841 ? -33.135 -31.382 46.222 1.00 79.00 841 ALA A N 1
ATOM 6540 C CA . ALA A 1 841 ? -33.989 -30.213 46.402 1.00 79.00 841 ALA A CA 1
ATOM 6541 C C . ALA A 1 841 ? -33.519 -28.990 45.587 1.00 79.00 841 ALA A C 1
ATOM 6543 O O . ALA A 1 841 ? -34.354 -28.276 45.033 1.00 79.00 841 ALA A O 1
ATOM 6544 N N . VAL A 1 842 ? -32.204 -28.761 45.451 1.00 82.44 842 VAL A N 1
ATOM 6545 C CA . VAL A 1 842 ? -31.663 -27.708 44.569 1.00 82.44 842 VAL A CA 1
ATOM 6546 C C . VAL A 1 842 ? -31.743 -28.108 43.093 1.00 82.44 842 VAL A C 1
ATOM 6548 O O . VAL A 1 842 ? -32.023 -27.247 42.260 1.00 82.44 842 VAL A O 1
ATOM 6551 N N . GLN A 1 843 ? -31.565 -29.388 42.750 1.00 84.44 843 GLN A N 1
ATOM 6552 C CA . GLN A 1 843 ? -31.717 -29.866 41.369 1.00 84.44 843 GLN A CA 1
ATOM 6553 C C . GLN A 1 843 ? -33.145 -29.649 40.843 1.00 84.44 843 GLN A C 1
ATOM 6555 O O . GLN A 1 843 ? -33.322 -29.152 39.730 1.00 84.44 843 GLN A O 1
ATOM 6560 N N . ARG A 1 844 ? -34.166 -29.927 41.669 1.00 84.06 844 ARG A N 1
ATOM 6561 C CA . ARG A 1 844 ? -35.587 -29.728 41.329 1.00 84.06 844 ARG A CA 1
ATOM 6562 C C . ARG A 1 844 ? -35.937 -28.277 40.954 1.00 84.06 844 ARG A C 1
ATOM 6564 O O . ARG A 1 844 ? -36.872 -28.093 40.181 1.00 84.06 844 ARG A O 1
ATOM 6571 N N . LEU A 1 845 ? -35.187 -27.268 41.422 1.00 83.88 845 LEU A N 1
ATOM 6572 C CA . LEU A 1 845 ? -35.409 -25.840 41.109 1.00 83.88 845 LEU A CA 1
ATOM 6573 C C . LEU A 1 845 ? -35.061 -25.446 39.655 1.00 83.88 845 LEU A C 1
ATOM 6575 O O . LEU A 1 845 ? -35.466 -24.372 39.203 1.00 83.88 845 LEU A O 1
ATOM 6579 N N . GLY A 1 846 ? -34.306 -26.271 38.917 1.00 86.81 846 GLY A N 1
ATOM 6580 C CA . GLY A 1 846 ? -33.975 -26.010 37.508 1.00 86.81 846 GLY A CA 1
ATOM 6581 C C . GLY A 1 846 ? -33.223 -24.690 37.287 1.00 86.81 846 GLY A C 1
ATOM 6582 O O . GLY A 1 846 ? -33.613 -23.885 36.439 1.00 86.81 846 GLY A O 1
ATOM 6583 N N . ILE A 1 847 ? -32.191 -24.419 38.096 1.00 88.94 847 ILE A N 1
ATOM 6584 C CA . ILE A 1 847 ? -31.445 -23.151 38.053 1.00 88.94 847 ILE A CA 1
ATOM 6585 C C . ILE A 1 847 ? -30.541 -23.103 36.812 1.00 88.94 847 ILE A C 1
ATOM 6587 O O . ILE A 1 847 ? -29.613 -23.907 36.678 1.00 88.94 847 ILE A O 1
ATOM 6591 N N . ARG A 1 848 ? -30.782 -22.125 35.930 1.00 91.00 848 ARG A N 1
ATOM 6592 C CA . ARG A 1 848 ? -30.067 -21.965 34.653 1.00 91.00 848 ARG A CA 1
ATOM 6593 C C . ARG A 1 848 ? -29.525 -20.558 34.401 1.00 91.00 848 ARG A C 1
ATOM 6595 O O . ARG A 1 848 ? -29.949 -19.572 35.007 1.00 91.00 848 ARG A O 1
ATOM 6602 N N . ALA A 1 849 ? -28.591 -20.458 33.464 1.00 91.62 849 ALA A N 1
ATOM 6603 C CA . ALA A 1 849 ? -28.192 -19.194 32.861 1.00 91.62 849 ALA A CA 1
ATOM 6604 C C . ALA A 1 849 ? -29.278 -18.644 31.917 1.00 91.62 849 ALA A C 1
ATOM 6606 O O . ALA A 1 849 ? -30.049 -19.392 31.308 1.00 91.62 849 ALA A O 1
ATOM 6607 N N . PHE A 1 850 ? -29.299 -17.319 31.764 1.00 92.31 850 PHE A N 1
ATOM 6608 C CA . PHE A 1 850 ? -29.993 -16.671 30.655 1.00 92.31 850 PHE A CA 1
ATOM 6609 C C . PHE A 1 850 ? -29.240 -16.944 29.356 1.00 92.31 850 PHE A C 1
ATOM 6611 O O . PHE A 1 850 ? -28.027 -16.743 29.282 1.00 92.31 850 PHE A O 1
ATOM 6618 N N . SER A 1 851 ? -29.969 -17.374 28.333 1.00 90.88 851 SER A N 1
ATOM 6619 C CA . SER A 1 851 ? -29.437 -17.598 26.994 1.00 90.88 851 SER A CA 1
ATOM 6620 C C . SER A 1 851 ? -29.119 -16.282 26.270 1.00 90.88 851 SER A C 1
ATOM 6622 O O . SER A 1 851 ? -29.541 -15.191 26.667 1.00 90.88 851 SER A O 1
ATOM 6624 N N . VAL A 1 852 ? -28.377 -16.376 25.163 1.00 90.00 852 VAL A N 1
ATOM 6625 C CA . VAL A 1 852 ? -28.035 -15.213 24.326 1.00 90.00 852 VAL A CA 1
ATOM 6626 C C . VAL A 1 852 ? -29.290 -14.501 23.776 1.00 90.00 852 VAL A C 1
ATOM 6628 O O . VAL A 1 852 ? -29.330 -13.278 23.904 1.00 90.00 852 VAL A O 1
ATOM 6631 N N . PRO A 1 853 ? -30.331 -15.181 23.243 1.00 89.81 853 PRO A N 1
ATOM 6632 C CA . PRO A 1 853 ? -31.572 -14.522 22.809 1.00 89.81 853 PRO A CA 1
ATOM 6633 C C . PRO A 1 853 ? -32.333 -13.798 23.931 1.00 89.81 853 PRO A C 1
ATOM 6635 O O . PRO A 1 853 ? -32.823 -12.686 23.723 1.00 89.81 853 PRO A O 1
ATOM 6638 N N . GLU A 1 854 ? -32.388 -14.377 25.133 1.00 91.25 854 GLU A N 1
ATOM 6639 C CA . GLU A 1 854 ? -33.063 -13.769 26.292 1.00 91.25 854 GLU A CA 1
ATOM 6640 C C . GLU A 1 854 ? -32.316 -12.502 26.749 1.00 91.25 854 GLU A C 1
ATOM 6642 O O . GLU A 1 854 ? -32.921 -11.446 26.951 1.00 91.25 854 GLU A O 1
ATOM 6647 N N . MET A 1 855 ? -30.978 -12.553 26.803 1.00 91.56 855 MET A N 1
ATOM 6648 C CA . MET A 1 855 ? -30.144 -11.373 27.066 1.00 91.56 855 MET A CA 1
ATOM 6649 C C . MET A 1 855 ? -30.233 -10.312 25.957 1.00 91.56 855 MET A C 1
ATOM 6651 O O . MET A 1 855 ? -30.258 -9.118 26.264 1.00 91.56 855 MET A O 1
ATOM 6655 N N . CYS A 1 856 ? -30.300 -10.713 24.682 1.00 91.94 856 CYS A N 1
ATOM 6656 C CA . CYS A 1 856 ? -30.549 -9.793 23.569 1.00 91.94 856 CYS A CA 1
ATOM 6657 C C . CYS A 1 856 ? -31.890 -9.073 23.744 1.00 91.94 856 CYS A C 1
ATOM 6659 O O . CYS A 1 856 ? -31.948 -7.857 23.578 1.00 91.94 856 CYS A O 1
ATOM 6661 N N . SER A 1 857 ? -32.947 -9.792 24.119 1.00 90.50 857 SER A N 1
ATOM 6662 C CA . SER A 1 857 ? -34.289 -9.230 24.320 1.00 90.50 857 SER A CA 1
ATOM 6663 C C . SER A 1 857 ? -34.321 -8.247 25.498 1.00 90.50 857 SER A C 1
ATOM 6665 O O . SER A 1 857 ? -34.781 -7.118 25.346 1.00 90.50 857 SER A O 1
ATOM 6667 N N . LEU A 1 858 ? -33.706 -8.600 26.633 1.00 91.06 858 LEU A N 1
ATOM 6668 C CA . LEU A 1 858 ? -33.585 -7.721 27.807 1.00 91.06 858 LEU A CA 1
ATOM 6669 C C . LEU A 1 858 ? -32.803 -6.424 27.537 1.00 91.06 858 LEU A C 1
ATOM 6671 O O . LEU A 1 858 ? -33.063 -5.386 28.150 1.00 91.06 858 LEU A O 1
ATOM 6675 N N . MET A 1 859 ? -31.826 -6.477 26.631 1.00 91.12 859 MET A N 1
ATOM 6676 C CA . MET A 1 859 ? -31.022 -5.318 26.233 1.00 91.12 859 MET A CA 1
ATOM 6677 C C . MET A 1 859 ? -31.576 -4.569 25.006 1.00 91.12 859 MET A C 1
ATOM 6679 O O . MET A 1 859 ? -30.976 -3.569 24.604 1.00 91.12 859 MET A O 1
ATOM 6683 N N . GLY A 1 860 ? -32.705 -5.010 24.438 1.00 89.12 860 GLY A N 1
ATOM 6684 C CA . GLY A 1 860 ? -33.385 -4.386 23.294 1.00 89.12 860 GLY A CA 1
ATOM 6685 C C . GLY A 1 860 ? -32.757 -4.654 21.923 1.00 89.12 860 GLY A C 1
ATOM 6686 O O . GLY A 1 860 ? -32.971 -3.879 20.997 1.00 89.12 860 GLY A O 1
ATOM 6687 N N . PHE A 1 861 ? -31.960 -5.717 21.790 1.00 89.38 861 PHE A N 1
ATOM 6688 C CA . PHE A 1 861 ? -31.386 -6.177 20.518 1.00 89.38 861 PHE A CA 1
ATOM 6689 C C . PHE A 1 861 ? -32.338 -7.101 19.742 1.00 89.38 861 PHE A C 1
ATOM 6691 O O . PHE A 1 861 ? -32.371 -7.040 18.516 1.00 89.38 861 PHE A O 1
ATOM 6698 N N . GLU A 1 862 ? -33.119 -7.932 20.444 1.00 76.69 862 GLU A N 1
ATOM 6699 C CA . GLU A 1 862 ? -34.175 -8.791 19.873 1.00 76.69 862 GLU A CA 1
ATOM 6700 C C . GLU A 1 862 ? -33.750 -9.498 18.559 1.00 76.69 862 GLU A C 1
ATOM 6702 O O . GLU A 1 862 ? -32.767 -10.237 18.539 1.00 76.69 862 GLU A O 1
ATOM 6707 N N . LYS A 1 863 ? -34.476 -9.269 17.451 1.00 73.56 863 LYS A N 1
ATOM 6708 C CA . LYS A 1 863 ? -34.226 -9.848 16.116 1.00 73.56 863 LYS A CA 1
ATOM 6709 C C . LYS A 1 863 ? -33.208 -9.058 15.274 1.00 73.56 863 LYS A C 1
ATOM 6711 O O . LYS A 1 863 ? -32.817 -9.542 14.207 1.00 73.56 863 LYS A O 1
ATOM 6716 N N . ASP A 1 864 ? -32.779 -7.884 15.745 1.00 79.50 864 ASP A N 1
ATOM 6717 C CA . ASP A 1 864 ? -31.844 -6.986 15.047 1.00 79.50 864 ASP A CA 1
ATOM 6718 C C . ASP A 1 864 ? -30.374 -7.408 15.232 1.00 79.50 864 ASP A C 1
ATOM 6720 O O . ASP A 1 864 ? -29.504 -6.941 14.497 1.00 79.50 864 ASP A O 1
ATOM 6724 N N . LEU A 1 865 ? -30.082 -8.308 16.184 1.00 89.06 865 LEU A N 1
ATOM 6725 C CA . LEU A 1 865 ? -28.744 -8.858 16.412 1.00 89.06 865 LEU A CA 1
ATOM 6726 C C . LEU A 1 865 ? -28.730 -10.386 16.346 1.00 89.06 865 LEU A C 1
ATOM 6728 O O . LEU A 1 865 ? -29.231 -11.082 17.227 1.00 89.06 865 LEU A O 1
ATOM 6732 N N . ARG A 1 866 ? -28.056 -10.912 15.328 1.00 88.12 866 ARG A N 1
ATOM 6733 C CA . ARG A 1 866 ? -27.831 -12.342 15.112 1.00 88.12 866 ARG A CA 1
ATOM 6734 C C . ARG A 1 866 ? -26.402 -12.716 15.494 1.00 88.12 866 ARG A C 1
ATOM 6736 O O . ARG A 1 866 ? -25.455 -11.988 15.183 1.00 88.12 866 ARG A O 1
ATOM 6743 N N . GLN A 1 867 ? -26.242 -13.874 16.130 1.00 88.69 867 GLN A N 1
ATOM 6744 C CA . GLN A 1 867 ? -24.935 -14.475 16.394 1.00 88.69 867 GLN A CA 1
ATOM 6745 C C . GLN A 1 867 ? -24.320 -14.984 15.073 1.00 88.69 867 GLN A C 1
ATOM 6747 O O . GLN A 1 867 ? -24.987 -15.730 14.351 1.00 88.69 867 GLN A O 1
ATOM 6752 N N . PRO A 1 868 ? -23.075 -14.606 14.725 1.00 90.69 868 PRO A N 1
ATOM 6753 C CA . PRO A 1 868 ? -22.380 -15.188 13.579 1.00 90.69 868 PRO A CA 1
ATOM 6754 C C . PRO A 1 868 ? -21.982 -16.651 13.853 1.00 90.69 868 PRO A C 1
ATOM 6756 O O . PRO A 1 868 ? -21.612 -16.970 14.986 1.00 90.69 868 PRO A O 1
ATOM 6759 N N . PRO A 1 869 ? -21.969 -17.540 12.841 1.00 85.88 869 PRO A N 1
ATOM 6760 C CA . PRO A 1 869 ? -21.724 -18.978 13.028 1.00 85.88 869 PRO A CA 1
ATOM 6761 C C . PRO A 1 869 ? -20.300 -19.323 13.501 1.00 85.88 869 PRO A C 1
ATOM 6763 O O . PRO A 1 869 ? -20.045 -20.438 13.939 1.00 85.88 869 PRO A O 1
ATOM 6766 N N . ASN A 1 870 ? -19.364 -18.376 13.415 1.00 86.31 870 ASN A N 1
ATOM 6767 C CA . ASN A 1 870 ? -17.977 -18.499 13.868 1.00 86.31 870 ASN A CA 1
ATOM 6768 C C . ASN A 1 870 ? -17.709 -17.830 15.234 1.00 86.31 870 ASN A C 1
ATOM 6770 O O . ASN A 1 870 ? -16.548 -17.665 15.609 1.00 86.31 870 ASN A O 1
ATOM 6774 N N . ILE A 1 871 ? -18.754 -17.415 15.960 1.00 90.50 871 ILE A N 1
ATOM 6775 C CA . ILE A 1 871 ? -18.661 -16.778 17.280 1.00 90.50 871 ILE A CA 1
ATOM 6776 C C . ILE A 1 871 ? -19.268 -17.701 18.338 1.00 90.50 871 ILE A C 1
ATOM 6778 O O . ILE A 1 871 ? -20.418 -18.122 18.229 1.00 90.50 871 ILE A O 1
ATOM 6782 N N . MET A 1 872 ? -18.502 -17.986 19.391 1.00 89.75 872 MET A N 1
ATOM 6783 C CA . MET A 1 872 ? -18.930 -18.868 20.483 1.00 89.75 872 MET A CA 1
ATOM 6784 C C . MET A 1 872 ? -19.887 -18.149 21.446 1.00 89.75 872 MET A C 1
ATOM 6786 O O . MET A 1 872 ? -19.755 -16.950 21.691 1.00 89.75 872 MET A O 1
ATOM 6790 N N . GLN A 1 873 ? -20.791 -18.884 22.095 1.00 86.25 873 GLN A N 1
ATOM 6791 C CA . GLN A 1 873 ? -21.780 -18.325 23.033 1.00 86.25 873 GLN A CA 1
ATOM 6792 C C . GLN A 1 873 ? -21.141 -17.491 24.168 1.00 86.25 873 GLN A C 1
ATOM 6794 O O . GLN A 1 873 ? -21.592 -16.386 24.467 1.00 86.25 873 GLN A O 1
ATOM 6799 N N . HIS A 1 874 ? -20.006 -17.936 24.726 1.00 86.38 874 HIS A N 1
ATOM 6800 C CA . HIS A 1 874 ? -19.262 -17.169 25.737 1.00 86.38 874 HIS A CA 1
ATOM 6801 C C . HIS A 1 874 ? -18.718 -15.824 25.205 1.00 86.38 874 HIS A C 1
ATOM 6803 O O . HIS A 1 874 ? -18.548 -14.868 25.963 1.00 86.38 874 HIS A O 1
ATOM 6809 N N . GLN A 1 875 ? -18.454 -15.722 23.897 1.00 91.38 875 GLN A N 1
ATOM 6810 C CA . GLN A 1 875 ? -18.046 -14.476 23.246 1.00 91.38 875 GLN A CA 1
ATOM 6811 C C . GLN A 1 875 ? -19.242 -13.532 23.065 1.00 91.38 875 GLN A C 1
ATOM 6813 O O . GLN A 1 875 ? -19.071 -12.325 23.230 1.00 91.38 875 GLN A O 1
ATOM 6818 N N . MET A 1 876 ? -20.448 -14.063 22.822 1.00 91.25 876 MET A N 1
ATOM 6819 C CA . MET A 1 876 ? -21.689 -13.278 22.821 1.00 91.25 876 MET A CA 1
ATOM 6820 C C . MET A 1 876 ? -22.005 -12.714 24.211 1.00 91.25 876 MET A C 1
ATOM 6822 O O . MET A 1 876 ? -22.208 -11.506 24.321 1.00 91.25 876 MET A O 1
ATOM 6826 N N . TYR A 1 877 ? -21.942 -13.514 25.286 1.00 91.25 877 TYR A N 1
ATOM 6827 C CA . TYR A 1 877 ? -22.094 -12.998 26.660 1.00 91.25 877 TYR A CA 1
ATOM 6828 C C . TYR A 1 877 ? -21.053 -11.915 26.981 1.00 91.25 877 TYR A C 1
ATOM 6830 O O . TYR A 1 877 ? -21.381 -10.858 27.526 1.00 91.25 877 TYR A O 1
ATOM 6838 N N . LYS A 1 878 ? -19.795 -12.127 26.570 1.00 91.62 878 LYS A N 1
ATOM 6839 C CA . LYS A 1 878 ? -18.717 -11.138 26.707 1.00 91.62 878 LYS A CA 1
ATOM 6840 C C . LYS A 1 878 ? -18.987 -9.852 25.916 1.00 91.62 878 LYS A C 1
ATOM 6842 O O . LYS A 1 878 ? -18.596 -8.780 26.374 1.00 91.62 878 LYS A O 1
ATOM 6847 N N . ALA A 1 879 ? -19.630 -9.930 24.753 1.00 92.25 879 ALA A N 1
ATOM 6848 C CA . ALA A 1 879 ? -19.980 -8.772 23.936 1.00 92.25 879 ALA A CA 1
ATOM 6849 C C . ALA A 1 879 ? -21.186 -8.008 24.513 1.00 92.25 879 ALA A C 1
ATOM 6851 O O . ALA A 1 879 ? -21.058 -6.822 24.819 1.00 92.25 879 ALA A O 1
ATOM 6852 N N . LEU A 1 880 ? -22.308 -8.697 24.756 1.00 92.19 880 LEU A N 1
ATOM 6853 C CA . LEU A 1 880 ? -23.525 -8.142 25.366 1.00 92.19 880 LEU A CA 1
ATOM 6854 C C . LEU A 1 880 ? -23.229 -7.491 26.723 1.00 92.19 880 LEU A C 1
ATOM 6856 O O . LEU A 1 880 ? -23.610 -6.348 26.963 1.00 92.19 880 LEU A O 1
ATOM 6860 N N . GLY A 1 881 ? -22.438 -8.150 27.576 1.00 90.00 881 GLY A N 1
ATOM 6861 C CA . GLY A 1 881 ? -22.041 -7.619 28.881 1.00 90.00 881 GLY A CA 1
ATOM 6862 C C . GLY A 1 881 ? -21.276 -6.287 28.832 1.00 90.00 881 GLY A C 1
ATOM 6863 O O . GLY A 1 881 ? -21.319 -5.534 29.807 1.00 90.00 881 GLY A O 1
ATOM 6864 N N . ASN A 1 882 ? -20.630 -5.948 27.708 1.00 90.56 882 ASN A N 1
ATOM 6865 C CA . ASN A 1 882 ? -19.984 -4.646 27.477 1.00 90.56 882 ASN A CA 1
ATOM 6866 C C . ASN A 1 882 ? -20.843 -3.664 26.648 1.00 90.56 882 ASN A C 1
ATOM 6868 O O . ASN A 1 882 ? -20.414 -2.536 26.445 1.00 90.56 882 ASN A O 1
ATOM 6872 N N . SER A 1 883 ? -22.022 -4.067 26.167 1.00 92.94 883 SER A N 1
ATOM 6873 C CA . SER A 1 883 ? -22.850 -3.280 25.243 1.00 92.94 883 SER A CA 1
ATOM 6874 C C . SER A 1 883 ? -23.757 -2.257 25.949 1.00 92.94 883 SER A C 1
ATOM 6876 O O . SER A 1 883 ? -24.003 -2.346 27.160 1.00 92.94 883 SER A O 1
ATOM 6878 N N . VAL A 1 884 ? -24.295 -1.304 25.186 1.00 92.69 884 VAL A N 1
ATOM 6879 C CA . VAL A 1 884 ? -25.356 -0.380 25.631 1.00 92.69 884 VAL A CA 1
ATOM 6880 C C . VAL A 1 884 ? -26.710 -1.098 25.732 1.00 92.69 884 VAL A C 1
ATOM 6882 O O . VAL A 1 884 ? -26.924 -2.113 25.073 1.00 92.69 884 VAL A O 1
ATOM 6885 N N . ASN A 1 885 ? -27.639 -0.576 26.539 1.00 92.31 885 ASN A N 1
ATOM 6886 C CA . ASN A 1 885 ? -29.048 -0.990 26.497 1.00 92.31 885 ASN A CA 1
ATOM 6887 C C . ASN A 1 885 ? -29.788 -0.122 25.461 1.00 92.31 885 ASN A C 1
ATOM 6889 O O . ASN A 1 885 ? -29.797 1.104 25.588 1.00 92.31 885 ASN A O 1
ATOM 6893 N N . ILE A 1 886 ? -30.378 -0.744 24.438 1.00 92.00 886 ILE A N 1
ATOM 6894 C CA . ILE A 1 886 ? -30.976 -0.034 23.296 1.00 92.00 886 ILE A CA 1
ATOM 6895 C C . ILE A 1 886 ? -32.197 0.782 23.714 1.00 92.00 886 ILE A C 1
ATOM 6897 O O . ILE A 1 886 ? -32.327 1.916 23.266 1.00 92.00 886 ILE A O 1
ATOM 6901 N N . PHE A 1 887 ? -33.049 0.270 24.606 1.00 88.50 887 PHE A N 1
ATOM 6902 C CA . PHE A 1 887 ? -34.242 0.986 25.067 1.00 88.50 887 PHE A CA 1
ATOM 6903 C C . PHE A 1 887 ? -33.881 2.324 25.736 1.00 88.50 887 PHE A C 1
ATOM 6905 O O . PHE A 1 887 ? -34.449 3.364 25.399 1.00 88.50 887 PHE A O 1
ATOM 6912 N N . VAL A 1 888 ? -32.870 2.324 26.615 1.00 89.12 888 VAL A N 1
ATOM 6913 C CA . VAL A 1 888 ? -32.372 3.554 27.257 1.00 89.12 888 VAL A CA 1
ATOM 6914 C C . VAL A 1 888 ? -31.757 4.514 26.233 1.00 89.12 888 VAL A C 1
ATOM 6916 O O . VAL A 1 888 ? -32.018 5.716 26.287 1.00 89.12 888 VAL A O 1
ATOM 6919 N N . VAL A 1 889 ? -30.982 4.007 25.268 1.00 90.12 889 VAL A N 1
ATOM 6920 C CA . VAL A 1 889 ? -30.385 4.844 24.212 1.00 90.12 889 VAL A CA 1
ATOM 6921 C C . VAL A 1 889 ? -31.458 5.445 23.295 1.00 90.12 889 VAL A C 1
ATOM 6923 O O . VAL A 1 889 ? -31.371 6.630 22.981 1.00 90.12 889 VAL A O 1
ATOM 6926 N N . CYS A 1 890 ? -32.508 4.701 22.931 1.00 87.00 890 CYS A N 1
ATOM 6927 C CA . CYS A 1 890 ? -33.661 5.228 22.194 1.00 87.00 890 CYS A CA 1
ATOM 6928 C C . CYS A 1 890 ? -34.368 6.349 22.970 1.00 87.00 890 CYS A C 1
ATOM 6930 O O . CYS A 1 890 ? -34.699 7.382 22.384 1.00 87.00 890 CYS A O 1
ATOM 6932 N N . HIS A 1 891 ? -34.559 6.194 24.285 1.00 83.88 891 HIS A N 1
ATOM 6933 C CA . HIS A 1 891 ? -35.182 7.225 25.125 1.00 83.88 891 HIS A CA 1
ATOM 6934 C C . HIS A 1 891 ? -34.318 8.491 25.241 1.00 83.88 891 HIS A C 1
ATOM 6936 O O . HIS A 1 891 ? -34.823 9.610 25.121 1.00 83.88 891 HIS A O 1
ATOM 6942 N N . MET A 1 892 ? -33.001 8.328 25.408 1.00 85.06 892 MET A N 1
ATOM 6943 C CA . MET A 1 892 ? -32.038 9.438 25.423 1.00 85.06 892 MET A CA 1
ATOM 6944 C C . MET A 1 892 ? -31.971 10.172 24.091 1.00 85.06 892 MET A C 1
ATOM 6946 O O . MET A 1 892 ? -32.069 11.397 24.076 1.00 85.06 892 MET A O 1
ATOM 6950 N N . LEU A 1 893 ? -31.882 9.450 22.974 1.00 79.12 893 LEU A N 1
ATOM 6951 C CA . LEU A 1 893 ? -31.909 10.067 21.653 1.00 79.12 893 LEU A CA 1
ATOM 6952 C C . LEU A 1 893 ? -33.251 10.772 21.395 1.00 79.12 893 LEU A C 1
ATOM 6954 O O . LEU A 1 893 ? -33.252 11.879 20.871 1.00 79.12 893 LEU A O 1
ATOM 6958 N N . THR A 1 894 ? -34.382 10.212 21.837 1.00 75.94 894 THR A N 1
ATOM 6959 C CA . THR A 1 894 ? -35.693 10.874 21.708 1.00 75.94 894 THR A CA 1
ATOM 6960 C C . THR A 1 894 ? -35.709 12.227 22.430 1.00 75.94 894 THR A C 1
ATOM 6962 O O . THR A 1 894 ? -36.032 13.237 21.802 1.00 75.94 894 THR A O 1
ATOM 6965 N N . ARG A 1 895 ? -35.263 12.297 23.698 1.00 71.31 895 ARG A N 1
ATOM 6966 C CA . ARG A 1 895 ? -35.104 13.581 24.419 1.00 71.31 895 ARG A CA 1
ATOM 6967 C C . ARG A 1 895 ? -34.128 14.525 23.718 1.00 71.31 895 ARG A C 1
ATOM 6969 O O . ARG A 1 895 ? -34.445 15.688 23.500 1.00 71.31 895 ARG A O 1
ATOM 6976 N N . PHE A 1 896 ? -32.975 14.018 23.290 1.00 67.00 896 PHE A N 1
ATOM 6977 C CA . PHE A 1 896 ? -31.966 14.785 22.559 1.00 67.00 896 PHE A CA 1
ATOM 6978 C C . PHE A 1 896 ? -32.548 15.472 21.311 1.00 67.00 896 PHE A C 1
ATOM 6980 O O . PHE A 1 896 ? -32.219 16.626 21.027 1.00 67.00 896 PHE A O 1
ATOM 6987 N N . THR A 1 897 ? -33.468 14.799 20.612 1.00 58.41 897 THR A N 1
ATOM 6988 C CA . THR A 1 897 ? -34.166 15.328 19.432 1.00 58.41 897 THR A CA 1
ATOM 6989 C C . THR A 1 897 ? -35.368 16.237 19.720 1.00 58.41 897 THR A C 1
ATOM 6991 O O . THR A 1 897 ? -35.822 16.902 18.795 1.00 58.41 897 THR A O 1
ATOM 6994 N N . ALA A 1 898 ? -35.858 16.328 20.962 1.00 52.81 898 ALA A N 1
ATOM 6995 C CA . ALA A 1 898 ? -37.085 17.056 21.323 1.00 52.81 898 ALA A CA 1
ATOM 6996 C C . A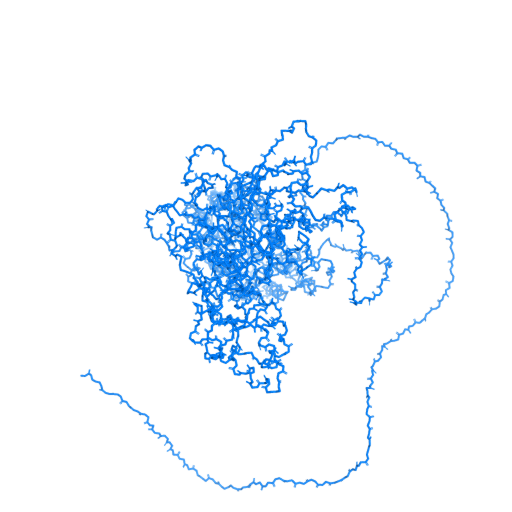LA A 1 898 ? -36.890 18.555 21.649 1.00 52.81 898 ALA A C 1
ATOM 6998 O O . ALA A 1 898 ? -37.830 19.215 22.072 1.00 52.81 898 ALA A O 1
ATOM 6999 N N . GLY A 1 899 ? -35.681 19.098 21.465 1.00 46.16 899 GLY A N 1
ATOM 7000 C CA . GLY A 1 899 ? -35.311 20.415 22.004 1.00 46.16 899 GLY A CA 1
ATOM 7001 C C . GLY A 1 899 ? -34.898 20.341 23.482 1.00 46.16 899 GLY A C 1
ATOM 7002 O O . GLY A 1 899 ? -35.098 19.327 24.140 1.00 46.16 899 GLY A O 1
ATOM 7003 N N . MET A 1 900 ? -34.241 21.388 23.987 1.00 39.38 900 MET A N 1
ATOM 7004 C CA . MET A 1 900 ? -33.879 21.526 25.417 1.00 39.38 900 MET A CA 1
ATOM 7005 C C . MET A 1 900 ? -34.850 22.452 26.180 1.00 39.38 900 MET A C 1
ATOM 7007 O O . MET A 1 900 ? -34.625 22.773 27.339 1.00 39.38 900 MET A O 1
ATOM 7011 N N . SER A 1 901 ? -35.930 22.881 25.521 1.00 32.94 901 SER A N 1
ATOM 7012 C CA . SER A 1 901 ? -36.990 23.761 26.032 1.00 32.94 901 SER A CA 1
ATOM 7013 C C . SER A 1 901 ? -38.226 23.012 26.538 1.00 32.94 901 SER A C 1
ATOM 7015 O O . SER A 1 901 ? -38.939 23.499 27.410 1.00 32.94 901 SER A O 1
ATOM 7017 N N . ASP A 1 902 ? -38.502 21.824 26.001 1.00 30.41 902 ASP A N 1
ATOM 7018 C CA . ASP A 1 902 ? -39.844 21.221 26.046 1.00 30.41 902 ASP A CA 1
ATOM 7019 C C . ASP A 1 902 ? -40.142 20.463 27.360 1.00 30.41 902 ASP A C 1
ATOM 7021 O O . ASP A 1 902 ? -41.049 19.637 27.438 1.00 30.41 902 ASP A O 1
ATOM 7025 N N . SER A 1 903 ? -39.405 20.790 28.426 1.00 30.34 903 SER A N 1
ATOM 7026 C CA . SER A 1 903 ? -39.826 20.582 29.817 1.00 30.34 903 SER A CA 1
ATOM 7027 C C . SER A 1 903 ? -40.645 21.753 30.388 1.00 30.34 903 SER A C 1
ATOM 7029 O O . SER A 1 903 ? -41.189 21.615 31.479 1.00 30.34 903 SER A O 1
ATOM 7031 N N . GLU A 1 904 ? -40.758 22.884 29.679 1.00 30.83 904 GLU A N 1
ATOM 7032 C CA . GLU A 1 904 ? -41.468 24.099 30.127 1.00 30.83 904 GLU A CA 1
ATOM 7033 C C . GLU A 1 904 ? -42.688 24.452 29.244 1.00 30.83 904 GLU A C 1
ATOM 7035 O O . GLU A 1 904 ? -42.939 25.616 28.936 1.00 30.83 904 GLU A O 1
ATOM 7040 N N . SER A 1 905 ? -43.480 23.455 28.818 1.00 25.55 905 SER A N 1
ATOM 7041 C CA . SER A 1 905 ? -44.688 23.685 27.993 1.00 25.55 905 SER A CA 1
ATOM 7042 C C . SER A 1 905 ? -45.957 22.921 28.416 1.00 25.55 905 SER A C 1
ATOM 7044 O O . SER A 1 905 ? -46.898 22.782 27.634 1.00 25.55 905 SER A O 1
ATOM 7046 N N . SER A 1 906 ? -46.063 22.533 29.693 1.00 24.97 906 SER A N 1
ATOM 7047 C CA . SER A 1 906 ? -47.359 22.296 30.352 1.00 24.97 906 SER A CA 1
ATOM 7048 C C . SER A 1 906 ? -47.567 23.317 31.474 1.00 24.97 906 SER A C 1
ATOM 7050 O O . SER A 1 906 ? -46.801 23.336 32.433 1.00 24.97 906 SER A O 1
ATOM 7052 N N . SER A 1 907 ? -48.597 24.160 31.330 1.00 24.69 907 SER A N 1
ATOM 7053 C CA . SER A 1 907 ? -48.969 25.267 32.232 1.00 24.69 907 SER A CA 1
ATOM 7054 C C . SER A 1 907 ? -47.847 26.259 32.581 1.00 24.69 907 SER A C 1
ATOM 7056 O O . SER A 1 907 ? -47.423 26.355 33.730 1.00 24.69 907 SER A O 1
ATOM 7058 N N . ALA A 1 908 ? -47.470 27.099 31.611 1.00 25.44 908 ALA A N 1
ATOM 7059 C CA . ALA A 1 908 ? -46.930 28.428 31.904 1.00 25.44 908 ALA A CA 1
ATOM 7060 C C . ALA A 1 908 ? -48.064 29.335 32.435 1.00 25.44 908 ALA A C 1
ATOM 7062 O O . ALA A 1 908 ? -48.656 30.121 31.695 1.00 25.44 908 ALA A O 1
ATOM 7063 N N . GLY A 1 909 ? -48.416 29.150 33.709 1.00 23.31 909 GLY A N 1
ATOM 7064 C CA . GLY A 1 909 ? -49.229 30.080 34.493 1.00 23.31 909 GLY A CA 1
ATOM 7065 C C . GLY A 1 909 ? -48.330 30.997 35.324 1.00 23.31 909 GLY A C 1
ATOM 7066 O O . GLY A 1 909 ? -47.233 30.599 35.707 1.00 23.31 909 GLY A O 1
ATOM 7067 N N . ASP A 1 910 ? -48.779 32.226 35.570 1.00 26.77 910 ASP A N 1
ATOM 7068 C CA . ASP A 1 910 ? -48.027 33.229 36.336 1.00 26.77 910 ASP A CA 1
ATOM 7069 C C . ASP A 1 910 ? -47.998 32.913 37.854 1.00 26.77 910 ASP A C 1
ATOM 7071 O O . ASP A 1 910 ? -48.768 32.086 38.346 1.00 26.77 910 ASP A O 1
ATOM 7075 N N . VAL A 1 911 ? -47.167 33.653 38.598 1.00 30.23 911 VAL A N 1
ATOM 7076 C CA . VAL A 1 911 ? -46.872 33.575 40.045 1.00 30.23 911 VAL A CA 1
ATOM 7077 C C . VAL A 1 911 ? -45.824 32.516 40.438 1.00 30.23 911 VAL A C 1
ATOM 7079 O O . VAL A 1 911 ? -45.854 31.358 40.040 1.00 30.23 911 VAL A O 1
ATOM 7082 N N . GLY A 1 912 ? -44.852 32.941 41.256 1.00 37.12 912 GLY A N 1
ATOM 7083 C CA . GLY A 1 912 ? -43.639 32.178 41.568 1.00 37.12 912 GLY A CA 1
ATOM 7084 C C . GLY A 1 912 ? -43.840 30.939 42.452 1.00 37.12 912 GLY A C 1
ATOM 7085 O O . GLY A 1 912 ? -44.057 31.038 43.663 1.00 37.12 912 GLY A O 1
ATOM 7086 N N . GLU A 1 913 ? -43.643 29.763 41.859 1.00 39.62 913 GLU A N 1
ATOM 7087 C CA . GLU A 1 913 ? -43.574 28.466 42.541 1.00 39.62 913 GLU A CA 1
ATOM 7088 C C . GLU A 1 913 ? -42.111 28.030 42.780 1.00 39.62 913 GLU A C 1
ATOM 7090 O O . GLU A 1 913 ? -41.196 28.391 42.041 1.00 39.62 913 GLU A O 1
ATOM 7095 N N . GLY A 1 914 ? -41.871 27.273 43.857 1.00 50.53 914 GLY A N 1
ATOM 7096 C CA . GLY A 1 914 ? -40.531 26.801 44.235 1.00 50.53 914 GLY A CA 1
ATOM 7097 C C . GLY A 1 914 ? -40.205 25.425 43.648 1.00 50.53 914 GLY A C 1
ATOM 7098 O O . GLY A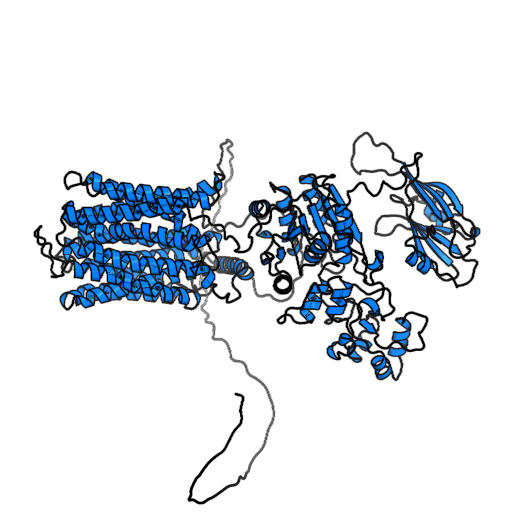 1 914 ? -41.107 24.655 43.329 1.00 50.53 914 GLY A O 1
ATOM 7099 N N . ARG A 1 915 ? -38.912 25.085 43.563 1.00 60.53 915 ARG A N 1
ATOM 7100 C CA . ARG A 1 915 ? -38.423 23.769 43.102 1.00 60.53 915 ARG A CA 1
ATOM 7101 C C . ARG A 1 915 ? -38.987 22.642 43.979 1.00 60.53 915 ARG A C 1
ATOM 7103 O O . ARG A 1 915 ? -39.116 22.822 45.185 1.00 60.53 915 ARG A O 1
ATOM 7110 N N . LEU A 1 916 ? -39.269 21.460 43.436 1.00 63.25 916 LEU A N 1
ATOM 7111 C CA . LEU A 1 916 ? -39.750 20.349 44.269 1.00 63.25 916 LEU A CA 1
ATOM 7112 C C . LEU A 1 916 ? -38.613 19.749 45.124 1.00 63.25 916 LEU A C 1
ATOM 7114 O O . LEU A 1 916 ? -37.542 19.432 44.608 1.00 63.25 916 LEU A O 1
ATOM 7118 N N . ALA A 1 917 ? -38.838 19.563 46.427 1.00 67.62 917 ALA A N 1
ATOM 7119 C CA . ALA A 1 917 ? -37.939 18.812 47.307 1.00 67.62 917 ALA A CA 1
ATOM 7120 C C . ALA A 1 917 ? -38.291 17.318 47.273 1.00 67.62 917 ALA A C 1
ATOM 7122 O O . ALA A 1 917 ? -39.378 16.921 47.693 1.00 67.62 917 ALA A O 1
ATOM 7123 N N . SER A 1 918 ? -37.368 16.467 46.815 1.00 70.06 918 SER A N 1
ATOM 7124 C CA . SER A 1 918 ? -37.634 15.027 46.702 1.00 70.06 918 SER A CA 1
ATOM 7125 C C . SER A 1 918 ? -37.709 14.353 48.079 1.00 70.06 918 SER A C 1
ATOM 7127 O O . SER A 1 918 ? -36.795 14.524 48.899 1.00 70.06 918 SER A O 1
ATOM 7129 N N . VAL A 1 919 ? -38.739 13.526 48.290 1.00 75.06 919 VAL A N 1
ATOM 7130 C CA . VAL A 1 919 ? -38.906 12.693 49.492 1.00 75.06 919 VAL A CA 1
ATOM 7131 C C . VAL A 1 919 ? -38.789 11.206 49.144 1.00 75.06 919 VAL A C 1
ATOM 7133 O O . VAL A 1 919 ? -39.383 10.750 48.170 1.00 75.06 919 VAL A O 1
ATOM 7136 N N . SER A 1 920 ? -38.003 10.452 49.925 1.00 76.75 920 SER A N 1
ATOM 7137 C CA . SER A 1 920 ? -37.716 9.021 49.676 1.00 76.75 920 SER A CA 1
ATOM 7138 C C . SER A 1 920 ? -37.501 8.205 50.959 1.00 76.75 920 SER A C 1
ATOM 7140 O O . SER A 1 920 ? -36.956 8.715 51.939 1.00 76.75 920 SER A O 1
ATOM 7142 N N . VAL A 1 921 ? -37.900 6.932 50.957 1.00 80.38 921 VAL A N 1
ATOM 7143 C CA . VAL A 1 921 ? -37.900 6.026 52.118 1.00 80.38 921 VAL A CA 1
ATOM 7144 C C . VAL A 1 921 ? -36.566 5.277 52.243 1.00 80.38 921 VAL A C 1
ATOM 7146 O O . VAL A 1 921 ? -36.285 4.341 51.496 1.00 80.38 921 VAL A O 1
ATOM 7149 N N . ILE A 1 922 ? -35.751 5.614 53.249 1.00 75.81 922 ILE A N 1
ATOM 7150 C CA . ILE A 1 922 ? -34.520 4.859 53.562 1.00 75.81 922 ILE A CA 1
ATOM 7151 C C . ILE A 1 922 ? -34.866 3.496 54.164 1.00 75.81 922 ILE A C 1
ATOM 7153 O O . ILE A 1 922 ? -34.299 2.467 53.780 1.00 75.81 922 ILE A O 1
ATOM 7157 N N . ARG A 1 923 ? -35.808 3.470 55.110 1.00 77.19 923 ARG A N 1
ATOM 7158 C CA . ARG A 1 923 ? -36.169 2.275 55.877 1.00 77.19 923 ARG A CA 1
ATOM 7159 C C . ARG A 1 923 ? -37.646 2.308 56.238 1.00 77.19 923 ARG A C 1
ATOM 7161 O O . ARG A 1 923 ? -38.154 3.339 56.656 1.00 77.19 923 ARG A O 1
ATOM 7168 N N . ASP A 1 924 ? -38.287 1.162 56.111 1.00 79.25 924 ASP A N 1
ATOM 7169 C CA . ASP A 1 924 ? -39.582 0.856 56.706 1.00 79.25 924 ASP A CA 1
ATOM 7170 C C . ASP A 1 924 ? -39.348 -0.401 57.556 1.00 79.25 924 ASP A C 1
ATOM 7172 O O . ASP A 1 924 ? -38.591 -1.286 57.146 1.00 79.25 924 ASP A O 1
ATOM 7176 N N . THR A 1 925 ? -39.888 -0.442 58.771 1.00 73.19 925 THR A N 1
ATOM 7177 C CA . THR A 1 925 ? -39.813 -1.601 59.678 1.00 73.19 925 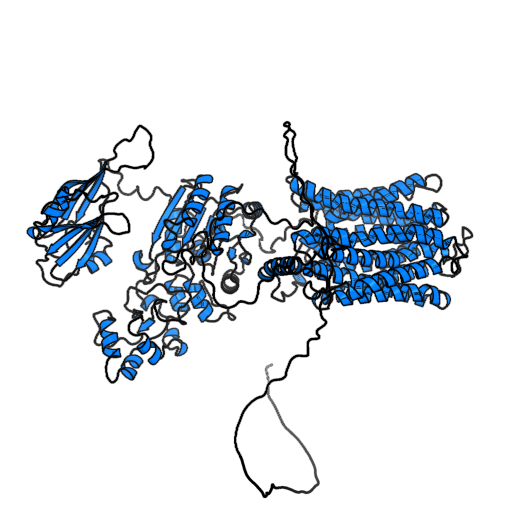THR A CA 1
ATOM 7178 C C . THR A 1 925 ? -41.204 -2.047 60.128 1.00 73.19 925 THR A C 1
ATOM 7180 O O . THR A 1 925 ? -41.358 -2.557 61.238 1.00 73.19 925 THR A O 1
ATOM 7183 N N . GLY A 1 926 ? -42.235 -1.767 59.324 1.00 69.50 926 GLY A N 1
ATOM 7184 C CA . GLY A 1 926 ? -43.642 -2.016 59.640 1.00 69.50 926 GLY A CA 1
ATOM 7185 C C . GLY A 1 926 ? -44.201 -0.986 60.623 1.00 69.50 926 GLY A C 1
ATOM 7186 O O . GLY A 1 926 ? -45.158 -0.292 60.308 1.00 69.50 926 GLY A O 1
ATOM 7187 N N . THR A 1 927 ? -43.560 -0.832 61.783 1.00 75.56 927 THR A N 1
ATOM 7188 C CA . THR A 1 927 ? -43.960 0.091 62.862 1.00 75.56 927 THR A CA 1
ATOM 7189 C C . THR A 1 927 ? -43.321 1.479 62.776 1.00 75.56 927 THR A C 1
ATOM 7191 O O . THR A 1 927 ? -43.812 2.422 63.394 1.00 75.56 927 THR A O 1
ATOM 7194 N N . LYS A 1 928 ? -42.216 1.637 62.035 1.00 78.50 928 LYS A N 1
ATOM 7195 C CA . LYS A 1 928 ? -41.493 2.911 61.885 1.00 78.50 928 LYS A CA 1
ATOM 7196 C C . LYS A 1 928 ? -41.032 3.105 60.449 1.00 78.50 928 LYS A C 1
ATOM 7198 O O . LYS A 1 928 ? -40.579 2.156 59.812 1.00 78.50 928 LYS A O 1
ATOM 7203 N N . VAL A 1 929 ? -41.093 4.344 59.970 1.00 83.88 929 VAL A N 1
ATOM 7204 C CA . VAL A 1 929 ? -40.621 4.738 58.640 1.00 83.88 929 VAL A CA 1
ATOM 7205 C C . VAL A 1 929 ? -39.601 5.876 58.746 1.00 83.88 929 VAL A C 1
ATOM 7207 O O . VAL A 1 929 ? -39.728 6.785 59.566 1.00 83.88 929 VAL A O 1
ATOM 7210 N N . GLN A 1 930 ? -38.544 5.790 57.940 1.00 83.38 930 GLN A N 1
ATOM 7211 C CA . GLN A 1 930 ? -37.446 6.749 57.868 1.00 83.38 930 GLN A CA 1
ATOM 7212 C C . GLN A 1 930 ? -37.446 7.409 56.488 1.00 83.38 930 GLN A C 1
ATOM 7214 O O . GLN A 1 930 ? -37.113 6.771 55.485 1.00 83.38 930 GLN A O 1
ATOM 7219 N N . LEU A 1 931 ? -37.817 8.686 56.447 1.00 84.12 931 LEU A N 1
ATOM 7220 C CA . LEU A 1 931 ? -37.906 9.504 55.243 1.00 84.12 931 LEU A CA 1
ATOM 7221 C C . LEU A 1 931 ? -36.659 10.375 55.080 1.00 84.12 931 LEU A C 1
ATOM 7223 O O . LEU A 1 931 ? -36.108 10.894 56.049 1.00 84.12 931 LEU A O 1
ATOM 7227 N N . THR A 1 932 ? -36.257 10.586 53.835 1.00 83.19 932 THR A N 1
ATOM 7228 C CA . THR A 1 932 ? -35.229 11.550 53.436 1.00 83.19 932 THR A CA 1
ATOM 7229 C C . THR A 1 932 ? -35.904 12.746 52.802 1.00 83.19 932 THR A C 1
ATOM 7231 O O . THR A 1 932 ? -36.615 12.560 51.820 1.00 83.19 932 THR A O 1
ATOM 7234 N N . LEU A 1 933 ? -35.623 13.952 53.284 1.00 83.19 933 LEU A N 1
ATOM 7235 C CA . LEU A 1 933 ? -35.929 15.199 52.589 1.00 83.19 933 LEU A CA 1
ATOM 7236 C C . LEU A 1 933 ? -34.623 15.694 51.952 1.00 83.19 933 LEU A C 1
ATOM 7238 O O . LEU A 1 933 ? -33.666 16.014 52.669 1.00 83.19 933 LEU A O 1
ATOM 7242 N N . LYS A 1 934 ? -34.561 15.726 50.617 1.00 76.12 934 LYS A N 1
ATOM 7243 C CA . LYS A 1 934 ? -33.410 16.269 49.877 1.00 76.12 934 LYS A CA 1
ATOM 7244 C C . LYS A 1 934 ? -33.791 17.606 49.242 1.00 76.12 934 LYS A C 1
ATOM 7246 O O . LYS A 1 934 ? -34.764 17.681 48.497 1.00 76.12 934 LYS A O 1
ATOM 7251 N N . ALA A 1 935 ? -32.984 18.625 49.512 1.00 75.81 935 ALA A N 1
ATOM 7252 C CA . ALA A 1 935 ? -32.945 19.891 48.790 1.00 75.81 935 ALA A CA 1
ATOM 7253 C C . ALA A 1 935 ? -31.474 20.185 48.462 1.00 75.81 935 ALA A C 1
ATOM 7255 O O . ALA A 1 935 ? -30.586 19.842 49.249 1.00 75.81 935 ALA A O 1
ATOM 7256 N N . GLU A 1 936 ? -31.196 20.762 47.295 1.00 71.00 936 GLU A N 1
ATOM 7257 C CA . GLU A 1 936 ? -29.812 20.975 46.861 1.00 71.00 936 GLU A CA 1
ATOM 7258 C C . GLU A 1 936 ? -29.123 22.075 47.679 1.00 71.00 936 GLU A C 1
ATOM 7260 O O . GLU A 1 936 ? -29.746 23.041 48.113 1.00 71.00 936 GLU A O 1
ATOM 7265 N N . GLY A 1 937 ? -27.814 21.933 47.902 1.00 69.62 937 GLY A N 1
ATOM 7266 C CA . GLY A 1 937 ? -27.010 22.947 48.591 1.00 69.62 937 GLY A CA 1
ATOM 7267 C C . GLY A 1 937 ? -27.138 22.993 50.121 1.00 69.62 937 GLY A C 1
ATOM 7268 O O . GLY A 1 937 ? -26.494 23.841 50.742 1.00 69.62 937 GLY A O 1
ATOM 7269 N N . LEU A 1 938 ? -27.905 22.095 50.754 1.00 74.25 938 LEU A N 1
ATOM 7270 C CA . LEU A 1 938 ? -27.994 21.985 52.218 1.00 74.25 938 LEU A CA 1
ATOM 7271 C C . LEU A 1 938 ? -26.618 21.783 52.880 1.00 74.25 938 LEU A C 1
ATOM 7273 O O . LEU A 1 938 ? -25.814 20.965 52.432 1.00 74.25 938 LEU A O 1
ATOM 7277 N N . ARG A 1 939 ? -26.366 22.479 54.000 1.00 71.06 939 ARG A N 1
ATOM 7278 C CA . ARG A 1 939 ? -25.136 22.341 54.806 1.00 71.06 939 ARG A CA 1
ATOM 7279 C C . ARG A 1 939 ? -25.418 22.197 56.303 1.00 71.06 939 ARG A C 1
ATOM 7281 O O . ARG A 1 939 ? -26.065 23.056 56.916 1.00 71.06 939 ARG A O 1
ATOM 7288 N N . LYS A 1 940 ? -24.855 21.148 56.914 1.00 72.56 940 LYS A N 1
ATOM 7289 C CA . LYS A 1 940 ? -24.937 20.849 58.355 1.00 72.56 940 LYS A CA 1
ATOM 7290 C C . LYS A 1 940 ? -24.321 21.967 59.213 1.00 72.56 940 LYS A C 1
ATOM 7292 O O . LYS A 1 940 ? -23.246 22.483 58.906 1.00 72.56 940 LYS A O 1
ATOM 7297 N N . ARG A 1 941 ? -24.986 22.345 60.312 1.00 66.62 941 ARG A N 1
ATOM 7298 C CA . ARG A 1 941 ? -24.550 23.437 61.201 1.00 66.62 941 ARG A CA 1
ATOM 7299 C C . ARG A 1 941 ? -23.432 23.017 62.160 1.00 66.62 941 ARG A C 1
ATOM 7301 O O . ARG A 1 941 ? -23.682 22.559 63.271 1.00 66.62 941 ARG A O 1
ATOM 7308 N N . LYS A 1 942 ? -22.181 23.218 61.739 1.00 60.03 942 LYS A N 1
ATOM 7309 C CA . LYS A 1 942 ? -20.976 22.928 62.535 1.00 60.03 942 LYS A CA 1
ATOM 7310 C C . LYS A 1 942 ? -20.732 24.037 63.573 1.00 60.03 942 LYS A C 1
ATOM 7312 O O . LYS A 1 942 ? -20.129 25.058 63.267 1.00 60.03 942 LYS A O 1
ATOM 7317 N N . SER A 1 943 ? -21.234 23.837 64.795 1.00 53.34 943 SER A N 1
ATOM 7318 C CA . SER A 1 943 ? -20.965 24.678 65.973 1.00 53.34 943 SER A CA 1
ATOM 7319 C C . SER A 1 943 ? -20.605 23.803 67.173 1.00 53.34 943 SER A C 1
ATOM 7321 O O . SER A 1 943 ? -21.293 22.819 67.445 1.00 53.34 943 SER A O 1
ATOM 7323 N N . PHE A 1 944 ? -19.545 24.170 67.897 1.00 47.66 944 PHE A N 1
ATOM 7324 C CA . PHE A 1 944 ? -18.946 23.353 68.960 1.00 47.66 944 PHE A CA 1
ATOM 7325 C C . PHE A 1 944 ? -19.926 23.058 70.114 1.00 47.66 944 PHE A C 1
ATOM 7327 O O . PHE A 1 944 ? -19.997 21.935 70.601 1.00 47.66 944 PHE A O 1
ATOM 7334 N N . PHE A 1 945 ? -20.769 24.032 70.478 1.00 49.56 945 PHE A N 1
ATOM 7335 C CA . PHE A 1 945 ? -21.808 23.864 71.505 1.00 49.56 945 PHE A CA 1
ATOM 7336 C C . PHE A 1 945 ? -23.016 23.028 71.046 1.00 49.56 945 PHE A C 1
ATOM 7338 O O . PHE A 1 945 ? -23.700 22.437 71.879 1.00 49.56 945 PHE A O 1
ATOM 7345 N N . ALA A 1 946 ? -23.293 22.943 69.739 1.00 51.28 946 ALA A N 1
ATOM 7346 C CA . ALA A 1 946 ? -24.460 22.208 69.240 1.00 51.28 946 ALA A CA 1
ATOM 7347 C C . ALA A 1 946 ? -24.308 20.685 69.408 1.00 51.28 946 ALA A C 1
ATOM 7349 O O . ALA A 1 946 ? -25.297 20.000 69.666 1.00 51.28 946 ALA A O 1
ATOM 7350 N N . ALA A 1 947 ? -23.074 20.173 69.323 1.00 45.50 947 ALA A N 1
ATOM 7351 C CA . ALA A 1 947 ? -22.774 18.755 69.512 1.00 45.50 947 ALA A CA 1
ATOM 7352 C C . ALA A 1 947 ? -23.145 18.264 70.925 1.00 45.50 947 ALA A C 1
ATOM 7354 O O . ALA A 1 947 ? -23.746 17.201 71.066 1.00 45.50 947 ALA A O 1
ATOM 7355 N N . LEU A 1 948 ? -22.871 19.068 71.961 1.00 40.66 948 LEU A N 1
ATOM 7356 C CA . LEU A 1 948 ? -23.195 18.723 73.351 1.00 40.66 948 LEU A CA 1
ATOM 7357 C C . LEU A 1 948 ? -24.712 18.631 73.597 1.00 40.66 948 LEU A C 1
ATOM 7359 O O . LEU A 1 948 ? -25.174 17.759 74.329 1.00 40.66 948 LEU A O 1
ATOM 7363 N N . VAL A 1 949 ? -25.492 19.509 72.957 1.00 45.66 949 VAL A N 1
ATOM 7364 C CA . VAL A 1 949 ? -26.959 19.549 73.098 1.00 45.66 949 VAL A CA 1
ATOM 7365 C C . VAL A 1 949 ? -27.636 18.421 72.312 1.00 45.66 949 VAL A C 1
ATOM 7367 O O . VAL A 1 949 ? -28.616 17.850 72.793 1.00 45.66 949 VAL A O 1
ATOM 7370 N N . SER A 1 950 ? -27.102 18.043 71.140 1.00 45.88 950 SER A N 1
ATOM 7371 C CA . SER A 1 950 ? -27.685 16.974 70.310 1.00 45.88 950 SER A CA 1
ATOM 7372 C C . SER A 1 950 ? -27.742 15.602 70.990 1.00 45.88 950 SER A C 1
ATOM 7374 O O . SER A 1 950 ? -28.594 14.790 70.637 1.00 45.88 950 SER A O 1
ATOM 7376 N N . THR A 1 951 ? -26.901 15.362 71.999 1.00 42.47 951 THR A N 1
ATOM 7377 C CA . THR A 1 951 ? -26.890 14.123 72.792 1.00 42.47 951 THR A CA 1
ATOM 7378 C C . THR A 1 951 ? -28.063 14.029 73.778 1.00 42.47 951 THR A C 1
ATOM 7380 O O . THR A 1 951 ? -28.444 12.925 74.154 1.00 42.47 951 THR A O 1
ATOM 7383 N N . PHE A 1 952 ? -28.657 15.159 74.193 1.00 41.09 952 PHE A N 1
ATOM 7384 C CA . PHE A 1 952 ? -29.606 15.206 75.319 1.00 41.09 952 PHE A CA 1
ATOM 7385 C C . PHE A 1 952 ? -31.053 15.587 74.975 1.00 41.09 952 PHE A C 1
ATOM 7387 O O . PHE A 1 952 ? -31.932 15.386 75.812 1.00 41.09 952 PHE A O 1
ATOM 7394 N N . LYS A 1 953 ? -31.345 16.088 73.767 1.00 46.38 953 LYS A N 1
ATOM 7395 C CA . LYS A 1 953 ? -32.723 16.193 73.240 1.00 46.38 953 LYS A CA 1
ATOM 7396 C C . LYS A 1 953 ? -32.720 16.267 71.711 1.00 46.38 953 LYS A C 1
ATOM 7398 O O . LYS A 1 953 ? -32.099 17.159 71.136 1.00 46.38 953 LYS A O 1
ATOM 7403 N N . LYS A 1 954 ? -33.459 15.367 71.046 1.00 53.62 954 LYS A N 1
ATOM 7404 C CA . LYS A 1 954 ? -33.736 15.495 69.605 1.00 53.62 954 LYS A CA 1
ATOM 7405 C C . LYS A 1 954 ? -34.664 16.702 69.372 1.00 53.62 954 LYS A C 1
ATOM 7407 O O . LYS A 1 954 ? -35.621 16.857 70.130 1.00 53.62 954 LYS A O 1
ATOM 7412 N N . PRO A 1 955 ? -34.406 17.563 68.371 1.00 55.72 955 PRO A N 1
ATOM 7413 C CA . PRO A 1 955 ? -35.243 18.730 68.119 1.00 55.72 955 PRO A CA 1
ATOM 7414 C C . PRO A 1 955 ? -36.560 18.343 67.435 1.00 55.72 955 PRO A C 1
ATOM 7416 O O . PRO A 1 955 ? -36.569 17.546 66.497 1.00 55.72 955 PRO A O 1
ATOM 7419 N N . SER A 1 956 ? -37.651 18.972 67.873 1.00 54.47 956 SER A N 1
ATOM 7420 C CA . SER A 1 956 ? -38.986 18.881 67.264 1.00 54.47 956 SER A CA 1
ATOM 7421 C C . SER A 1 956 ? -39.150 19.743 66.003 1.00 54.47 956 SER A C 1
ATOM 7423 O O . SER A 1 956 ? -40.077 19.528 65.233 1.00 54.47 956 SER A O 1
ATOM 7425 N N . GLU A 1 957 ? -38.249 20.702 65.762 1.00 58.03 957 GLU A N 1
ATOM 7426 C CA . GLU A 1 957 ? -38.282 21.594 64.596 1.00 58.03 957 GLU A CA 1
ATOM 7427 C C . GLU A 1 957 ? -37.050 21.387 63.695 1.00 58.03 957 GLU A C 1
ATOM 7429 O O . GLU A 1 957 ? -35.914 21.523 64.175 1.00 58.03 957 GLU A O 1
ATOM 7434 N N . PRO A 1 958 ? -37.217 21.168 62.376 1.00 61.53 958 PRO A N 1
ATOM 7435 C CA . PRO A 1 958 ? -36.086 20.962 61.469 1.00 61.53 958 PRO A CA 1
ATOM 7436 C C . PRO A 1 958 ? -35.258 22.239 61.228 1.00 61.53 958 PRO A C 1
ATOM 7438 O O . PRO A 1 958 ? -34.056 22.165 60.960 1.00 61.53 958 PRO A O 1
ATOM 7441 N N . SER A 1 959 ? -35.861 23.424 61.389 1.00 58.97 959 SER A N 1
ATOM 7442 C CA . SER A 1 959 ? -35.262 24.747 61.129 1.00 58.97 959 SER A CA 1
ATOM 7443 C C . SER A 1 959 ? -33.967 25.042 61.892 1.00 58.97 959 SER A C 1
ATOM 7445 O O . SER A 1 959 ? -33.194 25.903 61.481 1.00 58.97 959 SER A O 1
ATOM 7447 N N . LYS A 1 960 ? -33.714 24.357 63.014 1.00 62.34 960 LYS A N 1
ATOM 7448 C CA . LYS A 1 960 ? -32.547 24.605 63.880 1.00 62.34 960 LYS A CA 1
ATOM 7449 C C . LYS A 1 960 ? -31.282 23.850 63.437 1.00 62.34 960 LYS A C 1
ATOM 7451 O O . LYS A 1 960 ? -30.187 24.214 63.873 1.00 62.34 960 LYS A O 1
ATOM 7456 N N . LEU A 1 961 ? -31.421 22.845 62.563 1.00 64.25 961 LEU A N 1
ATOM 7457 C CA . LEU A 1 961 ? -30.355 21.914 62.162 1.00 64.25 961 LEU A CA 1
ATOM 7458 C C . LEU A 1 961 ? -29.447 22.434 61.026 1.00 64.25 961 LEU A C 1
ATOM 7460 O O . LEU A 1 961 ? -28.257 22.106 60.982 1.00 64.25 961 LEU A O 1
ATOM 7464 N N . CYS A 1 962 ? -29.993 23.225 60.099 1.00 69.44 962 CYS A N 1
ATOM 7465 C CA . CYS A 1 962 ? -29.271 23.723 58.923 1.00 69.44 962 CYS A CA 1
ATOM 7466 C C . CYS A 1 962 ? -28.419 24.966 59.240 1.00 69.44 962 CYS A C 1
ATOM 7468 O O . CYS A 1 962 ? -28.703 25.708 60.179 1.00 69.44 962 CYS A O 1
ATOM 7470 N N . SER A 1 963 ? -27.373 25.213 58.443 1.00 70.25 963 SER A N 1
ATOM 7471 C CA . SER A 1 963 ? -26.565 26.448 58.524 1.00 70.25 963 SER A CA 1
ATOM 7472 C C . SER A 1 963 ? -26.932 27.505 57.484 1.00 70.25 963 SER A C 1
ATOM 7474 O O . SER A 1 963 ? -26.765 28.693 57.745 1.00 70.25 963 SER A O 1
ATOM 7476 N N . ASN A 1 964 ? -27.432 27.080 56.324 1.00 76.00 964 ASN A N 1
ATOM 7477 C CA . ASN A 1 964 ? -27.749 27.933 55.179 1.00 76.00 964 ASN A CA 1
ATOM 7478 C C . ASN A 1 964 ? -29.178 27.724 54.655 1.00 76.00 964 ASN A C 1
ATOM 7480 O O . ASN A 1 964 ? -29.454 28.072 53.514 1.00 76.00 964 ASN A O 1
ATOM 7484 N N . ALA A 1 965 ? -30.074 27.138 55.450 1.00 75.12 965 ALA A N 1
ATOM 7485 C CA . ALA A 1 965 ? -31.455 26.905 55.045 1.00 75.12 965 ALA A CA 1
ATOM 7486 C C . ALA A 1 965 ? -32.437 27.142 56.195 1.00 75.12 965 ALA A C 1
ATOM 7488 O O . ALA A 1 965 ? -32.098 26.920 57.361 1.00 75.12 965 ALA A O 1
ATOM 7489 N N . ARG A 1 966 ? -33.650 27.583 55.857 1.00 76.88 966 ARG A N 1
ATOM 7490 C CA . ARG A 1 966 ? -34.734 27.903 56.792 1.00 76.88 966 ARG A CA 1
ATOM 7491 C C . ARG A 1 966 ? -36.049 27.358 56.248 1.00 76.88 966 ARG A C 1
ATOM 7493 O O . ARG A 1 966 ? -36.409 27.661 55.117 1.00 76.88 966 ARG A O 1
ATOM 7500 N N . PHE A 1 967 ? -36.789 26.610 57.064 1.00 74.88 967 PHE A N 1
ATOM 7501 C CA . PHE A 1 967 ? -38.182 26.300 56.747 1.00 74.88 967 PHE A CA 1
ATOM 7502 C C . PHE A 1 967 ? -39.026 27.561 56.950 1.00 74.88 967 PHE A C 1
ATOM 7504 O O . PHE A 1 967 ? -38.955 28.203 58.002 1.00 74.88 967 PHE A O 1
ATOM 7511 N N . THR A 1 968 ? -39.774 27.925 55.916 1.00 76.81 968 THR A N 1
ATOM 7512 C CA . THR A 1 968 ? -40.732 29.038 55.888 1.00 76.81 968 THR A CA 1
ATOM 7513 C C . THR A 1 968 ? -42.160 28.540 56.096 1.00 76.81 968 THR A C 1
ATOM 7515 O O . THR A 1 968 ? -42.975 29.254 56.669 1.00 76.81 968 THR A O 1
ATOM 7518 N N . GLU A 1 969 ? -42.427 27.285 55.734 1.00 78.44 969 GLU A N 1
ATOM 7519 C CA . GLU A 1 969 ? -43.660 26.555 56.022 1.00 78.44 969 GLU A CA 1
ATOM 7520 C C . GLU A 1 969 ? -43.305 25.120 56.438 1.00 78.44 969 GLU A C 1
ATOM 7522 O O . GLU A 1 969 ? -42.427 24.497 55.836 1.00 78.44 969 GLU A O 1
ATOM 7527 N N . PHE A 1 970 ? -43.974 24.578 57.455 1.00 82.06 970 PHE A N 1
ATOM 7528 C CA . PHE A 1 970 ? -43.890 23.161 57.812 1.00 82.06 970 PHE A CA 1
ATOM 7529 C C . PHE A 1 970 ? -45.195 22.719 58.481 1.00 82.06 970 PHE A C 1
ATOM 7531 O O . PHE A 1 970 ? -45.659 23.350 59.430 1.00 82.06 970 PHE A O 1
ATOM 7538 N N . THR A 1 971 ? -45.798 21.637 57.998 1.00 80.50 971 THR A N 1
ATOM 7539 C CA . THR A 1 971 ? -47.022 21.049 58.552 1.00 80.50 971 THR A CA 1
ATOM 7540 C C . THR A 1 971 ? -47.008 19.543 58.316 1.00 80.50 971 THR A C 1
ATOM 7542 O O . THR A 1 971 ? -46.873 19.085 57.183 1.00 80.50 971 THR A O 1
ATOM 7545 N N . LEU A 1 972 ? -47.153 18.778 59.396 1.00 83.81 972 LEU A N 1
ATOM 7546 C CA . LEU A 1 972 ? -47.222 17.319 59.404 1.00 83.81 972 LEU A CA 1
ATOM 7547 C C . LEU A 1 972 ? -48.503 16.912 60.141 1.00 83.81 972 LEU A C 1
ATOM 7549 O O . LEU A 1 972 ? -48.740 17.383 61.252 1.00 83.81 972 LEU A O 1
ATOM 7553 N N . THR A 1 973 ? -49.318 16.059 59.529 1.00 84.56 973 THR A N 1
ATOM 7554 C CA . THR A 1 973 ? -50.547 15.501 60.124 1.00 84.56 973 THR A CA 1
ATOM 7555 C C . THR A 1 973 ? -50.424 13.979 60.273 1.00 84.56 973 THR A C 1
ATOM 7557 O O . THR A 1 973 ? -49.356 13.421 60.016 1.00 84.56 973 THR A O 1
ATOM 7560 N N . ASP A 1 974 ? -51.501 13.276 60.654 1.00 82.00 974 ASP A N 1
ATOM 7561 C CA . ASP A 1 974 ? -51.504 11.805 60.637 1.00 82.00 974 ASP A CA 1
ATOM 7562 C C . ASP A 1 974 ? -51.408 11.221 59.215 1.00 82.00 974 ASP A C 1
ATOM 7564 O O . ASP A 1 974 ? -51.083 10.045 59.060 1.00 82.00 974 ASP A O 1
ATOM 7568 N N . ARG A 1 975 ? -51.667 12.029 58.175 1.00 80.12 975 ARG A N 1
ATOM 7569 C CA . ARG A 1 975 ? -51.764 11.587 56.774 1.00 80.12 975 ARG A CA 1
ATOM 7570 C C . ARG A 1 975 ? -51.014 12.439 55.756 1.00 80.12 975 ARG A C 1
ATOM 7572 O O . ARG A 1 975 ? -50.912 11.996 54.624 1.00 80.12 975 ARG A O 1
ATOM 7579 N N . SER A 1 976 ? -50.510 13.623 56.086 1.00 82.00 976 SER A N 1
ATOM 7580 C CA . SER A 1 976 ? -49.930 14.546 55.098 1.00 82.00 976 SER A CA 1
ATOM 7581 C C . SER A 1 976 ? -48.676 15.252 55.603 1.00 82.00 976 SER A C 1
ATOM 7583 O O . SER A 1 976 ? -48.498 15.449 56.806 1.00 82.00 976 SER A O 1
ATOM 7585 N N . LEU A 1 977 ? -47.811 15.653 54.669 1.00 83.94 977 LEU A N 1
ATOM 7586 C CA . LEU A 1 977 ? -46.606 16.438 54.937 1.00 83.94 977 LEU A CA 1
ATOM 7587 C C . LEU A 1 977 ? -46.448 17.532 53.882 1.00 83.94 977 LEU A C 1
ATOM 7589 O O . LEU A 1 977 ? -46.108 17.257 52.731 1.00 83.94 977 LEU A O 1
ATOM 7593 N N . LYS A 1 978 ? -46.622 18.782 54.312 1.00 82.62 978 LYS A N 1
ATOM 7594 C CA . LYS A 1 978 ? -46.334 19.975 53.517 1.00 82.62 978 LYS A CA 1
ATOM 7595 C C . LYS A 1 978 ? -45.169 20.736 54.137 1.00 82.62 978 LYS A C 1
ATOM 7597 O O . LYS A 1 978 ? -45.157 20.979 55.343 1.00 82.62 978 LYS A O 1
ATOM 7602 N N . PHE A 1 979 ? -44.196 21.145 53.331 1.00 83.19 979 PHE A N 1
ATOM 7603 C CA . PHE A 1 979 ? -43.168 22.080 53.775 1.00 83.19 979 PHE A CA 1
ATOM 7604 C C . PHE A 1 979 ? -42.619 22.939 52.640 1.00 83.19 979 PHE A C 1
ATOM 7606 O O . PHE A 1 979 ? -42.537 22.512 51.490 1.00 83.19 979 PHE A O 1
ATOM 7613 N N . THR A 1 980 ? -42.167 24.134 53.008 1.00 80.19 980 THR A N 1
ATOM 7614 C CA . THR A 1 980 ? -41.378 25.023 52.159 1.00 80.19 980 THR A CA 1
ATOM 7615 C C . THR A 1 980 ? -40.072 25.337 52.888 1.00 80.19 980 THR A C 1
ATOM 7617 O O . THR A 1 980 ? -40.084 25.765 54.045 1.00 80.19 980 THR A O 1
ATOM 7620 N N . ILE A 1 981 ? -38.938 25.086 52.233 1.00 83.31 981 ILE A N 1
ATOM 7621 C CA . ILE A 1 981 ? -37.588 25.329 52.748 1.00 83.31 981 ILE A CA 1
ATOM 7622 C C . ILE A 1 981 ? -36.807 26.214 51.777 1.00 83.31 981 ILE A C 1
ATOM 7624 O O . ILE A 1 981 ? -36.595 25.871 50.617 1.00 83.31 981 ILE A O 1
ATOM 7628 N N . ASN A 1 982 ? -36.341 27.351 52.275 1.00 82.12 982 ASN A N 1
ATOM 7629 C CA . ASN A 1 982 ? -35.482 28.260 51.535 1.00 82.12 982 ASN A CA 1
ATOM 7630 C C . ASN A 1 982 ? -34.017 27.884 51.797 1.00 82.12 982 ASN A C 1
ATOM 7632 O O . ASN A 1 982 ? -33.622 27.752 52.959 1.00 82.12 982 ASN A O 1
ATOM 7636 N N . VAL A 1 983 ? -33.206 27.739 50.747 1.00 80.25 983 VAL A N 1
ATOM 7637 C CA . VAL A 1 983 ? -31.767 27.437 50.821 1.00 80.25 983 VAL A CA 1
ATOM 7638 C C . VAL A 1 983 ? -30.962 28.591 50.219 1.00 80.25 983 VAL A C 1
ATOM 7640 O O . VAL A 1 983 ? -31.152 28.985 49.072 1.00 80.25 983 VAL A O 1
ATOM 7643 N N . LEU A 1 984 ? -30.026 29.133 50.994 1.00 75.31 984 LEU A N 1
ATOM 7644 C CA . LEU A 1 984 ? -29.111 30.193 50.577 1.00 75.31 984 LEU A CA 1
ATOM 7645 C C . LEU A 1 984 ? -27.852 29.573 49.962 1.00 75.31 984 LEU A C 1
ATOM 7647 O O . LEU A 1 984 ? -27.009 29.005 50.670 1.00 75.31 984 LEU A O 1
ATOM 7651 N N . ASN A 1 985 ? -27.714 29.705 48.641 1.00 65.75 985 ASN A N 1
ATOM 7652 C CA . ASN A 1 985 ? -26.606 29.135 47.880 1.00 65.75 985 ASN A CA 1
ATOM 7653 C C . ASN A 1 985 ? -25.516 30.177 47.582 1.00 65.75 985 ASN A C 1
ATOM 7655 O O . ASN A 1 985 ? -25.715 31.151 46.860 1.00 65.75 985 ASN A O 1
ATOM 7659 N N . LEU A 1 986 ? -24.311 29.934 48.109 1.00 55.41 986 LEU A N 1
ATOM 7660 C CA . LEU A 1 986 ? -23.100 30.690 47.778 1.00 55.41 986 LEU A CA 1
ATOM 7661 C C . LEU A 1 986 ? -22.310 29.946 46.692 1.00 55.41 986 LEU A C 1
ATOM 7663 O O . LEU A 1 986 ? -21.539 29.031 46.997 1.00 55.41 986 LEU A O 1
ATOM 7667 N N . ARG A 1 987 ? -22.489 30.338 45.423 1.00 42.38 987 ARG A N 1
ATOM 7668 C CA . ARG A 1 987 ? -21.643 29.863 44.314 1.00 42.38 987 ARG A CA 1
ATOM 7669 C C . ARG A 1 987 ? -20.243 30.489 44.375 1.00 42.38 987 ARG A C 1
ATOM 7671 O O . ARG A 1 987 ? -20.093 31.673 44.663 1.00 42.38 987 ARG A O 1
ATOM 7678 N N . GLY A 1 988 ? -19.242 29.693 43.990 1.00 39.72 988 GLY A N 1
ATOM 7679 C CA . GLY A 1 988 ? -17.920 30.163 43.565 1.00 39.72 988 GLY A CA 1
ATOM 7680 C C . GLY A 1 988 ? -16.881 30.361 44.673 1.00 39.72 988 GLY A C 1
ATOM 7681 O O . GLY A 1 988 ? -16.853 31.386 45.347 1.00 39.72 988 GLY A O 1
ATOM 7682 N N . ASN A 1 989 ? -15.920 29.437 44.770 1.00 36.72 989 ASN A N 1
ATOM 7683 C CA . ASN A 1 989 ? -14.682 29.662 45.520 1.00 36.72 989 ASN A CA 1
ATOM 7684 C C . ASN A 1 989 ? -13.660 30.438 44.659 1.00 36.72 989 ASN A C 1
ATOM 7686 O O . ASN A 1 989 ? -12.684 29.867 44.177 1.00 36.72 989 ASN A O 1
ATOM 7690 N N . LYS A 1 990 ? -13.916 31.729 44.399 1.00 39.06 990 LYS A N 1
ATOM 7691 C CA . LYS A 1 990 ? -12.974 32.665 43.747 1.00 39.06 990 LYS A CA 1
ATOM 7692 C C . LYS A 1 990 ? -13.329 34.114 44.102 1.00 39.06 990 LYS A C 1
ATOM 7694 O O . LYS A 1 990 ? -14.485 34.512 44.012 1.00 39.06 990 LYS A O 1
ATOM 7699 N N . LYS A 1 991 ? -12.333 34.924 44.481 1.00 38.19 991 LYS A N 1
ATOM 7700 C CA . LYS A 1 991 ? -12.523 36.345 44.830 1.00 38.19 991 LYS A CA 1
ATOM 7701 C C . LYS A 1 991 ? -12.858 37.187 43.585 1.00 38.19 991 LYS A C 1
ATOM 7703 O O . LYS A 1 991 ? -11.953 37.628 42.883 1.00 38.19 991 LYS A O 1
ATOM 7708 N N . LYS A 1 992 ? -14.139 37.492 43.367 1.00 34.19 992 LYS A N 1
ATOM 7709 C CA . LYS A 1 992 ? -14.596 38.691 42.639 1.00 34.19 992 LYS A CA 1
ATOM 7710 C C . LYS A 1 992 ? -15.552 39.480 43.543 1.00 34.19 992 LYS A C 1
ATOM 7712 O O . LYS A 1 992 ? -16.280 38.889 44.333 1.00 34.19 992 LYS A O 1
ATOM 7717 N N . LYS A 1 993 ? -15.510 40.816 43.479 1.00 39.69 993 LYS A N 1
ATOM 7718 C CA . LYS A 1 993 ? -16.486 41.677 44.171 1.00 39.69 993 LYS A CA 1
ATOM 7719 C C . LYS A 1 993 ? -17.805 41.638 43.390 1.00 39.69 993 LYS A C 1
ATOM 7721 O O . LYS A 1 993 ? -17.765 41.800 42.176 1.00 39.69 993 LYS A O 1
ATOM 7726 N N . GLY A 1 994 ? -18.928 41.459 44.088 1.00 46.44 994 GLY A N 1
ATOM 7727 C CA . GLY A 1 994 ? -20.267 41.377 43.485 1.00 46.44 994 GLY A CA 1
ATOM 7728 C C . GLY A 1 994 ? -20.886 39.976 43.536 1.00 46.44 994 GLY A C 1
ATOM 7729 O O . GLY A 1 994 ? -21.176 39.402 42.495 1.00 46.44 994 GLY A O 1
ATOM 7730 N N . ASN A 1 995 ? -21.091 39.431 44.741 1.00 38.34 995 ASN A N 1
ATOM 7731 C CA . ASN A 1 995 ? -21.922 38.238 44.937 1.00 38.34 995 ASN A CA 1
ATOM 7732 C C . ASN A 1 995 ? -23.325 38.662 45.387 1.00 38.34 995 ASN A C 1
ATOM 7734 O O . ASN A 1 995 ? -23.533 38.963 46.565 1.00 38.34 995 ASN A O 1
ATOM 7738 N N . GLU A 1 996 ? -24.287 38.634 44.469 1.00 46.25 996 GLU A N 1
ATOM 7739 C CA . GLU A 1 996 ? -25.703 38.606 44.836 1.00 46.25 996 GLU A CA 1
ATOM 7740 C C . GLU A 1 996 ? -26.016 37.287 45.560 1.00 46.25 996 GLU A C 1
ATOM 7742 O O . GLU A 1 996 ? -25.531 36.216 45.185 1.00 46.25 996 GLU A O 1
ATOM 7747 N N . ARG A 1 997 ? -26.808 37.354 46.634 1.00 53.16 997 ARG A N 1
ATOM 7748 C CA . ARG A 1 997 ? -27.246 36.161 47.369 1.00 53.16 997 ARG A CA 1
ATOM 7749 C C . ARG A 1 997 ? -28.525 35.645 46.725 1.00 53.16 997 ARG A C 1
ATOM 7751 O O . ARG A 1 997 ? -29.572 36.257 46.904 1.00 53.16 997 ARG A O 1
ATOM 7758 N N . ARG A 1 998 ? -28.449 34.523 46.006 1.00 57.16 998 ARG A N 1
ATOM 7759 C CA . ARG A 1 998 ? -29.644 33.852 45.482 1.00 57.16 998 ARG A CA 1
ATOM 7760 C C . ARG A 1 998 ? -30.188 32.882 46.532 1.00 57.16 998 ARG A C 1
ATOM 7762 O O . ARG A 1 998 ? -29.467 32.013 47.024 1.00 57.16 998 ARG A O 1
ATOM 7769 N N . GLU A 1 999 ? -31.448 33.080 46.894 1.00 71.44 999 GLU A N 1
ATOM 7770 C CA . GLU A 1 999 ? -32.208 32.217 47.795 1.00 71.44 999 GLU A CA 1
ATOM 7771 C C . GLU A 1 999 ? -33.089 31.303 46.938 1.00 71.44 999 GLU A C 1
ATOM 7773 O O . GLU A 1 999 ? -33.897 31.779 46.143 1.00 71.44 999 GLU A O 1
ATOM 7778 N N . GLU A 1 1000 ? -32.883 29.992 47.038 1.00 75.31 1000 GLU A N 1
ATOM 7779 C CA . GLU A 1 1000 ? -33.642 28.991 46.290 1.00 75.31 1000 GLU A CA 1
ATOM 7780 C C . GLU A 1 1000 ? -34.730 28.402 47.186 1.00 75.31 1000 GLU A C 1
ATOM 7782 O O . GLU A 1 1000 ? -34.445 27.812 48.229 1.00 75.31 1000 GLU A O 1
ATOM 7787 N N . VAL A 1 1001 ? -35.988 28.575 46.787 1.00 77.12 1001 VAL A N 1
ATOM 7788 C CA . VAL A 1 1001 ? -37.147 28.042 47.509 1.00 77.12 1001 VAL A CA 1
ATOM 7789 C C . VAL A 1 1001 ? -37.444 26.636 47.007 1.00 77.12 1001 VAL A C 1
ATOM 7791 O O . VAL A 1 1001 ? -37.693 26.450 45.814 1.00 77.12 1001 VAL A O 1
ATOM 7794 N N . PHE A 1 1002 ? -37.472 25.665 47.919 1.00 77.00 1002 PHE A N 1
ATOM 7795 C CA . PHE A 1 1002 ? -37.926 24.306 47.646 1.00 77.00 1002 PHE A CA 1
ATOM 7796 C C . PHE A 1 1002 ? -39.255 24.021 48.365 1.00 77.00 1002 PHE A C 1
ATOM 7798 O O . PHE A 1 1002 ? -39.374 24.279 49.563 1.00 77.00 1002 PHE A O 1
ATOM 7805 N N . LYS A 1 1003 ? -40.243 23.468 47.656 1.00 77.25 1003 LYS A N 1
ATOM 7806 C CA . LYS A 1 1003 ? -41.573 23.086 48.167 1.00 77.25 1003 LYS A CA 1
ATOM 7807 C C . LYS A 1 1003 ? -41.757 21.564 48.140 1.00 77.25 1003 LYS A C 1
ATOM 7809 O O . LYS A 1 1003 ? -41.204 20.881 47.283 1.00 77.25 1003 LYS A O 1
ATOM 7814 N N . CYS A 1 1004 ? -42.561 21.029 49.050 1.00 79.00 1004 CYS A N 1
ATOM 7815 C CA . CYS A 1 1004 ? -43.045 19.647 49.043 1.00 79.00 1004 CYS A CA 1
ATOM 7816 C C . CYS A 1 1004 ? -44.453 19.604 49.650 1.00 79.00 1004 CYS A C 1
ATOM 7818 O O . CYS A 1 1004 ? -44.728 20.330 50.608 1.00 79.00 1004 CYS A O 1
ATOM 7820 N N . ASN A 1 1005 ? -45.350 18.791 49.087 1.00 78.19 1005 ASN A N 1
ATOM 7821 C CA . ASN A 1 1005 ? -46.755 18.742 49.491 1.00 78.19 1005 ASN A CA 1
ATOM 7822 C C . ASN A 1 1005 ? -47.351 17.334 49.322 1.00 78.19 1005 ASN A C 1
ATOM 7824 O O . ASN A 1 1005 ? -48.228 17.117 48.487 1.00 78.19 1005 ASN A O 1
ATOM 7828 N N . ILE A 1 1006 ? -46.887 16.383 50.137 1.00 76.44 1006 ILE A N 1
ATOM 7829 C CA . ILE A 1 1006 ? -47.448 15.028 50.190 1.00 76.44 1006 ILE A CA 1
ATOM 7830 C C . ILE A 1 1006 ? -48.868 15.126 50.755 1.00 76.44 1006 ILE A C 1
ATOM 7832 O O . ILE A 1 1006 ? -49.058 15.255 51.968 1.00 76.44 1006 ILE A O 1
ATOM 7836 N N . LYS A 1 1007 ? -49.863 15.075 49.862 1.00 73.50 1007 LYS A N 1
ATOM 7837 C CA . LYS A 1 1007 ? -51.289 15.203 50.202 1.00 73.50 1007 LYS A CA 1
ATOM 7838 C C . LYS A 1 1007 ? -51.790 14.050 51.071 1.00 73.50 1007 LYS A C 1
ATOM 7840 O O . LYS A 1 1007 ? -52.576 14.290 51.983 1.00 73.50 1007 LYS A O 1
ATOM 7845 N N . GLN A 1 1008 ? -51.338 12.826 50.789 1.00 76.50 1008 GLN A N 1
ATOM 7846 C CA . GLN A 1 1008 ? -51.721 11.625 51.526 1.00 76.50 1008 GLN A CA 1
ATOM 7847 C C . GLN A 1 1008 ? -50.571 10.604 51.593 1.00 76.50 1008 GLN A C 1
ATOM 7849 O O . GLN A 1 1008 ? -49.940 10.288 50.587 1.00 76.50 1008 GLN A O 1
ATOM 7854 N N . PHE A 1 1009 ? -50.325 10.071 52.788 1.00 76.56 1009 PHE A N 1
ATOM 7855 C CA . PHE A 1 1009 ? -49.433 8.953 53.069 1.00 76.56 1009 PHE A CA 1
ATOM 7856 C C . PHE A 1 1009 ? -50.153 7.599 52.897 1.00 76.56 1009 PHE A C 1
ATOM 7858 O O . PHE A 1 1009 ? -51.348 7.505 53.189 1.00 76.56 1009 PHE A O 1
ATOM 7865 N N . PRO A 1 1010 ? -49.439 6.519 52.519 1.00 72.69 1010 PRO A N 1
ATOM 7866 C CA . PRO A 1 1010 ? -50.030 5.188 52.334 1.00 72.69 1010 PRO A CA 1
ATOM 7867 C C . PRO A 1 1010 ? -50.378 4.444 53.644 1.00 72.69 1010 PRO A C 1
ATOM 7869 O O . PRO A 1 1010 ? -50.980 3.374 53.596 1.00 72.69 1010 PRO A O 1
ATOM 7872 N N . SER A 1 1011 ? -50.036 4.986 54.818 1.00 76.44 1011 SER A N 1
ATOM 7873 C CA . SER A 1 1011 ? -50.547 4.561 56.139 1.00 76.44 1011 SER A CA 1
ATOM 7874 C C . SER A 1 1011 ? -50.613 5.782 57.065 1.00 76.44 1011 SER A C 1
ATOM 7876 O O . SER A 1 1011 ? -49.858 6.734 56.848 1.00 76.44 1011 SER A O 1
ATOM 7878 N N . ARG A 1 1012 ? -51.422 5.760 58.134 1.00 80.19 1012 ARG A N 1
ATOM 7879 C CA . ARG A 1 1012 ? -51.348 6.807 59.166 1.00 80.19 1012 ARG A CA 1
ATOM 7880 C C . ARG A 1 1012 ? -50.021 6.771 59.924 1.00 80.19 1012 ARG A C 1
ATOM 7882 O O . ARG A 1 1012 ? -49.501 5.700 60.255 1.00 80.19 1012 ARG A O 1
ATOM 7889 N N . VAL A 1 1013 ? -49.534 7.950 60.294 1.00 84.62 1013 VAL A N 1
ATOM 7890 C CA . VAL A 1 1013 ? -48.380 8.169 61.178 1.00 84.62 1013 VAL A CA 1
ATOM 7891 C C . VAL A 1 1013 ? -48.780 8.952 62.424 1.00 84.62 1013 VAL A C 1
ATOM 7893 O O . VAL A 1 1013 ? -49.779 9.662 62.430 1.00 84.62 1013 VAL A O 1
ATOM 7896 N N . ASN A 1 1014 ? -47.994 8.843 63.492 1.00 83.62 1014 ASN A N 1
ATOM 7897 C CA . ASN A 1 1014 ? -48.122 9.721 64.651 1.00 83.62 1014 ASN A CA 1
ATOM 7898 C C . ASN A 1 1014 ? -47.246 10.976 64.423 1.00 83.62 1014 ASN A C 1
ATOM 7900 O O . ASN A 1 1014 ? -46.016 10.838 64.447 1.00 83.62 1014 ASN A O 1
ATOM 7904 N N . PRO A 1 1015 ? -47.817 12.180 64.214 1.00 81.00 1015 PRO A N 1
ATOM 7905 C CA . PRO A 1 1015 ? -47.034 13.387 63.937 1.00 81.00 1015 PRO A CA 1
ATOM 7906 C C . PRO A 1 1015 ? -46.146 13.804 65.121 1.00 81.00 1015 PRO A C 1
ATOM 7908 O O . PRO A 1 1015 ? -45.007 14.215 64.904 1.00 81.00 1015 PRO A O 1
ATOM 7911 N N . ASP A 1 1016 ? -46.591 13.598 66.365 1.00 78.75 1016 ASP A N 1
ATOM 7912 C CA . ASP A 1 1016 ? -45.827 13.926 67.581 1.00 78.75 1016 ASP A CA 1
ATOM 7913 C C . ASP A 1 1016 ? -44.602 13.014 67.783 1.00 78.75 1016 ASP A C 1
ATOM 7915 O O . ASP A 1 1016 ? -43.712 13.308 68.581 1.00 78.75 1016 ASP A O 1
ATOM 7919 N N . SER A 1 1017 ? -44.519 11.906 67.035 1.00 79.25 1017 SER A N 1
ATOM 7920 C CA . SER A 1 1017 ? -43.350 11.015 67.029 1.00 79.25 1017 SER A CA 1
ATOM 7921 C C . SER A 1 1017 ? -42.199 11.489 66.127 1.00 79.25 1017 SER A C 1
ATOM 7923 O O . SER A 1 1017 ? -41.136 10.857 66.107 1.00 79.25 1017 SER A O 1
ATOM 7925 N N . ALA A 1 1018 ? -42.393 12.579 65.375 1.00 79.19 1018 ALA A N 1
ATOM 7926 C CA . ALA A 1 1018 ? -41.437 13.064 64.389 1.00 79.19 1018 ALA A CA 1
ATOM 7927 C C . ALA A 1 1018 ? -40.099 13.485 65.016 1.00 79.19 1018 ALA A C 1
ATOM 7929 O O . ALA A 1 1018 ? -40.031 14.375 65.862 1.00 79.19 1018 ALA A O 1
ATOM 7930 N N . THR A 1 1019 ? -38.999 12.880 64.554 1.00 78.44 1019 THR A N 1
ATOM 7931 C CA . THR A 1 1019 ? -37.644 13.291 64.961 1.00 78.44 1019 THR A CA 1
ATOM 7932 C C . THR A 1 1019 ? -36.719 13.500 63.770 1.00 78.44 1019 THR A C 1
ATOM 7934 O O . THR A 1 1019 ? -36.623 12.645 62.883 1.00 78.44 1019 THR A O 1
ATOM 7937 N N . PHE A 1 1020 ? -36.017 14.637 63.779 1.00 80.06 1020 PHE A N 1
ATOM 7938 C CA . PHE A 1 1020 ? -35.200 15.130 62.671 1.00 80.06 1020 PHE A CA 1
ATOM 7939 C C . PHE A 1 1020 ? -33.697 15.018 62.946 1.00 80.06 1020 PHE A C 1
ATOM 7941 O O . PHE A 1 1020 ? -33.232 15.270 64.058 1.00 80.06 1020 PHE A O 1
ATOM 7948 N N . GLU A 1 1021 ? -32.927 14.708 61.906 1.00 76.06 1021 GLU A N 1
ATOM 7949 C CA . GLU A 1 1021 ? -31.466 14.603 61.945 1.00 76.06 1021 GLU A CA 1
ATOM 7950 C C . GLU A 1 1021 ? -30.865 15.021 60.591 1.00 76.06 1021 GLU A C 1
ATOM 7952 O O . GLU A 1 1021 ? -31.489 14.812 59.555 1.00 76.06 1021 GLU A O 1
ATOM 7957 N N . ILE A 1 1022 ? -29.664 15.619 60.562 1.00 76.31 1022 ILE A N 1
ATOM 7958 C CA . ILE A 1 1022 ? -28.952 15.889 59.297 1.00 76.31 1022 ILE A CA 1
ATOM 7959 C C . ILE A 1 1022 ? -27.823 14.889 59.103 1.00 76.31 1022 ILE A C 1
ATOM 7961 O O . ILE A 1 1022 ? -26.836 14.884 59.851 1.00 76.31 1022 ILE A O 1
ATOM 7965 N N . MET A 1 1023 ? -27.948 14.119 58.029 1.00 71.31 1023 MET A N 1
ATOM 7966 C CA . MET A 1 1023 ? -26.913 13.233 57.522 1.00 71.31 1023 MET A CA 1
ATOM 7967 C C . MET A 1 1023 ? -26.015 14.005 56.552 1.00 71.31 1023 MET A C 1
ATOM 7969 O O . MET A 1 1023 ? -26.493 14.755 55.701 1.00 71.31 1023 MET A O 1
ATOM 7973 N N . GLU A 1 1024 ? -24.707 13.807 56.689 1.00 71.44 1024 GLU A N 1
ATOM 7974 C CA . GLU A 1 1024 ? -23.657 14.365 55.831 1.00 71.44 1024 GLU A CA 1
ATOM 7975 C C . GLU A 1 1024 ? -22.830 13.166 55.330 1.00 71.44 1024 GLU A C 1
ATOM 7977 O O . GLU A 1 1024 ? -21.889 12.751 56.009 1.00 71.44 1024 GLU A O 1
ATOM 7982 N N . PRO A 1 1025 ? -23.238 12.504 54.228 1.00 64.00 1025 PRO A N 1
ATOM 7983 C CA . PRO A 1 1025 ? -22.525 11.347 53.693 1.00 64.00 1025 PRO A CA 1
ATOM 7984 C C . PRO A 1 1025 ? -21.217 11.774 53.018 1.00 64.00 1025 PRO A C 1
ATOM 7986 O O . PRO A 1 1025 ? -21.052 12.929 52.627 1.00 64.00 1025 PRO A O 1
ATOM 7989 N N . ALA A 1 1026 ? -20.324 10.814 52.759 1.00 51.41 1026 ALA A N 1
ATOM 7990 C CA . ALA A 1 1026 ? -19.076 11.054 52.024 1.00 51.41 1026 ALA A CA 1
ATOM 7991 C C . ALA A 1 1026 ? -19.277 11.635 50.601 1.00 51.41 1026 ALA A C 1
ATOM 7993 O O . ALA A 1 1026 ? -18.340 12.169 50.022 1.00 51.41 1026 ALA A O 1
ATOM 7994 N N . SER A 1 1027 ? -20.499 11.582 50.055 1.00 47.81 1027 SER A N 1
ATOM 7995 C CA . SER A 1 1027 ? -20.905 12.214 48.791 1.00 47.81 1027 SER A CA 1
ATOM 7996 C C . SER A 1 1027 ? -21.233 13.718 48.898 1.00 47.81 1027 SER A C 1
ATOM 7998 O O . SER A 1 1027 ? -21.850 14.267 47.989 1.00 47.81 1027 SER A O 1
ATOM 8000 N N . GLY A 1 1028 ? -20.903 14.385 50.011 1.00 54.31 1028 GLY A N 1
ATOM 8001 C CA . GLY A 1 1028 ? -20.940 15.848 50.186 1.00 54.31 1028 GLY A CA 1
ATOM 8002 C C . GLY A 1 1028 ? -22.325 16.494 50.357 1.00 54.31 1028 GLY A C 1
ATOM 8003 O O . GLY A 1 1028 ? -22.475 17.423 51.150 1.00 54.31 1028 GLY A O 1
ATOM 8004 N N . ASN A 1 1029 ? -23.349 15.998 49.663 1.00 64.75 1029 ASN A N 1
ATOM 8005 C CA . ASN A 1 1029 ? -24.714 16.522 49.743 1.00 64.75 1029 ASN A CA 1
ATOM 8006 C C . ASN A 1 1029 ? -25.392 16.121 51.064 1.00 64.75 1029 ASN A C 1
ATOM 8008 O O . ASN A 1 1029 ? -25.708 14.949 51.278 1.00 64.75 1029 ASN A O 1
ATOM 8012 N N . CYS A 1 1030 ? -25.644 17.100 51.940 1.00 73.25 1030 CYS A N 1
ATOM 8013 C CA . CYS A 1 1030 ? -26.404 16.887 53.172 1.00 73.25 1030 CYS A CA 1
ATOM 8014 C C . CYS A 1 1030 ? -27.891 16.644 52.875 1.00 73.25 1030 CYS A C 1
ATOM 8016 O O . CYS A 1 1030 ? -28.453 17.235 51.954 1.00 73.25 1030 CYS A O 1
ATOM 8018 N N . PHE A 1 1031 ? -28.557 15.849 53.712 1.00 80.94 1031 PHE A N 1
ATOM 8019 C CA . PHE A 1 1031 ? -30.011 15.679 53.667 1.00 80.94 1031 PHE A CA 1
ATOM 8020 C C . PHE A 1 1031 ? -30.618 15.544 55.065 1.00 80.94 1031 PHE A C 1
ATOM 8022 O O . PHE A 1 1031 ? -29.929 15.192 56.027 1.00 80.94 1031 PHE A O 1
ATOM 8029 N N . ILE A 1 1032 ? -31.917 15.834 55.176 1.00 81.81 1032 ILE A N 1
ATOM 8030 C CA . ILE A 1 1032 ? -32.656 15.750 56.439 1.00 81.81 1032 ILE A CA 1
ATOM 8031 C C . ILE A 1 1032 ? -33.325 14.377 56.517 1.00 81.81 1032 ILE A C 1
ATOM 8033 O O . ILE A 1 1032 ? -34.157 14.030 55.682 1.00 81.81 1032 ILE A O 1
ATOM 8037 N N . LEU A 1 1033 ? -32.959 13.602 57.530 1.00 80.56 1033 LEU A N 1
ATOM 8038 C CA . LEU A 1 1033 ? -33.624 12.371 57.931 1.00 80.56 1033 LEU A CA 1
ATOM 8039 C C . LEU A 1 1033 ? -34.792 12.729 58.862 1.00 80.56 1033 LEU A C 1
ATOM 8041 O O . LEU A 1 1033 ? -34.583 13.370 59.891 1.00 80.56 1033 LEU A O 1
ATOM 8045 N N . MET A 1 1034 ? -36.004 12.299 58.520 1.00 85.56 1034 MET A N 1
ATOM 8046 C CA . MET A 1 1034 ? -37.196 12.365 59.369 1.00 85.56 1034 MET A CA 1
ATOM 8047 C C . MET A 1 1034 ? -37.601 10.937 59.748 1.00 85.56 1034 MET A C 1
ATOM 8049 O O . MET A 1 1034 ? -37.776 10.086 58.879 1.00 85.56 1034 MET A O 1
ATOM 8053 N N . ASN A 1 1035 ? -37.768 10.669 61.039 1.00 83.69 1035 ASN A N 1
ATOM 8054 C CA . ASN A 1 1035 ? -38.242 9.380 61.545 1.00 83.69 1035 ASN A CA 1
ATOM 8055 C C . ASN A 1 1035 ? -39.678 9.539 62.054 1.00 83.69 1035 ASN A C 1
ATOM 8057 O O . ASN A 1 1035 ? -39.923 10.453 62.840 1.00 83.69 1035 ASN A O 1
ATOM 8061 N N . LEU A 1 1036 ? -40.580 8.645 61.645 1.00 85.75 1036 LEU A N 1
ATOM 8062 C CA . LEU A 1 1036 ? -41.995 8.615 62.033 1.00 85.75 1036 LEU A CA 1
ATOM 8063 C C . LEU A 1 1036 ? -42.383 7.217 62.537 1.00 85.75 1036 LEU A C 1
ATOM 8065 O O . LEU A 1 1036 ? -41.852 6.207 62.065 1.00 85.75 1036 LEU A O 1
ATOM 8069 N N . ILE A 1 1037 ? -43.329 7.148 63.472 1.00 83.25 1037 ILE A N 1
ATOM 8070 C CA . ILE A 1 1037 ? -43.979 5.906 63.916 1.00 83.25 1037 ILE A CA 1
ATOM 8071 C C . ILE A 1 1037 ? -45.312 5.764 63.164 1.00 83.25 1037 ILE A C 1
ATOM 8073 O O . ILE A 1 1037 ? -46.078 6.728 63.099 1.00 83.25 1037 ILE A O 1
ATOM 8077 N N . LYS A 1 1038 ? -45.591 4.585 62.590 1.00 82.19 1038 LYS A N 1
ATOM 8078 C CA . LYS A 1 1038 ? -46.891 4.280 61.965 1.00 82.19 1038 LYS A CA 1
ATOM 8079 C C . LYS A 1 1038 ? -47.935 3.940 63.032 1.00 82.19 1038 LYS A C 1
ATOM 8081 O O . LYS A 1 1038 ? -47.591 3.384 64.072 1.00 82.19 1038 LYS A O 1
ATOM 8086 N N . VAL A 1 1039 ? -49.199 4.258 62.758 1.00 77.81 1039 VAL A N 1
ATOM 8087 C CA . VAL A 1 1039 ? -50.343 3.931 63.633 1.00 77.81 1039 VAL A CA 1
ATOM 8088 C C . VAL A 1 1039 ? -51.108 2.709 63.114 1.00 77.81 1039 VAL A C 1
ATOM 8090 O O . VAL A 1 1039 ? -51.526 1.872 63.910 1.00 77.81 1039 VAL A O 1
ATOM 8093 N N . ASP A 1 1040 ? -51.243 2.574 61.792 1.00 64.81 1040 ASP A N 1
ATOM 8094 C CA . ASP A 1 1040 ? -51.917 1.433 61.159 1.00 64.81 1040 ASP A CA 1
ATOM 8095 C C . ASP A 1 1040 ? -50.940 0.265 60.922 1.00 64.81 1040 ASP A C 1
ATOM 8097 O O . ASP A 1 1040 ? -49.755 0.471 60.644 1.00 64.81 1040 ASP A O 1
ATOM 8101 N N . ASN A 1 1041 ? -51.430 -0.976 61.018 1.00 56.03 1041 ASN A N 1
ATOM 8102 C CA . ASN A 1 1041 ? -50.568 -2.151 61.158 1.00 56.03 1041 ASN A CA 1
ATOM 8103 C C . ASN A 1 1041 ? -50.278 -2.876 59.822 1.00 56.03 1041 ASN A C 1
ATOM 8105 O O . ASN A 1 1041 ? -51.182 -3.406 59.178 1.00 56.03 1041 ASN A O 1
ATOM 8109 N N . ILE A 1 1042 ? -48.989 -2.968 59.473 1.00 54.31 1042 ILE A N 1
ATOM 8110 C CA . ILE A 1 1042 ? -48.340 -3.879 58.498 1.00 54.31 1042 ILE A CA 1
ATOM 8111 C C . ILE A 1 1042 ? -48.742 -3.770 57.008 1.00 54.31 1042 ILE A C 1
ATOM 8113 O O . ILE A 1 1042 ? -47.837 -3.767 56.178 1.00 54.31 1042 ILE A O 1
ATOM 8117 N N . MET A 1 1043 ? -50.023 -3.671 56.630 1.00 51.81 1043 MET A N 1
ATOM 8118 C CA . MET A 1 1043 ? -50.467 -3.970 55.248 1.00 51.81 1043 MET A CA 1
ATOM 8119 C C . MET A 1 1043 ? -49.993 -3.011 54.135 1.00 51.81 1043 MET A C 1
ATOM 8121 O O . MET A 1 1043 ? -50.091 -3.378 52.969 1.00 51.81 1043 MET A O 1
ATOM 8125 N N . THR A 1 1044 ? -49.471 -1.816 54.441 1.00 59.16 1044 THR A N 1
ATOM 8126 C CA . THR A 1 1044 ? -48.875 -0.918 53.428 1.00 59.16 1044 THR A CA 1
ATOM 8127 C C . THR A 1 1044 ? -47.393 -0.636 53.679 1.00 59.16 1044 THR A C 1
ATOM 8129 O O . THR A 1 1044 ? -46.989 0.069 54.615 1.00 59.16 1044 THR A O 1
ATOM 8132 N N . ASN A 1 1045 ? -46.565 -1.170 52.781 1.00 67.75 1045 ASN A N 1
ATOM 8133 C CA . ASN A 1 1045 ? -45.124 -0.962 52.715 1.00 67.75 1045 ASN A CA 1
ATOM 8134 C C . ASN A 1 1045 ? -44.809 0.351 51.979 1.00 67.75 1045 ASN A C 1
ATOM 8136 O O . ASN A 1 1045 ? -45.101 0.510 50.793 1.00 67.75 1045 ASN A O 1
ATOM 8140 N N . TRP A 1 1046 ? -44.184 1.311 52.663 1.00 72.50 1046 TRP A N 1
ATOM 8141 C CA . TRP A 1 1046 ? -43.927 2.629 52.072 1.00 72.50 1046 TRP A CA 1
ATOM 8142 C C . TRP A 1 1046 ? -42.841 2.586 50.991 1.00 72.50 1046 TRP A C 1
ATOM 8144 O O . TRP A 1 1046 ? -42.813 3.460 50.126 1.00 72.50 1046 TRP A O 1
ATOM 8154 N N . LYS A 1 1047 ? -41.957 1.578 51.008 1.00 66.56 1047 LYS A N 1
ATOM 8155 C CA . LYS A 1 1047 ? -40.964 1.384 49.941 1.00 66.56 1047 LYS A CA 1
ATOM 8156 C C . LYS A 1 1047 ? -41.592 0.872 48.655 1.00 66.56 1047 LYS A C 1
ATOM 8158 O O . LYS A 1 1047 ? -41.177 1.292 47.584 1.00 66.56 1047 LYS A O 1
ATOM 8163 N N . GLU A 1 1048 ? -42.582 -0.001 48.773 1.00 64.50 1048 GLU A N 1
ATOM 8164 C CA . GLU A 1 1048 ? -43.324 -0.563 47.646 1.00 64.50 1048 GLU A CA 1
ATOM 8165 C C . GLU A 1 1048 ? -44.144 0.529 46.952 1.00 64.50 1048 GLU A C 1
ATOM 8167 O O . GLU A 1 1048 ? -43.969 0.769 45.758 1.00 64.50 1048 GLU A O 1
ATOM 8172 N N . PHE A 1 1049 ? -44.894 1.313 47.735 1.00 63.09 1049 PHE A N 1
ATOM 8173 C CA . PHE A 1 1049 ? -45.598 2.501 47.247 1.00 63.09 1049 PHE A CA 1
ATOM 8174 C C . PHE A 1 1049 ? -44.654 3.510 46.567 1.00 63.09 1049 PHE A C 1
ATOM 8176 O O . PHE A 1 1049 ? -44.958 4.023 45.491 1.00 63.09 1049 PHE A O 1
ATOM 8183 N N . GLN A 1 1050 ? -43.468 3.759 47.142 1.00 63.75 1050 GLN A N 1
ATOM 8184 C CA . GLN A 1 1050 ? -42.468 4.615 46.496 1.00 63.75 1050 GLN A CA 1
ATOM 8185 C C . GLN A 1 1050 ? -41.850 3.966 45.241 1.00 63.75 1050 GLN A C 1
ATOM 8187 O O . GLN A 1 1050 ? -41.461 4.685 44.329 1.00 63.75 1050 GLN A O 1
ATOM 8192 N N . SER A 1 1051 ? -41.747 2.636 45.157 1.00 53.75 1051 SER A N 1
ATOM 8193 C CA . SER A 1 1051 ? -41.237 1.961 43.953 1.00 53.75 1051 SER A CA 1
ATOM 8194 C C . SER A 1 1051 ? -42.230 1.980 42.789 1.00 53.75 1051 SER A C 1
ATOM 8196 O O . SER A 1 1051 ? -41.796 2.034 41.644 1.00 53.75 1051 SER A O 1
ATOM 8198 N N . MET A 1 1052 ? -43.538 2.023 43.071 1.00 51.94 1052 MET A N 1
ATOM 8199 C CA . MET A 1 1052 ? -44.577 2.241 42.058 1.00 51.94 1052 MET A CA 1
ATOM 8200 C C . MET A 1 1052 ? -44.610 3.696 41.566 1.00 51.94 1052 MET A C 1
ATOM 8202 O O . MET A 1 1052 ? -44.709 3.933 40.366 1.00 51.94 1052 MET A O 1
ATOM 8206 N N . ASN A 1 1053 ? -44.485 4.667 42.480 1.00 51.66 1053 ASN A N 1
ATOM 8207 C CA . ASN A 1 1053 ? -44.722 6.091 42.189 1.00 51.66 1053 ASN A CA 1
ATOM 8208 C C . ASN A 1 1053 ? -43.441 6.950 42.064 1.00 51.66 1053 ASN A C 1
ATOM 8210 O O . ASN A 1 1053 ? -43.513 8.159 41.852 1.00 51.66 1053 ASN A O 1
ATOM 8214 N N . GLY A 1 1054 ? -42.251 6.352 42.200 1.00 56.22 1054 GLY A N 1
ATOM 8215 C CA . GLY A 1 1054 ? -40.930 6.998 42.120 1.00 56.22 1054 GLY A CA 1
ATOM 8216 C C . GLY A 1 1054 ? -40.564 7.851 43.346 1.00 56.22 1054 GLY A C 1
ATOM 8217 O O . GLY A 1 1054 ? -39.525 7.645 43.985 1.00 56.22 1054 GLY A O 1
ATOM 8218 N N . THR A 1 1055 ? -41.432 8.791 43.713 1.00 58.53 1055 THR A N 1
ATOM 8219 C CA . THR A 1 1055 ? -41.404 9.566 44.964 1.00 58.53 1055 THR A CA 1
ATOM 8220 C C . THR A 1 1055 ? -42.702 9.337 45.744 1.00 58.53 1055 THR A C 1
ATOM 8222 O O . THR A 1 1055 ? -43.635 8.705 45.261 1.00 58.53 1055 THR A O 1
ATOM 8225 N N . ILE A 1 1056 ? -42.782 9.833 46.982 1.00 59.56 1056 ILE A N 1
ATOM 8226 C CA . ILE A 1 1056 ? -43.993 9.704 47.822 1.00 59.56 1056 ILE A CA 1
ATOM 8227 C C . ILE A 1 1056 ? -45.038 10.798 47.485 1.00 59.56 1056 ILE A C 1
ATOM 8229 O O . ILE A 1 1056 ? -45.818 11.193 48.346 1.00 59.56 1056 ILE A O 1
ATOM 8233 N N . ASP A 1 1057 ? -45.038 11.341 46.262 1.00 57.06 1057 ASP A N 1
ATOM 8234 C CA . ASP A 1 1057 ? -45.947 12.422 45.850 1.00 57.06 1057 ASP A CA 1
ATOM 8235 C C . ASP A 1 1057 ? -47.158 11.861 45.085 1.00 57.06 1057 ASP A C 1
ATOM 8237 O O . ASP A 1 1057 ? -47.235 11.870 43.852 1.00 57.06 1057 ASP A O 1
ATOM 8241 N N . ALA A 1 1058 ? -48.087 11.291 45.860 1.00 49.31 1058 ALA A N 1
ATOM 8242 C CA . ALA A 1 1058 ? -49.296 10.621 45.388 1.00 49.31 1058 ALA A CA 1
ATOM 8243 C C . ALA A 1 1058 ? -50.271 11.608 44.715 1.00 49.31 1058 ALA A C 1
ATOM 8245 O O . ALA A 1 1058 ? -51.189 12.149 45.333 1.00 49.31 1058 ALA A O 1
ATOM 8246 N N . SER A 1 1059 ? -50.037 11.860 43.428 1.00 37.81 1059 SER A N 1
ATOM 8247 C CA . SER A 1 1059 ? -50.839 12.744 42.574 1.00 37.81 1059 SER A CA 1
ATOM 8248 C C . SER A 1 1059 ? -51.681 11.994 41.532 1.00 37.81 1059 SER A C 1
ATOM 8250 O O . SER A 1 1059 ? -52.470 12.623 40.828 1.00 37.81 1059 SER A O 1
ATOM 8252 N N . THR A 1 1060 ? -51.572 10.662 41.472 1.00 36.59 1060 THR A N 1
ATOM 8253 C CA . THR A 1 1060 ? -52.430 9.776 40.669 1.00 36.59 1060 THR A CA 1
ATOM 8254 C C . THR A 1 1060 ? -52.931 8.599 41.511 1.00 36.59 1060 THR A C 1
ATOM 8256 O O . THR A 1 1060 ? -52.131 7.774 41.936 1.00 36.59 1060 THR A O 1
ATOM 8259 N N . VAL A 1 1061 ? -54.261 8.560 41.695 1.00 32.47 1061 VAL A N 1
ATOM 8260 C CA . VAL A 1 1061 ? -55.075 7.562 42.433 1.00 32.47 1061 VAL A CA 1
ATOM 8261 C C . VAL A 1 1061 ? -54.773 7.457 43.935 1.00 32.47 1061 VAL A C 1
ATOM 8263 O O . VAL A 1 1061 ? -53.897 6.668 44.343 1.00 32.47 1061 VAL A O 1
#

Secondary structure (DSSP, 8-state):
-------------------------------------------PPP----------------------------------PPPTT---PPP------------S---------------SSS-HHHHHHHHHHHHHHHHHHHHHTHHHHHHHHB-BTTTTB--SB---HHHHHHHHHHHHHHHTTHHHHHHHTTTS-HHHHHHHHHHHHHHHHHHHHHHTTT-HHHHHHHHHHHHHHHHHHHHHHHHHHHHHS-TTTHHHHHHHHHHHHHHHHHHHHHHHHHHHH-TTTTTSHHHHHHHHHHHHHHHHHHHHHH--SSGGG-SS--HHHHHHHHHHHHHHHHHH--S-----HHHHHT-HHHHHHHHHHHHHHHHHHHHHHTHHHHHHHTT---HHHHHHHTHHHHHHHHHHHHHHHHHHHHHHHHS---HHHHHHHHHHHHHHHHHHHHHHGGG--GGGHHHHHHHHHHHHHHHHHTIIIIIHHHHHH-GGGHHHHHHHHHHHHHHHHHHHHHHHHHH-SS--HHHHHHHHHHHHHHHHHHHHHHHHS-------S------PPPPEEEEEET-TTSHHHHHHHHH-TTEEEEEEEE--HHHHHHHHHH-TTS-EEES-GGG--HHHHHHH--SEEEE----GGG-TTS---GGGSGGGHHHHHHHHHHTT-SS--SEEEEEE-GGGTTSHHHHHHHHHHHTTT-EEEEEEE-GGGGT-S----EEEEEEESSTT----GGG---------SSGGGG--GGGTS-GGGBPPHHHHHHTTTT--EE-TT-S------TTTTT--TTS--EEESS--TT-SSS---HHHHHHHTTSTTHHHHHHHT-EEPPPHHHHHHHTT-GGG-PPPTTS-HHHHHHHHTTSPPHHHHHHHHHHHHT-SSTTS-S---SS-PPEEPEEEEEEE-SSEEEEEEE-TT--B---HHHHHHHTT---S-GGGTBSSEEEEEEEE-SS-EEEEEEEEE---SS--S----EEEEEEEEE---SS-EEEEEEEEEEE--TTS--EEEEEEEESS-SS--HHHHHHHHSSS-----

InterPro domains:
  IPR001525 C-5 cytosine methyltransferase [PF00145] (568-891)
  IPR001525 C-5 cytosine methyltransferase [PR00105] (569-585)
  IPR001525 C-5 cytosine methyltransferase [PR00105] (676-690)
  IPR001525 C-5 cytosine methyltransferase [PR00105] (719-732)
  IPR001525 C-5 cytosine methyltransferase [PS51679] (568-903)
  IPR011701 Major facilitator superfamily [PF07690] (137-506)
  IPR020846 Major facilitator superfamily domain [PS50850] (126-554)
  IPR029063 S-adenosyl-L-methionine-dependent methyltransferase superfamily [G3DSA:3.40.50.150] (570-893)
  IPR029063 S-adenosyl-L-methionine-dependent methyltransferase superfamily [SSF53335] (567-893)
  IPR036259 MFS transporter superfamily [G3DSA:1.20.1250.20] (120-324)
  IPR036259 MFS transporter superfamily [G3DSA:1.20.1250.20] (348-554)
  IPR036259 MFS transporter superfamily [SSF103473] (108-544)
  IPR050750 Cytosine-specific C5-methyltransferase [PTHR46098] (567-895)

Organism: NCBI:txid289476

Foldseek 3Di:
DDDDDDDDDDDDDDDDDDDDDDDDDDDDDDDDDDDDDDDDDDDDDDDDDDDDDDDDDDDDDDDDDDDDDDDDDDDDDDDDDDDLDDDDDDDDDDDDDDDDDDDDDDDDDDPDPPDDPPPPDPALLVVQLQLLLLLLLLLLLLLQLCLLLVQQQEDAPPPGRDHPDDDFLLLSLLLNLLLLVLLLCLLVLLVCLQVDQLLVLSLQLLVLSLVLLVQCLVCCNVDSVSSSVSSSSSSVSVSSSPSSLVLLLLQRDFPVCSVVSCLSNNLSSLVSLLVLLLVLLVQSVPCVQVHRSSVSSNVSSVSSVVSSVCSNQQPGRHLVPGDPHDPVSNCVSVVSSVLVVLQDDPDDPDDPVVVCVVALLLVLLLLLLLLLLLVVLCLSRNQLVLCCQFQVDRSNRSSNLSSLLSVLLSVLLVVLVVVLVVCVVVHPDDLLRSLLVLSLQLLLLLLVLLLCQLVAGNVRVVSNSVSSSSNSNSSSSNCSNRLVLCCVLDVVCSSSSVSVSSSVSSVSSSVSSSVLSVLCRNSDSVSVSVNSNVSSVSSNVSNVVSVPGNPSDDDDPDDPDDPDDAAAEEEEEQCQQPLVVVLCCLFFVSYDHAEYEDQDPLSLVLNCVLCVVHHYRNDQLLPDDLVNVLVSLGQEYEEEQDQQCQDPPHPVCFVPPPSCVSLLSVLVSLLDHPRHHQKYKYKYAPSCPPTPSVVSNVVSLVSLPKDKDKDWDAVLVVLQAEGRTMIMMIIGSDQPPFPDPVRTDPNDDDADNFLLVLDDPVVLPDPVFFDQLCLCLVCLVAAAEFERGDSHKYQAALCPPVDRHRHIHKYQDADDPVPPDDTPDSVVLVVLSPDPPNNVSVVNRRIGHDFLSSLCRSLVNHPSGDDDPPRDRSSSSNSSSSDHRSVVSSVVVVVSNPGPCVVPPDDPDDDDDAAAFFKDWPDDPQFKTKIKTFDFPWDFDDDPVVVVVCVPDFDLDPQVGTDFKGWPDWDDDQFWTWTKMKGWDDDDPDDDPDDDTDIGIYIYILPGDPFTWDSSQWGWDWDQDPVRGIIIMIMITTDDGDPDDRNVVCSVVVGSRCPDD

Radius of gyration: 42.66 Å; chains: 1; bounding box: 110×116×120 Å

Sequence (1061 aa):
MQEERSSFPPTAEATVEDLQQGSPIPEEDVVSNPSEASTEPQLKKPPIFYVSEENLSRTYPDNHRTPHLSRSTSLDHPPARSPIFRIGIPPPEYASKPTLISYYSQDSQEEGDLATPSVLFPSMRLLVAALLSCCFIALSISSSNMAVALICMTSCPIHGYGGELEWESDQEGLVLAAQNAGSLLMVVTGMWADRINGKWMVGMALVLCTLANAMLPLLAANSFWYAVAARLMIGMADACLMPAVNSLITRWFPQKERAAAIGIITGGRQIGTLFILPTAGYLCTRKDIKGGWPAIFYLSSIISLIVGIFWLPMGADKPSKQYCISRKERLFIESRIACESIGKRTEARRVPWNNLLKSSPLWAAIFALVCHEYPLVIMLQFLPNYMRDVLEFAPAKNGIISAMPILFLFLSKTIASSVSSWLETHTTWGKTKICKVFNGVASAGLALCTFIVPFCDKDRAVLAIAALSMSMFFAGLHTPGVITAMVQLAPPFSGIITGISFFIVAWFGIGNKILTKWIVQHGSQQEWAVVFYVSGIVAALPIIDSCCTMSGDLKNPSTSGSQDSPRFRCLEFFCGIGGFHIALKRICKRIDVVGAFDINTTTNAIYSYNFPTTELHQRNIQSLSAKFLDEKNADIWTLSPPCQPFVKKGLQLDLGDARCDALKCICDRIRVLNKPPRFIMVENVVGFRDSDAEQMLLEALEARSYHHEWYEINPLDYGIPNSRPRYYLLAKLTPDAVLSGKYLERWGSQFPQQIKDILCTDAAESEELLISVDTILKHRDVIDLVEPRSFRSSCFTKSYGTYIKGTGSYLVSNVPASHETLEFEKAHFLQIAAGEDKLEAVQRLGIRAFSVPEMCSLMGFEKDLRQPPNIMQHQMYKALGNSVNIFVVCHMLTRFTAGMSDSESSSAGDVGEGRLASVSVIRDTGTKVQLTLKAEGLRKRKSFFAALVSTFKKPSEPSKLCSNARFTEFTLTDRSLKFTINVLNLRGNKKKKGNERREEVFKCNIKQFPSRVNPDSATFEIMEPASGNCFILMNLIKVDNIMTNWKEFQSMNGTIDASTV

pLDDT: mean 73.93, std 22.38, range [21.78, 97.19]